Protein 5ZRU (pdb70)

Organism: Niallia circulans (NCBI:txid1397)

Nearest PDB structures (foldseek):
  5zru-assembly1_A  TM=1.002E+00  e=0.000E+00  Niallia circulans
  6k0v-assembly4_D  TM=8.307E-01  e=2.063E-27  Paenibacillus glycanilyticus
  6k0u-assembly1_A  TM=8.174E-01  e=1.428E-27  Paenibacillus glycanilyticus
  6k0s-assembly1_A  TM=8.166E-01  e=4.302E-27  Paenibacillus glycanilyticus
  6k0p-assembly1_A  TM=8.140E-01  e=1.182E-26  Paenibacillus glycanilyticus

Secondary structure (DSSP, 8-state):
--------SSS---S-EEE-GGGSEEETT-EEEE-TT--TTSGGGGSGGGEEEEE-STT-EEEEEPPTT--EEEEEEEEE-PPPTTSS--EEEEEEEETTEEEEEEEEESSS--EEESSSSEESSGGGSEEE--EEEEEEEEEEEE-TT-EEEEE--SS-S--EEEEEEEEEPPPPPPPPPTT-EEGGGGT--TTSS-B-HHHHHHHHHHHHHHT--EEE-SEEEEESS-EEES-SSS-BS-EEEEES-TTTEEEEE---STT-SSEEEEESSBEEEEEEEEE------GGGT----SEEEEEBBS-EEEEEEEESSS-SEEE---SSSSPP--BS-EEES-EEES-SS-SEEEETT-BS-EEES-EEES-SS-SEEEE---GGGPPPPB--EEES-EEE---SEEEEEE-S-B--EEES-EEE--SSEEEEEEE--SSS--STT---EEEEEEEEES--BS--TTS--B-SEEEE-SSSPEEEEEEEEEEEES-SS-SEEEESSS-EEEEEEEEEEEEEE-TT-----SSSS-----SEEES-SS-EEEEEEEEEEEESSTTSEE--TT-EEEE-/-EEE-PPPSSS---S-EEE-GGGSEEETT-EEEE-TT--TTSGGGGSGGGEEEEE-STT-EEEEEPPTT--EEEEEEEEE-PPPTTSS--EEEEEEEETTEEEEEEEEESSS--EEESSSSEESSGGGSEEE--EEEEEEEEEEEE-TT-EEEEE--SS-S--EEEEEEEEEPPPPPPPPPTT-EEGGGGT--TTS--B-HHHHHHHHHHHHHHTPPEEE-SEEEEESS-EEES-SSS-BS-EEEEES-TTTEEEEE---STT-SSEEEEESSBEEEEEEEEE------GGGT----SEEEEEBBS-EEEEEEEESSS-SEEE---SSSSPP--BS-EEES-EEES-SS-SEEEETT-BS-EEES-EEES-SS-SEEEE---GGGPPPPB--EEES-EEE---SEEEEEE-S-B--EEES-EEE--SSEEEEEEE--SSS--STT---EEEEEEEEES--BS--TTS--B-SEEEE-SSSPEEEEEEEEEEEES-SS-SEEEESSS-EEEEEEEEEEEEEE-TT-----SSSS-----SEEES-SS-EEEEEEEEEEEESSTTSEE--TT-EEEE-

Foldseek 3Di:
DDPDDDFDLFAFDAQWDKFFAVQWDKDDPKDKAADLLLPLLGPLNLFFVSIWIKAQDAFIKIKHFAAPPHKAFKKKWKKFWDADQALQWDKDWKWKDKQRHTFDTGIDICRLFWWAFPFQFTDRGPVHHRIDRRIDMDMDTTPDMRHGGMMMMIGHHNPDRIMMITGIMIGGHDDFFADDDPPAFELVVQPWDFPPPDASLVSVQVRLVVCQVVVHAYEYEFHEHEHAFERERADLVGAGEEYEYEYRAQNGAEYEYDHAQARGYAYEHRYAAEYEAEGYEYEYSYRDCVRVRRNWENYDAAHHELYEYERYEYESTQEPEEFFHDDDAQTDHYENYEYEHYEQEHHAEENYERELQHENYEYASYEQYSYAYAPYEYHHAQHNHRDGYEQYEYGNHEFYSHAAEEPYEYEAHANYEYESYEYGSYHQYAPYEYEPPDHHHHYPPYPAYEYESYEYYADWDQQHSVNATAANYHYEHAAAEDEHYEYYHYEHEAYSAAHYEYEDANEEYNAEYEQYEEEHHLSSVFQDHPQDHGFRGAPEEYSDLHYEYEYENYHYYHGRGPVNYHYDHNYHYHYD/DDPDDDFDLFAFDAQWDKFFAVQWDWDDPKDKAFDQLLPLLDPLNLFFVSIWIKAQDAWTKIKHFAAPPHKAFKKKWKKFWDQDQALQWDKDWWWKDKQRHTFDIGIDICRLFWWAFPFQFTDRGPVHHGIDRRIDMDMDTGPDMDHGGMMMMIGHHPPDRIMMITGIMIGGHDDFFADDDPPAFELVVQPWDFPPPDASLVSVQVRLVVCQVVVHAYEYEFHEHEHAFERERADLVGAGEEYHYEYRAQRGAEYEYDHAQARGYAYEHRYAHEYEAEGYEYEYSYRDCVRVRRNWENYEAAHHELYEYERYEYESTQEPYEFEHQDDAQTDEYENYEYEHYEQEHHAEEHYERELQHENYEYASYEQYSYAYAPYEYYHAQRNHRDGYEQYEYGNHEFESHAAEEPYEYEAYANYEYESYEYGSYHQYAPYEYEPPDHHHHYPPYPAYEYEHYEYYAGWDQQHSVNFTAANYHYEDAAAEDEHYEYYHYEHEAYSFAHYEYEDAREYYNAEYEQYEAEHHQSSVFQDHPQDHGFRGAPEEYSDLHYEYEYENYHYYHGRGPVRYHYPHNYHYHYD

Radius of gyration: 35.41 Å; Cα contacts (8 Å, |Δi|>4): 3927; chains: 2; bounding box: 75×70×110 Å

Sequence (1152 aa):
HMNLVVYAQRGASMPYTRYDTDDAARGGGATLQSAPNFDQALTASEASGQRYIALPSNGSYAQWTIRPGEGGDGVTMRFTMPDSANGMGLNGSLDVYVNGVKAKTVPLTSYYSWQYFSSDHPADTPAGGRPLFRFDEVHWKMDTPLQPGDTIRIQKSGADSLEYGVDFLEIEAVPAAIARPANSVSVTDFGAVANDGQDDLAAFEAAVNAAVTSGKILYIPAGTFHLGNMWKIGSVANKINNITIMGAGIWHTNIQFTNPNQASGGISFRVTGQLDFSHIYMNSNLRSRYGEQAVYKGFMDNFGTNSKVHNVWVEHFECGFWVGDYAHTPAIIANGLVIENSRIRNNLADGVNFAQGTSNSTVRNSSIRNNGDDGLAVWTSNVNGAPAGVNNTFSYNTIENNWRAAGIAFFGGSGHKATHNLIVDTVGGSAIRMNTVFPGYHFQNNTGIVFSDTTIINSGTSRDLYNGERGAIDLEASNDPIKNVTFTNIDIINTQRSAIQFGYGGGFENIVFNNININGAGKDGVLTSRFSSPHPGAAIYTYTGNGSATFNNLTTNDIAHPNLYFIQNGFNLTIQHMNLVVYAQRGASMPYTRYDTDDAARGGGATLQSAPNFDQALTASEASGQRYIALPSNGSYAQWTIRPGEGGDGVTMRFTMPDSANGMGLNGSLDVYVNGVKAKTVPLTSYYSWQYFSSDHPADTPAGGRPLFRFDEVHWKMDTPLQPGDTIRIQKSGADSLEYGVDFLEIEAVPAAIARPANSVSVTDFGAVANDGQDDLAAFEAAVNAAVTSGKILYIPAGTFHLGNMWKIGSVANKINNITIMGAGIWHTNIQFTNPNQASGGISFRVTGQLDFSHIYMNSNLRSRYGEQAVYKGFMDNFGTNSKVHNVWVEHFECGFWVGDYAHTPAIIANGLVIENSRIRNNLADGVNFAQGTSNSTVRNSSIRNNGDDGLAVWTSNVNGAPAGVNNTFSYNTIENNWRAAGIAFFGGSGHKATHNLIVDTVGGSAIRMNTVFPGYHFQNNTGIVFSDTTIINSGTSRDLYNGERGAIDLEASNDPIKNVTFTNIDIINTQRSAIQFGYGGGFENIVFNNININGAGKDGVLTSRFSSPHPGAAIYTYTGNGSATFNNLTTNDIAHPNLYFIQNGFNLTIQ

CATH classification: 2.60.120.260

InterPro domains:
  IPR000421 Coagulation factor 5/8, C-terminal domain [PF00754] (43-166)
  IPR000421 Coagulation factor 5/8, C-terminal domain [PF00754] (367-489)
  IPR000421 Coagulation factor 5/8, C-terminal domain [PS50022] (25-171)
  IPR000421 Coagulation factor 5/8, C-terminal domain [PS50022] (354-494)
  IPR000421 Coagulation factor 5/8, C-terminal domain [SM00231] (34-171)
  IPR000421 Coagulation factor 5/8, C-terminal domain [SM00231] (358-494)
  IPR005084 Carbohydrate binding module family 6 [PF16990] (188-311)
  IPR005084 Carbohydrate binding module family 6 [PS51175] (186-311)
  IPR006626 Parallel beta-helix repeat [SM00710] (952-988)
  IPR006626 Parallel beta-helix repeat [SM00710] (1021-1042)
  IPR006626 Parallel beta-helix repeat [SM00710] (1051-1073)
  IPR006626 Parallel beta-helix repeat [SM00710] (1075-1097)
  IPR006626 Parallel beta-helix repeat [SM00710] (1106-1129)
  IPR006626 Parallel beta-helix repeat [SM00710] (1130-1153)
  IPR006626 Parallel beta-helix repeat [SM00710] (1163-1194)
  IPR006626 Parallel beta-helix repeat [SM00710] (1199-1221)
  IPR006626 Parallel beta-helix repeat [SM00710] (1225-1247)
  IPR008979 Galactose-binding-like domain superfamily [SSF49785] (35-170)
  IPR008979 Galactose-binding-like domain superfamily [SSF49785] (181-311)
  IPR008979 Galactose-binding-like domain superfamily [SSF49785] (352-494)

Solvent-accessible surface area: 37689 Å² total; per-residue (Å²): 140,154,31,139,57,138,72,37,92,37,0,18,37,38,89,32,49,58,2,35,3,98,80,11,61,113,14,53,42,15,60,46,67,45,0,103,75,23,61,12,80,79,36,3,5,3,1,8,35,14,86,14,0,0,0,46,53,98,22,0,45,0,39,2,74,4,76,122,82,48,12,5,27,0,0,1,1,0,3,10,4,43,22,16,101,97,6,88,17,56,128,17,20,1,8,1,45,26,85,65,106,107,42,56,69,8,105,6,28,1,39,35,8,36,1,8,9,98,57,38,94,34,33,42,50,50,106,18,27,46,35,1,0,3,0,2,3,32,41,23,84,16,127,98,72,5,112,66,51,26,32,0,65,0,32,6,29,58,78,46,111,36,78,1,0,0,0,0,0,2,2,4,70,23,97,87,48,57,79,108,30,99,116,8,14,2,0,60,78,81,56,4,78,30,112,58,52,113,89,4,19,81,9,0,80,39,0,6,101,25,2,65,123,56,71,68,57,0,14,0,27,47,11,35,0,35,0,21,62,15,0,133,0,19,52,58,107,116,62,11,105,98,10,44,1,30,0,0,7,24,15,35,0,43,0,41,0,56,30,58,85,82,42,10,0,0,0,4,0,38,1,63,19,89,2,15,1,2,40,0,16,0,10,0,41,0,48,10,30,72,48,99,119,0,67,0,31,0,0,7,25,6,0,6,68,93,0,40,0,4,36,0,1,0,4,6,0,6,3,0,0,34,0,4,3,92,44,32,116,101,11,64,57,7,55,13,0,22,0,3,14,0,6,0,0,0,0,2,0,10,0,0,5,1,0,0,1,1,7,70,0,21,0,79,1,0,0,0,2,0,0,1,20,2,0,0,0,0,62,1,1,70,71,56,54,0,60,33,0,46,70,0,22,0,8,51,0,18,1,21,5,2,2,42,14,0,0,0,0,0,6,0,5,14,25,1,95,1,15,44,0,48,0,23,7,2,9,9,2,2,0,1,46,1,7,2,82,68,95,28,79,29,2,141,122,4,124,25,1,60,1,12,27,2,22,0,46,21,0,0,1,17,95,10,29,111,99,0,1,30,0,0,0,2,0,13,0,30,90,56,37,0,43,33,0,42,0,10,12,0,35,0,51,57,0,8,0,0,0,0,0,0,0,76,52,22,5,5,83,96,3,33,0,12,7,0,61,2,69,0,1,10,83,11,57,51,94,105,29,98,51,37,69,102,5,38,0,0,0,0,0,3,23,9,24,76,8,47,2,39,0,11,25,1,16,1,70,74,26,45,16,110,102,32,42,50,50,85,147,44,16,96,36,58,3,46,104,93,14,16,18,73,74,38,156,62,0,18,26,32,32,32,50,59,2,34,4,95,84,11,58,107,15,50,41,14,56,61,72,46,0,100,75,16,60,11,77,78,34,4,6,3,1,9,31,15,78,15,0,1,0,48,50,104,22,0,55,0,39,2,77,3,74,123,82,43,14,6,28,0,0,1,0,0,2,9,4,48,23,17,102,94,7,90,16,52,126,17,20,1,8,1,37,28,85,45,105,106,44,48,65,8,104,6,30,1,40,36,8,34,2,9,9,98,60,39,95,29,34,41,50,51,104,17,28,43,33,1,0,3,0,3,4,33,40,22,84,14,138,94,58,4,96,67,53,24,30,0,52,0,28,5,27,62,76,51,108,38,80,2,0,0,0,0,0,3,2,2,58,24,31,54,34,17,24,86,31,76,114,8,14,1,0,60,78,82,57,4,80,28,110,59,50,114,87,4,18,81,9,0,79,39,0,7,101,22,2,67,123,56,72,68,59,0,13,0,26,46,12,34,0,35,0,21,64,16,0,134,0,21,52,58,105,116,67,11,98,90,9,44,0,31,0,0,8,24,17,36,0,44,0,40,0,57,30,57,82,83,43,9,0,0,0,4,0,39,1,60,12,95,0,14,0,3,14,0,16,0,10,0,41,1,47,9,29,72,49,100,122,0,68,0,33,0,0,6,25,6,0,4,67,93,0,47,0,4,24,0,2,0,5,7,0,7,3,0,0,32,1,4,3,91,41,32,116,101,11,61,63,8,49,14,0,19,0,3,13,0,5,0,1,0,0,2,0,10,0,0,4,1,0,1,1,1,4,70,0,23,0,78,1,0,0,0,2,0,0,1,20,3,0,0,0,0,63,1,2,69,71,55,53,0,61,33,1,48,68,0,21,0,8,51,0,19,1,19,6,1,3,41,16,0,0,1,0,0,5,0,5,12,22,1,95,1,16,43,0,49,0,23,7,2,9,10,2,2,0,1,48,0,7,0,78,66,98,30,80,30,1,119,129,4,122,24,1,58,0,13,34,1,24,0,47,16,0,0,1,18,96,10,31,115,99,0,1,32,0,0,0,2,0,14,0,27,88,59,24,0,34,34,1,43,0,32,55,0,33,0,55,47,0,7,0,0,0,0,0,0,0,76,53,21,6,6,78,95,3,33,0,38,52,0,59,1,73,2,2,10,69,10,58,53,95,103,28,100,51,36,68,102,6,42,0,0,0,0,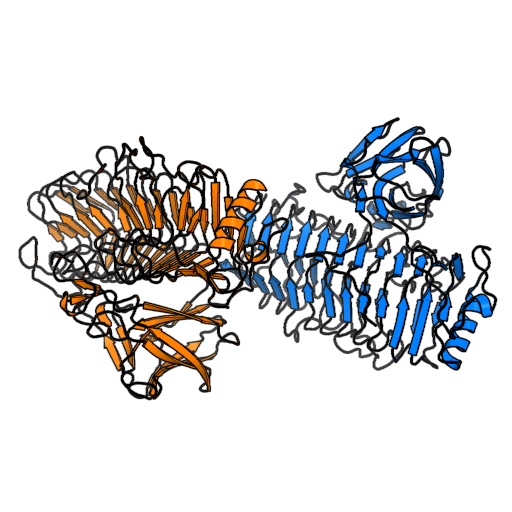0,3,23,10,23,75,11,48,2,38,0,47,87,31,65,48,99,89,25,42,15,114,104,68,76,53,48,85,147,47,15,97,43,59,65,141

Structure (mmCIF, N/CA/C/O backbone):
data_5ZRU
#
_entry.id   5ZRU
#
_cell.length_a   57.247
_cell.length_b   126.423
_cell.length_c   80.540
_cell.angle_alpha   90.00
_cell.angle_beta   97.83
_cell.angle_gamma   90.00
#
_symmetry.space_group_name_H-M   'P 1 21 1'
#
loop_
_entity.id
_entity.type
_entity.pdbx_description
1 polymer Alpha-1,3-glucanase
2 non-polymer 3,6,9,12,15,18,21,24-OCTAOXAHEXACOSAN-1-OL
3 non-polymer 'SULFATE ION'
4 non-polymer 'ZINC ION'
5 non-polymer 'CALCIUM ION'
6 water water
#
loop_
_atom_site.group_PDB
_atom_site.id
_atom_site.type_symbol
_atom_site.label_atom_id
_atom_site.label_alt_id
_atom_site.label_comp_id
_atom_site.label_asym_id
_atom_site.label_entity_id
_atom_site.label_seq_id
_atom_site.pdbx_PDB_ins_code
_atom_site.Cartn_x
_atom_site.Cartn_y
_atom_site.Cartn_z
_atom_site.occupancy
_atom_site.B_iso_or_equiv
_atom_site.auth_seq_id
_atom_site.auth_comp_id
_atom_site.auth_asym_id
_atom_site.auth_atom_id
_atom_site.pdbx_PDB_model_num
ATOM 1 N N . HIS A 1 3 ? 11.375 38.428 48.866 1.00 26.08 0 HIS A N 1
ATOM 2 C CA . HIS A 1 3 ? 12.214 39.622 48.974 1.00 22.40 0 HIS A CA 1
ATOM 3 C C . HIS A 1 3 ? 13.172 39.743 47.790 1.00 23.77 0 HIS A C 1
ATOM 4 O O . HIS A 1 3 ? 13.510 38.746 47.145 1.00 25.79 0 HIS A O 1
ATOM 11 N N . MET A 1 4 ? 13.591 40.970 47.494 1.00 15.77 1 MET A N 1
ATOM 12 C CA . MET A 1 4 ? 14.533 41.244 46.418 1.00 18.04 1 MET A CA 1
ATOM 13 C C . MET A 1 4 ? 15.905 41.496 47.023 1.00 20.63 1 MET A C 1
ATOM 14 O O . MET A 1 4 ? 16.035 42.276 47.970 1.00 18.76 1 MET A O 1
ATOM 19 N N . ASN A 1 5 ? 16.925 40.852 46.470 1.00 13.63 2 ASN A N 1
ATOM 20 C CA . ASN A 1 5 ? 18.296 41.010 46.953 1.00 15.09 2 ASN A CA 1
ATOM 21 C C . ASN A 1 5 ? 18.988 42.010 46.032 1.00 21.79 2 ASN A C 1
ATOM 22 O O . ASN A 1 5 ? 19.624 41.638 45.047 1.00 17.10 2 ASN A O 1
ATOM 27 N N . LEU A 1 6 ? 18.877 43.291 46.387 1.00 18.63 3 LEU A N 1
ATOM 28 C CA . LEU A 1 6 ? 19.120 44.383 45.446 1.00 19.91 3 LEU A CA 1
ATOM 29 C C . LEU A 1 6 ? 20.596 44.585 45.163 1.00 21.90 3 LEU A C 1
ATOM 30 O O . LEU A 1 6 ? 21.407 44.707 46.085 1.00 21.22 3 LEU A O 1
ATOM 35 N N . VAL A 1 7 ? 20.927 44.673 43.877 1.00 17.42 4 VAL A N 1
ATOM 36 C CA . VAL A 1 7 ? 22.240 45.095 43.402 1.00 14.58 4 VAL A CA 1
ATOM 37 C C . VAL A 1 7 ? 22.003 45.951 42.163 1.00 16.99 4 VAL A C 1
ATOM 38 O O . VAL A 1 7 ? 21.176 45.605 41.313 1.00 21.93 4 VAL A O 1
ATOM 42 N N . VAL A 1 8 ? 22.690 47.083 42.066 1.00 15.08 5 VAL A N 1
ATOM 43 C CA . VAL A 1 8 ? 22.663 47.851 40.822 1.00 16.51 5 VAL A CA 1
ATOM 44 C C . VAL A 1 8 ? 23.543 47.105 39.821 1.00 14.12 5 VAL A C 1
ATOM 45 O O . VAL A 1 8 ? 24.757 47.010 40.003 1.00 16.17 5 VAL A O 1
ATOM 49 N N . TYR A 1 9 ? 22.932 46.568 38.770 1.00 15.89 6 TYR A N 1
ATOM 50 C CA . TYR A 1 9 ? 23.670 45.706 37.855 1.00 13.27 6 TYR A CA 1
ATOM 51 C C . TYR A 1 9 ? 24.651 46.496 37.001 1.00 14.45 6 TYR A C 1
ATOM 52 O O . TYR A 1 9 ? 24.428 47.664 36.658 1.00 16.90 6 TYR A O 1
ATOM 61 N N . ALA A 1 10 ? 25.743 45.830 36.648 1.00 14.51 7 ALA A N 1
ATOM 62 C CA . ALA A 1 10 ? 26.656 46.360 35.654 1.00 13.89 7 ALA A CA 1
ATOM 63 C C . ALA A 1 10 ? 26.004 46.304 34.273 1.00 14.52 7 ALA A C 1
ATOM 64 O O . ALA A 1 10 ? 24.968 45.665 34.068 1.00 13.69 7 ALA A O 1
ATOM 66 N N . GLN A 1 11 ? 26.621 47.000 33.319 1.00 14.90 8 GLN A N 1
ATOM 67 C CA . GLN A 1 11 ? 26.148 46.926 31.942 1.00 18.68 8 GLN A CA 1
ATOM 68 C C . GLN A 1 11 ? 26.308 45.514 31.387 1.00 17.27 8 GLN A C 1
ATOM 69 O O . GLN A 1 11 ? 25.386 44.978 30.766 1.00 16.46 8 GLN A O 1
ATOM 75 N N . ARG A 1 12 ? 27.469 44.894 31.609 1.00 11.29 9 ARG A N 1
ATOM 76 C CA . ARG A 1 12 ? 27.692 43.483 31.305 1.00 11.60 9 ARG A CA 1
ATOM 77 C C . ARG A 1 12 ? 28.505 42.874 32.436 1.00 12.66 9 ARG A C 1
ATOM 78 O O . ARG A 1 12 ? 29.365 43.536 33.020 1.00 12.38 9 ARG A O 1
ATOM 86 N N . GLY A 1 13 ? 28.224 41.609 32.737 1.00 12.52 10 GLY A N 1
ATOM 87 C CA . GLY A 1 13 ? 28.881 40.937 33.839 1.00 9.40 10 GLY A CA 1
ATOM 88 C C . GLY A 1 13 ? 28.206 41.214 35.169 1.00 11.25 10 GLY A C 1
ATOM 89 O O . GLY A 1 13 ? 27.222 41.957 35.280 1.00 10.49 10 GLY A O 1
ATOM 90 N N . ALA A 1 14 ? 28.771 40.599 36.205 1.00 10.76 11 ALA A N 1
ATOM 91 C CA . ALA A 1 14 ? 28.261 40.703 37.564 1.00 10.70 11 ALA A CA 1
ATOM 92 C C . ALA A 1 14 ? 28.768 41.967 38.241 1.00 11.30 11 ALA A C 1
ATOM 93 O O . ALA A 1 14 ? 29.833 42.495 37.906 1.00 14.25 11 ALA A O 1
ATOM 95 N N . SER A 1 15 ? 27.993 42.450 39.206 1.00 11.77 12 SER A N 1
ATOM 96 C CA . SER A 1 15 ? 28.378 43.596 40.027 1.00 11.99 12 SER A CA 1
ATOM 97 C C . SER A 1 15 ? 28.700 43.072 41.419 1.00 14.90 12 SER A C 1
ATOM 98 O O . SER A 1 15 ? 27.803 42.621 42.141 1.00 12.36 12 SER A O 1
ATOM 101 N N . MET A 1 16 ? 29.976 43.107 41.777 1.00 11.61 13 MET A N 1
ATOM 102 C CA . MET A 1 16 ? 30.486 42.514 43.000 1.00 13.77 13 MET A CA 1
ATOM 103 C C . MET A 1 16 ? 31.189 43.574 43.833 1.00 14.61 13 MET A C 1
ATOM 104 O O . MET A 1 16 ? 31.640 44.594 43.299 1.00 15.14 13 MET A O 1
ATOM 109 N N . PRO A 1 17 ? 31.281 43.380 45.154 1.00 12.38 14 PRO A N 1
ATOM 110 C CA . PRO A 1 17 ? 31.884 44.415 46.002 1.00 10.86 14 PRO A CA 1
ATOM 111 C C . PRO A 1 17 ? 33.398 44.420 45.989 1.00 11.74 14 PRO A C 1
ATOM 112 O O . PRO A 1 17 ? 33.991 45.323 46.595 1.00 13.32 14 PRO A O 1
ATOM 116 N N . TYR A 1 18 ? 34.042 43.454 45.334 1.00 10.15 15 TYR A N 1
ATOM 117 C CA . TYR A 1 18 ? 35.496 43.431 45.293 1.00 10.39 15 TYR A CA 1
ATOM 118 C C . TYR A 1 18 ? 36.023 44.163 44.061 1.00 11.35 15 TYR A C 1
ATOM 119 O O . TYR A 1 18 ? 35.323 44.355 43.068 1.00 11.86 15 TYR A O 1
ATOM 128 N N . THR A 1 19 ? 37.275 44.595 44.150 1.00 9.65 16 THR A N 1
ATOM 129 C CA . THR A 1 19 ? 38.023 45.045 42.993 1.00 9.31 16 THR A CA 1
ATOM 130 C C . THR A 1 19 ? 39.227 44.139 42.843 1.00 10.58 16 THR A C 1
ATOM 131 O O . THR A 1 19 ? 39.674 43.505 43.808 1.00 12.79 16 THR A O 1
ATOM 135 N N . ARG A 1 20 ? 39.751 44.072 41.629 1.00 9.14 17 ARG A N 1
ATOM 136 C CA . ARG A 1 20 ? 40.827 43.138 41.348 1.00 12.17 17 ARG A CA 1
ATOM 137 C C . ARG A 1 20 ? 42.182 43.827 41.330 1.00 12.81 17 ARG A C 1
ATOM 138 O O . ARG A 1 20 ? 42.342 44.905 40.749 1.00 13.22 17 ARG A O 1
ATOM 146 N N . TYR A 1 21 ? 43.150 43.187 41.969 1.00 13.17 18 TYR A N 1
ATOM 147 C CA . TYR A 1 21 ? 44.562 43.545 41.904 1.00 12.94 18 TYR A CA 1
ATOM 148 C C . TYR A 1 21 ? 45.253 42.416 41.142 1.00 15.28 18 TYR A C 1
ATOM 149 O O . TYR A 1 21 ? 45.540 41.361 41.716 1.00 12.64 18 TYR A O 1
ATOM 158 N N . ASP A 1 22 ? 45.491 42.624 39.842 1.00 13.49 19 ASP A N 1
ATOM 159 C CA . ASP A 1 22 ? 45.901 41.531 38.968 1.00 17.52 19 ASP A CA 1
ATOM 160 C C . ASP A 1 22 ? 47.407 41.565 38.735 1.00 17.84 19 ASP A C 1
ATOM 161 O O . ASP A 1 22 ? 48.145 42.388 39.291 1.00 14.83 19 ASP A O 1
ATOM 166 N N . THR A 1 23 ? 47.852 40.659 37.862 1.00 13.91 20 THR A N 1
ATOM 167 C CA . THR A 1 23 ? 49.272 40.336 37.754 1.00 12.77 20 THR A CA 1
ATOM 168 C C . THR A 1 23 ? 50.110 41.564 37.429 1.00 16.27 20 THR A C 1
ATOM 169 O O . THR A 1 23 ? 51.143 41.810 38.064 1.00 18.64 20 THR A O 1
ATOM 173 N N . ASP A 1 24 ? 49.676 42.360 36.453 1.00 16.11 21 ASP A N 1
ATOM 174 C CA . ASP A 1 24 ? 50.494 43.479 36.006 1.00 22.01 21 ASP A CA 1
ATOM 175 C C . ASP A 1 24 ? 50.433 44.676 36.947 1.00 20.58 21 ASP A C 1
ATOM 176 O O . ASP A 1 24 ? 51.282 45.566 36.834 1.00 23.19 21 ASP A O 1
ATOM 181 N N . ASP A 1 25 ? 49.461 44.720 37.864 1.00 19.05 22 ASP A N 1
ATOM 182 C CA . ASP A 1 25 ? 49.421 45.753 38.898 1.00 16.96 22 ASP A CA 1
ATOM 183 C C . ASP A 1 25 ? 50.458 45.532 39.994 1.00 17.11 22 ASP A C 1
ATOM 184 O O . ASP A 1 25 ? 50.673 46.431 40.817 1.00 18.58 22 ASP A O 1
ATOM 189 N N . ALA A 1 26 ? 51.100 44.372 40.037 1.00 16.98 23 ALA A N 1
ATOM 190 C CA . ALA A 1 26 ? 51.960 44.023 41.156 1.00 16.40 23 ALA A CA 1
ATOM 191 C C . ALA A 1 26 ? 53.408 44.389 40.881 1.00 16.90 23 ALA A C 1
ATOM 192 O O . ALA A 1 26 ? 53.909 44.221 39.765 1.00 18.87 23 ALA A O 1
ATOM 194 N N . ALA A 1 27 ? 54.079 44.868 41.921 1.00 17.17 24 ALA A N 1
ATOM 195 C CA . ALA A 1 27 ? 55.531 44.863 41.950 1.00 19.41 24 ALA A CA 1
ATOM 196 C C . ALA A 1 27 ? 56.023 43.472 42.338 1.00 19.28 24 ALA A C 1
ATOM 197 O O . ALA A 1 27 ? 55.458 42.829 43.231 1.00 17.78 24 ALA A O 1
ATOM 199 N N . ARG A 1 28 ? 57.071 43.009 41.659 1.00 16.85 25 ARG A N 1
ATOM 200 C CA . ARG A 1 28 ? 57.668 41.698 41.888 1.00 16.07 25 ARG A CA 1
ATOM 201 C C . ARG A 1 28 ? 59.054 41.853 42.498 1.00 18.08 25 ARG A C 1
ATOM 202 O O . ARG A 1 28 ? 59.819 42.730 42.093 1.00 19.16 25 ARG A O 1
ATOM 210 N N . GLY A 1 29 ? 59.405 40.975 43.430 1.00 14.74 26 GLY A N 1
ATOM 211 C CA . GLY A 1 29 ? 60.756 41.072 43.944 1.00 18.58 26 GLY A CA 1
ATOM 212 C C . GLY A 1 29 ? 61.221 39.798 44.607 1.00 18.39 26 GLY A C 1
ATOM 213 O O . GLY A 1 29 ? 60.498 38.800 44.678 1.00 14.36 26 GLY A O 1
ATOM 214 N N . GLY A 1 30 ? 62.476 39.844 45.058 1.00 12.46 27 GLY A N 1
ATOM 215 C CA . GLY A 1 30 ? 63.043 38.779 45.857 1.00 13.16 27 GLY A CA 1
ATOM 216 C C . GLY A 1 30 ? 63.188 37.451 45.152 1.00 15.61 27 GLY A C 1
ATOM 217 O O . GLY A 1 30 ? 63.374 36.429 45.820 1.00 16.79 27 GLY A O 1
ATOM 218 N N . GLY A 1 31 ? 63.115 37.432 43.824 1.00 15.43 28 GLY A N 1
ATOM 219 C CA . GLY A 1 31 ? 63.146 36.196 43.067 1.00 18.90 28 GLY A CA 1
ATOM 220 C C . GLY A 1 31 ? 61.871 35.886 42.314 1.00 16.33 28 GLY A C 1
ATOM 221 O O . GLY A 1 31 ? 61.846 34.906 41.556 1.00 17.07 28 GLY A O 1
ATOM 222 N N . ALA A 1 32 ? 60.815 36.678 42.497 1.00 15.44 29 ALA A N 1
ATOM 223 C CA . ALA A 1 32 ? 59.569 36.456 41.772 1.00 16.54 29 ALA A CA 1
ATOM 224 C C . ALA A 1 32 ? 59.776 36.731 40.286 1.00 19.35 29 ALA A C 1
ATOM 225 O O . ALA A 1 32 ? 60.568 37.592 39.905 1.00 19.11 29 ALA A O 1
ATOM 227 N N . THR A 1 33 ? 59.076 35.974 39.441 1.00 18.05 30 THR A N 1
ATOM 228 C CA . THR A 1 33 ? 59.164 36.146 37.995 1.00 18.75 30 THR A CA 1
ATOM 229 C C . THR A 1 33 ? 57.770 36.195 37.385 1.00 20.10 30 THR A C 1
ATOM 230 O O . THR A 1 33 ? 56.799 35.696 37.957 1.00 16.87 30 THR A O 1
ATOM 234 N N . LEU A 1 34 ? 57.682 36.817 36.211 1.00 17.15 31 LEU A N 1
ATOM 235 C CA . LEU A 1 34 ? 56.449 36.844 35.431 1.00 17.61 31 LEU A CA 1
ATOM 236 C C . LEU A 1 34 ? 56.410 35.607 34.538 1.00 21.09 31 LEU A C 1
ATOM 237 O O . LEU A 1 34 ? 57.334 35.373 33.756 1.00 18.03 31 LEU A O 1
ATOM 242 N N . GLN A 1 35 ? 55.355 34.810 34.661 1.00 15.50 32 GLN A N 1
ATOM 243 C CA . GLN A 1 35 ? 55.169 33.622 33.834 1.00 14.82 32 GLN A CA 1
ATOM 244 C C . GLN A 1 35 ? 54.011 33.886 32.894 1.00 16.46 32 GLN A C 1
ATOM 245 O O . GLN A 1 35 ? 52.957 34.348 33.336 1.00 14.35 32 GLN A O 1
ATOM 251 N N . SER A 1 36 ? 54.196 33.599 31.607 1.00 13.56 33 SER A N 1
ATOM 252 C CA . SER A 1 36 ? 53.164 33.940 30.640 1.00 12.95 33 SER A CA 1
ATOM 253 C C . SER A 1 36 ? 53.034 32.847 29.590 1.00 13.29 33 SER A C 1
ATOM 254 O O . SER A 1 36 ? 53.981 32.102 29.317 1.00 15.25 33 SER A O 1
ATOM 257 N N . ALA A 1 37 ? 51.841 32.765 29.007 1.00 11.68 34 ALA A N 1
ATOM 258 C CA . ALA A 1 37 ? 51.530 31.800 27.952 1.00 13.63 34 ALA A CA 1
ATOM 259 C C . ALA A 1 37 ? 50.773 32.536 26.860 1.00 14.23 34 ALA A C 1
ATOM 260 O O . ALA A 1 37 ? 49.591 32.277 26.610 1.00 15.65 34 ALA A O 1
ATOM 262 N N . PRO A 1 38 ? 51.436 33.474 26.178 1.00 18.60 35 PRO A N 1
ATOM 263 C CA . PRO A 1 38 ? 50.717 34.313 25.208 1.00 19.10 35 PRO A CA 1
ATOM 264 C C . PRO A 1 38 ? 50.160 33.542 24.021 1.00 17.97 35 PRO A C 1
ATOM 265 O O . PRO A 1 38 ? 49.259 34.050 23.348 1.00 19.91 35 PRO A O 1
ATOM 269 N N . ASN A 1 39 ? 50.652 32.338 23.740 1.00 18.72 36 ASN A N 1
ATOM 270 C CA . ASN A 1 39 ? 50.094 31.525 22.667 1.00 17.71 36 ASN A CA 1
ATOM 271 C C . ASN A 1 39 ? 49.067 30.515 23.169 1.00 16.61 36 ASN A C 1
ATOM 272 O O . ASN A 1 39 ? 48.670 29.628 22.409 1.00 17.23 36 ASN A O 1
ATOM 277 N N . PHE A 1 40 ? 48.657 30.610 24.435 1.00 14.12 37 PHE A N 1
ATOM 278 C CA . PHE A 1 40 ? 47.612 29.767 25.023 1.00 10.36 37 PHE A CA 1
ATOM 279 C C . PHE A 1 40 ? 48.010 28.297 25.105 1.00 12.97 37 PHE A C 1
ATOM 280 O O . PHE A 1 40 ? 47.139 27.416 25.176 1.00 15.29 37 PHE A O 1
ATOM 288 N N . ASP A 1 41 ? 49.310 28.006 25.118 1.00 14.53 38 ASP A N 1
ATOM 289 C CA . ASP A 1 41 ? 49.791 26.628 25.131 1.00 16.05 38 ASP A CA 1
ATOM 290 C C . ASP A 1 41 ? 49.452 25.972 26.466 1.00 13.25 38 ASP A C 1
ATOM 291 O O . ASP A 1 41 ? 49.956 26.389 27.513 1.00 12.19 38 ASP A O 1
ATOM 296 N N . GLN A 1 42 ? 48.613 24.933 26.434 1.00 11.49 39 GLN A N 1
ATOM 297 C CA . GLN A 1 42 ? 48.099 24.365 27.677 1.00 11.30 39 GLN A CA 1
ATOM 298 C C . GLN A 1 42 ? 49.121 23.514 28.413 1.00 11.56 39 GLN A C 1
ATOM 299 O O . GLN A 1 42 ? 48.850 23.086 29.542 1.00 11.12 39 GLN A O 1
ATOM 305 N N . ALA A 1 43 ? 50.286 23.267 27.811 1.00 13.17 40 ALA A N 1
ATOM 306 C CA . ALA A 1 43 ? 51.367 22.661 28.572 1.00 13.86 40 ALA A CA 1
ATOM 307 C C . ALA A 1 43 ? 51.878 23.594 29.662 1.00 13.09 40 ALA A C 1
ATOM 308 O O . ALA A 1 43 ? 52.476 23.118 30.632 1.00 14.11 40 ALA A O 1
ATOM 310 N N . LEU A 1 44 ? 51.648 24.900 29.529 1.00 12.67 41 LEU A N 1
ATOM 311 C CA . LEU A 1 44 ? 52.169 25.891 30.469 1.00 12.74 41 LEU A CA 1
ATOM 312 C C . LEU A 1 44 ? 51.123 26.214 31.526 1.00 12.79 41 LEU A C 1
ATOM 313 O O . LEU A 1 44 ? 49.965 26.489 31.194 1.00 11.94 41 LEU A O 1
ATOM 318 N N . THR A 1 45 ? 51.541 26.196 32.796 1.00 11.71 42 THR A N 1
ATOM 319 C CA . THR A 1 45 ? 50.639 26.568 33.884 1.00 10.47 42 THR A CA 1
ATOM 320 C C . THR A 1 45 ? 49.998 27.928 33.628 1.00 12.78 42 THR A C 1
ATOM 321 O O . THR A 1 45 ? 48.814 28.144 33.937 1.00 10.93 42 THR A O 1
ATOM 325 N N . ALA A 1 46 ? 50.748 28.847 33.011 1.00 11.76 43 ALA A N 1
ATOM 326 C CA . ALA A 1 46 ? 50.230 30.189 32.790 1.00 10.31 43 ALA A CA 1
ATOM 327 C C . ALA A 1 46 ? 49.040 30.225 31.830 1.00 9.98 43 ALA A C 1
ATOM 328 O O . ALA A 1 46 ? 48.327 31.233 31.803 1.00 9.72 43 ALA A O 1
ATOM 330 N N . SER A 1 47 ? 48.795 29.159 31.052 1.00 9.10 44 SER A N 1
ATOM 331 C CA . SER A 1 47 ? 47.609 29.136 30.192 1.00 10.16 44 SER A CA 1
ATOM 332 C C . SER A 1 47 ? 46.316 29.231 30.991 1.00 10.25 44 SER A C 1
ATOM 333 O O . SER A 1 47 ? 45.280 29.636 30.438 1.00 8.56 44 SER A O 1
ATOM 336 N N . GLU A 1 48 ? 46.344 28.867 32.273 1.00 8.98 45 GLU A N 1
ATOM 337 C CA . GLU A 1 48 ? 45.163 28.956 33.119 1.00 8.34 45 GLU A CA 1
ATOM 338 C C . GLU A 1 48 ? 45.166 30.167 34.047 1.00 9.79 45 GLU A C 1
ATOM 339 O O . GLU A 1 48 ? 44.244 30.306 34.858 1.00 9.80 45 GLU A O 1
ATOM 345 N N . ALA A 1 49 ? 46.165 31.041 33.960 1.00 8.02 46 ALA A N 1
ATOM 346 C CA . ALA A 1 49 ? 46.126 32.291 34.710 1.00 8.48 46 ALA A CA 1
ATOM 347 C C . ALA A 1 49 ? 45.283 33.329 33.977 1.00 10.22 46 ALA A C 1
ATOM 348 O O . ALA A 1 49 ? 45.186 33.319 32.745 1.00 10.46 46 ALA A O 1
ATOM 350 N N . SER A 1 50 ? 44.666 34.242 34.738 1.00 10.62 47 SER A N 1
ATOM 351 C CA . SER A 1 50 ? 43.943 35.324 34.079 1.00 10.73 47 SER A CA 1
ATOM 352 C C . SER A 1 50 ? 44.910 36.102 33.192 1.00 15.30 47 SER A C 1
ATOM 353 O O . SER A 1 50 ? 46.058 36.369 33.572 1.00 12.00 47 SER A O 1
ATOM 356 N N . GLY A 1 51 ? 44.467 36.407 31.975 1.00 12.51 48 GLY A N 1
ATOM 357 C CA . GLY A 1 51 ? 45.326 37.082 31.023 1.00 13.04 48 GLY A CA 1
ATOM 358 C C . GLY A 1 51 ? 46.547 36.278 30.620 1.00 16.46 48 GLY A C 1
ATOM 359 O O . GLY A 1 51 ? 47.479 36.833 30.029 1.00 12.26 48 GLY A O 1
ATOM 360 N N . GLN A 1 52 ? 46.541 34.970 30.928 1.00 11.53 49 GLN A N 1
ATOM 361 C CA . GLN A 1 52 ? 47.646 34.057 30.623 1.00 12.80 49 GLN A CA 1
ATOM 362 C C . GLN A 1 52 ? 48.973 34.558 31.198 1.00 11.64 49 GLN A C 1
ATOM 363 O O . GLN A 1 52 ? 50.039 34.390 30.599 1.00 12.47 49 GLN A O 1
ATOM 369 N N . ARG A 1 53 ? 48.908 35.168 32.382 1.00 10.89 50 ARG A N 1
ATOM 370 C CA . ARG A 1 53 ? 50.077 35.726 33.050 1.00 11.70 50 ARG A CA 1
ATOM 371 C C . ARG A 1 53 ? 49.892 35.598 34.555 1.00 12.36 50 ARG A C 1
ATOM 372 O O . ARG A 1 53 ? 48.813 35.882 35.062 1.00 9.26 50 ARG A O 1
ATOM 380 N N . TYR A 1 54 ? 50.936 35.177 35.267 1.00 12.12 51 TYR A N 1
ATOM 381 C CA . TYR A 1 54 ? 50.890 35.193 36.724 1.00 11.64 51 TYR A CA 1
ATOM 382 C C . TYR A 1 54 ? 52.300 35.398 37.257 1.00 12.67 51 TYR A C 1
ATOM 383 O O . TYR A 1 54 ? 53.277 35.371 36.505 1.00 13.80 51 TYR A O 1
ATOM 392 N N . ILE A 1 55 ? 52.394 35.624 38.568 1.00 11.36 52 ILE A N 1
ATOM 393 C CA . ILE A 1 55 ? 53.677 35.842 39.234 1.00 11.04 52 ILE A CA 1
ATOM 394 C C . ILE A 1 55 ? 54.082 34.548 39.921 1.00 12.66 52 ILE A C 1
ATOM 395 O O . ILE A 1 55 ? 53.371 34.046 40.802 1.00 12.16 52 ILE A O 1
ATOM 400 N N . ALA A 1 56 ? 55.230 34.008 39.530 1.00 11.31 53 ALA A N 1
ATOM 401 C CA . ALA A 1 56 ? 55.786 32.843 40.196 1.00 11.01 53 ALA A CA 1
ATOM 402 C C . ALA A 1 56 ? 56.620 33.286 41.392 1.00 13.91 53 ALA A C 1
ATOM 403 O O . ALA A 1 56 ? 57.413 34.233 41.291 1.00 11.53 53 ALA A O 1
ATOM 405 N N . LEU A 1 57 ? 56.423 32.602 42.526 1.00 12.22 54 LEU A N 1
ATOM 406 C CA . LEU A 1 57 ? 57.203 32.767 43.748 1.00 12.16 54 LEU A CA 1
ATOM 407 C C . LEU A 1 57 ? 58.010 31.490 43.976 1.00 13.76 54 LEU A C 1
ATOM 408 O O . LEU A 1 57 ? 57.593 30.599 44.731 1.00 14.04 54 LEU A O 1
ATOM 413 N N . PRO A 1 58 ? 59.160 31.348 43.315 1.00 13.71 55 PRO A N 1
ATOM 414 C CA . PRO A 1 58 ? 59.853 30.055 43.337 1.00 17.56 55 PRO A CA 1
ATOM 415 C C . PRO A 1 58 ? 60.651 29.798 44.596 1.00 15.98 55 PRO A C 1
ATOM 416 O O . PRO A 1 58 ? 60.932 28.630 44.892 1.00 18.43 55 PRO A O 1
ATOM 420 N N . SER A 1 59 ? 61.014 30.832 45.349 1.00 12.00 56 SER A N 1
ATOM 421 C CA . SER A 1 59 ? 62.000 30.678 46.403 1.00 12.74 56 SER A CA 1
ATOM 422 C C . SER A 1 59 ? 61.672 31.614 47.551 1.00 13.20 56 SER A C 1
ATOM 423 O O . SER A 1 59 ? 60.991 32.624 47.380 1.00 14.00 56 SER A O 1
ATOM 426 N N . ASN A 1 60 ? 62.164 31.245 48.728 1.00 14.81 57 ASN A N 1
ATOM 427 C CA . ASN A 1 60 ? 62.118 32.058 49.935 1.00 17.04 57 ASN A CA 1
ATOM 428 C C . ASN A 1 60 ? 62.454 33.516 49.640 1.00 16.99 57 ASN A C 1
ATOM 429 O O . ASN A 1 60 ? 63.516 33.827 49.087 1.00 18.35 57 ASN A O 1
ATOM 434 N N . GLY A 1 61 ? 61.530 34.413 49.978 1.00 13.95 58 GLY A N 1
ATOM 435 C CA . GLY A 1 61 ? 61.704 35.838 49.764 1.00 15.19 58 GLY A CA 1
ATOM 436 C C . GLY A 1 61 ? 61.050 36.389 48.511 1.00 15.67 58 GLY A C 1
ATOM 437 O O . GLY A 1 61 ? 60.894 37.615 48.400 1.00 13.20 58 GLY A O 1
ATOM 438 N N . SER A 1 62 ? 60.671 35.527 47.565 1.00 13.61 59 SER A N 1
ATOM 439 C CA . SER A 1 62 ? 59.962 35.976 46.375 1.00 14.61 59 SER A CA 1
ATOM 440 C C . SER A 1 62 ? 58.600 36.533 46.764 1.00 13.61 59 SER A C 1
ATOM 441 O O . SER A 1 62 ? 57.894 35.951 47.591 1.00 13.95 59 SER A O 1
ATOM 444 N N . TYR A 1 63 ? 58.215 37.652 46.157 1.00 13.66 60 TYR A N 1
ATOM 445 C CA . TYR A 1 63 ? 56.950 38.254 46.545 1.00 12.21 60 TYR A CA 1
ATOM 446 C C . TYR A 1 63 ? 56.298 38.966 45.370 1.00 14.79 60 TYR A C 1
ATOM 447 O O . TYR A 1 63 ? 56.956 39.363 44.403 1.00 15.82 60 TYR A O 1
ATOM 456 N N . ALA A 1 64 ? 54.980 39.115 45.482 1.00 13.51 61 ALA A N 1
ATOM 457 C CA . ALA A 1 64 ? 54.179 40.037 44.688 1.00 14.44 61 ALA A CA 1
ATOM 458 C C . ALA A 1 64 ? 53.505 41.014 45.642 1.00 16.47 61 ALA A C 1
ATOM 459 O O . ALA A 1 64 ? 52.985 40.614 46.689 1.00 15.15 61 ALA A O 1
ATOM 461 N N . GLN A 1 65 ? 53.506 42.291 45.280 1.00 13.69 62 GLN A N 1
ATOM 462 C CA . GLN A 1 65 ? 53.034 43.330 46.180 1.00 16.72 62 GLN A CA 1
ATOM 463 C C . GLN A 1 65 ? 52.169 44.314 45.408 1.00 16.70 62 GLN A C 1
ATOM 464 O O . GLN A 1 65 ? 52.510 44.710 44.291 1.00 17.95 62 GLN A O 1
ATOM 470 N N . TRP A 1 66 ? 51.044 44.701 46.008 1.00 15.32 63 TRP A N 1
ATOM 471 C CA . TRP A 1 66 ? 50.123 45.657 45.420 1.00 12.41 63 TRP A CA 1
ATOM 472 C C . TRP A 1 66 ? 49.935 46.840 46.359 1.00 14.09 63 TRP A C 1
ATOM 473 O O . TRP A 1 66 ? 50.034 46.699 47.580 1.00 18.51 63 TRP A O 1
ATOM 484 N N . THR A 1 67 ? 49.641 48.001 45.784 1.00 14.60 64 THR A N 1
ATOM 485 C CA . THR A 1 67 ? 49.264 49.180 46.552 1.00 15.14 64 THR A CA 1
ATOM 486 C C . THR A 1 67 ? 47.783 49.462 46.345 1.00 15.22 64 THR A C 1
ATOM 487 O O . THR A 1 67 ? 47.326 49.586 45.205 1.00 13.00 64 THR A O 1
ATOM 491 N N . ILE A 1 68 ? 47.042 49.566 47.451 1.00 15.70 65 ILE A N 1
ATOM 492 C CA . ILE A 1 68 ? 45.601 49.785 47.369 1.00 13.76 65 ILE A CA 1
ATOM 493 C C . ILE A 1 68 ? 45.323 51.113 46.682 1.00 18.27 65 ILE A C 1
ATOM 494 O O . ILE A 1 68 ? 45.935 52.138 47.006 1.00 19.10 65 ILE A O 1
ATOM 499 N N . ARG A 1 69 ? 44.388 51.101 45.735 1.00 15.87 66 ARG A N 1
ATOM 500 C CA . ARG A 1 69 ? 44.055 52.274 44.938 1.00 17.48 66 ARG A CA 1
ATOM 501 C C . ARG A 1 69 ? 43.153 53.238 45.707 1.00 18.47 66 ARG A C 1
ATOM 502 O O . ARG A 1 69 ? 42.488 52.850 46.671 1.00 19.37 66 ARG A O 1
ATOM 510 N N . PRO A 1 70 ? 43.107 54.507 45.288 1.00 18.77 67 PRO A N 1
ATOM 511 C CA . PRO A 1 70 ? 42.130 55.445 45.861 1.00 18.24 67 PRO A CA 1
ATOM 512 C C . PRO A 1 70 ? 40.713 54.893 45.783 1.00 20.82 67 PRO A C 1
ATOM 513 O O . PRO A 1 70 ? 40.309 54.301 44.781 1.00 18.27 67 PRO A O 1
ATOM 517 N N . GLY A 1 71 ? 39.959 55.083 46.861 1.00 18.69 68 GLY A N 1
ATOM 518 C CA . GLY A 1 71 ? 38.587 54.632 46.909 1.00 20.21 68 GLY A CA 1
ATOM 519 C C . GLY A 1 71 ? 38.391 53.136 47.024 1.00 20.90 68 GLY A C 1
ATOM 520 O O . GLY A 1 71 ? 37.245 52.679 46.970 1.00 20.32 68 GLY A O 1
ATOM 521 N N . GLU A 1 72 ? 39.454 52.355 47.181 1.00 16.14 69 GLU A N 1
ATOM 522 C CA . GLU A 1 72 ? 39.350 50.903 47.264 1.00 17.61 69 GLU A CA 1
ATOM 523 C C . GLU A 1 72 ? 39.883 50.420 48.612 1.00 18.70 69 GLU A C 1
ATOM 524 O O . GLU A 1 72 ? 40.237 51.214 49.489 1.00 18.67 69 GLU A O 1
ATOM 530 N N . GLY A 1 73 ? 39.928 49.100 48.777 1.00 18.59 70 GLY A N 1
ATOM 531 C CA . GLY A 1 73 ? 40.422 48.511 50.010 1.00 13.75 70 GLY A CA 1
ATOM 532 C C . GLY A 1 73 ? 39.416 47.583 50.662 1.00 15.59 70 GLY A C 1
ATOM 533 O O . GLY A 1 73 ? 38.497 47.100 49.991 1.00 15.17 70 GLY A O 1
ATOM 534 N N . GLY A 1 74 ? 39.571 47.323 51.958 1.00 15.52 71 GLY A N 1
ATOM 535 C CA . GLY A 1 74 ? 38.682 46.439 52.687 1.00 12.45 71 GLY A CA 1
ATOM 536 C C . GLY A 1 74 ? 39.451 45.377 53.440 1.00 14.97 71 GLY A C 1
ATOM 537 O O . GLY A 1 74 ? 40.673 45.274 53.360 1.00 14.46 71 GLY A O 1
ATOM 538 N N . ASP A 1 75 ? 38.705 44.578 54.207 1.00 14.25 72 ASP A N 1
ATOM 539 C CA . ASP A 1 75 ? 39.315 43.535 55.018 1.00 15.39 72 ASP A CA 1
ATOM 540 C C . ASP A 1 75 ? 39.104 42.126 54.469 1.00 13.50 72 ASP A C 1
ATOM 541 O O . ASP A 1 75 ? 39.644 41.176 55.041 1.00 15.75 72 ASP A O 1
ATOM 546 N N . GLY A 1 76 ? 38.355 41.957 53.381 1.00 10.98 73 GLY A N 1
ATOM 547 C CA . GLY A 1 76 ? 38.170 40.654 52.767 1.00 9.84 73 GLY A CA 1
ATOM 548 C C . GLY A 1 76 ? 39.071 40.484 51.565 1.00 11.07 73 GLY A C 1
ATOM 549 O O . GLY A 1 76 ? 39.019 41.276 50.624 1.00 11.32 73 GLY A O 1
ATOM 550 N N . VAL A 1 77 ? 39.927 39.458 51.605 1.00 8.24 74 VAL A N 1
ATOM 551 C CA . VAL A 1 77 ? 40.878 39.207 50.528 1.00 8.98 74 VAL A CA 1
ATOM 552 C C . VAL A 1 77 ? 40.650 37.808 49.972 1.00 10.89 74 VAL A C 1
ATOM 553 O O . VAL A 1 77 ? 40.607 36.836 50.730 1.00 9.50 74 VAL A O 1
ATOM 557 N N . THR A 1 78 ? 40.552 37.709 48.651 1.00 9.21 75 THR A N 1
ATOM 558 C CA . THR A 1 78 ? 40.553 36.433 47.949 1.00 6.81 75 THR A CA 1
ATOM 559 C C . THR A 1 78 ? 41.799 36.387 47.079 1.00 8.31 75 THR A C 1
ATOM 560 O O . THR A 1 78 ? 42.190 37.400 46.495 1.00 9.47 75 THR A O 1
ATOM 564 N N . MET A 1 79 ? 42.453 35.230 47.033 1.00 10.08 76 MET A N 1
ATOM 565 C CA . MET A 1 79 ? 43.666 35.071 46.237 1.00 6.67 76 MET A CA 1
ATOM 566 C C . MET A 1 79 ? 43.495 33.883 45.305 1.00 10.65 76 MET A C 1
ATOM 567 O O . MET A 1 79 ? 43.128 32.793 45.754 1.00 10.03 76 MET A O 1
ATOM 572 N N . ARG A 1 80 ? 43.760 34.091 44.016 1.00 8.03 77 ARG A N 1
ATOM 573 C CA . ARG A 1 80 ? 43.845 32.993 43.060 1.00 7.34 77 ARG A CA 1
ATOM 574 C C . ARG A 1 80 ? 45.314 32.633 42.888 1.00 9.57 77 ARG A C 1
ATOM 575 O O . ARG A 1 80 ? 46.137 33.500 42.558 1.00 9.27 77 ARG A O 1
ATOM 583 N N . PHE A 1 81 ? 45.640 31.362 43.122 1.00 8.49 78 PHE A N 1
ATOM 584 C CA . PHE A 1 81 ? 47.024 30.922 43.258 1.00 8.24 78 PHE A CA 1
ATOM 585 C C . PHE A 1 81 ? 47.183 29.553 42.610 1.00 9.90 78 PHE A C 1
ATOM 586 O O . PHE A 1 81 ? 46.200 28.865 42.313 1.00 8.79 78 PHE A O 1
ATOM 594 N N . THR A 1 82 ? 48.443 29.133 42.440 1.00 8.99 79 THR A N 1
ATOM 595 C CA . THR A 1 82 ? 48.754 27.760 42.051 1.00 8.82 79 THR A CA 1
ATOM 596 C C . THR A 1 82 ? 49.908 27.251 42.908 1.00 8.89 79 THR A C 1
ATOM 597 O O . THR A 1 82 ? 50.756 28.027 43.359 1.00 10.02 79 THR A O 1
ATOM 601 N N . MET A 1 83 ? 49.921 25.943 43.145 1.00 11.63 80 MET A N 1
ATOM 602 C CA . MET A 1 83 ? 51.034 25.270 43.803 1.00 9.37 80 MET A CA 1
ATOM 603 C C . MET A 1 83 ? 51.070 23.833 43.292 1.00 12.52 80 MET A C 1
ATOM 604 O O . MET A 1 83 ? 50.085 23.348 42.736 1.00 10.19 80 MET A O 1
ATOM 609 N N . PRO A 1 84 ? 52.207 23.146 43.439 1.00 11.15 81 PRO A N 1
ATOM 610 C CA . PRO A 1 84 ? 52.335 21.824 42.808 1.00 11.38 81 PRO A CA 1
ATOM 611 C C . PRO A 1 84 ? 51.433 20.783 43.452 1.00 11.83 81 PRO A C 1
ATOM 612 O O . PRO A 1 84 ? 51.103 20.847 44.640 1.00 11.45 81 PRO A O 1
ATOM 616 N N . ASP A 1 85 ? 51.060 19.799 42.641 1.00 11.20 82 ASP A N 1
ATOM 617 C CA . ASP A 1 85 ? 50.449 18.562 43.101 1.00 14.12 82 ASP A CA 1
ATOM 618 C C . ASP A 1 85 ? 51.525 17.626 43.664 1.00 12.10 82 ASP A C 1
ATOM 619 O O . ASP A 1 85 ? 52.731 17.808 43.441 1.00 13.22 82 ASP A O 1
ATOM 624 N N . SER A 1 86 ? 51.080 16.625 44.413 1.00 10.27 83 SER A N 1
ATOM 625 C CA . SER A 1 86 ? 51.984 15.561 44.830 1.00 15.62 83 SER A CA 1
ATOM 626 C C . SER A 1 86 ? 52.078 14.505 43.739 1.00 15.86 83 SER A C 1
ATOM 627 O O . SER A 1 86 ? 51.269 14.463 42.809 1.00 15.76 83 SER A O 1
ATOM 630 N N . ALA A 1 87 ? 53.077 13.624 43.866 1.00 19.39 84 ALA A N 1
ATOM 631 C CA . ALA A 1 87 ? 53.240 12.568 42.874 1.00 23.12 84 ALA A CA 1
ATOM 632 C C . ALA A 1 87 ? 52.059 11.609 42.877 1.00 14.92 84 ALA A C 1
ATOM 633 O O . ALA A 1 87 ? 51.692 11.077 41.824 1.00 22.29 84 ALA A O 1
ATOM 635 N N . ASN A 1 88 ? 51.453 11.363 44.036 1.00 16.33 85 ASN A N 1
ATOM 636 C CA . ASN A 1 88 ? 50.308 10.464 44.094 1.00 16.72 85 ASN A CA 1
ATOM 637 C C . ASN A 1 88 ? 48.979 11.177 43.866 1.00 18.49 85 ASN A C 1
ATOM 638 O O . ASN A 1 88 ? 47.920 10.566 44.052 1.00 17.36 85 ASN A O 1
ATOM 643 N N . GLY A 1 89 ? 49.005 12.450 43.483 1.00 13.20 86 GLY A N 1
ATOM 644 C CA . GLY A 1 89 ? 47.762 13.135 43.185 1.00 15.21 86 GLY A CA 1
ATOM 645 C C . GLY A 1 89 ? 46.898 13.481 44.378 1.00 16.43 86 GLY A C 1
ATOM 646 O O . GLY A 1 89 ? 45.771 13.957 44.189 1.00 13.02 86 GLY A O 1
ATOM 647 N N . MET A 1 90 ? 47.382 13.272 45.605 1.00 13.61 87 MET A N 1
ATOM 648 C CA . MET A 1 90 ? 46.594 13.656 46.769 1.00 12.16 87 MET A CA 1
ATOM 649 C C . MET A 1 90 ? 46.744 15.131 47.113 1.00 15.34 87 MET A C 1
ATOM 650 O O . MET A 1 90 ? 45.984 15.640 47.945 1.00 19.59 87 MET A O 1
ATOM 655 N N . GLY A 1 91 ? 47.701 15.823 46.506 1.00 13.88 88 GLY A N 1
ATOM 656 C CA . GLY A 1 91 ? 47.943 17.218 46.800 1.00 10.26 88 GLY A CA 1
ATOM 657 C C . GLY A 1 91 ? 49.008 17.408 47.866 1.00 12.62 88 GLY A C 1
ATOM 658 O O . GLY A 1 91 ? 49.415 16.483 48.574 1.00 13.72 88 GLY A O 1
ATOM 659 N N . LEU A 1 92 ? 49.464 18.651 47.976 1.00 11.87 89 LEU A N 1
ATOM 660 C CA . LEU A 1 92 ? 50.448 19.055 48.966 1.00 12.82 89 LEU A CA 1
ATOM 661 C C . LEU A 1 92 ? 49.876 20.184 49.813 1.00 14.94 89 LEU A C 1
ATOM 662 O O . LEU A 1 92 ? 49.058 20.979 49.341 1.00 13.19 89 LEU A O 1
ATOM 667 N N . ASN A 1 93 ? 50.314 20.259 51.062 1.00 10.52 90 ASN A N 1
ATOM 668 C CA . ASN A 1 93 ? 49.938 21.358 51.940 1.00 13.69 90 ASN A CA 1
ATOM 669 C C . ASN A 1 93 ? 51.109 22.319 52.090 1.00 14.61 90 ASN A C 1
ATOM 670 O O . ASN A 1 93 ? 52.264 21.894 52.197 1.00 13.55 90 ASN A O 1
ATOM 675 N N . GLY A 1 94 ? 50.806 23.604 52.104 1.00 10.26 91 GLY A N 1
ATOM 676 C CA . GLY A 1 94 ? 51.825 24.635 52.150 1.00 12.42 91 GLY A CA 1
ATOM 677 C C . GLY A 1 94 ? 51.244 25.912 52.686 1.00 10.45 91 GLY A C 1
ATOM 678 O O . GLY A 1 94 ? 50.263 25.892 53.451 1.00 12.68 91 GLY A O 1
ATOM 679 N N . SER A 1 95 ? 51.810 27.040 52.277 1.00 10.38 92 SER A N 1
ATOM 680 C CA . SER A 1 95 ? 51.385 28.319 52.830 1.00 11.65 92 SER A CA 1
ATOM 681 C C . SER A 1 95 ? 52.062 29.445 52.068 1.00 11.91 92 SER A C 1
ATOM 682 O O . SER A 1 95 ? 53.075 29.241 51.393 1.00 12.19 92 SER A O 1
ATOM 685 N N . LEU A 1 96 ? 51.493 30.643 52.202 1.00 10.07 93 LEU A N 1
ATOM 686 C CA . LEU A 1 96 ? 52.151 31.882 51.810 1.00 12.96 93 LEU A CA 1
ATOM 687 C C . LEU A 1 96 ? 51.910 32.913 52.906 1.00 12.67 93 LEU A C 1
ATOM 688 O O . LEU A 1 96 ? 50.909 32.846 53.619 1.00 12.46 93 LEU A O 1
ATOM 693 N N . ASP A 1 97 ? 52.838 33.859 53.038 1.00 10.10 94 ASP A N 1
ATOM 694 C CA . ASP A 1 97 ? 52.782 34.891 54.063 1.00 12.57 94 ASP A CA 1
ATOM 695 C C . ASP A 1 97 ? 52.214 36.183 53.487 1.00 12.33 94 ASP A C 1
ATOM 696 O O . ASP A 1 97 ? 52.417 36.503 52.315 1.00 12.75 94 ASP A O 1
ATOM 701 N N . VAL A 1 98 ? 51.503 36.929 54.332 1.00 12.32 95 VAL A N 1
ATOM 702 C CA . VAL A 1 98 ? 50.886 38.199 53.962 1.00 13.57 95 VAL A CA 1
ATOM 703 C C . VAL A 1 98 ? 51.492 39.291 54.831 1.00 13.26 95 VAL A C 1
ATOM 704 O O . VAL A 1 98 ? 51.520 39.160 56.060 1.00 15.94 95 VAL A O 1
ATOM 708 N N . TYR A 1 99 ? 51.994 40.347 54.197 1.00 12.42 96 TYR A N 1
ATOM 709 C CA . TYR A 1 99 ? 52.499 41.526 54.890 1.00 16.62 96 TYR A CA 1
ATOM 710 C C . TYR A 1 99 ? 51.680 42.737 54.476 1.00 16.38 96 TYR A C 1
ATOM 711 O O . TYR A 1 99 ? 51.300 42.867 53.313 1.00 15.14 96 TYR A O 1
ATOM 720 N N . VAL A 1 100 ? 51.408 43.624 55.428 1.00 17.13 97 VAL A N 1
ATOM 721 C CA . VAL A 1 100 ? 50.769 44.902 55.138 1.00 13.92 97 VAL A CA 1
ATOM 722 C C . VAL A 1 100 ? 51.713 45.998 55.593 1.00 17.90 97 VAL A C 1
ATOM 723 O O . VAL A 1 100 ? 52.069 46.060 56.776 1.00 16.62 97 VAL A O 1
ATOM 727 N N . ASN A 1 101 ? 52.122 46.850 54.655 1.00 15.40 98 ASN A N 1
ATOM 728 C CA . ASN A 1 101 ? 53.061 47.932 54.951 1.00 22.66 98 ASN A CA 1
ATOM 729 C C . ASN A 1 101 ? 54.298 47.396 55.667 1.00 25.27 98 ASN A C 1
ATOM 730 O O . ASN A 1 101 ? 54.858 48.042 56.556 1.00 24.35 98 ASN A O 1
ATOM 735 N N . GLY A 1 102 ? 54.716 46.185 55.283 1.00 20.73 99 GLY A N 1
ATOM 736 C CA . GLY A 1 102 ? 55.909 45.566 55.824 1.00 23.64 99 GLY A CA 1
ATOM 737 C C . GLY A 1 102 ? 55.711 44.772 57.098 1.00 21.78 99 GLY A C 1
ATOM 738 O O . GLY A 1 102 ? 56.651 44.101 57.540 1.00 22.87 99 GLY A O 1
ATOM 739 N N . VAL A 1 103 ? 54.534 44.830 57.708 1.00 17.01 100 VAL A N 1
ATOM 740 C CA . VAL A 1 103 ? 54.258 44.103 58.941 1.00 18.43 100 VAL A CA 1
ATOM 741 C C . VAL A 1 103 ? 53.619 42.767 58.586 1.00 20.28 100 VAL A C 1
ATOM 742 O O . VAL A 1 103 ? 52.650 42.719 57.822 1.00 17.01 100 VAL A O 1
ATOM 746 N N . LYS A 1 104 ? 54.153 41.683 59.144 1.00 20.46 101 LYS A N 1
ATOM 747 C CA . LYS A 1 104 ? 53.593 40.358 58.891 1.00 21.48 101 LYS A CA 1
ATOM 748 C C . LYS A 1 104 ? 52.197 40.259 59.499 1.00 21.97 101 LYS A C 1
ATOM 749 O O . LYS A 1 104 ? 52.011 40.484 60.700 1.00 22.79 101 LYS A O 1
ATOM 755 N N . ALA A 1 105 ? 51.211 39.938 58.667 1.00 17.22 102 ALA A N 1
ATOM 756 C CA . ALA A 1 105 ? 49.819 39.922 59.090 1.00 17.04 102 ALA A CA 1
ATOM 757 C C . ALA A 1 105 ? 49.259 38.524 59.234 1.00 23.85 102 ALA A C 1
ATOM 758 O O . ALA A 1 105 ? 48.496 38.264 60.161 1.00 21.19 102 ALA A O 1
ATOM 760 N N . LYS A 1 106 ? 49.615 37.617 58.329 1.00 22.30 103 LYS A N 1
ATOM 761 C CA . LYS A 1 106 ? 49.034 36.285 58.309 1.00 20.24 103 LYS A CA 1
ATOM 762 C C . LYS A 1 106 ? 50.025 35.345 57.658 1.00 14.99 103 LYS A C 1
ATOM 763 O O . LYS A 1 106 ? 50.807 35.747 56.794 1.00 16.20 103 LYS A O 1
ATOM 769 N N . THR A 1 107 ? 49.975 34.092 58.075 1.00 12.90 104 THR A N 1
ATOM 770 C CA . THR A 1 107 ? 50.418 32.990 57.235 1.00 12.10 104 THR A CA 1
ATOM 771 C C . THR A 1 107 ? 49.157 32.266 56.783 1.00 15.54 104 THR A C 1
ATOM 772 O O . THR A 1 107 ? 48.382 31.786 57.616 1.00 16.25 104 THR A O 1
ATOM 776 N N . VAL A 1 108 ? 48.931 32.233 55.477 1.00 11.29 105 VAL A N 1
ATOM 777 C CA . VAL A 1 108 ? 47.710 31.680 54.899 1.00 11.87 105 VAL A CA 1
ATOM 778 C C . VAL A 1 108 ? 47.993 30.238 54.492 1.00 10.91 105 VAL A C 1
ATOM 779 O O . VAL A 1 108 ? 48.827 30.015 53.603 1.00 12.46 105 VAL A O 1
ATOM 783 N N . PRO A 1 109 ? 47.339 29.251 55.096 1.00 12.21 106 PRO A N 1
ATOM 784 C CA . PRO A 1 109 ? 47.528 27.869 54.646 1.00 13.28 106 PRO A CA 1
ATOM 785 C C . PRO A 1 109 ? 46.955 27.670 53.250 1.00 12.46 106 PRO A C 1
ATOM 786 O O . PRO A 1 109 ? 45.937 28.263 52.881 1.00 12.48 106 PRO A O 1
ATOM 790 N N . LEU A 1 110 ? 47.631 26.815 52.479 1.00 11.77 107 LEU A N 1
ATOM 791 C CA . LEU A 1 110 ? 47.306 26.537 51.087 1.00 12.61 107 LEU A CA 1
ATOM 792 C C . LEU A 1 110 ? 47.398 25.041 50.837 1.00 13.28 107 LEU A C 1
ATOM 793 O O . LEU A 1 110 ? 48.156 24.333 51.508 1.00 12.62 107 LEU A O 1
ATOM 798 N N . THR A 1 111 ? 46.647 24.561 49.846 1.00 11.28 108 THR A N 1
ATOM 799 C CA . THR A 1 111 ? 46.743 23.151 49.484 1.00 8.50 108 THR A CA 1
ATOM 800 C C . THR A 1 111 ? 46.446 22.998 47.999 1.00 10.44 108 THR A C 1
ATOM 801 O O . THR A 1 111 ? 45.709 23.804 47.414 1.00 9.87 108 THR A O 1
ATOM 805 N N . SER A 1 112 ? 47.038 21.967 47.386 1.00 7.88 109 SER A N 1
ATOM 806 C CA . SER A 1 112 ? 46.652 21.563 46.037 1.00 10.65 109 SER A CA 1
ATOM 807 C C . SER A 1 112 ? 45.710 20.368 46.054 1.00 10.31 109 SER A C 1
ATOM 808 O O . SER A 1 112 ? 45.434 19.798 44.995 1.00 9.92 109 SER A O 1
ATOM 811 N N . TYR A 1 113 ? 45.185 20.012 47.234 1.00 8.90 110 TYR A N 1
ATOM 812 C CA . TYR A 1 113 ? 44.257 18.886 47.379 1.00 10.97 110 TYR A CA 1
ATOM 813 C C . TYR A 1 113 ? 43.070 18.989 46.426 1.00 9.78 110 TYR A C 1
ATOM 814 O O . TYR A 1 113 ? 42.707 18.011 45.761 1.00 9.97 110 TYR A O 1
ATOM 823 N N . TYR A 1 114 ? 42.422 20.160 46.384 1.00 9.77 111 TYR A N 1
ATOM 824 C CA . TYR A 1 114 ? 41.190 20.295 45.613 1.00 8.53 111 TYR A CA 1
ATOM 825 C C . TYR A 1 114 ? 41.450 20.311 44.117 1.00 9.23 111 TYR A C 1
ATOM 826 O O . TYR A 1 114 ? 40.651 19.775 43.336 1.00 8.19 111 TYR A O 1
ATOM 835 N N . SER A 1 115 ? 42.527 20.971 43.702 1.00 8.21 112 SER A N 1
ATOM 836 C CA . SER A 1 115 ? 42.791 21.284 42.309 1.00 8.66 112 SER A CA 1
ATOM 837 C C . SER A 1 115 ? 43.572 20.138 41.666 1.00 10.10 112 SER A C 1
ATOM 838 O O . SER A 1 115 ? 43.788 19.088 42.281 1.00 10.31 112 SER A O 1
ATOM 841 N N . TRP A 1 116 ? 43.982 20.341 40.411 1.00 7.20 113 TRP A N 1
ATOM 842 C CA . TRP A 1 116 ? 44.754 19.419 39.572 1.00 7.67 113 TRP A CA 1
ATOM 843 C C . TRP A 1 116 ? 43.938 18.202 39.139 1.00 9.95 113 TRP A C 1
ATOM 844 O O . TRP A 1 116 ? 43.613 17.328 39.953 1.00 10.34 113 TRP A O 1
ATOM 855 N N . GLN A 1 117 ? 43.598 18.175 37.851 1.00 9.49 114 GLN A N 1
ATOM 856 C CA . GLN A 1 117 ? 42.916 17.080 37.168 1.00 9.38 114 GLN A CA 1
ATOM 857 C C . GLN A 1 117 ? 43.670 16.796 35.879 1.00 9.74 114 GLN A C 1
ATOM 858 O O . GLN A 1 117 ? 44.175 17.719 35.239 1.00 9.97 114 GLN A O 1
ATOM 864 N N . TYR A 1 118 ? 43.726 15.519 35.481 1.00 9.64 115 TYR A N 1
ATOM 865 C CA . TYR A 1 118 ? 44.665 15.095 34.448 1.00 9.65 115 TYR A CA 1
ATOM 866 C C . TYR A 1 118 ? 43.938 14.384 33.309 1.00 12.97 115 TYR A C 1
ATOM 867 O O . TYR A 1 118 ? 43.063 13.547 33.546 1.00 11.31 115 TYR A O 1
ATOM 876 N N . PHE A 1 119 ? 44.310 14.710 32.069 1.00 10.50 116 PHE A N 1
ATOM 877 C CA . PHE A 1 119 ? 43.532 14.290 30.906 1.00 11.02 116 PHE A CA 1
ATOM 878 C C . PHE A 1 119 ? 44.387 13.547 29.890 1.00 12.94 116 PHE A C 1
ATOM 879 O O . PHE A 1 119 ? 45.297 14.128 29.291 1.00 12.47 116 PHE A O 1
ATOM 887 N N . SER A 1 120 ? 44.072 12.269 29.683 1.00 10.96 117 SER A N 1
ATOM 888 C CA . SER A 1 120 ? 44.519 11.521 28.513 1.00 13.21 117 SER A CA 1
ATOM 889 C C . SER A 1 120 ? 43.351 11.133 27.617 1.00 16.18 117 SER A C 1
ATOM 890 O O . SER A 1 120 ? 43.547 10.465 26.594 1.00 18.71 117 SER A O 1
ATOM 893 N N . SER A 1 121 ? 42.146 11.541 27.989 1.00 14.50 118 SER A N 1
ATOM 894 C CA . SER A 1 121 ? 40.913 11.346 27.249 1.00 16.54 118 SER A CA 1
ATOM 895 C C . SER A 1 121 ? 39.975 12.469 27.664 1.00 16.88 118 SER A C 1
ATOM 896 O O . SER A 1 121 ? 40.388 13.427 28.330 1.00 14.84 118 SER A O 1
ATOM 899 N N . ASP A 1 122 ? 38.697 12.337 27.319 1.00 13.75 119 ASP A N 1
ATOM 900 C CA . ASP A 1 122 ? 37.715 13.311 27.776 1.00 11.97 119 ASP A CA 1
ATOM 901 C C . ASP A 1 122 ? 37.207 13.023 29.186 1.00 15.38 119 ASP A C 1
ATOM 902 O O . ASP A 1 122 ? 36.237 13.649 29.622 1.00 17.94 119 ASP A O 1
ATOM 907 N N . HIS A 1 123 ? 37.820 12.090 29.902 1.00 12.56 120 HIS A N 1
ATOM 908 C CA . HIS A 1 123 ? 37.479 11.867 31.293 1.00 11.50 120 HIS A CA 1
ATOM 909 C C . HIS A 1 123 ? 38.683 12.198 32.159 1.00 15.19 120 HIS A C 1
ATOM 910 O O . HIS A 1 123 ? 39.792 11.729 31.866 1.00 15.54 120 HIS A O 1
ATOM 917 N N . PRO A 1 124 ? 38.512 12.955 33.239 1.00 11.66 121 PRO A N 1
ATOM 918 C CA . PRO A 1 124 ? 39.662 13.302 34.079 1.00 12.65 121 PRO A CA 1
ATOM 919 C C . PRO A 1 124 ? 40.171 12.110 34.871 1.00 12.01 121 PRO A C 1
ATOM 920 O O . PRO A 1 124 ? 39.418 11.199 35.223 1.00 12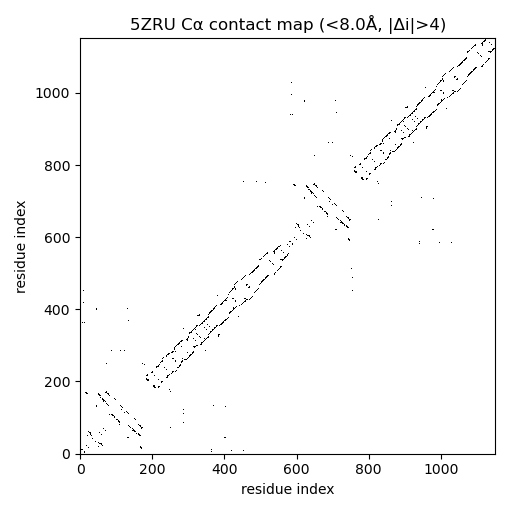.94 121 PRO A O 1
ATOM 924 N N . ALA A 1 125 ? 41.471 12.131 35.145 1.00 11.57 122 ALA A N 1
ATOM 925 C CA . ALA A 1 125 ? 42.116 11.226 36.082 1.00 12.10 122 ALA A CA 1
ATOM 926 C C . ALA A 1 125 ? 42.619 12.028 37.275 1.00 11.47 122 ALA A C 1
ATOM 927 O O . ALA A 1 125 ? 42.815 13.245 37.194 1.00 12.45 122 ALA A O 1
ATOM 929 N N . ASP A 1 126 ? 42.818 11.342 38.396 1.00 12.14 123 ASP A N 1
ATOM 930 C CA . ASP A 1 126 ? 43.038 12.019 39.667 1.00 13.64 123 ASP A CA 1
ATOM 931 C C . ASP A 1 126 ? 44.503 12.088 40.083 1.00 13.32 123 ASP A C 1
ATOM 932 O O . ASP A 1 126 ? 44.802 12.678 41.125 1.00 12.86 123 ASP A O 1
ATOM 937 N N . THR A 1 127 ? 45.416 11.509 39.312 1.00 13.88 124 THR A N 1
ATOM 938 C CA . THR A 1 127 ? 46.838 11.522 39.621 1.00 13.48 124 THR A CA 1
ATOM 939 C C . THR A 1 127 ? 47.632 11.914 38.384 1.00 12.53 124 THR A C 1
ATOM 940 O O . THR A 1 127 ? 47.166 11.730 37.254 1.00 12.56 124 THR A O 1
ATOM 944 N N . PRO A 1 128 ? 48.848 12.449 38.571 1.00 12.45 125 PRO A N 1
ATOM 945 C CA . PRO A 1 128 ? 49.633 12.921 37.416 1.00 14.78 125 PRO A CA 1
ATOM 946 C C . PRO A 1 128 ? 49.951 11.836 36.403 1.00 16.48 125 PRO A C 1
ATOM 947 O O . PRO A 1 128 ? 50.205 12.156 35.234 1.00 20.23 125 PRO A O 1
ATOM 951 N N . ALA A 1 129 ? 49.944 10.567 36.803 1.00 16.13 126 ALA A N 1
ATOM 952 C CA . ALA A 1 129 ? 50.156 9.500 35.834 1.00 20.58 126 ALA A CA 1
ATOM 953 C C . ALA A 1 129 ? 49.030 9.402 34.814 1.00 23.31 126 ALA A C 1
ATOM 954 O O . ALA A 1 129 ? 49.191 8.707 33.803 1.00 17.47 126 ALA A O 1
ATOM 956 N N . GLY A 1 130 ? 47.908 10.088 35.040 1.00 16.35 127 GLY A N 1
ATOM 957 C CA . GLY A 1 130 ? 46.740 9.955 34.199 1.00 14.60 127 GLY A CA 1
ATOM 958 C C . GLY A 1 130 ? 46.614 10.895 33.016 1.00 17.24 127 GLY A C 1
ATOM 959 O O . GLY A 1 130 ? 45.614 10.802 32.293 1.00 19.53 127 GLY A O 1
ATOM 960 N N . GLY A 1 131 ? 47.560 11.801 32.785 1.00 16.25 128 GLY A N 1
ATOM 961 C CA . GLY A 1 131 ? 47.487 12.652 31.611 1.00 12.71 128 GLY A CA 1
ATOM 962 C C . GLY A 1 131 ? 48.027 14.050 31.883 1.00 14.13 128 GLY A C 1
ATOM 963 O O . GLY A 1 131 ? 48.747 14.280 32.853 1.00 13.98 128 GLY A O 1
ATOM 964 N N . ARG A 1 132 ? 47.671 14.984 3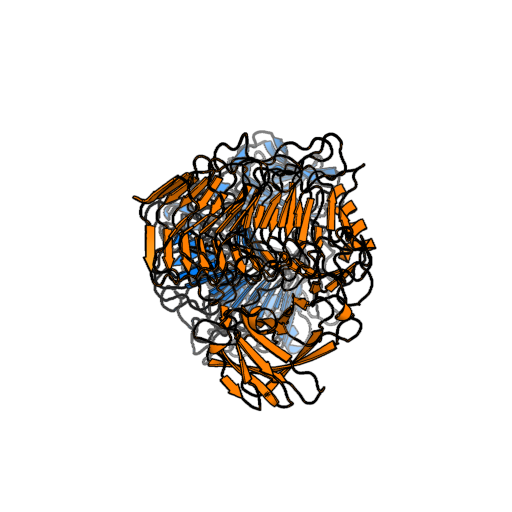0.977 1.00 9.10 129 ARG A N 1
ATOM 965 C CA . ARG A 1 132 ? 48.141 16.365 31.088 1.00 13.58 129 ARG A CA 1
ATOM 966 C C . ARG A 1 132 ? 47.273 17.162 32.067 1.00 9.49 129 ARG A C 1
ATOM 967 O O . ARG A 1 132 ? 46.073 16.909 32.196 1.00 11.40 129 ARG A O 1
ATOM 975 N N . PRO A 1 133 ? 47.860 18.132 32.768 1.00 10.36 130 PRO A N 1
ATOM 976 C CA . PRO A 1 133 ? 47.135 18.805 33.855 1.00 9.03 130 PRO A CA 1
ATOM 977 C C . PRO A 1 133 ? 46.267 19.965 33.388 1.00 10.92 130 PRO A C 1
ATOM 978 O O . PRO A 1 133 ? 46.639 20.734 32.495 1.00 9.53 130 PRO A O 1
ATOM 982 N N . LEU A 1 134 ? 45.092 20.071 34.016 1.00 9.58 131 LEU A N 1
ATOM 983 C CA . LEU A 1 134 ? 44.267 21.273 34.055 1.00 8.51 131 LEU A CA 1
ATOM 984 C C . LEU A 1 134 ? 43.823 21.471 35.502 1.00 9.48 131 LEU A C 1
ATOM 985 O O . LEU A 1 134 ? 44.213 20.705 36.392 1.00 9.92 131 LEU A O 1
ATOM 990 N N . PHE A 1 135 ? 43.011 22.508 35.752 1.00 9.89 132 PHE A N 1
ATOM 991 C CA . PHE A 1 135 ? 42.649 22.886 37.127 1.00 6.74 132 PHE A CA 1
ATOM 992 C C . PHE A 1 135 ? 43.914 23.178 37.942 1.00 8.30 132 PHE A C 1
ATOM 993 O O . PHE A 1 135 ? 44.046 22.760 39.091 1.00 9.27 132 PHE A O 1
ATOM 1001 N N . ARG A 1 136 ? 44.869 23.893 37.339 1.00 7.56 133 ARG A N 1
ATOM 1002 C CA . ARG A 1 136 ? 46.112 24.165 38.053 1.00 8.63 133 ARG A CA 1
ATOM 1003 C C . ARG A 1 136 ? 45.988 25.311 39.051 1.00 9.23 133 ARG A C 1
ATOM 1004 O O . ARG A 1 136 ? 46.848 25.438 39.932 1.00 8.50 133 ARG A O 1
ATOM 1012 N N . PHE A 1 137 ? 44.945 26.140 38.949 1.00 9.19 134 PHE A N 1
ATOM 1013 C CA . PHE A 1 137 ? 44.753 27.245 39.875 1.00 10.32 134 PHE A CA 1
ATOM 1014 C C . PHE A 1 137 ? 43.583 26.965 40.817 1.00 11.01 134 PHE A C 1
ATOM 1015 O O . PHE A 1 137 ? 42.690 26.163 40.527 1.00 7.49 134 PHE A O 1
ATOM 1023 N N . ASP A 1 138 ? 43.618 27.632 41.968 1.00 9.41 135 ASP A N 1
ATOM 1024 C CA . ASP A 1 138 ? 42.596 27.499 42.999 1.00 9.50 135 ASP A CA 1
ATOM 1025 C C . ASP A 1 138 ? 42.511 28.835 43.725 1.00 9.81 135 ASP A C 1
ATOM 1026 O O . ASP A 1 138 ? 43.270 29.761 43.434 1.00 8.53 135 ASP A O 1
ATOM 1031 N N . GLU A 1 139 ? 41.600 28.935 44.694 1.00 9.85 136 GLU A N 1
ATOM 1032 C CA . GLU A 1 139 ? 41.451 30.169 45.455 1.00 9.51 136 GLU A CA 1
ATOM 1033 C C . GLU A 1 139 ? 41.408 29.871 46.944 1.00 9.90 136 GLU A C 1
ATOM 1034 O O . GLU A 1 139 ? 41.063 28.760 47.364 1.00 7.67 136 GLU A O 1
ATOM 1040 N N . VAL A 1 140 ? 41.808 30.871 47.732 1.00 8.06 137 VAL A N 1
ATOM 1041 C CA . VAL A 1 140 ? 41.559 30.910 49.168 1.00 11.17 137 VAL A CA 1
ATOM 1042 C C . VAL A 1 140 ? 41.102 32.324 49.484 1.00 11.52 137 VAL A C 1
ATOM 1043 O O . VAL A 1 140 ? 41.303 33.249 48.695 1.00 10.70 137 VAL A O 1
ATOM 1047 N N . HIS A 1 141 ? 40.459 32.488 50.638 1.00 9.97 138 HIS A N 1
ATOM 1048 C CA . HIS A 1 141 ? 40.116 33.831 51.091 1.00 10.41 138 HIS A CA 1
ATOM 1049 C C . HIS A 1 141 ? 40.333 33.924 52.592 1.00 13.04 138 HIS A C 1
ATOM 1050 O O . HIS A 1 141 ? 40.342 32.918 53.303 1.00 11.77 138 HIS A O 1
ATOM 1057 N N . TRP A 1 142 ? 40.541 35.151 53.066 1.00 9.45 139 TRP A N 1
ATOM 1058 C CA . TRP A 1 142 ? 40.759 35.387 54.489 1.00 14.09 139 TRP A CA 1
ATOM 1059 C C . TRP A 1 142 ? 40.356 36.820 54.798 1.00 11.57 139 TRP A C 1
ATOM 1060 O O . TRP A 1 142 ? 40.182 37.640 53.897 1.00 10.54 139 TRP A O 1
ATOM 1071 N N . LYS A 1 143 ? 40.215 37.114 56.089 1.00 13.85 140 LYS A N 1
ATOM 1072 C CA . LYS A 1 143 ? 39.864 38.451 56.548 1.00 14.47 140 LYS A CA 1
ATOM 1073 C C . LYS A 1 143 ? 41.048 39.063 57.282 1.00 17.42 140 LYS A C 1
ATOM 1074 O O . LYS A 1 143 ? 41.720 38.384 58.065 1.00 14.91 140 LYS A O 1
ATOM 1080 N N . MET A 1 144 ? 41.303 40.336 57.010 1.00 14.84 141 MET A N 1
ATOM 1081 C CA . MET A 1 144 ? 42.344 41.088 57.694 1.00 17.84 141 MET A CA 1
ATOM 1082 C C . MET A 1 144 ? 41.818 41.611 59.027 1.00 20.27 141 MET A C 1
ATOM 1083 O O . MET A 1 144 ? 40.621 41.864 59.182 1.00 15.70 141 MET A O 1
ATOM 1088 N N . ASP A 1 145 ? 42.728 41.797 59.989 1.00 22.49 142 ASP A N 1
ATOM 1089 C CA . ASP A 1 145 ? 42.319 42.323 61.292 1.00 23.40 142 ASP A CA 1
ATOM 1090 C C . ASP A 1 145 ? 41.795 43.746 61.192 1.00 24.12 142 ASP A C 1
ATOM 1091 O O . ASP A 1 145 ? 40.930 44.141 61.981 1.00 28.31 142 ASP A O 1
ATOM 1096 N N . THR A 1 146 ? 42.326 44.541 60.269 1.00 20.13 143 THR A N 1
ATOM 1097 C CA . THR A 1 146 ? 41.803 45.870 59.999 1.00 23.28 143 THR A CA 1
ATOM 1098 C C . THR A 1 146 ? 41.724 46.056 58.492 1.00 19.52 143 THR A C 1
ATOM 1099 O O . THR A 1 146 ? 42.528 45.480 57.751 1.00 18.10 143 THR A O 1
ATOM 1103 N N . PRO A 1 147 ? 40.771 46.852 58.012 1.00 20.03 144 PRO A N 1
ATOM 1104 C CA . PRO A 1 147 ? 40.627 47.024 56.561 1.00 15.86 144 PRO A CA 1
ATOM 1105 C C . PRO A 1 147 ? 41.861 47.663 55.936 1.00 21.32 144 PRO A C 1
ATOM 1106 O O . PRO A 1 147 ? 42.461 48.587 56.491 1.00 17.21 144 PRO A O 1
ATOM 1110 N N . LEU A 1 148 ? 42.232 47.152 54.767 1.00 15.59 145 LEU A N 1
ATOM 1111 C CA . LEU A 1 148 ? 43.210 47.812 53.919 1.00 15.93 145 LEU A CA 1
ATOM 1112 C C . LEU A 1 148 ? 42.668 49.151 53.437 1.00 20.44 145 LEU A C 1
ATOM 1113 O O . LEU A 1 148 ? 41.494 49.270 53.068 1.00 14.74 145 LEU A O 1
ATOM 1118 N N . GLN A 1 149 ? 43.530 50.160 53.428 1.00 15.33 146 GLN A N 1
ATOM 1119 C CA . GLN A 1 149 ? 43.174 51.515 53.042 1.00 19.35 146 GLN A CA 1
ATOM 1120 C C . GLN A 1 149 ? 43.993 51.949 51.832 1.00 17.35 146 GLN A C 1
ATOM 1121 O O . GLN A 1 149 ? 45.092 51.433 51.604 1.00 17.89 146 GLN A O 1
ATOM 1127 N N . PRO A 1 150 ? 43.488 52.894 51.036 1.00 16.00 147 PRO A N 1
ATOM 1128 C CA . PRO A 1 150 ? 44.280 53.420 49.915 1.00 17.28 147 PRO A CA 1
ATOM 1129 C C . PRO A 1 150 ? 45.687 53.806 50.354 1.00 17.83 147 PRO A C 1
ATOM 1130 O O . PRO A 1 150 ? 45.885 54.427 51.400 1.00 17.73 147 PRO A O 1
ATOM 1134 N N . GLY A 1 151 ?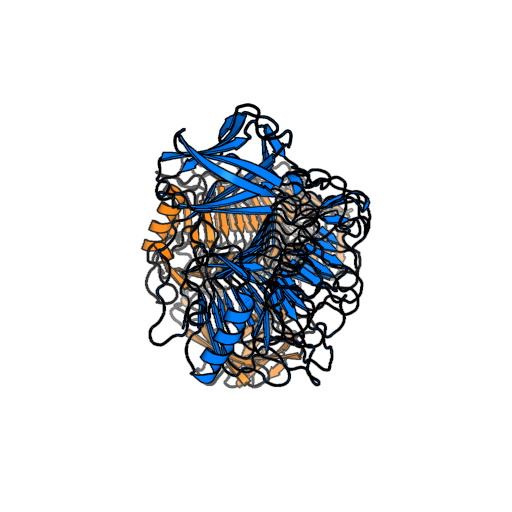 46.677 53.399 49.564 1.00 18.03 148 GLY A N 1
ATOM 1135 C CA . GLY A 1 151 ? 48.062 53.611 49.904 1.00 17.18 148 GLY A CA 1
ATOM 1136 C C . GLY A 1 151 ? 48.720 52.474 50.657 1.00 19.72 148 GLY A C 1
ATOM 1137 O O . GLY A 1 151 ? 49.955 52.390 50.665 1.00 17.25 148 GLY A O 1
ATOM 1138 N N . ASP A 1 152 ? 47.942 51.609 51.309 1.00 21.39 149 ASP A N 1
ATOM 1139 C CA . ASP A 1 152 ? 48.523 50.431 51.939 1.00 18.15 149 ASP A CA 1
ATOM 1140 C C . ASP A 1 152 ? 49.162 49.549 50.878 1.00 17.28 149 ASP A C 1
ATOM 1141 O O . ASP A 1 152 ? 48.710 49.494 49.735 1.00 17.58 149 ASP A O 1
ATOM 1146 N N . THR A 1 153 ? 50.222 48.850 51.258 1.00 18.83 150 THR A N 1
ATOM 1147 C CA . THR A 1 153 ? 50.796 47.826 50.401 1.00 17.46 150 THR A CA 1
ATOM 1148 C C . THR A 1 153 ? 50.498 46.470 51.016 1.00 21.72 150 THR A C 1
ATOM 1149 O O . THR A 1 153 ? 50.714 46.270 52.214 1.00 19.72 150 THR A O 1
ATOM 1153 N N . ILE A 1 154 ? 49.969 45.554 50.213 1.00 15.68 151 ILE A N 1
ATOM 1154 C CA . ILE A 1 154 ? 49.769 44.178 50.645 1.00 12.27 151 ILE A CA 1
ATOM 1155 C C . ILE A 1 154 ? 50.700 43.308 49.816 1.00 13.14 151 ILE A C 1
ATOM 1156 O O . ILE A 1 154 ? 50.733 43.408 48.579 1.00 11.62 151 ILE A O 1
ATOM 1161 N N . ARG A 1 155 ? 51.518 42.522 50.505 1.00 14.44 152 ARG A N 1
ATOM 1162 C CA . ARG A 1 155 ? 52.539 41.700 49.878 1.00 12.48 152 ARG A CA 1
ATOM 1163 C C . ARG A 1 155 ? 52.218 40.244 50.155 1.00 12.79 152 ARG A C 1
ATOM 1164 O O . ARG A 1 155 ? 51.907 39.885 51.297 1.00 13.88 152 ARG A O 1
ATOM 1172 N N . ILE A 1 156 ? 52.277 39.423 49.110 1.00 11.65 153 ILE A N 1
ATOM 1173 C CA . ILE A 1 156 ? 52.205 37.970 49.220 1.00 12.31 153 ILE A CA 1
ATOM 1174 C C . ILE A 1 156 ? 53.619 37.441 49.021 1.00 10.26 153 ILE A C 1
ATOM 1175 O O . ILE A 1 156 ? 54.224 37.669 47.971 1.00 11.86 153 ILE A O 1
ATOM 1180 N N . GLN A 1 157 ? 54.151 36.728 50.008 1.00 12.69 154 GLN A N 1
ATOM 1181 C CA . GLN A 1 157 ? 55.560 36.361 49.971 1.00 10.41 154 GLN A CA 1
ATOM 1182 C C . GLN A 1 157 ? 55.755 34.902 50.358 1.00 12.44 154 GLN A C 1
ATOM 1183 O O . GLN A 1 157 ? 55.140 34.408 51.308 1.00 13.11 154 GLN A O 1
ATOM 1189 N N . LYS A 1 158 ? 56.622 34.214 49.617 1.00 10.54 155 LYS A N 1
ATOM 1190 C CA . LYS A 1 158 ? 57.019 32.865 49.988 1.00 11.04 155 LYS A CA 1
ATOM 1191 C C . LYS A 1 158 ? 58.058 32.912 51.105 1.00 13.29 155 LYS A C 1
ATOM 1192 O O . LYS A 1 158 ? 59.014 33.695 51.048 1.00 14.27 155 LYS A O 1
ATOM 1198 N N . SER A 1 159 ? 57.879 32.069 52.113 1.00 12.26 156 SER A N 1
ATOM 1199 C CA . SER A 1 159 ? 58.754 32.045 53.273 1.00 14.86 156 SER A CA 1
ATOM 1200 C C . SER A 1 159 ? 59.788 30.934 53.124 1.00 14.58 156 SER A C 1
ATOM 1201 O O . SER A 1 159 ? 59.929 30.322 52.059 1.00 12.26 156 SER A O 1
ATOM 1204 N N . GLY A 1 160 ? 60.510 30.651 54.217 1.00 14.26 157 GLY A N 1
ATOM 1205 C CA . GLY A 1 160 ? 61.408 29.518 54.282 1.00 12.58 157 GLY A CA 1
ATOM 1206 C C . GLY A 1 160 ? 60.756 28.203 54.626 1.00 16.25 157 GLY A C 1
ATOM 1207 O O . GLY A 1 160 ? 61.457 27.204 54.817 1.00 14.70 157 GLY A O 1
ATOM 1208 N N . ALA A 1 161 ? 59.419 28.172 54.697 1.00 13.02 158 ALA A N 1
ATOM 1209 C CA . ALA A 1 161 ? 58.713 26.986 55.178 1.00 17.85 158 ALA A CA 1
ATOM 1210 C C . ALA A 1 161 ? 58.982 25.749 54.321 1.00 15.12 158 ALA A C 1
ATOM 1211 O O . ALA A 1 161 ? 59.128 24.643 54.854 1.00 17.49 158 ALA A O 1
ATOM 1213 N N . ASP A 1 162 ? 59.005 25.890 52.995 1.00 13.45 159 ASP A N 1
ATOM 1214 C CA . ASP A 1 162 ? 59.102 24.695 52.160 1.00 15.55 159 ASP A CA 1
ATOM 1215 C C . ASP A 1 162 ? 59.853 25.019 50.873 1.00 12.04 159 ASP A C 1
ATOM 1216 O O . ASP A 1 162 ? 60.274 26.153 50.649 1.00 13.22 159 ASP A O 1
ATOM 1221 N N . SER A 1 163 ? 60.009 23.996 50.026 1.00 13.71 160 SER A N 1
ATOM 1222 C CA . SER A 1 163 ? 60.684 24.072 48.736 1.00 14.01 160 SER A CA 1
ATOM 1223 C C . SER A 1 163 ? 59.740 24.322 47.570 1.00 12.23 160 SER A C 1
ATOM 1224 O O . SER A 1 163 ? 60.194 24.323 46.418 1.00 14.60 160 SER A O 1
ATOM 1227 N N . LEU A 1 164 ? 58.444 24.476 47.820 1.00 11.77 161 LEU A N 1
ATOM 1228 C CA . LEU A 1 164 ? 57.482 24.480 46.729 1.00 12.82 161 LEU A CA 1
ATOM 1229 C C . LEU A 1 164 ? 57.481 25.824 46.023 1.00 13.36 161 LEU A C 1
ATOM 1230 O O . LEU A 1 164 ? 57.613 26.876 46.656 1.00 10.61 161 LEU A O 1
ATOM 1235 N N . GLU A 1 165 ? 57.333 25.789 44.699 1.00 10.74 162 GLU A N 1
ATOM 1236 C CA . GLU A 1 165 ? 57.090 27.003 43.941 1.00 13.25 162 GLU A CA 1
ATOM 1237 C C . GLU A 1 165 ? 55.597 27.289 43.947 1.00 11.63 162 GLU A C 1
ATOM 1238 O O . GLU A 1 165 ? 54.791 26.425 43.594 1.00 11.60 162 GLU A O 1
ATOM 1244 N N . TYR A 1 166 ? 55.240 28.491 44.364 1.00 12.71 163 TYR A N 1
ATOM 1245 C CA . TYR A 1 166 ? 53.865 28.958 44.339 1.00 11.06 163 TYR A CA 1
ATOM 1246 C C . TYR A 1 166 ? 53.699 29.936 43.185 1.00 13.77 163 TYR A C 1
ATOM 1247 O O . TYR A 1 166 ? 54.668 30.504 42.678 1.00 13.93 163 TYR A O 1
ATOM 1256 N N . GLY A 1 167 ? 52.468 30.114 42.755 1.00 11.95 164 GLY A N 1
ATOM 1257 C CA . GLY A 1 167 ? 52.142 31.170 41.811 1.00 8.58 164 GLY A CA 1
ATOM 1258 C C . GLY A 1 167 ? 50.976 31.981 42.330 1.00 11.51 164 GLY A C 1
ATOM 1259 O O . GLY A 1 167 ? 50.049 31.434 42.921 1.00 11.59 164 GLY A O 1
ATOM 1260 N N . VAL A 1 168 ? 51.033 33.292 42.110 1.00 10.32 165 VAL A N 1
ATOM 1261 C CA . VAL A 1 168 ? 49.924 34.172 42.474 1.00 10.69 165 VAL A CA 1
ATOM 1262 C C . VAL A 1 168 ? 49.415 34.853 41.216 1.00 9.01 165 VAL A C 1
ATOM 1263 O O . VAL A 1 168 ? 50.168 35.560 40.535 1.00 10.93 165 VAL A O 1
ATOM 1267 N N . ASP A 1 169 ? 48.124 34.673 40.931 1.00 8.99 166 ASP A N 1
ATOM 1268 C CA . ASP A 1 169 ? 47.476 35.308 39.785 1.00 8.18 166 ASP A CA 1
ATOM 1269 C C . ASP A 1 169 ? 46.971 36.704 40.154 1.00 12.05 166 ASP A C 1
ATOM 1270 O O . ASP A 1 169 ? 47.413 37.711 39.585 1.00 10.64 166 ASP A O 1
ATOM 1275 N N . PHE A 1 170 ? 46.066 36.787 41.126 1.00 10.88 167 PHE A N 1
ATOM 1276 C CA . PHE A 1 170 ? 45.522 38.085 41.508 1.00 11.90 167 PHE A CA 1
ATOM 1277 C C . PHE A 1 170 ? 44.998 38.014 42.934 1.00 9.13 167 PHE A C 1
ATOM 1278 O O . PHE A 1 170 ? 44.842 36.937 43.509 1.00 10.84 167 PHE A O 1
ATOM 1286 N N . LEU A 1 171 ? 44.728 39.192 43.488 1.00 8.95 168 LEU A N 1
ATOM 1287 C CA . LEU A 1 171 ? 43.908 39.355 44.676 1.00 10.01 168 LEU A CA 1
ATOM 1288 C C . LEU A 1 171 ? 42.627 40.089 44.306 1.00 10.35 168 LEU A C 1
ATOM 1289 O O . LEU A 1 171 ? 42.613 40.938 43.409 1.00 11.15 168 LEU A O 1
ATOM 1294 N N . GLU A 1 172 ? 41.548 39.754 45.005 1.00 9.35 169 GLU A N 1
ATOM 1295 C CA . GLU A 1 172 ? 40.319 40.536 44.982 1.00 7.98 169 GLU A CA 1
ATOM 1296 C C . GLU A 1 172 ? 40.031 40.988 46.407 1.00 9.81 169 GLU A C 1
ATOM 1297 O O . GLU A 1 172 ? 40.115 40.189 47.343 1.00 11.53 169 GLU A O 1
ATOM 1303 N N . ILE A 1 173 ? 39.759 42.278 46.582 1.00 8.91 170 ILE A N 1
ATOM 1304 C CA . ILE A 1 173 ? 39.735 42.890 47.907 1.00 10.20 170 ILE A CA 1
ATOM 1305 C C . ILE A 1 173 ? 38.426 43.644 48.064 1.00 10.15 170 ILE A C 1
ATOM 1306 O O . ILE A 1 173 ? 38.024 44.387 47.163 1.00 10.23 170 ILE A O 1
ATOM 1311 N N . GLU A 1 174 ? 37.759 43.447 49.199 1.00 11.81 171 GLU A N 1
ATOM 1312 C CA . GLU A 1 174 ? 36.443 44.030 49.411 1.00 9.87 171 GLU A CA 1
ATOM 1313 C C . GLU A 1 174 ? 36.257 44.348 50.886 1.00 10.00 171 GLU A C 1
ATOM 1314 O O . GLU A 1 174 ? 36.873 43.725 51.755 1.00 10.22 171 GLU A O 1
ATOM 1320 N N . ALA A 1 175 ? 35.392 45.322 51.161 1.00 11.34 172 ALA A N 1
ATOM 1321 C CA . ALA A 1 175 ? 34.996 45.593 52.536 1.00 11.50 172 ALA A CA 1
ATOM 1322 C C . ALA A 1 175 ? 33.995 44.535 52.979 1.00 11.81 172 ALA A C 1
ATOM 1323 O O . ALA A 1 175 ? 33.082 44.174 52.234 1.00 13.49 172 ALA A O 1
ATOM 1325 N N . VAL A 1 176 ? 34.178 44.020 54.186 1.00 10.76 173 VAL A N 1
ATOM 1326 C CA . VAL A 1 176 ? 33.345 42.939 54.705 1.00 11.64 173 VAL A CA 1
ATOM 1327 C C . VAL A 1 176 ? 32.301 43.546 55.636 1.00 13.13 173 VAL A C 1
ATOM 1328 O O . VAL A 1 176 ? 32.677 44.172 56.638 1.00 11.97 173 VAL A O 1
ATOM 1332 N N . PRO A 1 177 ? 31.012 43.382 55.361 1.00 11.67 174 PRO A N 1
ATOM 1333 C CA . PRO A 1 177 ? 30.003 43.844 56.317 1.00 12.06 174 PRO A CA 1
ATOM 1334 C C . PRO A 1 177 ? 30.008 42.967 57.558 1.00 14.56 174 PRO A C 1
ATOM 1335 O O . PRO A 1 177 ? 30.433 41.807 57.537 1.00 12.62 174 PRO A O 1
ATOM 1339 N N . ALA A 1 178 ? 29.548 43.548 58.664 1.00 12.82 175 ALA A N 1
ATOM 1340 C CA . ALA A 1 178 ? 29.423 42.768 59.889 1.00 12.21 175 ALA A CA 1
ATOM 1341 C C . ALA A 1 178 ? 28.489 41.577 59.674 1.00 13.01 175 ALA A C 1
ATOM 1342 O O . ALA A 1 178 ? 27.716 41.517 58.711 1.00 12.20 175 ALA A O 1
ATOM 1344 N N . ALA A 1 179 ? 28.596 40.600 60.577 1.00 12.21 176 ALA A N 1
ATOM 1345 C CA . ALA A 1 179 ? 27.720 39.435 60.544 1.00 11.28 176 ALA A CA 1
ATOM 1346 C C . ALA A 1 179 ? 26.253 39.848 60.521 1.00 11.92 176 ALA A C 1
ATOM 1347 O O . ALA A 1 179 ? 25.836 40.788 61.207 1.00 11.52 176 ALA A O 1
ATOM 1349 N N . ILE A 1 180 ? 25.471 39.131 59.723 1.00 10.49 177 ILE A N 1
ATOM 1350 C CA . ILE A 1 180 ? 24.030 39.343 59.686 1.00 9.73 177 ILE A CA 1
ATOM 1351 C C . ILE A 1 180 ? 23.413 38.831 60.978 1.00 11.99 177 ILE A C 1
ATOM 1352 O O . ILE A 1 180 ? 23.712 37.713 61.428 1.00 10.71 177 ILE A O 1
ATOM 1357 N N . ALA A 1 181 ? 22.521 39.638 61.552 1.00 9.69 178 ALA A N 1
ATOM 1358 C CA . ALA A 1 181 ? 21.885 39.335 62.822 1.00 11.31 178 ALA A CA 1
ATOM 1359 C C . ALA A 1 181 ? 20.965 38.122 62.726 1.00 11.40 178 ALA A C 1
ATOM 1360 O O . ALA A 1 181 ? 20.350 37.851 61.693 1.00 11.16 178 ALA A O 1
ATOM 1362 N N . ARG A 1 182 ? 20.866 37.401 63.830 1.00 11.19 179 ARG A N 1
ATOM 1363 C CA . ARG A 1 182 ? 19.871 36.343 63.951 1.00 11.17 179 ARG A CA 1
ATOM 1364 C C . ARG A 1 182 ? 18.467 36.919 63.813 1.00 11.52 179 ARG A C 1
ATOM 1365 O O . ARG A 1 182 ? 18.115 37.850 64.556 1.00 11.83 179 ARG A O 1
ATOM 1373 N N . PRO A 1 183 ? 17.646 36.426 62.890 1.00 10.86 180 PRO A N 1
ATOM 1374 C CA . PRO A 1 183 ? 16.298 36.985 62.739 1.00 13.69 180 PRO A CA 1
ATOM 1375 C C . PRO A 1 183 ? 15.434 36.720 63.961 1.00 16.67 180 PRO A C 1
ATOM 1376 O O . PRO A 1 183 ? 15.628 35.743 64.688 1.00 13.13 180 PRO A O 1
ATOM 1380 N N . ALA A 1 184 ? 14.460 37.609 64.174 1.00 18.58 181 ALA A N 1
ATOM 1381 C CA . ALA A 1 184 ? 13.483 37.407 65.236 1.00 18.94 181 ALA A CA 1
ATOM 1382 C C . ALA A 1 184 ? 12.764 36.078 65.061 1.00 17.85 181 ALA A C 1
ATOM 1383 O O . ALA A 1 184 ? 12.443 35.670 63.943 1.00 18.26 181 ALA A O 1
ATOM 1385 N N . ASN A 1 185 ? 12.503 35.410 66.184 1.00 21.57 182 ASN A N 1
ATOM 1386 C CA . ASN A 1 185 ? 11.700 34.186 66.220 1.00 29.37 182 ASN A CA 1
ATOM 1387 C C . ASN A 1 185 ? 12.190 33.163 65.193 1.00 25.71 182 ASN A C 1
ATOM 1388 O O . ASN A 1 185 ? 11.414 32.563 64.448 1.00 27.80 182 ASN A O 1
ATOM 1393 N N . SER A 1 186 ? 13.505 32.990 65.140 1.00 21.14 183 SER A N 1
ATOM 1394 C CA . SER A 1 186 ? 14.132 31.954 64.337 1.00 15.82 183 SER A CA 1
ATOM 1395 C C . SER A 1 186 ? 14.630 30.849 65.257 1.00 15.89 183 SER A C 1
ATOM 1396 O O . SER A 1 186 ? 14.604 30.970 66.482 1.00 17.06 183 SER A O 1
ATOM 1399 N N . VAL A 1 187 ? 15.088 29.763 64.655 1.00 13.34 184 VAL A N 1
ATOM 1400 C CA . VAL A 1 187 ? 15.825 28.735 65.374 1.00 15.23 184 VAL A CA 1
ATOM 1401 C C . VAL A 1 187 ? 17.236 28.762 64.822 1.00 16.71 184 VAL A C 1
ATOM 1402 O O . VAL A 1 187 ? 17.446 29.053 63.643 1.00 15.21 184 VAL A O 1
ATOM 1406 N N . SER A 1 188 ? 18.206 28.492 65.683 1.00 13.35 185 SER A N 1
ATOM 1407 C CA . SER A 1 188 ? 19.608 28.468 65.287 1.00 11.04 185 SER A CA 1
ATOM 1408 C C . SER A 1 188 ? 20.151 27.056 65.436 1.00 13.99 185 SER A C 1
ATOM 1409 O O . SER A 1 188 ? 19.710 26.298 66.303 1.00 13.83 185 SER A O 1
ATOM 1412 N N . VAL A 1 189 ? 21.111 26.700 64.580 1.00 10.71 186 VAL A N 1
ATOM 1413 C CA . VAL A 1 189 ? 21.736 25.387 64.720 1.00 11.64 186 VAL A CA 1
ATOM 1414 C C . VAL A 1 189 ? 22.409 25.248 66.079 1.00 13.43 186 VAL A C 1
ATOM 1415 O O . VAL A 1 189 ? 22.525 24.136 66.609 1.00 15.37 186 VAL A O 1
ATOM 1419 N N . THR A 1 190 ? 22.857 26.355 66.672 1.00 13.73 187 THR A N 1
ATOM 1420 C CA . THR A 1 190 ? 23.485 26.253 67.985 1.00 15.83 187 THR A CA 1
ATOM 1421 C C . THR A 1 190 ? 22.465 26.000 69.092 1.00 17.99 187 THR A C 1
ATOM 1422 O O . THR A 1 190 ? 22.854 25.556 70.180 1.00 17.32 187 THR A O 1
ATOM 1426 N N . ASP A 1 191 ? 21.177 26.262 68.843 1.00 16.36 188 ASP A N 1
ATOM 1427 C CA . ASP A 1 191 ? 20.145 25.863 69.795 1.00 17.85 188 ASP A CA 1
ATOM 1428 C C . ASP A 1 191 ? 20.106 24.357 69.986 1.00 19.25 188 ASP A C 1
ATOM 1429 O O . ASP A 1 191 ? 19.622 23.882 71.020 1.00 20.99 188 ASP A O 1
ATOM 1434 N N . PHE A 1 192 ? 20.582 23.598 69.001 1.00 16.73 189 PHE A N 1
ATOM 1435 C CA . PHE A 1 192 ? 20.470 22.147 68.995 1.00 18.15 189 PHE A CA 1
ATOM 1436 C C . PHE A 1 192 ? 21.823 21.462 69.122 1.00 18.49 189 PHE A C 1
ATOM 1437 O O . PHE A 1 192 ? 21.950 20.269 68.829 1.00 19.65 189 PHE A O 1
ATOM 1445 N N . GLY A 1 193 ? 22.838 22.192 69.568 1.00 17.87 190 GLY A N 1
ATOM 1446 C CA . GLY A 1 193 ? 24.105 21.589 69.926 1.00 16.69 190 GLY A CA 1
ATOM 1447 C C . GLY A 1 193 ? 25.249 21.886 68.989 1.00 17.15 190 GLY A C 1
ATOM 1448 O O . GLY A 1 193 ? 26.385 21.503 69.299 1.00 19.14 190 GLY A O 1
ATOM 1449 N N . ALA A 1 194 ? 25.005 22.543 67.855 1.00 14.67 191 ALA A N 1
ATOM 1450 C CA . ALA A 1 194 ? 26.114 22.897 66.978 1.00 13.02 191 ALA A CA 1
ATOM 1451 C C . ALA A 1 194 ? 27.026 23.890 67.678 1.00 12.85 191 ALA A C 1
ATOM 1452 O O . ALA A 1 194 ? 26.563 24.778 68.398 1.00 14.94 191 ALA A O 1
ATOM 1454 N N . VAL A 1 195 ? 28.332 23.735 67.470 1.00 13.96 192 VAL A N 1
ATOM 1455 C CA . VAL A 1 195 ? 29.331 24.634 68.034 1.00 18.31 192 VAL A CA 1
ATOM 1456 C C . VAL A 1 195 ? 30.266 25.061 66.911 1.00 12.64 192 VAL A C 1
ATOM 1457 O O . VAL A 1 195 ? 30.819 24.212 66.205 1.00 14.97 192 VAL A O 1
ATOM 1461 N N . ALA A 1 196 ? 30.441 26.370 66.747 1.00 12.98 193 ALA A N 1
ATOM 1462 C CA . ALA A 1 196 ? 31.362 26.873 65.736 1.00 13.61 193 ALA A CA 1
ATOM 1463 C C . ALA A 1 196 ? 32.815 26.677 66.164 1.00 16.04 193 ALA A C 1
ATOM 1464 O O . ALA A 1 196 ? 33.150 26.748 67.347 1.00 16.66 193 ALA A O 1
ATOM 1466 N N . ASN A 1 197 ? 33.679 26.412 65.182 1.00 14.92 194 ASN A N 1
ATOM 1467 C CA . ASN A 1 197 ? 35.129 26.573 65.299 1.00 18.19 194 ASN A CA 1
ATOM 1468 C C . ASN A 1 197 ? 35.793 25.569 66.240 1.00 19.38 194 ASN A C 1
ATOM 1469 O O . ASN A 1 197 ? 36.920 25.804 66.693 1.00 22.22 194 ASN A O 1
ATOM 1474 N N . ASP A 1 198 ? 35.150 24.448 66.549 1.00 17.66 195 ASP A N 1
ATOM 1475 C CA . ASP A 1 198 ? 35.748 23.463 67.438 1.00 19.97 195 ASP A CA 1
ATOM 1476 C C . ASP A 1 198 ? 36.210 22.206 66.713 1.00 22.04 195 ASP A C 1
ATOM 1477 O O . ASP A 1 198 ? 36.703 21.275 67.358 1.00 22.36 195 ASP A O 1
ATOM 1482 N N . GLY A 1 199 ? 36.075 22.156 65.392 1.00 20.16 196 GLY A N 1
ATOM 1483 C CA . GLY A 1 199 ? 36.454 20.980 64.646 1.00 20.31 196 GLY A CA 1
ATOM 1484 C C . GLY A 1 199 ? 35.566 19.776 64.854 1.00 19.93 196 GLY A C 1
ATOM 1485 O O . GLY A 1 199 ? 35.832 18.726 64.258 1.00 24.94 196 GLY A O 1
ATOM 1486 N N . GLN A 1 200 ? 34.520 19.888 65.668 1.00 17.17 197 GLN A N 1
ATOM 1487 C CA . GLN A 1 200 ? 33.630 18.769 65.944 1.00 19.87 197 GLN A CA 1
ATOM 1488 C C . GLN A 1 200 ? 32.427 18.804 65.010 1.00 18.89 197 GLN A C 1
ATOM 1489 O O . GLN A 1 200 ? 31.981 19.869 64.573 1.00 15.12 197 GLN A O 1
ATOM 1495 N N . ASP A 1 201 ? 31.891 17.621 64.734 1.00 12.49 198 ASP A N 1
ATOM 1496 C CA . ASP A 1 201 ? 30.830 17.484 63.746 1.00 14.96 198 ASP A CA 1
ATOM 1497 C C . ASP A 1 201 ? 29.520 18.098 64.235 1.00 14.30 198 ASP A C 1
ATOM 1498 O O . ASP A 1 201 ? 29.087 17.859 65.368 1.00 15.51 198 ASP A O 1
ATOM 1503 N N . ASP A 1 202 ? 28.864 18.861 63.354 1.00 11.36 199 ASP A N 1
ATOM 1504 C CA . ASP A 1 202 ? 27.635 19.573 63.678 1.00 9.51 199 ASP A CA 1
ATOM 1505 C C . ASP A 1 202 ? 26.407 19.033 62.958 1.00 11.60 199 ASP A C 1
ATOM 1506 O O . ASP A 1 202 ? 25.314 19.577 63.144 1.00 12.75 199 ASP A O 1
ATOM 1511 N N . LEU A 1 203 ? 26.548 17.976 62.150 1.00 11.92 200 LEU A N 1
ATOM 1512 C CA . LEU A 1 203 ? 25.453 17.589 61.265 1.00 10.12 200 LEU A CA 1
ATOM 1513 C C . LEU A 1 203 ? 24.236 17.081 62.034 1.00 14.61 200 LEU A C 1
ATOM 1514 O O . LEU A 1 203 ? 23.099 17.291 61.592 1.00 12.16 200 LEU A O 1
ATOM 1519 N N . ALA A 1 204 ? 24.434 16.432 63.188 1.00 12.61 201 ALA A N 1
ATOM 1520 C CA . ALA A 1 204 ? 23.270 16.022 63.974 1.00 16.11 201 ALA A CA 1
ATOM 1521 C C . ALA A 1 204 ? 22.470 17.237 64.424 1.00 13.72 201 ALA A C 1
ATOM 1522 O O . ALA A 1 204 ? 21.230 17.238 64.364 1.00 12.86 201 ALA A O 1
ATOM 1524 N N . ALA A 1 205 ? 23.165 18.293 64.856 1.00 12.35 202 ALA A N 1
ATOM 1525 C CA . ALA A 1 205 ? 22.476 19.514 65.264 1.00 12.74 202 ALA A CA 1
ATOM 1526 C C . ALA A 1 205 ? 21.795 20.195 64.080 1.00 12.17 202 ALA A C 1
ATOM 1527 O O . ALA A 1 205 ? 20.685 20.726 64.217 1.00 10.99 202 ALA A O 1
ATOM 1529 N N . PHE A 1 206 ? 22.447 20.204 62.912 1.00 11.01 203 PHE A N 1
ATOM 1530 C CA . PHE A 1 206 ? 21.820 20.777 61.719 1.00 9.41 203 PHE A CA 1
ATOM 1531 C C . PHE A 1 206 ? 20.536 20.041 61.362 1.00 10.76 203 PHE A C 1
ATOM 1532 O O . PHE A 1 206 ? 19.521 20.669 61.035 1.00 12.19 203 PHE A O 1
ATOM 1540 N N . GLU A 1 207 ? 20.566 18.701 61.405 1.00 10.30 204 GLU A N 1
ATOM 1541 C CA . GLU A 1 207 ? 19.372 17.918 61.096 1.00 11.54 204 GLU A CA 1
ATOM 1542 C C . GLU A 1 207 ? 18.251 18.205 62.085 1.00 13.53 204 GLU A C 1
ATOM 1543 O O . GLU A 1 207 ? 17.091 18.376 61.689 1.00 12.77 204 GLU A O 1
ATOM 1549 N N . ALA A 1 208 ? 18.579 18.248 63.381 1.00 15.05 205 ALA A N 1
ATOM 1550 C CA . ALA A 1 208 ? 17.573 18.562 64.387 1.00 12.88 205 ALA A CA 1
ATOM 1551 C C . ALA A 1 208 ? 17.019 19.964 64.182 1.00 15.56 205 ALA A C 1
ATOM 1552 O O . ALA A 1 208 ? 15.817 20.196 64.347 1.00 14.11 205 ALA A O 1
ATOM 1554 N N . ALA A 1 209 ? 17.888 20.914 63.823 1.00 13.23 206 ALA A N 1
ATOM 1555 C CA . ALA A 1 209 ? 17.454 22.291 63.617 1.00 13.12 206 ALA A CA 1
ATOM 1556 C C . ALA A 1 209 ? 16.512 22.402 62.424 1.00 14.55 206 ALA A C 1
ATOM 1557 O O . ALA A 1 209 ? 15.548 23.177 62.458 1.00 13.02 206 ALA A O 1
ATOM 1559 N N . VAL A 1 210 ? 16.775 21.636 61.359 1.00 11.36 207 VAL A N 1
ATOM 1560 C CA . VAL A 1 210 ? 15.861 21.608 60.220 1.00 14.73 207 VAL A CA 1
ATOM 1561 C C . VAL A 1 210 ? 14.476 21.144 60.661 1.00 12.60 207 VAL A C 1
ATOM 1562 O O . VAL A 1 210 ? 13.462 21.773 60.337 1.00 14.37 207 VAL A O 1
ATOM 1566 N N . ASN A 1 211 ? 14.411 20.027 61.397 1.00 15.09 208 ASN A N 1
ATOM 1567 C CA . ASN A 1 211 ? 13.116 19.524 61.854 1.00 15.86 208 ASN A CA 1
ATOM 1568 C C . ASN A 1 211 ? 12.389 20.560 62.702 1.00 15.75 208 ASN A C 1
ATOM 1569 O O . ASN A 1 211 ? 11.175 20.741 62.566 1.00 14.66 208 ASN A O 1
ATOM 1574 N N . ALA A 1 212 ? 13.112 21.249 63.586 1.00 14.61 209 ALA A N 1
ATOM 1575 C CA . ALA A 1 212 ? 12.453 22.231 64.442 1.00 17.08 209 ALA A CA 1
ATOM 1576 C C . ALA A 1 212 ? 11.982 23.436 63.641 1.00 17.29 209 ALA A C 1
ATOM 1577 O O . ALA A 1 212 ? 10.907 23.987 63.915 1.00 14.21 209 ALA A O 1
ATOM 1579 N N . ALA A 1 213 ? 12.781 23.866 62.658 1.00 11.74 210 ALA A N 1
ATOM 1580 C CA . ALA A 1 213 ? 12.382 24.975 61.802 1.00 13.17 210 ALA A CA 1
ATOM 1581 C C . ALA A 1 213 ? 11.123 24.626 61.025 1.00 15.55 210 ALA A C 1
ATOM 1582 O O . ALA A 1 213 ? 10.190 25.429 60.942 1.00 16.58 210 ALA A O 1
ATOM 1584 N N . VAL A 1 214 ? 11.080 23.422 60.453 1.00 13.76 211 VAL A N 1
ATOM 1585 C CA . VAL A 1 214 ? 9.918 23.016 59.672 1.00 18.96 211 VAL A CA 1
ATOM 1586 C C . VAL A 1 214 ? 8.697 22.877 60.570 1.00 19.77 211 VAL A C 1
ATOM 1587 O O . VAL A 1 214 ? 7.599 23.315 60.213 1.00 18.68 211 VAL A O 1
ATOM 1591 N N . THR A 1 215 ? 8.870 22.283 61.752 1.00 17.01 212 THR A N 1
ATOM 1592 C CA . THR A 1 215 ? 7.746 22.123 62.670 1.00 22.57 212 THR A CA 1
ATOM 1593 C C . THR A 1 215 ? 7.208 23.473 63.136 1.00 20.62 212 THR A C 1
ATOM 1594 O O . THR A 1 215 ? 5.990 23.657 63.247 1.00 20.91 212 THR A O 1
ATOM 1598 N N . SER A 1 216 ? 8.092 24.439 63.394 1.00 16.71 213 SER A N 1
ATOM 1599 C CA . SER A 1 216 ? 7.669 25.707 63.974 1.00 18.92 213 SER A CA 1
ATOM 1600 C C . SER A 1 216 ? 7.377 26.780 62.938 1.00 17.54 213 SER A C 1
ATOM 1601 O O . SER A 1 216 ? 6.851 27.839 63.299 1.00 19.28 213 SER A O 1
ATOM 1604 N N . GLY A 1 217 ? 7.680 26.528 61.669 1.00 15.44 214 GLY A N 1
ATOM 1605 C CA . GLY A 1 217 ? 7.587 27.565 60.664 1.00 17.02 214 GLY A CA 1
ATOM 1606 C C . GLY A 1 217 ? 8.569 28.699 60.846 1.00 17.45 214 GLY A C 1
ATOM 1607 O O . GLY A 1 217 ? 8.308 29.810 60.377 1.00 20.57 214 GLY A O 1
ATOM 1608 N N . LYS A 1 218 ? 9.692 28.459 61.518 1.00 14.54 215 LYS A N 1
ATOM 1609 C CA . LYS A 1 218 ? 10.668 29.505 61.788 1.00 13.69 215 LYS A CA 1
ATOM 1610 C C . LYS A 1 218 ? 11.835 29.437 60.806 1.00 15.13 215 LYS A C 1
ATOM 1611 O O . LYS A 1 218 ? 12.142 28.384 60.241 1.00 13.36 215 LYS A O 1
ATOM 1617 N N . ILE A 1 219 ? 12.484 30.591 60.612 1.00 13.65 216 ILE A N 1
ATOM 1618 C CA . ILE A 1 219 ? 13.742 30.636 59.869 1.00 12.98 216 ILE A CA 1
ATOM 1619 C C . ILE A 1 219 ? 14.790 29.793 60.582 1.00 13.41 216 ILE A C 1
ATOM 1620 O O . ILE A 1 219 ? 14.877 29.794 61.816 1.00 15.01 216 ILE A O 1
ATOM 1625 N N . LEU A 1 220 ? 15.616 29.084 59.805 1.00 9.97 217 LEU A N 1
ATOM 1626 C CA . LEU A 1 220 ? 16.791 28.397 60.339 1.00 9.47 217 LEU A CA 1
ATOM 1627 C C . LEU A 1 220 ? 18.005 29.297 60.137 1.00 9.85 217 LEU A C 1
ATOM 1628 O O . LEU A 1 220 ? 18.415 29.551 59.003 1.00 8.83 217 LEU A O 1
ATOM 1633 N N . TYR A 1 221 ? 18.587 29.762 61.237 1.00 11.15 218 TYR A N 1
ATOM 1634 C CA . TYR A 1 221 ? 19.756 30.630 61.220 1.00 10.91 218 TYR A CA 1
ATOM 1635 C C . TYR A 1 221 ? 21.013 29.824 61.523 1.00 11.91 218 TYR A C 1
ATOM 1636 O O . TYR A 1 221 ? 21.016 28.964 62.409 1.00 10.37 218 TYR A O 1
ATOM 1645 N N . ILE A 1 222 ? 22.078 30.097 60.777 1.00 10.06 219 ILE A N 1
ATOM 1646 C CA . ILE A 1 222 ? 23.395 29.541 61.055 1.00 12.05 219 ILE A CA 1
ATOM 1647 C C . ILE A 1 222 ? 24.302 30.710 61.431 1.00 12.21 219 ILE A C 1
ATOM 1648 O O . ILE A 1 222 ? 24.599 31.555 60.575 1.00 9.39 219 ILE A O 1
ATOM 1653 N N . PRO A 1 223 ? 24.744 30.819 62.692 1.00 10.12 220 PRO A N 1
ATOM 1654 C CA . PRO A 1 223 ? 25.510 32.007 63.101 1.00 11.68 220 PRO A CA 1
ATOM 1655 C C . PRO A 1 223 ? 26.908 32.019 62.515 1.00 10.30 220 PRO A C 1
ATOM 1656 O O . PRO A 1 223 ? 27.299 31.086 61.805 1.00 10.02 220 PRO A O 1
ATOM 1660 N N . ALA A 1 224 ? 27.662 33.075 62.811 1.00 11.17 221 ALA A N 1
ATOM 1661 C CA . ALA A 1 224 ? 29.040 33.164 62.342 1.00 10.32 221 ALA A CA 1
ATOM 1662 C C . ALA A 1 224 ? 29.874 32.016 62.895 1.00 10.72 221 ALA A C 1
ATOM 1663 O O . ALA A 1 224 ? 29.688 31.578 64.034 1.00 11.18 221 ALA A O 1
ATOM 1665 N N . GLY A 1 225 ? 30.813 31.545 62.086 1.00 11.09 222 GLY A N 1
ATOM 1666 C CA . GLY A 1 225 ? 31.732 30.501 62.487 1.00 13.26 222 GLY A CA 1
ATOM 1667 C C . GLY A 1 225 ? 31.788 29.387 61.463 1.00 12.77 222 GLY A C 1
ATOM 1668 O O . GLY A 1 225 ? 31.045 29.355 60.484 1.00 10.35 222 GLY A O 1
ATOM 1669 N N . THR A 1 226 ? 32.706 28.461 61.715 1.00 13.27 223 THR A N 1
ATOM 1670 C CA . THR A 1 226 ? 32.873 27.288 60.869 1.00 12.08 223 THR A CA 1
ATOM 1671 C C . THR A 1 226 ? 32.181 26.094 61.511 1.00 13.03 223 THR A C 1
ATOM 1672 O O . THR A 1 226 ? 32.456 25.754 62.668 1.00 11.20 223 THR A O 1
ATOM 1676 N N . PHE A 1 227 ? 31.289 25.461 60.751 1.00 9.22 224 PHE A N 1
ATOM 1677 C CA . PHE A 1 227 ? 30.586 24.262 61.171 1.00 9.99 224 PHE A CA 1
ATOM 1678 C C . PHE A 1 227 ? 31.003 23.108 60.273 1.00 13.72 224 PHE A C 1
ATOM 1679 O O . PHE A 1 227 ? 31.197 23.293 59.067 1.00 12.24 224 PHE A O 1
ATOM 1687 N N . HIS A 1 228 ? 31.150 21.925 60.866 1.00 9.51 225 HIS A N 1
ATOM 1688 C CA . HIS A 1 228 ? 31.708 20.769 60.178 1.00 14.41 225 HIS A CA 1
ATOM 1689 C C . HIS A 1 228 ? 30.631 19.713 60.003 1.00 13.87 225 HIS A C 1
ATOM 1690 O O . HIS A 1 228 ? 29.995 19.292 60.980 1.00 13.91 225 HIS A O 1
ATOM 1697 N N . LEU A 1 229 ? 30.429 19.284 58.763 1.00 12.31 226 LEU A N 1
ATOM 1698 C CA . LEU A 1 229 ? 29.386 18.320 58.432 1.00 12.06 226 LEU A CA 1
ATOM 1699 C C . LEU A 1 229 ? 30.038 17.094 57.805 1.00 10.92 226 LEU A C 1
ATOM 1700 O O . LEU A 1 229 ? 30.564 17.169 56.689 1.00 11.86 226 LEU A O 1
ATOM 1705 N N . GLY A 1 230 ? 30.007 15.968 58.521 1.00 11.46 227 GLY A N 1
ATOM 1706 C CA . GLY A 1 230 ? 30.689 14.753 58.124 1.00 12.27 227 GLY A CA 1
ATOM 1707 C C . GLY A 1 230 ? 29.953 13.870 57.144 1.00 12.94 227 GLY A C 1
ATOM 1708 O O . GLY A 1 230 ? 30.359 12.725 56.922 1.00 10.21 227 GLY A O 1
ATOM 1709 N N . ASN A 1 231 ? 28.865 14.352 56.560 1.00 12.63 228 ASN A N 1
ATOM 1710 C CA . ASN A 1 231 ? 28.231 13.656 55.451 1.00 12.08 228 ASN A CA 1
ATOM 1711 C C . ASN A 1 231 ? 27.352 14.644 54.703 1.00 10.48 228 ASN A C 1
ATOM 1712 O O . ASN A 1 231 ? 27.344 15.844 55.004 1.00 11.52 228 ASN A O 1
ATOM 1717 N N . MET A 1 232 ? 26.601 14.130 53.730 1.00 10.21 229 MET A N 1
ATOM 1718 C CA . MET A 1 232 ? 25.684 14.971 52.971 1.00 9.88 229 MET A CA 1
ATOM 1719 C C . MET A 1 232 ? 24.605 15.519 53.899 1.00 12.27 229 MET A C 1
ATOM 1720 O O . MET A 1 232 ? 24.087 14.805 54.764 1.00 10.42 229 MET A O 1
ATOM 1725 N N . TRP A 1 233 ? 24.293 16.804 53.750 1.00 9.72 230 TRP A N 1
ATOM 1726 C CA . TRP A 1 233 ? 23.206 17.418 54.507 1.00 9.85 230 TRP A CA 1
ATOM 1727 C C . TRP A 1 233 ? 21.922 17.245 53.700 1.00 11.62 230 TRP A C 1
ATOM 1728 O O . TRP A 1 233 ? 21.746 17.892 52.665 1.00 10.81 230 TRP A O 1
ATOM 1739 N N . LYS A 1 234 ? 21.030 16.370 54.168 1.00 10.75 231 LYS A N 1
ATOM 1740 C CA . LYS A 1 234 ? 19.780 16.079 53.474 1.00 10.18 231 LYS A CA 1
ATOM 1741 C C . LYS A 1 234 ? 18.662 16.868 54.136 1.00 12.61 231 LYS A C 1
ATOM 1742 O O . LYS A 1 234 ? 18.339 16.638 55.307 1.00 11.42 231 LYS A O 1
ATOM 1748 N N . ILE A 1 235 ? 18.084 17.794 53.391 1.00 10.95 232 ILE A N 1
ATOM 1749 C CA . ILE A 1 235 ? 17.105 18.732 53.916 1.00 10.74 232 ILE A CA 1
ATOM 1750 C C . ILE A 1 235 ? 15.750 18.275 53.394 1.00 12.79 232 ILE A C 1
ATOM 1751 O O . ILE A 1 235 ? 15.377 18.575 52.252 1.00 13.84 232 ILE A O 1
ATOM 1756 N N . GLY A 1 236 ? 15.022 17.535 54.232 1.00 13.07 233 GLY A N 1
ATOM 1757 C CA .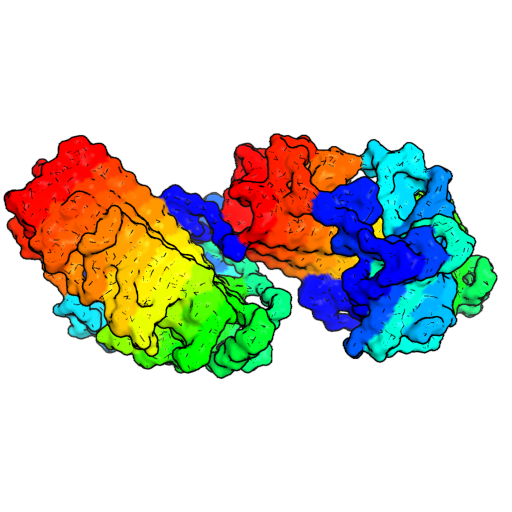 GLY A 1 236 ? 13.851 16.798 53.803 1.00 12.87 233 GLY A CA 1
ATOM 1758 C C . GLY A 1 236 ? 14.231 15.434 53.245 1.00 16.08 233 GLY A C 1
ATOM 1759 O O . GLY A 1 236 ? 15.403 15.104 53.058 1.00 15.40 233 GLY A O 1
ATOM 1760 N N . SER A 1 237 ? 13.208 14.628 52.962 1.00 15.73 234 SER A N 1
ATOM 1761 C CA . SER A 1 237 ? 13.408 13.307 52.378 1.00 18.94 234 SER A CA 1
ATOM 1762 C C . SER A 1 237 ? 12.413 13.119 51.245 1.00 18.63 234 SER A C 1
ATOM 1763 O O . SER A 1 237 ? 11.428 13.851 51.138 1.00 18.65 234 SER A O 1
ATOM 1766 N N . VAL A 1 238 ? 12.683 12.131 50.388 1.00 19.61 235 VAL A N 1
ATOM 1767 C CA . VAL A 1 238 ? 11.753 11.854 49.296 1.00 21.86 235 VAL A CA 1
ATOM 1768 C C . VAL A 1 238 ? 10.383 11.490 49.851 1.00 18.78 235 VAL A C 1
ATOM 1769 O O . VAL A 1 238 ? 9.350 11.959 49.353 1.00 21.32 235 VAL A O 1
ATOM 1773 N N . ALA A 1 239 ? 10.351 10.679 50.912 1.00 19.62 236 ALA A N 1
ATOM 1774 C CA . ALA A 1 239 ? 9.069 10.269 51.475 1.00 25.70 236 ALA A CA 1
ATOM 1775 C C . ALA A 1 239 ? 8.389 11.402 52.226 1.00 25.56 236 ALA A C 1
ATOM 1776 O O . ALA A 1 239 ? 7.157 11.456 52.273 1.00 27.29 236 ALA A O 1
ATOM 1778 N N . ASN A 1 240 ? 9.160 12.305 52.835 1.00 21.85 237 ASN A N 1
ATOM 1779 C CA . ASN A 1 240 ? 8.599 13.389 53.647 1.00 24.37 237 ASN A CA 1
ATOM 1780 C C . ASN A 1 240 ? 9.244 14.691 53.179 1.00 22.53 237 ASN A C 1
ATOM 1781 O O . ASN A 1 240 ? 10.189 15.189 53.797 1.00 17.75 237 ASN A O 1
ATOM 1786 N N . LYS A 1 241 ? 8.738 15.228 52.075 1.00 17.12 238 LYS A N 1
ATOM 1787 C CA . LYS A 1 241 ? 9.326 16.426 51.498 1.00 18.34 238 LYS A CA 1
ATOM 1788 C C . LYS A 1 241 ? 8.914 17.650 52.309 1.00 21.99 238 LYS A C 1
ATOM 1789 O O . LYS A 1 241 ? 7.868 17.662 52.965 1.00 20.73 238 LYS A O 1
ATOM 1795 N N . ILE A 1 242 ? 9.776 18.680 52.284 1.00 15.60 239 ILE A N 1
ATOM 1796 C CA . ILE A 1 242 ? 9.549 19.935 52.995 1.00 12.74 239 ILE A CA 1
ATOM 1797 C C . ILE A 1 242 ? 8.756 20.878 52.102 1.00 14.26 239 ILE A C 1
ATOM 1798 O O . ILE A 1 242 ? 9.023 20.984 50.900 1.00 12.79 239 ILE A O 1
ATOM 1803 N N . ASN A 1 243 ? 7.772 21.565 52.687 1.00 12.94 240 ASN A N 1
ATOM 1804 C CA . ASN A 1 243 ? 6.996 22.555 51.950 1.00 14.27 240 ASN A CA 1
ATOM 1805 C C . ASN A 1 243 ? 7.817 23.821 51.742 1.00 13.79 240 ASN A C 1
ATOM 1806 O O . ASN A 1 243 ? 8.285 24.078 50.633 1.00 14.26 240 ASN A O 1
ATOM 1811 N N . ASN A 1 244 ? 8.010 24.616 52.793 1.00 13.38 241 ASN A N 1
ATOM 1812 C CA . ASN A 1 244 ? 8.773 25.852 52.688 1.00 13.77 241 ASN A CA 1
ATOM 1813 C C . ASN A 1 244 ? 9.843 25.901 53.767 1.00 12.78 241 ASN A C 1
ATOM 1814 O O . ASN A 1 244 ? 9.612 25.473 54.901 1.00 13.84 241 ASN A O 1
ATOM 1819 N N . ILE A 1 245 ? 11.011 26.435 53.430 1.00 11.60 242 ILE A N 1
ATOM 1820 C CA . ILE A 1 245 ? 12.054 26.575 54.442 1.00 11.33 242 ILE A CA 1
ATOM 1821 C C . ILE A 1 245 ? 12.974 27.724 54.057 1.00 12.20 242 ILE A C 1
ATOM 1822 O O . ILE A 1 245 ? 13.288 27.927 52.880 1.00 12.72 242 ILE A O 1
ATOM 1827 N N . THR A 1 246 ? 13.372 28.500 55.062 1.00 10.11 243 THR A N 1
ATOM 1828 C CA . THR A 1 246 ? 14.356 29.559 54.909 1.00 10.40 243 THR A CA 1
ATOM 1829 C C . THR A 1 246 ? 15.563 29.234 55.773 1.00 9.32 243 THR A C 1
ATOM 1830 O O . THR A 1 246 ? 15.418 28.973 56.972 1.00 11.60 243 THR A O 1
ATOM 1834 N N . ILE A 1 247 ? 16.745 29.227 55.160 1.00 8.25 244 ILE A N 1
ATOM 1835 C CA . ILE A 1 247 ? 17.999 28.942 55.852 1.00 10.04 244 ILE A CA 1
ATOM 1836 C C . ILE A 1 247 ? 18.956 30.083 55.549 1.00 8.75 244 ILE A C 1
ATOM 1837 O O . ILE A 1 247 ? 19.248 30.354 54.379 1.00 9.78 244 ILE A O 1
ATOM 1842 N N . MET A 1 248 ? 19.435 30.760 56.588 1.00 7.22 245 MET A N 1
ATOM 1843 C CA . MET A 1 248 ? 20.247 31.950 56.383 1.00 8.51 245 MET A CA 1
ATOM 1844 C C . MET A 1 248 ? 21.445 31.926 57.316 1.00 9.38 245 MET A C 1
ATOM 1845 O O . MET A 1 248 ? 21.286 31.705 58.520 1.00 9.88 245 MET A O 1
ATOM 1850 N N . GLY A 1 249 ? 22.632 32.178 56.764 1.00 7.45 246 GLY A N 1
ATOM 1851 C CA . GLY A 1 249 ? 23.832 32.310 57.559 1.00 8.72 246 GLY A CA 1
ATOM 1852 C C . GLY A 1 249 ? 24.092 33.761 57.919 1.00 10.09 246 GLY A C 1
ATOM 1853 O O . GLY A 1 249 ? 23.288 34.657 57.652 1.00 9.87 246 GLY A O 1
ATOM 1854 N N . ALA A 1 250 ? 25.260 33.997 58.515 1.00 8.90 247 ALA A N 1
ATOM 1855 C CA . ALA A 1 250 ? 25.639 35.349 58.915 1.00 10.02 247 ALA A CA 1
ATOM 1856 C C . ALA A 1 250 ? 26.406 36.106 57.831 1.00 10.05 247 ALA A C 1
ATOM 1857 O O . ALA A 1 250 ? 26.817 37.250 58.064 1.00 9.07 247 ALA A O 1
ATOM 1859 N N . GLY A 1 251 ? 26.592 35.513 56.657 1.00 9.81 248 GLY A N 1
ATOM 1860 C CA . GLY A 1 251 ? 27.324 36.159 55.578 1.00 9.33 248 GLY A CA 1
ATOM 1861 C C . GLY A 1 251 ? 28.381 35.242 54.987 1.00 9.53 248 GLY A C 1
ATOM 1862 O O . GLY A 1 251 ? 28.953 34.389 55.670 1.00 7.81 248 GLY A O 1
ATOM 1863 N N . ILE A 1 252 ? 28.652 35.422 53.690 1.00 7.99 249 ILE A N 1
ATOM 1864 C CA . ILE A 1 252 ? 29.667 34.578 53.057 1.00 8.43 249 ILE A CA 1
ATOM 1865 C C . ILE A 1 252 ? 31.042 34.770 53.684 1.00 10.52 249 ILE A C 1
ATOM 1866 O O . ILE A 1 252 ? 31.917 33.912 53.522 1.00 9.46 249 ILE A O 1
ATOM 1871 N N . TRP A 1 253 ? 31.263 35.875 54.396 1.00 10.23 250 TRP A N 1
ATOM 1872 C CA . TRP A 1 253 ? 32.529 36.111 55.078 1.00 12.02 250 TRP A CA 1
ATOM 1873 C C . TRP A 1 253 ? 32.509 35.672 56.539 1.00 11.58 250 TRP A C 1
ATOM 1874 O O . TRP A 1 253 ? 33.513 35.852 57.234 1.00 13.57 250 TRP A O 1
ATOM 1885 N N . HIS A 1 254 ? 31.391 35.135 57.027 1.00 10.68 251 HIS A N 1
ATOM 1886 C CA . HIS A 1 254 ? 31.252 34.843 58.451 1.00 11.87 251 HIS A CA 1
ATOM 1887 C C . HIS A 1 254 ? 30.858 33.407 58.745 1.00 10.99 251 HIS A C 1
ATOM 1888 O O . HIS A 1 254 ? 31.346 32.837 59.725 1.00 13.20 251 HIS A O 1
ATOM 1895 N N . THR A 1 255 ? 29.994 32.805 57.927 1.00 9.30 252 THR A N 1
ATOM 1896 C CA . THR A 1 255 ? 29.470 31.468 58.178 1.00 9.01 252 THR A CA 1
ATOM 1897 C C . THR A 1 255 ? 30.045 30.506 57.145 1.00 9.91 252 THR A C 1
ATOM 1898 O O . THR A 1 255 ? 29.766 30.651 55.949 1.00 9.90 252 THR A O 1
ATOM 1902 N N . ASN A 1 256 ? 30.833 29.523 57.610 1.00 9.07 253 ASN A N 1
ATOM 1903 C CA . ASN A 1 256 ? 31.467 28.513 56.760 1.00 10.04 253 ASN A CA 1
ATOM 1904 C C . ASN A 1 256 ? 30.878 27.145 57.076 1.00 9.09 253 ASN A C 1
ATOM 1905 O O . ASN A 1 256 ? 30.925 26.695 58.228 1.00 11.04 253 ASN A O 1
ATOM 1910 N N . ILE A 1 257 ? 30.354 26.473 56.058 1.00 9.79 254 ILE A N 1
ATOM 1911 C CA . ILE A 1 257 ? 29.980 25.070 56.171 1.00 8.37 254 ILE A CA 1
ATOM 1912 C C . ILE A 1 257 ? 31.088 24.255 55.518 1.00 12.04 254 ILE A C 1
ATOM 1913 O O . ILE A 1 257 ? 31.332 24.372 54.308 1.00 11.09 254 ILE A O 1
ATOM 1918 N N . GLN A 1 258 ? 31.762 23.434 56.312 1.00 9.57 255 GLN A N 1
ATOM 1919 C CA . GLN A 1 258 ? 32.889 22.639 55.838 1.00 10.10 255 GLN A CA 1
ATOM 1920 C C . GLN A 1 258 ? 32.480 21.174 55.836 1.00 9.50 255 GLN A C 1
ATOM 1921 O O . GLN A 1 258 ? 32.324 20.571 56.903 1.00 10.46 255 GLN A O 1
ATOM 1927 N N . PHE A 1 259 ? 32.283 20.601 54.651 1.00 9.85 256 PHE A N 1
ATOM 1928 C CA . PHE A 1 259 ? 32.070 19.165 54.567 1.00 9.48 256 PHE A CA 1
ATOM 1929 C C . PHE A 1 259 ? 33.409 18.460 54.723 1.00 12.47 256 PHE A C 1
ATOM 1930 O O . PHE A 1 259 ? 34.391 18.834 54.083 1.00 10.74 256 PHE A O 1
ATOM 1938 N N . THR A 1 260 ? 33.453 17.451 55.599 1.00 11.47 257 THR A N 1
ATOM 1939 C CA . THR A 1 260 ? 34.710 16.819 55.969 1.00 13.47 257 THR A CA 1
ATOM 1940 C C . THR A 1 260 ? 34.911 15.440 55.363 1.00 10.99 257 THR A C 1
ATOM 1941 O O . THR A 1 260 ? 36.009 14.882 55.497 1.00 12.44 257 THR A O 1
ATOM 1945 N N . ASN A 1 261 ? 33.900 14.875 54.712 1.00 9.89 258 ASN A N 1
ATOM 1946 C CA . ASN A 1 261 ? 33.963 13.495 54.246 1.00 10.71 258 ASN A CA 1
ATOM 1947 C C . ASN A 1 261 ? 34.392 13.467 52.786 1.00 11.96 258 ASN A C 1
ATOM 1948 O O . ASN A 1 261 ? 33.715 14.074 51.943 1.00 13.35 258 ASN A O 1
ATOM 1953 N N . PRO A 1 262 ? 35.489 12.787 52.437 1.00 10.44 259 PRO A N 1
ATOM 1954 C CA . PRO A 1 262 ? 35.947 12.757 51.041 1.00 11.61 259 PRO A CA 1
ATOM 1955 C C . PRO A 1 262 ? 35.266 11.716 50.171 1.00 12.67 259 PRO A C 1
ATOM 1956 O O . PRO A 1 262 ? 35.549 11.664 48.971 1.00 15.10 259 PRO A O 1
ATOM 1960 N N . ASN A 1 263 ? 34.375 10.899 50.720 1.00 15.26 260 ASN A N 1
ATOM 1961 C CA . ASN A 1 263 ? 33.851 9.765 49.973 1.00 16.14 260 ASN A CA 1
ATOM 1962 C C . ASN A 1 263 ? 32.716 10.168 49.037 1.00 14.63 260 ASN A C 1
ATOM 1963 O O . ASN A 1 263 ? 32.129 11.248 49.148 1.00 10.97 260 ASN A O 1
ATOM 1968 N N . GLN A 1 264 ? 32.422 9.270 48.089 1.00 14.61 261 GLN A N 1
ATOM 1969 C CA . GLN A 1 264 ? 31.273 9.429 47.205 1.00 15.44 261 GLN A CA 1
ATOM 1970 C C . GLN A 1 264 ? 30.009 9.707 47.998 1.00 14.15 261 GLN A C 1
ATOM 1971 O O . GLN A 1 264 ? 29.783 9.112 49.056 1.00 14.80 261 GLN A O 1
ATOM 1977 N N . ALA A 1 265 ? 29.183 10.612 47.469 1.00 13.53 262 ALA A N 1
ATOM 1978 C CA . ALA A 1 265 ? 27.843 10.890 47.995 1.00 15.15 262 ALA A CA 1
ATOM 1979 C C . ALA A 1 265 ? 27.869 11.279 49.470 1.00 14.18 262 ALA A C 1
ATOM 1980 O O . ALA A 1 265 ? 26.909 11.022 50.207 1.00 13.59 262 ALA A O 1
ATOM 1982 N N . SER A 1 266 ? 28.952 11.925 49.921 1.00 11.88 263 SER A N 1
ATOM 1983 C CA . SER A 1 266 ? 29.147 12.159 51.348 1.00 10.37 263 SER A CA 1
ATOM 1984 C C . SER A 1 266 ? 29.318 13.630 51.703 1.00 10.02 263 SER A C 1
ATOM 1985 O O . SER A 1 266 ? 29.875 13.942 52.759 1.00 11.98 263 SER A O 1
ATOM 1988 N N . GLY A 1 267 ? 28.843 14.535 50.858 1.00 9.91 264 GLY A N 1
ATOM 1989 C CA . GLY A 1 267 ? 28.878 15.950 51.180 1.00 8.11 264 GLY A CA 1
ATOM 1990 C C . GLY A 1 267 ? 27.972 16.711 50.238 1.00 9.25 264 GLY A C 1
ATOM 1991 O O . GLY A 1 267 ? 27.357 16.140 49.334 1.00 11.42 264 GLY A O 1
ATOM 1992 N N . GLY A 1 268 ? 27.906 18.024 50.450 1.00 9.42 265 GLY A N 1
ATOM 1993 C CA . GLY A 1 268 ? 26.957 18.845 49.725 1.00 9.01 265 GLY A CA 1
ATOM 1994 C C . GLY A 1 268 ? 25.571 18.766 50.343 1.00 8.44 265 GLY A C 1
ATOM 1995 O O . GLY A 1 268 ? 25.322 18.046 51.315 1.00 10.67 265 GLY A O 1
ATOM 1996 N N . ILE A 1 269 ? 24.654 19.541 49.769 1.00 8.13 266 ILE A N 1
ATOM 1997 C CA . ILE A 1 269 ? 23.291 19.675 50.282 1.00 10.69 266 ILE A CA 1
ATOM 1998 C C . ILE A 1 269 ? 22.309 19.081 49.283 1.00 10.49 266 ILE A C 1
ATOM 1999 O O . ILE A 1 269 ? 22.326 19.440 48.098 1.00 11.00 266 ILE A O 1
ATOM 2004 N N . SER A 1 270 ? 21.438 18.190 49.760 1.00 10.06 267 SER A N 1
ATOM 2005 C CA . SER A 1 270 ? 20.369 17.638 48.939 1.00 11.14 267 SER A CA 1
ATOM 2006 C C . SER A 1 270 ? 19.052 18.210 49.437 1.00 13.15 267 SER A C 1
ATOM 2007 O O . SER A 1 270 ? 18.655 17.947 50.577 1.00 12.70 267 SER A O 1
ATOM 2010 N N . PHE A 1 271 ? 18.383 18.996 48.591 1.00 11.90 268 PHE A N 1
ATOM 2011 C CA . PHE A 1 271 ? 17.071 19.551 48.918 1.00 12.51 268 PHE A CA 1
ATOM 2012 C C . PHE A 1 271 ? 15.968 18.590 48.494 1.00 12.41 268 PHE A C 1
ATOM 2013 O O . PHE A 1 271 ? 15.977 18.086 47.365 1.00 10.12 268 PHE A O 1
ATOM 2021 N N . ARG A 1 272 ? 15.003 18.368 49.383 1.00 11.23 269 ARG A N 1
ATOM 2022 C CA . ARG A 1 272 ? 13.763 17.655 49.060 1.00 12.94 269 ARG A CA 1
ATOM 2023 C C . ARG A 1 272 ? 12.603 18.588 49.400 1.00 12.38 269 ARG A C 1
ATOM 2024 O O . ARG A 1 272 ? 11.903 18.405 50.402 1.00 13.82 269 ARG A O 1
ATOM 2032 N N . VAL A 1 273 ? 12.437 19.615 48.572 1.00 12.21 270 VAL A N 1
ATOM 2033 C CA . VAL A 1 273 ? 11.536 20.734 48.826 1.00 12.45 270 VAL A CA 1
ATOM 2034 C C . VAL A 1 273 ? 10.526 20.804 47.683 1.00 13.55 270 VAL A C 1
ATOM 2035 O O . VAL A 1 273 ? 10.909 20.738 46.509 1.00 14.34 270 VAL A O 1
ATOM 2039 N N . THR A 1 274 ? 9.241 20.951 48.025 1.00 11.78 271 THR A N 1
ATOM 2040 C CA . THR A 1 274 ? 8.197 21.085 47.017 1.00 11.72 271 THR A CA 1
ATOM 2041 C C . THR A 1 274 ? 7.648 22.493 46.900 1.00 14.34 271 THR A C 1
ATOM 2042 O O . THR A 1 274 ? 7.040 22.815 45.875 1.00 15.47 271 THR A O 1
ATOM 2046 N N . GLY A 1 275 ? 7.815 23.323 47.924 1.00 12.56 272 GLY A N 1
ATOM 2047 C CA . GLY A 1 275 ? 7.392 24.701 47.837 1.00 11.85 272 GLY A CA 1
ATOM 2048 C C . GLY A 1 275 ? 8.577 25.618 47.625 1.00 12.57 272 GLY A C 1
ATOM 2049 O O . GLY A 1 275 ? 9.342 25.438 46.678 1.00 16.59 272 GLY A O 1
ATOM 2050 N N . GLN A 1 276 ? 8.757 26.593 48.504 1.00 11.16 273 GLN A N 1
ATOM 2051 C CA . GLN A 1 276 ? 9.751 27.636 48.303 1.00 10.18 273 GLN A CA 1
ATOM 2052 C C . GLN A 1 276 ? 10.859 27.498 49.334 1.00 14.46 273 GLN A C 1
ATOM 2053 O O . GLN A 1 276 ? 10.605 27.566 50.543 1.00 13.06 273 GLN A O 1
ATOM 2059 N N . LEU A 1 277 ? 12.083 27.318 48.861 1.00 10.70 274 LEU A N 1
ATOM 2060 C CA . LEU A 1 277 ? 13.230 27.416 49.746 1.00 10.73 274 LEU A CA 1
ATOM 2061 C C . LEU A 1 277 ? 13.941 28.737 49.487 1.00 12.39 274 LEU A C 1
ATOM 2062 O O . LEU A 1 277 ? 13.923 29.264 48.370 1.00 9.98 274 LEU A O 1
ATOM 2067 N N . ASP A 1 278 ? 14.536 29.287 50.544 1.00 8.52 275 ASP A N 1
ATOM 2068 C CA . ASP A 1 278 ? 15.360 30.489 50.454 1.00 9.90 275 ASP A CA 1
ATOM 2069 C C . ASP A 1 278 ? 16.609 30.206 51.270 1.00 9.79 275 ASP A C 1
ATOM 2070 O O . ASP A 1 278 ? 16.531 30.037 52.492 1.00 11.98 275 ASP A O 1
ATOM 2075 N N . PHE A 1 279 ? 17.749 30.111 50.591 1.00 9.52 276 PHE A N 1
ATOM 2076 C CA . PHE A 1 279 ? 19.002 29.695 51.209 1.00 8.65 276 PHE A CA 1
ATOM 2077 C C . PHE A 1 279 ? 20.020 30.773 50.890 1.00 8.63 276 PHE A C 1
ATOM 2078 O O . PHE A 1 279 ? 20.218 31.096 49.715 1.00 9.17 276 PHE A O 1
ATOM 2086 N N . SER A 1 280 ? 20.664 31.335 51.917 1.00 7.39 277 SER A N 1
ATOM 2087 C CA . SER A 1 280 ? 21.491 32.499 51.627 1.00 7.85 277 SER A CA 1
ATOM 2088 C C . SER A 1 280 ? 22.581 32.689 52.666 1.00 10.60 277 SER A C 1
ATOM 2089 O O . SER A 1 280 ? 22.494 32.194 53.794 1.00 8.59 277 SER A O 1
ATOM 2092 N N . HIS A 1 281 ? 23.613 33.435 52.243 1.00 7.89 278 HIS A N 1
ATOM 2093 C CA . HIS A 1 281 ? 24.570 34.103 53.132 1.00 9.29 278 HIS A CA 1
ATOM 2094 C C . HIS A 1 281 ? 25.467 33.104 53.856 1.00 10.67 278 HIS A C 1
ATOM 2095 O O . HIS A 1 281 ? 25.717 33.211 55.060 1.00 7.32 278 HIS A O 1
ATOM 2102 N N . ILE A 1 282 ? 25.984 32.148 53.085 1.00 7.05 279 ILE A N 1
ATOM 2103 C CA . ILE A 1 282 ? 26.793 31.053 53.602 1.00 8.04 279 ILE A CA 1
ATOM 2104 C C . ILE A 1 282 ? 27.911 30.788 52.612 1.00 10.31 279 ILE A C 1
ATOM 2105 O O . ILE A 1 282 ? 27.697 30.855 51.395 1.00 9.12 279 ILE A O 1
ATOM 2110 N N . TYR A 1 283 ? 29.108 30.520 53.131 1.00 8.51 280 TYR A N 1
ATOM 2111 C CA . TYR A 1 283 ? 30.192 29.923 52.359 1.00 9.02 280 TYR A CA 1
ATOM 2112 C C . TYR A 1 283 ? 30.206 28.415 52.599 1.00 9.22 280 TYR A C 1
ATOM 2113 O O . TYR A 1 283 ? 30.046 27.964 53.736 1.00 10.02 280 TYR A O 1
ATOM 2122 N N . MET A 1 284 ? 30.405 27.626 51.532 1.00 8.54 281 MET A N 1
ATOM 2123 C CA . MET A 1 284 ? 30.479 26.172 51.667 1.00 8.00 281 MET A CA 1
ATOM 2124 C C . MET A 1 284 ? 31.709 25.639 50.948 1.00 10.20 281 MET A C 1
ATOM 2125 O O . MET A 1 284 ? 32.050 26.101 49.857 1.00 8.82 281 MET A O 1
ATOM 2130 N N . ASN A 1 285 ? 32.337 24.633 51.549 1.00 8.05 282 ASN A N 1
ATOM 2131 C CA . ASN A 1 285 ? 33.511 23.981 51.002 1.00 10.98 282 ASN A CA 1
ATOM 2132 C C . ASN A 1 285 ? 33.355 22.477 51.176 1.00 11.08 282 ASN A C 1
ATOM 2133 O O . ASN A 1 285 ? 32.676 22.015 52.097 1.00 8.93 282 ASN A O 1
ATOM 2138 N N . SER A 1 286 ? 33.995 21.717 50.293 1.00 10.52 283 SER A N 1
ATOM 2139 C CA . SER A 1 286 ? 33.943 20.264 50.312 1.00 10.19 283 SER A CA 1
ATOM 2140 C C . SER A 1 286 ? 35.193 19.667 50.954 1.00 7.22 283 SER A C 1
ATOM 2141 O O . SER A 1 286 ? 36.116 20.368 51.363 1.00 9.78 283 SER A O 1
ATOM 2144 N N . ASN A 1 287 ? 35.231 18.334 51.013 1.00 9.69 284 ASN A N 1
ATOM 2145 C CA . ASN A 1 287 ? 36.485 17.596 51.130 1.00 9.40 284 ASN A CA 1
ATOM 2146 C C . ASN A 1 287 ? 36.680 16.703 49.907 1.00 11.86 284 ASN A C 1
ATOM 2147 O O . ASN A 1 287 ? 37.125 15.552 50.008 1.00 10.96 284 ASN A O 1
ATOM 2152 N N . LEU A 1 288 ? 36.371 17.237 48.727 1.00 9.97 285 LEU A N 1
ATOM 2153 C CA . LEU A 1 288 ? 36.257 16.445 47.509 1.00 9.81 285 LEU A CA 1
ATOM 2154 C C . LEU A 1 288 ? 37.410 16.737 46.557 1.00 11.78 285 LEU A C 1
ATOM 2155 O O . LEU A 1 288 ? 37.674 17.903 46.240 1.00 10.07 285 LEU A O 1
ATOM 2160 N N . ARG A 1 289 ? 38.091 15.677 46.087 1.00 9.88 286 ARG A N 1
ATOM 2161 C CA . ARG A 1 289 ? 39.163 15.849 45.110 1.00 13.01 286 ARG A CA 1
ATOM 2162 C C . ARG A 1 289 ? 38.958 15.053 43.832 1.00 11.45 286 ARG A C 1
ATOM 2163 O O . ARG A 1 289 ? 39.843 15.076 42.966 1.00 11.05 286 ARG A O 1
ATOM 2171 N N . SER A 1 290 ? 37.829 14.361 43.678 1.00 9.85 287 SER A N 1
ATOM 2172 C CA . SER A 1 290 ? 37.582 13.533 42.505 1.00 10.65 287 SER A CA 1
ATOM 2173 C C . SER A 1 290 ? 36.135 13.665 42.046 1.00 12.06 287 SER A C 1
ATOM 2174 O O . SER A 1 290 ? 35.217 13.805 42.859 1.00 12.86 287 SER A O 1
ATOM 2177 N N . ARG A 1 291 ? 35.939 13.594 40.728 1.00 11.37 288 ARG A N 1
ATOM 2178 C CA . ARG A 1 291 ? 34.606 13.479 40.145 1.00 15.89 288 ARG A CA 1
ATOM 2179 C C . ARG A 1 291 ? 34.016 12.082 40.265 1.00 15.12 288 ARG A C 1
ATOM 2180 O O . ARG A 1 291 ? 32.823 11.911 39.977 1.00 14.97 288 ARG A O 1
ATOM 2188 N N . TYR A 1 292 ? 34.817 11.089 40.653 1.00 14.37 289 TYR A N 1
ATOM 2189 C CA . TYR A 1 292 ? 34.363 9.699 40.744 1.00 17.24 289 TYR A CA 1
ATOM 2190 C C . TYR A 1 292 ? 33.635 9.255 39.472 1.00 18.74 289 TYR A C 1
ATOM 2191 O O . TYR A 1 292 ? 32.588 8.605 39.528 1.00 17.78 289 TYR A O 1
ATOM 2200 N N . GLY A 1 293 ? 34.174 9.637 38.313 1.00 17.52 290 GLY A N 1
ATOM 2201 C CA . GLY A 1 293 ? 33.577 9.286 37.034 1.00 20.36 290 GLY A CA 1
ATOM 2202 C C . GLY A 1 293 ? 32.089 9.566 36.889 1.00 24.23 290 GLY A C 1
ATOM 2203 O O . GLY A 1 293 ? 31.329 8.684 36.479 1.00 30.18 290 GLY A O 1
ATOM 2204 N N . GLU A 1 294 ? 31.666 10.790 37.211 1.00 25.70 291 GLU A N 1
ATOM 2205 C CA . GLU A 1 294 ? 30.271 11.241 37.190 1.00 23.96 291 GLU A CA 1
ATOM 2206 C C . GLU A 1 294 ? 29.393 10.570 38.244 1.00 20.78 291 GLU A C 1
ATOM 2207 O O . GLU A 1 294 ? 28.165 10.750 38.225 1.00 26.99 291 GLU A O 1
ATOM 2213 N N . GLN A 1 295 ? 29.974 9.809 39.169 1.00 21.21 292 GLN A N 1
ATOM 2214 C CA . GLN A 1 295 ? 29.225 9.183 40.251 1.00 24.23 292 GLN A CA 1
ATOM 2215 C C . GLN A 1 295 ? 29.533 9.807 41.606 1.00 19.78 292 GLN A C 1
ATOM 2216 O O . GLN A 1 295 ? 29.307 9.164 42.634 1.00 19.59 292 GLN A O 1
ATOM 2222 N N . ALA A 1 296 ? 30.054 11.042 41.631 1.00 16.67 293 ALA A N 1
ATOM 2223 C CA . ALA A 1 296 ? 30.452 11.632 42.908 1.00 15.31 293 ALA A CA 1
ATOM 2224 C C . ALA A 1 296 ? 29.244 11.904 43.798 1.00 12.26 293 ALA A C 1
ATOM 2225 O O . ALA A 1 296 ? 29.335 11.759 45.021 1.00 13.62 293 ALA A O 1
ATOM 2227 N N . VAL A 1 297 ? 28.110 12.293 43.200 1.00 11.60 294 VAL A N 1
ATOM 2228 C CA . VAL A 1 297 ? 26.908 12.713 43.925 1.00 11.80 294 VAL A CA 1
ATOM 2229 C C . VAL A 1 297 ? 27.291 13.656 45.062 1.00 11.77 294 VAL A C 1
ATOM 2230 O O . VAL A 1 297 ? 26.967 13.421 46.234 1.00 10.57 294 VAL A O 1
ATOM 2234 N N . TYR A 1 298 ? 27.990 14.730 44.723 1.00 10.64 295 TYR A N 1
ATOM 2235 C CA . TYR A 1 298 ? 28.645 15.567 45.726 1.00 8.83 295 TYR A CA 1
ATOM 2236 C C . TYR A 1 298 ? 28.677 16.994 45.179 1.00 9.86 295 TYR A C 1
ATOM 2237 O O . TYR A 1 298 ? 29.713 17.663 45.151 1.00 9.77 295 TYR A O 1
ATOM 2246 N N . LYS A 1 299 ? 27.533 17.447 44.675 1.00 10.36 296 LYS A N 1
ATOM 2247 C CA . LYS A 1 299 ? 27.401 18.834 44.260 1.00 10.98 296 LYS A CA 1
ATOM 2248 C C . LYS A 1 299 ? 27.074 19.698 45.475 1.00 11.92 296 LYS A C 1
ATOM 2249 O O . LYS A 1 299 ? 26.569 19.210 46.491 1.00 9.85 296 LYS A O 1
ATOM 2255 N N . GLY A 1 300 ? 27.378 20.995 45.371 1.00 10.26 297 GLY A N 1
ATOM 2256 C CA . GLY A 1 300 ? 27.080 21.891 46.482 1.00 9.02 297 GLY A CA 1
ATOM 2257 C C . GLY A 1 300 ? 25.609 21.884 46.855 1.00 11.70 297 GLY A C 1
ATOM 2258 O O . GLY A 1 300 ? 25.248 21.769 48.033 1.00 11.00 297 GLY A O 1
ATOM 2259 N N . PHE A 1 301 ? 24.740 21.987 45.852 1.00 8.36 298 PHE A N 1
ATOM 2260 C CA . PHE A 1 301 ? 23.292 21.967 46.036 1.00 9.54 298 PHE A CA 1
ATOM 2261 C C . PHE A 1 301 ? 22.687 21.017 45.012 1.00 11.17 298 PHE A C 1
ATOM 2262 O O . PHE A 1 301 ? 23.015 21.109 43.826 1.00 10.10 298 PHE A O 1
ATOM 2270 N N . MET A 1 302 ? 21.778 20.142 45.457 1.00 8.10 299 MET A N 1
ATOM 2271 C CA . MET A 1 302 ? 21.291 19.036 44.638 1.00 11.81 299 MET A CA 1
ATOM 2272 C C . MET A 1 302 ? 19.796 18.812 44.824 1.00 9.29 299 MET A C 1
ATOM 2273 O O . MET A 1 302 ? 19.219 19.168 45.853 1.00 11.27 299 MET A O 1
ATOM 2278 N N . ASP A 1 303 ? 19.191 18.207 43.792 1.00 10.51 300 ASP A N 1
ATOM 2279 C CA . ASP A 1 303 ? 17.882 17.537 43.798 1.00 11.02 300 ASP A CA 1
ATOM 2280 C C . ASP A 1 303 ? 16.697 18.497 43.649 1.00 9.46 300 ASP A C 1
ATOM 2281 O O . ASP A 1 303 ? 16.601 19.163 42.613 1.00 10.61 300 ASP A O 1
ATOM 2286 N N . ASN A 1 304 ? 15.777 18.575 44.627 1.00 9.32 301 ASN A N 1
ATOM 2287 C CA . ASN A 1 304 ? 14.447 19.173 44.409 1.00 10.11 301 ASN A CA 1
ATOM 2288 C C . ASN A 1 304 ? 14.369 20.595 44.971 1.00 10.91 301 ASN A C 1
ATOM 2289 O O . ASN A 1 304 ? 14.253 20.785 46.183 1.00 11.49 301 ASN A O 1
ATOM 2294 N N . PHE A 1 305 ? 14.354 21.591 44.088 1.00 11.09 302 PHE A N 1
ATOM 2295 C CA . PHE A 1 305 ? 14.451 22.984 44.508 1.00 12.38 302 PHE A CA 1
ATOM 2296 C C . PHE A 1 305 ? 13.097 23.700 44.565 1.00 11.48 302 PHE A C 1
ATOM 2297 O O . PHE A 1 305 ? 13.052 24.876 44.930 1.00 16.23 302 PHE A O 1
ATOM 2305 N N . GLY A 1 306 ? 11.998 23.038 44.215 1.00 11.32 303 GLY A N 1
ATOM 2306 C CA . GLY A 1 306 ? 10.687 23.645 44.426 1.00 12.01 303 GLY A CA 1
ATOM 2307 C C . GLY A 1 306 ? 10.332 24.742 43.430 1.00 15.23 303 GLY A C 1
ATOM 2308 O O . GLY A 1 306 ? 10.823 24.778 42.299 1.00 14.94 303 GLY A O 1
ATOM 2309 N N . THR A 1 307 ? 9.469 25.660 43.875 1.00 11.25 304 THR A N 1
ATOM 2310 C CA . THR A 1 307 ? 8.862 26.676 43.019 1.00 11.79 304 THR A CA 1
ATOM 2311 C C . THR A 1 307 ? 9.128 28.073 43.573 1.00 10.76 304 THR A C 1
ATOM 2312 O O . THR A 1 307 ? 8.849 28.345 44.747 1.00 12.50 304 THR A O 1
ATOM 2316 N N . ASN A 1 308 ? 9.646 28.956 42.712 1.00 11.21 305 ASN A N 1
ATOM 2317 C CA . ASN A 1 308 ? 10.054 30.319 43.076 1.00 11.90 305 ASN A CA 1
ATOM 2318 C C . ASN A 1 308 ? 11.032 30.340 44.244 1.00 10.70 305 ASN A C 1
ATOM 2319 O O . ASN A 1 308 ? 10.999 31.238 45.087 1.00 12.12 305 ASN A O 1
ATOM 2324 N N . SER A 1 309 ? 11.929 29.358 44.284 1.00 11.82 306 SER A N 1
ATOM 2325 C CA . SER A 1 309 ? 12.950 29.341 45.323 1.00 9.64 306 SER A CA 1
ATOM 2326 C C . SER A 1 309 ? 14.105 30.274 44.965 1.00 8.35 306 SER A C 1
ATOM 2327 O O . SER A 1 309 ? 14.258 30.709 43.825 1.00 10.48 306 SER A O 1
ATOM 2330 N N . LYS A 1 310 ? 14.907 30.609 45.975 1.00 10.40 307 LYS A N 1
ATOM 2331 C CA . LYS A 1 310 ? 16.117 31.387 45.757 1.00 11.57 307 LYS A CA 1
ATOM 2332 C C . LYS A 1 310 ? 17.261 30.772 46.540 1.00 11.62 307 LYS A C 1
ATOM 2333 O O . LYS A 1 310 ? 17.101 30.446 47.720 1.00 11.29 307 LYS A O 1
ATOM 2339 N N . VAL A 1 311 ? 18.409 30.622 45.890 1.00 11.59 308 VAL A N 1
ATOM 2340 C CA . VAL A 1 311 ? 19.680 30.422 46.577 1.00 10.17 308 VAL A CA 1
ATOM 2341 C C . VAL A 1 311 ? 20.522 31.628 46.199 1.00 11.81 308 VAL A C 1
ATOM 2342 O O . VAL A 1 311 ? 20.844 31.816 45.018 1.00 9.93 308 VAL A O 1
ATOM 2346 N N . HIS A 1 312 ? 20.841 32.479 47.172 1.00 7.25 309 HIS A N 1
ATOM 2347 C CA . HIS A 1 312 ? 21.436 33.756 46.824 1.00 8.50 309 HIS A CA 1
ATOM 2348 C C . HIS A 1 312 ? 22.483 34.157 47.851 1.00 10.13 309 HIS A C 1
ATOM 2349 O O . HIS A 1 312 ? 22.432 33.745 49.010 1.00 6.42 309 HIS A O 1
ATOM 2356 N N . ASN A 1 313 ? 23.455 34.947 47.400 1.00 8.66 310 ASN A N 1
ATOM 2357 C CA . ASN A 1 313 ? 24.534 35.403 48.275 1.00 8.22 310 ASN A CA 1
ATOM 2358 C C . ASN A 1 313 ? 25.216 34.214 48.955 1.00 10.13 310 ASN A C 1
ATOM 2359 O O . ASN A 1 313 ? 25.403 34.180 50.171 1.00 8.28 310 ASN A O 1
ATOM 2364 N N . VAL A 1 314 ? 25.556 33.205 48.159 1.00 9.20 311 VAL A N 1
ATOM 2365 C CA . VAL A 1 314 ? 26.331 32.082 48.667 1.00 9.54 311 VAL A CA 1
ATOM 2366 C C . VAL A 1 314 ? 27.672 32.054 47.943 1.00 8.45 311 VAL A C 1
ATOM 2367 O O . VAL A 1 314 ? 27.854 32.644 46.873 1.00 9.09 311 VAL A O 1
ATOM 2371 N N . TRP A 1 315 ? 28.616 31.345 48.552 1.00 8.18 312 TRP A N 1
ATOM 2372 C CA . TRP A 1 315 ? 29.979 31.206 48.051 1.00 7.08 312 TRP A CA 1
ATOM 2373 C C . TRP A 1 315 ? 30.306 29.724 48.183 1.00 8.82 312 TRP A C 1
ATOM 2374 O O . TRP A 1 315 ? 30.393 29.212 49.303 1.00 8.98 312 TRP A O 1
ATOM 2385 N N . VAL A 1 316 ? 30.419 29.011 47.059 1.00 7.92 313 VAL A N 1
ATOM 2386 C CA . VAL A 1 316 ? 30.604 27.560 47.096 1.00 6.46 313 VAL A CA 1
ATOM 2387 C C . VAL A 1 316 ? 31.739 27.168 46.162 1.00 9.28 313 VAL A C 1
ATOM 2388 O O . VAL A 1 316 ? 31.860 27.697 45.050 1.00 7.52 313 VAL A O 1
ATOM 2392 N N . GLU A 1 317 ? 32.590 26.254 46.628 1.00 9.05 314 GLU A N 1
ATOM 2393 C CA . GLU A 1 317 ? 33.719 25.833 45.816 1.00 8.74 314 GLU A CA 1
ATOM 2394 C C . GLU A 1 317 ? 34.123 24.406 46.157 1.00 9.79 314 GLU A C 1
ATOM 2395 O O . GLU A 1 317 ? 33.826 23.891 47.237 1.00 9.31 314 GLU A O 1
ATOM 2401 N N . HIS A 1 318 ? 34.823 23.784 45.204 1.00 7.54 315 HIS A N 1
ATOM 2402 C CA . HIS A 1 318 ? 35.440 22.468 45.348 1.00 7.99 315 HIS A CA 1
ATOM 2403 C C . HIS A 1 318 ? 34.428 21.332 45.384 1.00 8.64 315 HIS A C 1
ATOM 2404 O O . HIS A 1 318 ? 34.752 20.220 45.823 1.00 7.68 315 HIS A O 1
ATOM 2411 N N . PHE A 1 319 ? 33.212 21.563 44.907 1.00 8.98 316 PHE A N 1
ATOM 2412 C CA . PHE A 1 319 ? 32.246 20.476 44.809 1.00 8.65 316 PHE A CA 1
ATOM 2413 C C . PHE A 1 319 ? 32.320 19.838 43.429 1.00 7.77 316 PHE A C 1
ATOM 2414 O O . PHE A 1 319 ? 33.033 20.304 42.542 1.00 8.41 316 PHE A O 1
ATOM 2422 N N . GLU A 1 320 ? 31.580 18.742 43.256 1.00 8.62 317 GLU A N 1
ATOM 2423 C CA . GLU A 1 320 ? 31.492 18.112 41.944 1.00 8.98 317 GLU A CA 1
ATOM 2424 C C . GLU A 1 320 ? 30.949 19.096 40.922 1.00 8.86 317 GLU A C 1
ATOM 2425 O O . GLU A 1 320 ? 31.520 19.276 39.843 1.00 10.06 317 GLU A O 1
ATOM 2431 N N . CYS A 1 321 ? 29.827 19.727 41.255 1.00 9.66 318 CYS A N 1
ATOM 2432 C CA . CYS A 1 321 ? 29.297 20.897 40.579 1.00 10.42 318 CYS A CA 1
ATOM 2433 C C . CYS A 1 321 ? 28.876 21.873 41.665 1.00 8.73 318 CYS A C 1
ATOM 2434 O O . CYS A 1 321 ? 28.624 21.471 42.805 1.00 9.00 318 CYS A O 1
ATOM 2437 N N . GLY A 1 322 ? 28.765 23.147 41.306 1.00 7.63 319 GLY A N 1
ATOM 2438 C CA . GLY A 1 322 ? 28.224 24.112 42.254 1.00 8.80 319 GLY A CA 1
ATOM 2439 C C . GLY A 1 322 ? 26.775 23.797 42.586 1.00 9.37 319 GLY A C 1
ATOM 2440 O O . GLY A 1 322 ? 26.408 23.621 43.756 1.00 8.40 319 GLY A O 1
ATOM 2441 N N . PHE A 1 323 ? 25.949 23.734 41.542 1.00 8.72 320 PHE A N 1
ATOM 2442 C CA . PHE A 1 323 ? 24.529 23.409 41.613 1.00 7.42 320 PHE A CA 1
ATOM 2443 C C . PHE A 1 323 ? 24.206 22.346 40.575 1.00 7.94 320 PHE A C 1
ATOM 2444 O O . PHE A 1 323 ? 24.594 22.484 39.413 1.00 10.20 320 PHE A O 1
ATOM 2452 N N . TRP A 1 324 ? 23.440 21.327 40.960 1.00 8.74 321 TRP A N 1
ATOM 2453 C CA . TRP A 1 324 ? 22.814 20.434 39.979 1.00 8.97 321 TRP A CA 1
ATOM 2454 C C . TRP A 1 324 ? 21.316 20.385 40.264 1.00 8.19 321 TRP A C 1
ATOM 2455 O O . TRP A 1 324 ? 20.874 19.703 41.194 1.00 9.77 321 TRP A O 1
ATOM 2466 N N . VAL A 1 325 ? 20.534 21.123 39.480 1.00 7.86 322 VAL A N 1
ATOM 2467 C CA . VAL A 1 325 ? 19.101 21.261 39.725 1.00 8.12 322 VAL A CA 1
ATOM 2468 C C . VAL A 1 325 ? 18.392 20.196 38.900 1.00 10.93 322 VAL A C 1
ATOM 2469 O O . VAL A 1 325 ? 18.403 20.246 37.669 1.00 9.29 322 VAL A O 1
ATOM 2473 N N . GLY A 1 326 ? 17.785 19.224 39.575 1.00 9.90 323 GLY A N 1
ATOM 2474 C CA . GLY A 1 326 ? 17.109 18.171 38.844 1.00 10.86 323 GLY A CA 1
ATOM 2475 C C . GLY A 1 326 ? 16.641 17.019 39.702 1.00 11.01 323 GLY A C 1
ATOM 2476 O O . GLY A 1 326 ? 17.354 16.561 40.601 1.00 13.10 323 GLY A O 1
ATOM 2477 N N . ASP A 1 327 ? 15.433 16.544 39.417 1.00 12.67 324 ASP A N 1
ATOM 2478 C CA . ASP A 1 327 ? 14.830 15.446 40.157 1.00 12.53 324 ASP A CA 1
ATOM 2479 C C . ASP A 1 327 ? 15.149 14.115 39.498 1.00 12.68 324 ASP A C 1
ATOM 2480 O O . ASP A 1 327 ? 14.905 13.940 38.299 1.00 11.46 324 ASP A O 1
ATOM 2485 N N . TYR A 1 328 ? 15.653 13.169 40.296 1.00 10.21 325 TYR A N 1
ATOM 2486 C CA . TYR A 1 328 ? 15.847 11.794 39.853 1.00 15.31 325 TYR A CA 1
ATOM 2487 C C . TYR A 1 328 ? 15.089 10.803 40.723 1.00 18.66 325 TYR A C 1
ATOM 2488 O O . TYR A 1 328 ? 15.266 9.590 40.564 1.00 15.14 325 TYR A O 1
ATOM 2497 N N . ALA A 1 329 ? 14.226 11.282 41.617 1.00 14.89 326 ALA A N 1
ATOM 2498 C CA . ALA A 1 329 ? 13.610 10.418 42.612 1.00 17.20 326 ALA A CA 1
ATOM 2499 C C . ALA A 1 329 ? 12.128 10.158 42.377 1.00 18.96 326 ALA A C 1
ATOM 2500 O O . ALA A 1 329 ? 11.548 9.334 43.091 1.00 20.42 326 ALA A O 1
ATOM 2502 N N . HIS A 1 330 ? 11.506 10.813 41.402 1.00 15.77 327 HIS A N 1
ATOM 2503 C CA . HIS A 1 330 ? 10.075 10.694 41.172 1.00 19.28 327 HIS A CA 1
ATOM 2504 C C . HIS A 1 330 ? 9.793 10.261 39.739 1.00 21.93 327 HIS A C 1
ATOM 2505 O O . HIS A 1 330 ? 10.529 10.608 38.807 1.00 18.27 327 HIS A O 1
ATOM 2512 N N . THR A 1 331 ? 8.715 9.495 39.571 1.00 17.80 328 THR A N 1
ATOM 2513 C CA . THR A 1 331 ? 8.238 9.096 38.251 1.00 20.42 328 THR A CA 1
ATOM 2514 C C . THR A 1 331 ? 6.748 9.398 38.186 1.00 20.93 328 THR A C 1
ATOM 2515 O O . THR A 1 331 ? 5.966 8.806 38.958 1.00 23.88 328 THR A O 1
ATOM 2519 N N . PRO A 1 332 ? 6.304 10.320 37.319 1.00 20.63 329 PRO A N 1
ATOM 2520 C CA . PRO A 1 332 ? 7.171 11.127 36.448 1.00 21.66 329 PRO A CA 1
ATOM 2521 C C . PRO A 1 332 ? 7.946 12.176 37.244 1.00 19.58 329 PRO A C 1
ATOM 2522 O O . PRO A 1 332 ? 7.549 12.493 38.365 1.00 18.34 329 PRO A O 1
ATOM 2526 N N . ALA A 1 333 ? 9.043 12.677 36.680 1.00 20.60 330 ALA A N 1
ATOM 2527 C CA . ALA A 1 333 ? 9.922 13.574 37.417 1.00 17.65 330 ALA A CA 1
ATOM 2528 C C . ALA A 1 333 ? 9.215 14.880 37.751 1.00 18.45 330 ALA A C 1
ATOM 2529 O O . ALA A 1 333 ? 8.409 15.390 36.968 1.00 20.56 330 ALA A O 1
ATOM 2531 N N . ILE A 1 334 ? 9.504 15.415 38.937 1.00 16.97 331 ILE A N 1
ATOM 2532 C CA . ILE A 1 334 ? 9.036 16.755 39.277 1.00 15.24 331 ILE A CA 1
ATOM 2533 C C . ILE A 1 334 ? 10.129 17.728 38.866 1.00 14.58 331 ILE A C 1
ATOM 2534 O O . ILE A 1 334 ? 11.249 17.306 38.552 1.00 14.27 331 ILE A O 1
ATOM 2539 N N . ILE A 1 335 ? 9.818 19.024 38.824 1.00 13.34 332 ILE A N 1
ATOM 2540 C CA . ILE A 1 335 ? 10.782 20.011 38.350 1.00 11.66 332 ILE A CA 1
ATOM 2541 C C . ILE A 1 335 ? 10.833 21.193 39.299 1.00 13.39 332 ILE A C 1
ATOM 2542 O O . ILE A 1 335 ? 9.857 21.516 39.989 1.00 14.01 332 ILE A O 1
ATOM 2547 N N . ALA A 1 336 ? 11.988 21.849 39.307 1.00 12.30 333 ALA A N 1
ATOM 2548 C CA . ALA A 1 336 ? 12.093 23.202 39.819 1.00 11.99 333 ALA A CA 1
ATOM 2549 C C . ALA A 1 336 ? 11.575 24.177 38.771 1.00 13.98 333 ALA A C 1
ATOM 2550 O O . ALA A 1 336 ? 11.878 24.053 37.579 1.00 10.77 333 ALA A O 1
ATOM 2552 N N . ASN A 1 337 ? 10.792 25.149 39.226 1.00 11.57 334 ASN A N 1
ATOM 2553 C CA . ASN A 1 337 ? 10.182 26.162 38.373 1.00 10.88 334 ASN A CA 1
ATOM 2554 C C . ASN A 1 337 ? 10.406 27.506 39.046 1.00 13.63 334 ASN A C 1
ATOM 2555 O O . ASN A 1 337 ? 10.027 27.686 40.208 1.00 12.07 334 ASN A O 1
ATOM 2560 N N . GLY A 1 338 ? 11.034 28.439 38.335 1.00 11.83 335 GLY A N 1
ATOM 2561 C CA . GLY A 1 338 ? 11.236 29.773 38.883 1.00 11.83 335 GLY A CA 1
ATOM 2562 C C . GLY A 1 338 ? 12.356 29.911 39.893 1.00 12.10 335 GLY A C 1
ATOM 2563 O O . GLY A 1 338 ? 12.357 30.868 40.672 1.00 11.48 335 GLY A O 1
ATOM 2564 N N . LEU A 1 339 ? 13.303 28.986 39.920 1.00 10.11 336 LEU A N 1
ATOM 2565 C CA . LEU A 1 339 ? 14.446 29.125 40.814 1.00 10.23 336 LEU A CA 1
ATOM 2566 C C . LEU A 1 339 ? 15.304 30.309 40.392 1.00 10.14 336 LEU A C 1
ATOM 2567 O O . LEU A 1 339 ? 15.547 30.526 39.206 1.00 11.52 336 LEU A O 1
ATOM 2572 N N . VAL A 1 340 ? 15.765 31.084 41.367 1.00 9.81 337 VAL A N 1
ATOM 2573 C CA . VAL A 1 340 ? 16.714 32.163 41.116 1.00 9.96 337 VAL A CA 1
ATOM 2574 C C . VAL A 1 340 ? 17.966 31.907 41.939 1.00 9.42 337 VAL A C 1
ATOM 2575 O O . VAL A 1 340 ? 17.901 31.784 43.170 1.00 9.49 337 VAL A O 1
ATOM 2579 N N . ILE A 1 341 ? 19.103 31.833 41.258 1.00 10.44 338 ILE A N 1
ATOM 2580 C CA . ILE A 1 341 ? 20.417 31.813 41.881 1.00 8.52 338 ILE A CA 1
ATOM 2581 C C . ILE A 1 341 ? 21.038 33.175 41.595 1.00 8.90 338 ILE A C 1
ATOM 2582 O O . ILE A 1 341 ? 21.164 33.563 40.430 1.00 8.52 338 ILE A O 1
ATOM 2587 N N . GLU A 1 342 ? 21.389 33.929 42.634 1.00 7.77 339 GLU A N 1
ATOM 2588 C CA . GLU A 1 342 ? 21.894 35.264 42.351 1.00 8.85 339 GLU A CA 1
ATOM 2589 C C . GLU A 1 342 ? 22.919 35.695 43.384 1.00 7.26 339 GLU A C 1
ATOM 2590 O O . GLU A 1 342 ? 22.990 35.155 44.492 1.00 8.96 339 GLU A O 1
ATOM 2596 N N . ASN A 1 343 ? 23.718 36.688 42.990 1.00 7.84 340 ASN A N 1
ATOM 2597 C CA . ASN A 1 343 ? 24.651 37.365 43.894 1.00 8.30 340 ASN A CA 1
ATOM 2598 C C . ASN A 1 343 ? 25.623 36.380 44.538 1.00 11.16 340 ASN A C 1
ATOM 2599 O O . ASN A 1 343 ? 26.004 36.540 45.701 1.00 9.72 340 ASN A O 1
ATOM 2604 N N . SER A 1 344 ? 26.028 35.356 43.789 1.00 8.71 341 SER A N 1
ATOM 2605 C CA . SER A 1 344 ? 26.773 34.246 44.363 1.00 6.63 341 SER A CA 1
ATOM 2606 C C . SER A 1 344 ? 28.114 34.055 43.666 1.00 9.52 341 SER A C 1
ATOM 2607 O O . SER A 1 344 ? 28.383 34.599 42.593 1.00 9.83 341 SER A O 1
ATOM 2610 N N . ARG A 1 345 ? 28.966 33.269 44.315 1.00 8.24 342 ARG A N 1
ATOM 2611 C CA . ARG A 1 345 ? 30.322 32.987 43.856 1.00 7.90 342 ARG A CA 1
ATOM 2612 C C . ARG A 1 345 ? 30.443 31.475 43.769 1.00 8.26 342 ARG A C 1
ATOM 2613 O O . ARG A 1 345 ? 30.402 30.781 44.789 1.00 9.89 342 ARG A O 1
ATOM 2621 N N . ILE A 1 346 ? 30.539 30.962 42.554 1.00 7.40 343 ILE A N 1
ATOM 2622 C CA . ILE A 1 346 ? 30.462 29.530 42.308 1.00 6.23 343 ILE A CA 1
ATOM 2623 C C . ILE A 1 346 ? 31.740 29.195 41.559 1.00 8.86 343 ILE A C 1
ATOM 2624 O O . ILE A 1 346 ? 31.865 29.499 40.367 1.00 8.63 343 ILE A O 1
ATOM 2629 N N . ARG A 1 347 ? 32.722 28.635 42.265 1.00 7.58 344 ARG A N 1
ATOM 2630 C CA . ARG A 1 347 ? 34.091 28.651 41.760 1.00 6.14 344 ARG A CA 1
ATOM 2631 C C . ARG A 1 347 ? 34.810 27.354 42.080 1.00 7.75 344 ARG A C 1
ATOM 2632 O O . ARG A 1 347 ? 34.489 26.672 43.054 1.00 7.19 344 ARG A O 1
ATOM 2640 N N . ASN A 1 348 ? 35.791 27.015 41.242 1.00 7.52 345 ASN A N 1
ATOM 2641 C CA . ASN A 1 348 ? 36.732 25.935 41.557 1.00 7.62 345 ASN A CA 1
ATOM 2642 C C . ASN A 1 348 ? 36.021 24.610 41.813 1.00 7.41 345 ASN A C 1
ATOM 2643 O O . ASN A 1 348 ? 36.414 23.838 42.688 1.00 7.69 345 ASN A O 1
ATOM 2648 N N . ASN A 1 349 ? 34.972 24.331 41.049 1.00 7.40 346 ASN A N 1
ATOM 2649 C CA . ASN A 1 349 ? 34.332 23.029 41.111 1.00 7.74 346 ASN A CA 1
ATOM 2650 C C . ASN A 1 349 ? 34.889 22.128 40.010 1.00 10.26 346 ASN A C 1
ATOM 2651 O O . ASN A 1 349 ? 35.417 22.600 38.991 1.00 8.75 346 ASN A O 1
ATOM 2656 N N . LEU A 1 350 ? 34.794 20.814 40.252 1.00 6.50 347 LEU A N 1
ATOM 2657 C CA . LEU A 1 350 ? 35.405 19.819 39.370 1.00 9.01 347 LEU A CA 1
ATOM 2658 C C . LEU A 1 350 ? 34.649 19.651 38.057 1.00 8.75 347 LEU A C 1
ATOM 2659 O O . LEU A 1 350 ? 35.205 19.095 37.103 1.00 9.37 347 LEU A O 1
ATOM 2664 N N . ALA A 1 351 ? 33.406 20.125 37.986 1.00 9.21 348 ALA A N 1
ATOM 2665 C CA . ALA A 1 351 ? 32.604 20.068 36.765 1.00 9.36 348 ALA A CA 1
ATOM 2666 C C . ALA A 1 351 ? 31.746 21.331 36.666 1.00 9.32 348 ALA A C 1
ATOM 2667 O O . ALA A 1 351 ? 32.249 22.418 36.947 1.00 9.73 348 ALA A O 1
ATOM 2669 N N . ASP A 1 352 ? 30.464 21.209 36.290 1.00 8.70 349 ASP A N 1
ATOM 2670 C CA . ASP A 1 352 ? 29.644 22.387 35.991 1.00 7.50 349 ASP A CA 1
ATOM 2671 C C . ASP A 1 352 ? 29.569 23.348 37.171 1.00 9.29 349 ASP A C 1
ATOM 2672 O O . ASP A 1 352 ? 29.485 22.929 38.327 1.00 9.37 349 ASP A O 1
ATOM 2677 N N . GLY A 1 353 ? 29.529 24.647 36.873 1.00 9.70 350 GLY A N 1
ATOM 2678 C CA . GLY A 1 353 ? 29.134 25.602 37.893 1.00 9.24 350 GLY A CA 1
ATOM 2679 C C . GLY A 1 353 ? 27.675 25.430 38.293 1.00 7.52 350 GLY A C 1
ATOM 2680 O O . GLY A 1 353 ? 27.365 25.189 39.463 1.00 8.78 350 GLY A O 1
ATOM 2681 N N . VAL A 1 354 ? 26.768 25.538 37.324 1.00 7.52 351 VAL A N 1
ATOM 2682 C CA . VAL A 1 354 ? 25.335 25.336 37.537 1.00 5.77 351 VAL A CA 1
ATOM 2683 C C . VAL A 1 354 ? 24.797 24.573 36.339 1.00 8.18 351 VAL A C 1
ATOM 2684 O O . VAL A 1 354 ? 25.046 24.962 35.192 1.00 8.89 351 VAL A O 1
ATOM 2688 N N . ASN A 1 355 ? 24.045 23.506 36.592 1.00 5.68 352 ASN A N 1
ATOM 2689 C CA . ASN A 1 355 ? 23.307 22.844 35.526 1.00 8.12 352 ASN A CA 1
ATOM 2690 C C . ASN A 1 355 ? 21.828 22.803 35.886 1.00 8.96 352 ASN A C 1
ATOM 2691 O O . ASN A 1 355 ? 21.452 22.260 36.931 1.00 9.57 352 ASN A O 1
ATOM 2696 N N . PHE A 1 356 ? 21.002 23.397 35.026 1.00 8.38 353 PHE A N 1
ATOM 2697 C CA . PHE A 1 356 ? 19.540 23.297 35.087 1.00 8.21 353 PHE A CA 1
ATOM 2698 C C . PHE A 1 356 ? 19.121 22.085 34.258 1.00 10.23 353 PHE A C 1
ATOM 2699 O O . PHE A 1 356 ? 19.028 22.171 33.033 1.00 10.58 353 PHE A O 1
ATOM 2707 N N . ALA A 1 357 ? 18.851 20.956 34.911 1.00 10.30 354 ALA A N 1
ATOM 2708 C CA . ALA A 1 357 ? 18.606 19.701 34.202 1.00 9.75 354 ALA A CA 1
ATOM 2709 C C . ALA A 1 357 ? 17.198 19.187 34.497 1.00 9.91 354 ALA A C 1
ATOM 2710 O O . ALA A 1 357 ? 16.449 19.771 35.283 1.00 10.05 354 ALA A O 1
ATOM 2712 N N . GLN A 1 358 ? 16.833 18.083 33.840 1.00 10.54 355 GLN A N 1
ATOM 2713 C CA . GLN A 1 358 ? 15.611 17.345 34.197 1.00 9.54 355 GLN A CA 1
ATOM 2714 C C . GLN A 1 358 ? 14.368 18.232 34.173 1.00 11.60 355 GLN A C 1
ATOM 2715 O O . GLN A 1 358 ? 13.507 18.147 35.057 1.00 12.39 355 GLN A O 1
ATOM 2721 N N . GLY A 1 359 ? 14.276 19.099 33.169 1.00 9.71 356 GLY A N 1
ATOM 2722 C CA . GLY A 1 359 ? 13.100 19.917 32.990 1.00 12.89 356 GLY A CA 1
ATOM 2723 C C . GLY A 1 359 ? 13.023 21.161 33.844 1.00 10.95 356 GLY A C 1
ATOM 2724 O O . GLY A 1 359 ? 11.978 21.820 33.848 1.00 11.19 356 GLY A O 1
ATOM 2725 N N . THR A 1 360 ? 14.074 21.481 34.593 1.00 11.26 357 THR A N 1
ATOM 2726 C CA . THR A 1 360 ? 14.160 22.773 35.263 1.00 10.63 357 THR A CA 1
ATOM 2727 C C . THR A 1 360 ? 13.786 23.876 34.284 1.00 8.76 357 THR A C 1
ATOM 2728 O O . THR A 1 360 ? 14.322 23.937 33.172 1.00 10.36 357 THR A O 1
ATOM 2732 N N . SER A 1 361 ? 12.864 24.747 34.698 1.00 10.57 358 SER A N 1
ATOM 2733 C CA . SER A 1 361 ? 12.260 25.726 33.801 1.00 10.66 358 SER A CA 1
ATOM 2734 C C . SER A 1 361 ? 12.115 27.075 34.492 1.00 11.42 358 SER A C 1
ATOM 2735 O O . SER A 1 361 ? 12.096 27.175 35.724 1.00 12.16 358 SER A O 1
ATOM 2738 N N . ASN A 1 362 ? 12.026 28.121 33.662 1.00 8.61 359 ASN A N 1
ATOM 2739 C CA . ASN A 1 362 ? 11.747 29.477 34.124 1.00 10.39 359 ASN A CA 1
ATOM 2740 C C . ASN A 1 362 ? 12.692 29.901 35.236 1.00 11.97 359 ASN A C 1
ATOM 2741 O O . ASN A 1 362 ? 12.320 30.677 36.116 1.00 11.35 359 ASN A O 1
ATOM 2746 N N . SER A 1 363 ? 13.924 29.404 35.192 1.00 9.63 360 SER A N 1
ATOM 2747 C CA . SER A 1 363 ? 14.880 29.582 36.270 1.00 10.00 360 SER A CA 1
ATOM 2748 C C . SER A 1 363 ? 16.064 30.404 35.776 1.00 10.75 360 SER A C 1
ATOM 2749 O O . SER A 1 363 ? 16.286 30.547 34.570 1.00 10.20 360 SER A O 1
ATOM 2752 N N . THR A 1 364 ? 16.822 30.950 36.727 1.00 7.99 361 THR A N 1
ATOM 2753 C CA . THR A 1 364 ? 17.762 32.019 36.417 1.00 9.18 361 THR A CA 1
ATOM 2754 C C . THR A 1 364 ? 19.036 31.883 37.245 1.00 10.27 361 THR A C 1
ATOM 2755 O O . THR A 1 364 ? 18.978 31.553 38.434 1.00 9.45 361 THR A O 1
ATOM 2759 N N . VAL A 1 365 ? 20.183 32.148 36.620 1.00 8.65 362 VAL A N 1
ATOM 2760 C CA . VAL A 1 365 ? 21.411 32.487 37.341 1.00 9.23 362 VAL A CA 1
ATOM 2761 C C . VAL A 1 365 ? 21.766 33.916 36.957 1.00 9.48 362 VAL A C 1
ATOM 2762 O O . VAL A 1 365 ? 21.877 34.229 35.763 1.00 11.18 362 VAL A O 1
ATOM 2766 N N . ARG A 1 366 ? 21.921 34.791 37.952 1.00 8.51 363 ARG A N 1
ATOM 2767 C CA . ARG A 1 366 ? 22.204 36.180 37.623 1.00 7.61 363 ARG A CA 1
ATOM 2768 C C . ARG A 1 366 ? 23.123 36.824 38.652 1.00 7.87 363 ARG A C 1
ATOM 2769 O O . ARG A 1 366 ? 23.205 36.404 39.809 1.00 9.91 363 ARG A O 1
ATOM 2777 N N . ASN A 1 367 ? 23.812 37.863 38.191 1.00 7.52 364 ASN A N 1
ATOM 2778 C CA . ASN A 1 367 ? 24.749 38.653 38.987 1.00 9.66 364 ASN A CA 1
ATOM 2779 C C . ASN A 1 367 ? 25.659 37.780 39.841 1.00 7.61 364 ASN A C 1
ATOM 2780 O O . ASN A 1 367 ? 25.810 37.986 41.046 1.00 7.75 364 ASN A O 1
ATOM 2785 N N . SER A 1 368 ? 26.309 36.818 39.197 1.00 6.59 365 SER A N 1
ATOM 2786 C CA . SER A 1 368 ? 27.131 35.858 39.915 1.00 7.51 365 SER A CA 1
ATOM 2787 C C . SER A 1 368 ? 28.502 35.728 39.264 1.00 8.89 365 SER A C 1
ATOM 2788 O O . SER A 1 368 ? 28.690 36.008 38.078 1.00 8.96 365 SER A O 1
ATOM 2791 N N . SER A 1 369 ? 29.462 35.310 40.082 1.00 8.15 366 SER A N 1
ATOM 2792 C CA . SER A 1 369 ? 30.831 35.061 39.657 1.00 7.98 366 SER A CA 1
ATOM 2793 C C . SER A 1 369 ? 30.975 33.559 39.470 1.00 8.06 366 SER A C 1
ATOM 2794 O O . SER A 1 369 ? 30.827 32.803 40.434 1.00 9.74 366 SER A O 1
ATOM 2797 N N . ILE A 1 370 ? 31.215 33.130 38.227 1.00 8.42 367 ILE A N 1
ATOM 2798 C CA . ILE A 1 370 ? 31.289 31.715 37.859 1.00 7.47 367 ILE A CA 1
ATOM 2799 C C . ILE A 1 370 ? 32.718 31.488 37.382 1.00 8.14 367 ILE A C 1
ATOM 2800 O O . ILE A 1 370 ? 33.053 31.879 36.264 1.00 9.22 367 ILE A O 1
ATOM 2805 N N . ARG A 1 371 ? 33.576 30.879 38.207 1.00 6.81 368 ARG A N 1
ATOM 2806 C CA . ARG A 1 371 ? 35.007 30.950 37.920 1.00 8.13 368 ARG A CA 1
ATOM 2807 C C . ARG A 1 371 ? 35.702 29.608 38.100 1.00 7.67 368 ARG A C 1
ATOM 2808 O O . ARG A 1 371 ? 35.500 28.934 39.111 1.00 8.38 368 ARG A O 1
ATOM 2816 N N . ASN A 1 372 ? 36.524 29.227 37.116 1.00 6.70 369 ASN A N 1
ATOM 2817 C CA . ASN A 1 372 ? 37.507 28.147 37.279 1.00 7.30 369 ASN A CA 1
ATOM 2818 C C . ASN A 1 372 ? 36.837 26.790 37.493 1.00 8.75 369 ASN A C 1
ATOM 2819 O O . ASN A 1 372 ? 37.300 25.977 38.294 1.00 7.07 369 ASN A O 1
ATOM 2824 N N . ASN A 1 373 ? 35.763 26.530 36.756 1.00 9.06 370 ASN A N 1
ATOM 2825 C CA . ASN A 1 373 ? 35.039 25.269 36.865 1.00 7.46 370 ASN A CA 1
ATOM 2826 C C . ASN A 1 373 ? 35.447 24.296 35.759 1.00 7.46 370 ASN A C 1
ATOM 2827 O O . ASN A 1 373 ? 35.933 24.690 34.694 1.00 8.91 370 ASN A O 1
ATOM 2832 N N . GLY A 1 374 ? 35.228 23.006 36.023 1.00 8.72 371 GLY A N 1
ATOM 2833 C CA . GLY A 1 374 ? 35.753 21.944 35.180 1.00 8.26 371 GLY A CA 1
ATOM 2834 C C . GLY A 1 374 ? 34.792 21.323 34.192 1.00 10.01 371 GLY A C 1
ATOM 2835 O O . GLY A 1 374 ? 34.994 20.186 33.744 1.00 9.20 371 GLY A O 1
ATOM 2836 N N . ASP A 1 375 ? 33.750 22.070 33.845 1.00 8.30 372 ASP A N 1
ATOM 2837 C CA . ASP A 1 375 ? 32.799 21.721 32.798 1.00 9.72 372 ASP A CA 1
ATOM 2838 C C . ASP A 1 375 ? 32.045 23.016 32.502 1.00 10.78 372 ASP A C 1
ATOM 2839 O O . ASP A 1 375 ? 32.496 24.096 32.904 1.00 10.50 372 ASP A O 1
ATOM 2844 N N . ASP A 1 376 ? 30.909 22.934 31.814 1.00 10.48 373 ASP A N 1
ATOM 2845 C CA . ASP A 1 376 ? 30.203 24.168 31.465 1.00 9.07 373 ASP A CA 1
ATOM 2846 C C . ASP A 1 376 ? 29.948 25.013 32.707 1.00 10.43 373 ASP A C 1
ATOM 2847 O O . ASP A 1 376 ? 29.502 24.499 33.736 1.00 9.40 373 ASP A O 1
ATOM 2852 N N . GLY A 1 377 ? 30.227 26.310 32.604 1.00 9.62 374 GLY A N 1
ATOM 2853 C CA . GLY A 1 377 ? 30.029 27.204 33.734 1.00 9.52 374 GLY A CA 1
ATOM 2854 C C . GLY A 1 377 ? 28.567 27.250 34.130 1.00 9.26 374 GLY A C 1
ATOM 2855 O O . GLY A 1 377 ? 28.203 26.968 35.274 1.00 10.12 374 GLY A O 1
ATOM 2856 N N . LEU A 1 378 ? 27.721 27.584 33.162 1.00 7.54 375 LEU A N 1
ATOM 2857 C CA . LEU A 1 378 ? 26.273 27.605 33.328 1.00 8.35 375 LEU A CA 1
ATOM 2858 C C . LEU A 1 378 ? 25.670 26.815 32.178 1.00 9.15 375 LEU A C 1
ATOM 2859 O O . LEU A 1 378 ? 25.920 27.133 31.011 1.00 10.49 375 LEU A O 1
ATOM 2864 N N . ALA A 1 379 ? 24.878 25.799 32.495 1.00 9.08 376 ALA A N 1
ATOM 2865 C CA . ALA A 1 379 ? 24.367 24.923 31.450 1.00 9.62 376 ALA A CA 1
ATOM 2866 C C . ALA A 1 379 ? 22.898 24.604 31.673 1.00 9.89 376 ALA A C 1
ATOM 2867 O O . ALA A 1 379 ? 22.442 24.485 32.813 1.00 7.96 376 ALA A O 1
ATOM 2869 N N . VAL A 1 380 ? 22.173 24.420 30.564 1.00 9.11 377 VAL A N 1
ATOM 2870 C CA . VAL A 1 380 ? 20.837 23.826 30.570 1.00 7.86 377 VAL A CA 1
ATOM 2871 C C . VAL A 1 380 ? 20.919 22.500 29.819 1.00 9.40 377 VAL A C 1
ATOM 2872 O O . VAL A 1 380 ? 21.006 22.477 28.586 1.00 8.81 377 VAL A O 1
ATOM 2876 N N . TRP A 1 381 ? 20.881 21.395 30.545 1.00 9.21 378 TRP A N 1
ATOM 2877 C CA . TRP A 1 381 ? 20.812 20.069 29.926 1.00 9.03 378 TRP A CA 1
ATOM 2878 C C . TRP A 1 381 ? 19.374 19.577 30.072 1.00 9.73 378 TRP A C 1
ATOM 2879 O O . TRP A 1 381 ? 18.957 19.150 31.152 1.00 10.74 378 TRP A O 1
ATOM 2890 N N . THR A 1 382 ? 18.614 19.620 28.977 1.00 10.29 379 THR A N 1
ATOM 2891 C CA . THR A 1 382 ? 17.209 19.208 29.006 1.00 9.10 379 THR A CA 1
ATOM 2892 C C . THR A 1 382 ? 17.112 17.684 28.874 1.00 12.66 379 THR A C 1
ATOM 2893 O O . THR A 1 382 ? 16.649 17.130 27.873 1.00 12.69 379 THR A O 1
ATOM 2897 N N . SER A 1 383 ? 17.563 17.007 29.932 1.00 12.52 380 SER A N 1
ATOM 2898 C CA . SER A 1 383 ? 17.439 15.562 30.051 1.00 11.40 380 SER A CA 1
ATOM 2899 C C . SER A 1 383 ? 15.988 15.169 30.328 1.00 15.70 380 SER A C 1
ATOM 2900 O O . SER A 1 383 ? 15.156 15.993 30.716 1.00 12.10 380 SER A O 1
ATOM 2903 N N . ASN A 1 384 ? 15.688 13.879 30.124 1.00 14.59 381 ASN A N 1
ATOM 2904 C CA . ASN A 1 384 ? 14.311 13.400 30.245 1.00 14.20 381 ASN A CA 1
ATOM 2905 C C . ASN A 1 384 ? 14.229 12.087 31.023 1.00 18.94 381 ASN A C 1
ATOM 2906 O O . ASN A 1 384 ? 13.360 11.249 30.747 1.00 17.08 381 ASN A O 1
ATOM 2911 N N . VAL A 1 385 ? 15.110 11.904 32.009 1.00 17.84 382 VAL A N 1
ATOM 2912 C CA . VAL A 1 385 ? 15.070 10.701 32.829 1.00 19.19 382 VAL A CA 1
ATOM 2913 C C . VAL A 1 385 ? 13.768 10.673 33.613 1.00 16.92 382 VAL A C 1
ATOM 2914 O O . VAL A 1 385 ? 13.309 11.696 34.138 1.00 15.77 382 VAL A O 1
ATOM 2918 N N . ASN A 1 386 ? 13.145 9.496 33.669 1.00 19.19 383 ASN A N 1
ATOM 2919 C CA . ASN A 1 386 ? 11.904 9.304 34.419 1.00 18.74 383 ASN A CA 1
ATOM 2920 C C . ASN A 1 386 ? 10.778 10.196 33.909 1.00 16.68 383 ASN A C 1
ATOM 2921 O O . ASN A 1 386 ? 9.873 10.553 34.661 1.00 17.28 383 ASN A O 1
ATOM 2926 N N . GLY A 1 387 ? 10.808 10.563 32.630 1.00 15.19 384 GLY A N 1
ATOM 2927 C CA . GLY A 1 387 ? 9.712 11.333 32.080 1.00 15.24 384 GLY A CA 1
ATOM 2928 C C . GLY A 1 387 ? 9.724 12.807 32.416 1.00 16.57 384 GLY A C 1
ATOM 2929 O O . GLY A 1 387 ? 8.664 13.442 32.413 1.00 18.99 384 GLY A O 1
ATOM 2930 N N . ALA A 1 388 ? 10.883 13.373 32.718 1.00 16.18 385 ALA A N 1
ATOM 2931 C CA . ALA A 1 388 ? 10.960 14.807 32.944 1.00 15.49 385 ALA A CA 1
ATOM 2932 C C . ALA A 1 388 ? 10.530 15.550 31.681 1.00 13.91 385 ALA A C 1
ATOM 2933 O O . ALA A 1 388 ? 10.840 15.107 30.568 1.00 15.83 385 ALA A O 1
ATOM 2935 N N . PRO A 1 389 ? 9.829 16.674 31.811 1.00 13.66 386 PRO A N 1
ATOM 2936 C CA . PRO A 1 389 ? 9.487 17.476 30.634 1.00 14.16 386 PRO A CA 1
ATOM 2937 C C . PRO A 1 389 ? 10.704 18.230 30.131 1.00 12.52 386 PRO A C 1
ATOM 2938 O O . PRO A 1 389 ? 11.729 18.333 30.806 1.00 13.50 386 PRO A O 1
ATOM 2942 N N . ALA A 1 390 ? 10.573 18.791 28.936 1.00 13.49 387 ALA A N 1
ATOM 2943 C CA . ALA A 1 390 ? 11.644 19.621 28.396 1.00 13.99 387 ALA A CA 1
ATOM 2944 C C . ALA A 1 390 ? 11.795 20.905 29.205 1.00 13.04 387 ALA A C 1
ATOM 2945 O O . ALA A 1 390 ? 10.814 21.614 29.454 1.00 12.70 387 ALA A O 1
ATOM 2947 N N . GLY A 1 391 ? 13.030 21.211 29.605 1.00 9.97 388 GLY A N 1
ATOM 2948 C CA . GLY A 1 391 ? 13.284 22.474 30.280 1.00 11.67 388 GLY A CA 1
ATOM 2949 C C . GLY A 1 391 ? 13.117 23.643 29.322 1.00 11.44 388 GLY A C 1
ATOM 2950 O O . GLY A 1 391 ? 13.576 23.605 28.177 1.00 10.42 388 GLY A O 1
ATOM 2951 N N . VAL A 1 392 ? 12.439 24.696 29.799 1.00 9.60 389 VAL A N 1
ATOM 2952 C CA . VAL A 1 392 ? 12.148 25.872 28.982 1.00 9.35 389 VAL A CA 1
ATOM 2953 C C . VAL A 1 392 ? 12.403 27.163 29.757 1.00 10.20 389 VAL A C 1
ATOM 2954 O O . VAL A 1 392 ? 12.348 27.197 30.988 1.00 9.05 389 VAL A O 1
ATOM 2958 N N . ASN A 1 393 ? 12.695 28.230 29.003 1.00 8.98 390 ASN A N 1
ATOM 2959 C CA . ASN A 1 393 ? 12.704 29.610 29.502 1.00 9.46 390 ASN A CA 1
ATOM 2960 C C . ASN A 1 393 ? 13.677 29.823 30.663 1.00 11.44 390 ASN A C 1
ATOM 2961 O O . ASN A 1 393 ? 13.363 30.517 31.629 1.00 9.92 390 ASN A O 1
ATOM 2966 N N . ASN A 1 394 ? 14.876 29.255 30.574 1.00 11.38 391 ASN A N 1
ATOM 2967 C CA . ASN A 1 394 ? 15.887 29.530 31.587 1.00 11.61 391 ASN A CA 1
ATOM 2968 C C . ASN A 1 394 ? 16.763 30.706 31.156 1.00 10.99 391 ASN A C 1
ATOM 2969 O O . ASN A 1 394 ? 16.917 30.986 29.966 1.00 9.69 391 ASN A O 1
ATOM 2974 N N . THR A 1 395 ? 17.321 31.410 32.140 1.00 9.36 392 THR A N 1
ATOM 2975 C CA . THR A 1 395 ? 18.032 32.663 31.904 1.00 9.99 392 THR A CA 1
ATOM 2976 C C . THR A 1 395 ? 19.356 32.684 32.657 1.00 11.28 392 THR A C 1
ATOM 2977 O O . THR A 1 395 ? 19.378 32.455 33.869 1.00 9.58 392 THR A O 1
ATOM 2981 N N . PHE A 1 396 ? 20.438 33.012 31.950 1.00 10.01 393 PHE A N 1
ATOM 2982 C CA . PHE A 1 396 ? 21.772 33.207 32.524 1.00 10.03 393 PHE A CA 1
ATOM 2983 C C . PHE A 1 396 ? 22.189 34.636 32.189 1.00 10.37 393 PHE A C 1
ATOM 2984 O O . PHE A 1 396 ? 22.677 34.887 31.082 1.00 9.79 393 PHE A O 1
ATOM 2992 N N . SER A 1 397 ? 22.021 35.579 33.119 1.00 8.31 394 SER A N 1
ATOM 2993 C CA . SER A 1 397 ? 22.251 36.973 32.761 1.00 10.31 394 SER A CA 1
ATOM 2994 C C . SER A 1 397 ? 23.044 37.708 33.830 1.00 8.97 394 SER A C 1
ATOM 2995 O O . SER A 1 397 ? 22.955 37.398 35.016 1.00 8.34 394 SER A O 1
ATOM 2998 N N . TYR A 1 398 ? 23.819 38.699 33.380 1.00 8.14 395 TYR A N 1
ATOM 2999 C CA . TYR A 1 398 ? 24.587 39.580 34.269 1.00 9.60 395 TYR A CA 1
ATOM 3000 C C . TYR A 1 398 ? 25.590 38.799 35.111 1.00 9.88 395 TYR A C 1
ATOM 3001 O O . TYR A 1 398 ? 25.779 39.079 36.294 1.00 8.82 395 TYR A O 1
ATOM 3010 N N . ASN A 1 399 ? 26.267 37.838 34.494 1.00 8.05 396 ASN A N 1
ATOM 3011 C CA . ASN A 1 399 ? 27.271 37.038 35.180 1.00 8.95 396 ASN A CA 1
ATOM 3012 C C . ASN A 1 399 ? 28.650 37.317 34.605 1.00 10.56 396 ASN A C 1
ATOM 3013 O O . ASN A 1 399 ? 28.788 37.697 33.440 1.00 9.22 396 ASN A O 1
ATOM 3018 N N . THR A 1 400 ? 29.667 37.140 35.443 1.00 8.18 397 THR A N 1
ATOM 3019 C CA . THR A 1 400 ? 31.060 37.178 35.020 1.00 7.99 397 THR A CA 1
ATOM 3020 C C . THR A 1 400 ? 31.614 35.766 35.132 1.00 9.77 397 THR A C 1
ATOM 3021 O O . THR A 1 400 ? 31.693 35.210 36.233 1.00 9.46 397 THR A O 1
ATOM 3025 N N . ILE A 1 401 ? 31.986 35.197 33.993 1.00 9.72 398 ILE A N 1
ATOM 3026 C CA . ILE A 1 401 ? 32.304 33.781 33.868 1.00 7.63 398 ILE A CA 1
ATOM 3027 C C . ILE A 1 401 ? 33.745 33.700 33.388 1.00 10.16 398 ILE A C 1
ATOM 3028 O O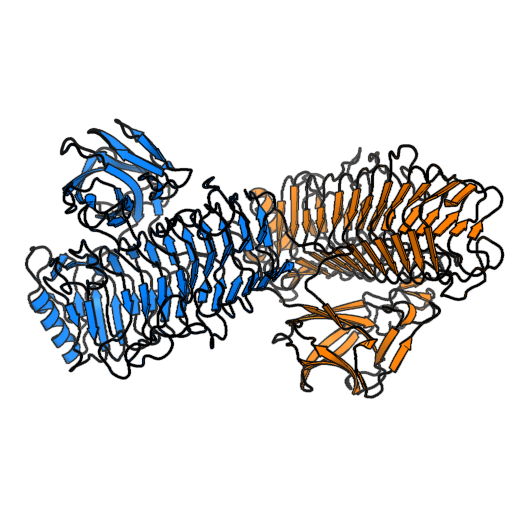 . ILE A 1 401 ? 34.035 33.995 32.222 1.00 11.35 398 ILE A O 1
ATOM 3033 N N . GLU A 1 402 ? 34.645 33.295 34.281 1.00 9.95 399 GLU A N 1
ATOM 3034 C CA . GLU A 1 402 ? 36.082 33.403 34.065 1.00 10.00 399 GLU A CA 1
ATOM 3035 C C . GLU A 1 402 ? 36.772 32.063 34.283 1.00 8.37 399 GLU A C 1
ATOM 3036 O O . GLU A 1 402 ? 36.367 31.274 35.136 1.00 9.68 399 GLU A O 1
ATOM 3042 N N . ASN A 1 403 ? 37.832 31.827 33.504 1.00 7.11 400 ASN A N 1
ATOM 3043 C CA . ASN A 1 403 ? 38.813 30.763 33.751 1.00 7.21 400 ASN A CA 1
ATOM 3044 C C . ASN A 1 403 ? 38.217 29.360 33.676 1.00 8.42 400 ASN A C 1
ATOM 3045 O O . ASN A 1 403 ? 38.741 28.432 34.293 1.00 8.21 400 ASN A O 1
ATOM 3050 N N . ASN A 1 404 ? 37.126 29.189 32.923 1.00 9.77 401 ASN A N 1
ATOM 3051 C CA . ASN A 1 404 ? 36.618 27.847 32.641 1.00 9.97 401 ASN A CA 1
ATOM 3052 C C . ASN A 1 404 ? 37.750 27.010 32.049 1.00 9.87 401 ASN A C 1
ATOM 3053 O O . ASN A 1 404 ? 38.491 27.488 31.190 1.00 10.92 401 ASN A O 1
ATOM 3058 N N . TRP A 1 405 ? 37.935 25.775 32.534 1.00 8.43 402 TRP A N 1
ATOM 3059 C CA . TRP A 1 405 ? 39.002 24.929 31.994 1.00 10.74 402 TRP A CA 1
ATOM 3060 C C . TRP A 1 405 ? 38.479 23.683 31.289 1.00 9.58 402 TRP A C 1
ATOM 3061 O O . TRP A 1 405 ? 39.265 22.790 30.957 1.00 10.33 402 TRP A O 1
ATOM 3072 N N . ARG A 1 406 ? 37.179 23.602 31.050 1.00 10.44 403 ARG A N 1
ATOM 3073 C CA . ARG A 1 406 ? 36.631 22.559 30.197 1.00 7.69 403 ARG A CA 1
ATOM 3074 C C . ARG A 1 406 ? 35.304 23.046 29.642 1.00 9.83 403 ARG A C 1
ATOM 3075 O O . ARG A 1 406 ? 34.547 23.722 30.344 1.00 12.05 403 ARG A O 1
ATOM 3083 N N . ALA A 1 407 ? 35.033 22.704 28.387 1.00 8.63 404 ALA A N 1
ATOM 3084 C CA . ALA A 1 407 ? 33.729 22.982 27.751 1.00 10.75 404 ALA A CA 1
ATOM 3085 C C . ALA A 1 407 ? 33.547 24.503 27.670 1.00 10.67 404 ALA A C 1
ATOM 3086 O O . ALA A 1 407 ? 34.484 25.214 27.279 1.00 9.39 404 ALA A O 1
ATOM 3088 N N . ALA A 1 408 ? 32.370 25.042 28.003 1.00 8.90 405 ALA A N 1
ATOM 3089 C CA . ALA A 1 408 ? 32.069 26.434 27.691 1.00 10.31 405 ALA A CA 1
ATOM 3090 C C . ALA A 1 408 ? 31.620 27.205 28.926 1.00 9.43 405 ALA A C 1
ATOM 3091 O O . ALA A 1 408 ? 31.139 26.636 29.904 1.00 9.71 405 ALA A O 1
ATOM 3093 N N . GLY A 1 409 ? 31.749 28.533 28.856 1.00 9.40 406 GLY A N 1
ATOM 3094 C CA . GLY A 1 409 ? 31.212 29.365 29.922 1.00 9.37 406 GLY A CA 1
ATOM 3095 C C . GLY A 1 409 ? 29.705 29.234 30.073 1.00 8.91 406 GLY A C 1
ATOM 3096 O O . GLY A 1 409 ? 29.187 29.141 31.191 1.00 8.20 406 GLY A O 1
ATOM 3097 N N . ILE A 1 410 ? 28.980 29.230 28.952 1.00 6.31 407 ILE A N 1
ATOM 3098 C CA . ILE A 1 410 ? 27.527 29.091 28.937 1.00 7.76 407 ILE A CA 1
ATOM 3099 C C . ILE A 1 410 ? 27.163 28.077 27.868 1.00 8.21 407 ILE A C 1
ATOM 3100 O O . ILE A 1 410 ? 27.711 28.123 26.762 1.00 8.59 407 ILE A O 1
ATOM 3105 N N . ALA A 1 411 ? 26.234 27.170 28.184 1.00 6.75 408 ALA A N 1
ATOM 3106 C CA . ALA A 1 411 ? 25.835 26.147 27.221 1.00 8.12 408 ALA A CA 1
ATOM 3107 C C . ALA A 1 411 ? 24.339 25.864 27.295 1.00 11.27 408 ALA A C 1
ATOM 3108 O O . ALA A 1 411 ? 23.770 25.774 28.388 1.00 9.67 408 ALA A O 1
ATOM 3110 N N . PHE A 1 412 ? 23.712 25.685 26.125 1.00 8.77 409 PHE A N 1
ATOM 3111 C CA . PHE A 1 412 ? 22.343 25.193 26.039 1.00 9.04 409 PHE A CA 1
ATOM 3112 C C . PHE A 1 412 ? 22.357 23.928 25.190 1.00 8.58 409 PHE A C 1
ATOM 3113 O O . PHE A 1 412 ? 22.963 23.907 24.113 1.00 8.50 409 PHE A O 1
ATOM 3121 N N . PHE A 1 413 ? 21.686 22.883 25.670 1.00 9.18 410 PHE A N 1
ATOM 3122 C CA . PHE A 1 413 ? 21.682 21.598 24.981 1.00 10.43 410 PHE A CA 1
ATOM 3123 C C . PHE A 1 413 ? 20.312 21.161 24.477 1.00 9.09 410 PHE A C 1
ATOM 3124 O O . PHE A 1 413 ? 20.217 20.119 23.815 1.00 8.31 410 PHE A O 1
ATOM 3132 N N . GLY A 1 414 ? 19.259 21.922 24.746 1.00 8.78 411 GLY A N 1
ATOM 3133 C CA . GLY A 1 414 ? 17.949 21.560 24.246 1.00 9.48 411 GLY A CA 1
ATOM 3134 C C . GLY A 1 414 ? 16.880 22.422 24.886 1.00 9.39 411 GLY A C 1
ATOM 3135 O O . GLY A 1 414 ? 17.178 23.359 25.631 1.00 10.95 411 GLY A O 1
ATOM 3136 N N . GLY A 1 415 ? 15.629 22.076 24.583 1.00 12.00 412 GLY A N 1
ATOM 3137 C CA . GLY A 1 415 ? 14.493 22.817 25.096 1.00 12.57 412 GLY A CA 1
ATOM 3138 C C . GLY A 1 415 ? 14.137 24.058 24.296 1.00 13.07 412 GLY A C 1
ATOM 3139 O O . GLY A 1 415 ? 14.396 24.128 23.088 1.00 13.06 412 GLY A O 1
ATOM 3140 N N . SER A 1 416 ? 13.535 25.047 24.957 1.00 10.85 413 SER A N 1
ATOM 3141 C CA . SER A 1 416 ? 13.007 26.205 24.253 1.00 8.62 413 SER A CA 1
ATOM 3142 C C . SER A 1 416 ? 13.116 27.450 25.124 1.00 9.49 413 SER A C 1
ATOM 3143 O O . SER A 1 416 ? 13.004 27.379 26.352 1.00 10.62 413 SER A O 1
ATOM 3146 N N . GLY A 1 417 ? 13.327 28.591 24.474 1.00 9.54 414 GLY A N 1
ATOM 3147 C CA . GLY A 1 417 ? 13.111 29.894 25.096 1.00 11.42 414 GLY A CA 1
ATOM 3148 C C . GLY A 1 417 ? 14.182 30.383 26.051 1.00 11.30 414 GLY A C 1
ATOM 3149 O O . GLY A 1 417 ? 13.949 31.372 26.756 1.00 11.00 414 GLY A O 1
ATOM 3150 N N . HIS A 1 418 ? 15.338 29.727 26.105 1.00 10.21 415 HIS A N 1
ATOM 3151 C CA . HIS A 1 418 ? 16.401 30.139 27.013 1.00 9.87 415 HIS A CA 1
ATOM 3152 C C . HIS A 1 418 ? 17.048 31.423 26.521 1.00 12.84 415 HIS A C 1
ATOM 3153 O O . HIS A 1 418 ? 17.062 31.713 25.325 1.00 9.66 415 HIS A O 1
ATOM 3160 N N . LYS A 1 419 ? 17.605 32.197 27.449 1.00 9.49 416 LYS A N 1
ATOM 3161 C CA . LYS A 1 419 ? 18.381 33.352 27.032 1.00 9.34 416 LYS A CA 1
ATOM 3162 C C . LYS A 1 419 ? 19.579 33.535 27.945 1.00 10.00 416 LYS A C 1
ATOM 3163 O O . LYS A 1 419 ? 19.567 33.131 29.106 1.00 9.32 416 LYS A O 1
ATOM 3169 N N . ALA A 1 420 ? 20.614 34.156 27.397 1.00 8.87 417 ALA A N 1
ATOM 3170 C CA . ALA A 1 420 ? 21.820 34.479 28.150 1.00 10.94 417 ALA A CA 1
ATOM 3171 C C . ALA A 1 420 ? 22.221 35.876 27.713 1.00 9.97 417 ALA A C 1
ATOM 3172 O O . ALA A 1 420 ? 22.614 36.071 26.558 1.00 9.48 417 ALA A O 1
ATOM 3174 N N . THR A 1 421 ? 22.106 36.852 28.613 1.00 9.59 418 THR A N 1
ATOM 3175 C CA . THR A 1 421 ? 22.331 38.242 28.228 1.00 8.07 418 THR A CA 1
ATOM 3176 C C . THR A 1 421 ? 23.188 38.957 29.265 1.00 9.42 418 THR A C 1
ATOM 3177 O O . THR A 1 421 ? 23.195 38.602 30.442 1.00 9.04 418 THR A O 1
ATOM 3181 N N . HIS A 1 422 ? 23.899 39.986 28.813 1.00 7.93 419 HIS A N 1
ATOM 3182 C CA . HIS A 1 422 ? 24.637 40.887 29.702 1.00 8.78 419 HIS A CA 1
ATOM 3183 C C . HIS A 1 422 ? 25.726 40.155 30.485 1.00 9.82 419 HIS A C 1
ATOM 3184 O O . HIS A 1 422 ? 26.000 40.465 31.644 1.00 9.84 419 HIS A O 1
ATOM 3191 N N . ASN A 1 423 ? 26.386 39.207 29.835 1.00 9.05 420 ASN A N 1
ATOM 3192 C CA . ASN A 1 423 ? 27.430 38.435 30.486 1.00 8.94 420 ASN A CA 1
ATOM 3193 C C . ASN A 1 423 ? 28.806 38.906 30.041 1.00 8.44 420 ASN A C 1
ATOM 3194 O O . ASN A 1 423 ? 28.973 39.542 28.995 1.00 9.18 420 ASN A O 1
ATOM 3199 N N . LEU A 1 424 ? 29.795 38.589 30.868 1.00 9.37 421 LEU A N 1
ATOM 3200 C CA . LEU A 1 424 ? 31.204 38.820 30.571 1.00 8.63 421 LEU A CA 1
ATOM 3201 C C . LEU A 1 424 ? 31.903 37.481 30.731 1.00 9.50 421 LEU A C 1
ATOM 3202 O O . LEU A 1 424 ? 31.845 36.875 31.807 1.00 10.97 421 LEU A O 1
ATOM 3207 N N . ILE A 1 425 ? 32.518 36.992 29.657 1.00 8.54 422 ILE A N 1
ATOM 3208 C CA . ILE A 1 425 ? 33.070 35.645 29.631 1.00 8.22 422 ILE A CA 1
ATOM 3209 C C . ILE A 1 425 ? 34.517 35.760 29.185 1.00 9.72 422 ILE A C 1
ATOM 3210 O O . ILE A 1 425 ? 34.781 36.185 28.054 1.00 9.82 422 ILE A O 1
ATOM 3215 N N . VAL A 1 426 ? 35.453 35.378 30.063 1.00 10.16 423 VAL A N 1
ATOM 3216 C CA . VAL A 1 426 ? 36.868 35.708 29.891 1.00 10.11 423 VAL A CA 1
ATOM 3217 C C . VAL A 1 426 ? 37.742 34.487 30.164 1.00 10.05 423 VAL A C 1
ATOM 3218 O O . VAL A 1 426 ? 37.532 33.769 31.146 1.00 12.81 423 VAL A O 1
ATOM 3222 N N . ASP A 1 427 ? 38.735 34.262 29.293 1.00 10.94 424 ASP A N 1
ATOM 3223 C CA . ASP A 1 427 ? 39.857 33.353 29.571 1.00 11.98 424 ASP A CA 1
ATOM 3224 C C . ASP A 1 427 ? 39.439 31.881 29.690 1.00 12.93 424 ASP A C 1
ATOM 3225 O O . ASP A 1 427 ? 39.859 31.178 30.608 1.00 14.01 424 ASP A O 1
ATOM 3230 N N . THR A 1 428 ? 38.637 31.396 28.744 1.00 13.21 425 THR A N 1
ATOM 3231 C CA . THR A 1 428 ? 38.340 29.966 28.759 1.00 11.08 425 THR A CA 1
ATOM 3232 C C . THR A 1 428 ? 39.561 29.174 28.302 1.00 10.41 425 THR A C 1
ATOM 3233 O O . THR A 1 428 ? 40.411 29.671 27.559 1.00 12.29 425 THR A O 1
ATOM 3237 N N . VAL A 1 429 ? 39.645 27.926 28.761 1.00 8.40 426 VAL A N 1
ATOM 3238 C CA . VAL A 1 429 ? 40.733 27.020 28.404 1.00 10.08 426 VAL A CA 1
ATOM 3239 C C . VAL A 1 429 ? 40.123 25.740 27.858 1.00 9.15 426 VAL A C 1
ATOM 3240 O O . VAL A 1 429 ? 39.272 25.129 28.511 1.00 10.49 426 VAL A O 1
ATOM 3244 N N . GLY A 1 430 ? 40.559 25.335 26.666 1.00 10.31 427 GLY A N 1
ATOM 3245 C CA . GLY A 1 430 ? 40.066 24.103 26.087 1.00 10.42 427 GLY A CA 1
ATOM 3246 C C . GLY A 1 430 ? 38.642 24.165 25.595 1.00 9.15 427 GLY A C 1
ATOM 3247 O O . GLY A 1 430 ? 38.038 23.120 25.338 1.00 8.17 427 GLY A O 1
ATOM 3248 N N . GLY A 1 431 ? 38.081 25.359 25.440 1.00 9.41 428 GLY A N 1
ATOM 3249 C CA . GLY A 1 431 ? 36.692 25.435 25.033 1.00 9.83 428 GLY A CA 1
ATOM 3250 C C . GLY A 1 431 ? 36.234 26.790 24.538 1.00 9.91 428 GLY A C 1
ATOM 3251 O O . GLY A 1 431 ? 36.967 27.475 23.824 1.00 9.74 428 GLY A O 1
ATOM 3252 N N . SER A 1 432 ? 35.030 27.191 24.935 1.00 8.03 429 SER A N 1
ATOM 3253 C CA . SER A 1 432 ? 34.297 28.267 24.281 1.00 9.17 429 SER A CA 1
ATOM 3254 C C . SER A 1 432 ? 33.693 29.173 25.339 1.00 9.27 429 SER A C 1
ATOM 3255 O O . SER A 1 432 ? 33.469 28.754 26.473 1.00 7.55 429 SER A O 1
ATOM 3258 N N . ALA A 1 433 ? 33.417 30.424 24.962 1.00 9.47 430 ALA A N 1
ATOM 3259 C CA . ALA A 1 433 ? 32.592 31.247 25.838 1.00 9.11 430 ALA A CA 1
ATOM 3260 C C . ALA A 1 433 ? 31.159 30.743 25.850 1.00 8.28 430 ALA A C 1
ATOM 3261 O O . ALA A 1 433 ? 30.522 30.681 26.907 1.00 6.82 430 ALA A O 1
ATOM 3263 N N . ILE A 1 434 ? 30.649 30.360 24.680 1.00 8.39 431 ILE A N 1
ATOM 3264 C CA . ILE A 1 434 ? 29.276 29.913 24.491 1.00 8.59 431 ILE A CA 1
ATOM 3265 C C . ILE A 1 434 ? 29.303 28.680 23.600 1.00 9.20 431 ILE A C 1
ATOM 3266 O O . ILE A 1 434 ? 29.970 28.685 22.560 1.00 9.14 431 ILE A O 1
ATOM 3271 N N . ARG A 1 435 ? 28.563 27.635 23.985 1.00 8.48 432 ARG A N 1
ATOM 3272 C CA . ARG A 1 435 ? 28.413 26.495 23.096 1.00 9.11 432 ARG A CA 1
ATOM 3273 C C . ARG A 1 435 ? 26.976 25.994 23.123 1.00 11.17 432 ARG A C 1
ATOM 3274 O O . ARG A 1 435 ? 26.247 26.155 24.109 1.00 8.09 432 ARG A O 1
ATOM 3282 N N . MET A 1 436 ? 26.564 25.415 22.002 1.00 8.43 433 MET A N 1
ATOM 3283 C CA . MET A 1 436 ? 25.338 24.634 21.934 1.00 8.42 433 MET A CA 1
ATOM 3284 C C . MET A 1 436 ? 25.676 23.352 21.195 1.00 12.04 433 MET A C 1
ATOM 3285 O O . MET A 1 436 ? 26.444 23.386 20.232 1.00 11.09 433 MET A O 1
ATOM 3290 N N . ASN A 1 437 ? 25.135 22.226 21.649 1.00 9.76 434 ASN A N 1
ATOM 3291 C CA . ASN A 1 437 ? 25.231 21.016 20.840 1.00 12.99 434 ASN A CA 1
ATOM 3292 C C . ASN A 1 437 ? 23.997 20.163 21.088 1.00 10.59 434 ASN A C 1
ATOM 3293 O O . ASN A 1 437 ? 23.185 20.451 21.970 1.00 10.53 434 ASN A O 1
ATOM 3298 N N . THR A 1 438 ? 23.857 19.109 20.279 1.00 10.13 435 THR A N 1
ATOM 3299 C CA . THR A 1 438 ? 22.798 18.125 20.461 1.00 12.53 435 THR A CA 1
ATOM 3300 C C . THR A 1 438 ? 23.385 16.751 20.783 1.00 17.25 435 THR A C 1
ATOM 3301 O O . THR A 1 438 ? 22.798 15.720 20.445 1.00 15.91 435 THR A O 1
ATOM 3305 N N . VAL A 1 439 ? 24.534 16.723 21.472 1.00 12.27 436 VAL A N 1
ATOM 3306 C CA . VAL A 1 439 ? 25.219 15.453 21.724 1.00 13.86 436 VAL A CA 1
ATOM 3307 C C . VAL A 1 439 ? 24.658 14.669 22.906 1.00 17.07 436 VAL A C 1
ATOM 3308 O O . VAL A 1 439 ? 24.958 13.478 23.039 1.00 20.86 436 VAL A O 1
ATOM 3312 N N . PHE A 1 440 ? 23.830 15.271 23.750 1.00 16.70 437 PHE A N 1
ATOM 3313 C CA . PHE A 1 440 ? 23.448 14.614 24.993 1.00 17.35 437 PHE A CA 1
ATOM 3314 C C . PHE A 1 440 ? 22.059 13.999 24.903 1.00 16.31 437 PHE A C 1
ATOM 3315 O O . PHE A 1 440 ? 21.249 14.388 24.056 1.00 15.96 437 PHE A O 1
ATOM 3323 N N . PRO A 1 441 ? 21.764 13.017 25.764 1.00 16.66 438 PRO A N 1
ATOM 3324 C CA . PRO A 1 441 ? 20.411 12.452 25.825 1.00 15.76 438 PRO A CA 1
ATOM 3325 C C . PRO A 1 441 ? 19.374 13.505 26.173 1.00 16.66 438 PRO A C 1
ATOM 3326 O O . PRO A 1 441 ? 19.677 14.552 26.752 1.00 16.76 438 PRO A O 1
ATOM 3330 N N . GLY A 1 442 ? 18.135 13.215 25.812 1.00 13.22 439 GLY A N 1
ATOM 3331 C CA . GLY A 1 442 ? 17.020 14.071 26.176 1.00 15.18 439 GLY A CA 1
ATOM 3332 C C . GLY A 1 442 ? 16.497 14.898 25.017 1.00 17.41 439 GLY A C 1
ATOM 3333 O O . GLY A 1 442 ? 16.678 14.575 23.843 1.00 20.89 439 GLY A O 1
ATOM 3334 N N . TYR A 1 443 ? 15.829 15.998 25.369 1.00 12.91 440 TYR A N 1
ATOM 3335 C CA . TYR A 1 443 ? 15.242 16.881 24.369 1.00 13.94 440 TYR A CA 1
ATOM 3336 C C . TYR A 1 443 ? 16.307 17.738 23.711 1.00 13.72 440 TYR A C 1
ATOM 3337 O O . TYR A 1 443 ? 17.243 18.199 24.373 1.00 11.69 440 TYR A O 1
ATOM 3346 N N . HIS A 1 444 ? 16.147 17.968 22.406 1.00 12.67 441 HIS A N 1
ATOM 3347 C CA . HIS A 1 444 ? 16.982 18.933 21.696 1.00 10.19 441 HIS A CA 1
ATOM 3348 C C . HIS A 1 444 ? 16.135 20.141 21.301 1.00 13.75 441 HIS A C 1
ATOM 3349 O O . HIS A 1 444 ? 15.375 20.639 22.142 1.00 12.83 441 HIS A O 1
ATOM 3356 N N . PHE A 1 445 ? 16.249 20.641 20.064 1.00 11.11 442 PHE A N 1
ATOM 3357 C CA . PHE A 1 445 ? 15.745 21.978 19.746 1.00 11.36 442 PHE A CA 1
ATOM 3358 C C . PHE A 1 445 ? 14.558 21.974 18.792 1.00 10.64 442 PHE A C 1
ATOM 3359 O O . PHE A 1 445 ? 14.213 23.032 18.256 1.00 11.15 442 PHE A O 1
ATOM 3367 N N . GLN A 1 446 ? 13.926 20.821 18.569 1.00 13.19 443 GLN A N 1
ATOM 3368 C CA . GLN A 1 446 ? 12.886 20.743 17.545 1.00 16.19 443 GLN A CA 1
ATOM 3369 C C . GLN A 1 446 ? 11.715 21.664 17.868 1.00 18.24 443 GLN A C 1
ATOM 3370 O O . GLN A 1 446 ? 11.118 22.259 16.962 1.00 16.50 443 GLN A O 1
ATOM 3376 N N . ASN A 1 447 ? 11.369 21.795 19.149 1.00 14.33 444 ASN A N 1
ATOM 3377 C CA . ASN A 1 447 ? 10.280 22.667 19.572 1.00 12.98 444 ASN A CA 1
ATOM 3378 C C . ASN A 1 447 ? 10.782 23.962 20.201 1.00 14.87 444 ASN A C 1
ATOM 3379 O O . ASN A 1 447 ? 10.084 24.573 21.015 1.00 17.59 444 ASN A O 1
ATOM 3384 N N . ASN A 1 448 ? 11.980 24.400 19.826 1.00 12.48 445 ASN A N 1
ATOM 3385 C CA . ASN A 1 448 ? 12.527 25.654 20.331 1.00 12.73 445 ASN A CA 1
ATOM 3386 C C . ASN A 1 448 ? 11.885 26.818 19.584 1.00 12.03 445 ASN A C 1
ATOM 3387 O O . ASN A 1 448 ? 12.081 26.973 18.374 1.00 12.77 445 ASN A O 1
ATOM 3392 N N . THR A 1 449 ? 11.123 27.639 20.304 1.00 11.85 446 THR A N 1
ATOM 3393 C CA . THR A 1 449 ? 10.531 28.841 19.726 1.00 14.71 446 THR A CA 1
ATOM 3394 C C . THR A 1 449 ? 11.543 29.962 19.560 1.00 16.86 446 THR A C 1
ATOM 3395 O O . THR A 1 449 ? 11.271 30.930 18.838 1.00 13.78 446 THR A O 1
ATOM 3399 N N . GLY A 1 450 ? 12.689 29.864 20.226 1.00 11.25 447 GLY A N 1
ATOM 3400 C CA . GLY A 1 450 ? 13.750 30.825 20.038 1.00 10.67 447 GLY A CA 1
ATOM 3401 C C . GLY A 1 450 ? 14.623 30.944 21.270 1.00 13.96 447 GLY A C 1
ATOM 3402 O O . GLY A 1 450 ? 14.114 31.046 22.389 1.00 11.74 447 GLY A O 1
ATOM 3403 N N . ILE A 1 451 ? 15.935 30.935 21.064 1.00 10.43 448 ILE A N 1
ATOM 3404 C CA . ILE A 1 451 ? 16.932 31.129 22.107 1.00 8.74 448 ILE A CA 1
ATOM 3405 C C . ILE A 1 451 ? 17.728 32.379 21.760 1.00 11.60 448 ILE A C 1
ATOM 3406 O O . ILE A 1 451 ? 17.999 32.637 20.582 1.00 13.81 448 ILE A O 1
ATOM 3411 N N . VAL A 1 452 ? 18.077 33.175 22.773 1.00 10.61 449 VAL A N 1
ATOM 3412 C CA . VAL A 1 452 ? 18.711 34.471 22.556 1.00 10.03 449 VAL A CA 1
ATOM 3413 C C . VAL A 1 452 ? 19.990 34.563 23.378 1.00 13.10 449 VAL A C 1
ATOM 3414 O O . VAL A 1 452 ? 19.983 34.263 24.577 1.00 11.20 449 VAL A O 1
ATOM 3418 N N . PHE A 1 453 ? 21.074 35.007 22.737 1.00 9.14 450 PHE A N 1
ATOM 3419 C CA . PHE A 1 453 ? 22.279 35.483 23.410 1.00 10.14 450 PHE A CA 1
ATOM 3420 C C . PHE A 1 453 ? 22.440 36.956 23.072 1.00 11.32 450 PHE A C 1
ATOM 3421 O O . PHE A 1 453 ? 22.356 37.331 21.898 1.00 13.37 450 PHE A O 1
ATOM 3429 N N . SER A 1 454 ? 22.673 37.798 24.076 1.00 9.87 451 SER A N 1
ATOM 3430 C CA . SER A 1 454 ? 22.808 39.207 23.739 1.00 9.95 451 SER A CA 1
ATOM 3431 C C . SER A 1 454 ? 23.693 39.925 24.738 1.00 11.57 451 SER A C 1
ATOM 3432 O O . SER A 1 454 ? 23.920 39.456 25.859 1.00 9.02 451 SER A O 1
ATOM 3435 N N . ASP A 1 455 ? 24.185 41.080 24.295 1.00 7.54 452 ASP A N 1
ATOM 3436 C CA . ASP A 1 455 ? 24.802 42.079 25.155 1.00 9.98 452 ASP A CA 1
ATOM 3437 C C . ASP A 1 455 ? 25.941 41.475 25.962 1.00 9.91 452 ASP A C 1
ATOM 3438 O O . ASP A 1 455 ? 25.980 41.560 27.186 1.00 10.35 452 ASP A O 1
ATOM 3443 N N . THR A 1 456 ? 26.874 40.839 25.266 1.00 9.05 453 THR A N 1
ATOM 3444 C CA . THR A 1 456 ? 27.843 40.001 25.959 1.00 10.11 453 THR A CA 1
ATOM 3445 C C . THR A 1 456 ? 29.230 40.249 25.393 1.00 11.10 453 THR A C 1
ATOM 3446 O O . THR A 1 456 ? 29.395 40.391 24.180 1.00 9.77 453 THR A O 1
ATOM 3450 N N . THR A 1 457 ? 30.215 40.329 26.283 1.00 8.38 454 THR A N 1
ATOM 3451 C CA . THR A 1 457 ? 31.614 40.514 25.922 1.00 8.53 454 THR A CA 1
ATOM 3452 C C . THR A 1 457 ? 32.375 39.229 26.204 1.00 10.17 454 THR A C 1
ATOM 3453 O O . THR A 1 457 ? 32.250 38.654 27.291 1.00 9.87 454 THR A O 1
ATOM 3457 N N . ILE A 1 458 ? 33.145 38.783 25.214 1.00 10.61 455 ILE A N 1
ATOM 3458 C CA . ILE A 1 458 ? 33.893 37.534 25.255 1.00 7.53 455 ILE A CA 1
ATOM 3459 C C . ILE A 1 458 ? 35.348 37.880 25.010 1.00 9.45 455 ILE A C 1
ATOM 3460 O O . ILE A 1 458 ? 35.654 38.612 24.061 1.00 11.25 455 ILE A O 1
ATOM 3465 N N . ILE A 1 459 ? 36.246 37.366 25.854 1.00 10.14 456 ILE A N 1
ATOM 3466 C CA . ILE A 1 459 ? 37.652 37.764 25.812 1.00 9.65 456 ILE A CA 1
ATOM 3467 C C . ILE A 1 459 ? 38.539 36.530 25.947 1.00 9.54 456 ILE A C 1
ATOM 3468 O O . ILE A 1 459 ? 38.348 35.720 26.861 1.00 9.01 456 ILE A O 1
ATOM 3473 N N . ASN A 1 460 ? 39.510 36.392 25.038 1.00 9.61 457 ASN A N 1
ATOM 3474 C CA . ASN A 1 460 ? 40.556 35.369 25.143 1.00 8.46 457 ASN A CA 1
ATOM 3475 C C . ASN A 1 460 ? 39.982 33.954 25.163 1.00 12.54 457 ASN A C 1
ATOM 3476 O O . ASN A 1 460 ? 40.521 33.067 25.830 1.00 11.16 457 ASN A O 1
ATOM 3481 N N . SER A 1 461 ? 38.897 33.723 24.430 1.00 10.38 458 SER A N 1
ATOM 3482 C CA . SER A 1 461 ? 38.208 32.439 24.489 1.00 8.15 458 SER A CA 1
ATOM 3483 C C . SER A 1 461 ? 38.285 31.722 23.140 1.00 9.69 458 SER A C 1
ATOM 3484 O O . SER A 1 461 ? 38.933 32.179 22.196 1.00 9.64 458 SER A O 1
ATOM 3487 N N . GLY A 1 462 ? 37.610 30.579 23.047 1.00 9.65 459 GLY A N 1
ATOM 3488 C CA . GLY A 1 462 ? 37.858 29.652 21.964 1.00 9.65 459 GLY A CA 1
ATOM 3489 C C . GLY A 1 462 ? 39.122 28.856 22.241 1.00 8.07 459 GLY A C 1
ATOM 3490 O O . GLY A 1 462 ? 39.853 29.108 23.198 1.00 8.83 459 GLY A O 1
ATOM 3491 N N . THR A 1 463 ? 39.387 27.862 21.392 1.00 9.85 460 THR A N 1
ATOM 3492 C CA . THR A 1 463 ? 40.587 27.055 21.598 1.00 8.88 460 THR A CA 1
ATOM 3493 C C . THR A 1 463 ? 40.957 26.338 20.309 1.00 9.57 460 THR A C 1
ATOM 3494 O O . THR A 1 463 ? 40.130 26.154 19.414 1.00 10.17 460 THR A O 1
ATOM 3498 N N . SER A 1 464 ? 42.221 25.926 20.236 1.00 9.16 461 SER A N 1
ATOM 3499 C CA . SER A 1 464 ? 42.657 24.958 19.240 1.00 11.02 461 SER A CA 1
ATOM 3500 C C . SER A 1 464 ? 42.774 23.548 19.807 1.00 11.75 461 SER A C 1
ATOM 3501 O O . SER A 1 464 ? 43.044 22.609 19.047 1.00 11.85 461 SER A O 1
ATOM 3504 N N . ARG A 1 465 ? 42.590 23.365 21.114 1.00 9.42 462 ARG A N 1
ATOM 3505 C CA . ARG A 1 465 ? 42.791 22.039 21.718 1.00 9.07 462 ARG A CA 1
ATOM 3506 C C . ARG A 1 465 ? 41.786 21.793 22.845 1.00 9.28 462 ARG A C 1
ATOM 3507 O O . ARG A 1 465 ? 42.083 22.028 24.021 1.00 10.30 462 ARG A O 1
ATOM 3515 N N . ASP A 1 466 ? 40.612 21.283 22.487 1.00 9.60 463 ASP A N 1
ATOM 3516 C CA . ASP A 1 466 ? 39.700 20.762 23.493 1.00 9.44 463 ASP A CA 1
ATOM 3517 C C . ASP A 1 466 ? 40.186 19.369 23.892 1.00 9.26 463 ASP A C 1
ATOM 3518 O O . ASP A 1 466 ? 41.307 18.966 23.568 1.00 8.66 463 ASP A O 1
ATOM 3523 N N . LEU A 1 467 ? 39.351 18.608 24.594 1.00 9.08 464 LEU A N 1
ATOM 3524 C CA . LEU A 1 467 ? 39.788 17.295 25.058 1.00 11.75 464 LEU A CA 1
ATOM 3525 C C . LEU A 1 467 ? 39.792 16.246 23.953 1.00 13.68 464 LEU A C 1
ATOM 3526 O O . LEU A 1 467 ? 40.207 15.107 24.208 1.00 12.04 464 LEU A O 1
ATOM 3531 N N . TYR A 1 468 ? 39.325 16.602 22.753 1.00 11.00 465 TYR A N 1
ATOM 3532 C CA . TYR A 1 468 ? 39.433 15.783 21.551 1.00 11.07 465 TYR A CA 1
ATOM 3533 C C . TYR A 1 468 ? 40.532 16.298 20.626 1.00 12.19 465 TYR A C 1
ATOM 3534 O O . TYR A 1 468 ? 40.578 15.927 19.445 1.00 11.31 465 TYR A O 1
ATOM 3543 N N . ASN A 1 469 ? 41.422 17.138 21.156 1.00 12.34 466 ASN A N 1
ATOM 3544 C CA . ASN A 1 469 ? 42.550 17.684 20.401 1.00 11.12 466 ASN A CA 1
ATOM 3545 C C . ASN A 1 469 ? 42.076 18.477 19.185 1.00 12.94 466 ASN A C 1
ATOM 3546 O O . ASN A 1 469 ? 42.721 18.479 18.135 1.00 13.47 466 ASN A O 1
ATOM 3551 N N . GLY A 1 470 ? 40.937 19.170 19.322 1.00 10.13 467 GLY A N 1
ATOM 3552 C CA . GLY A 1 470 ? 40.372 19.918 18.221 1.00 8.86 467 GLY A CA 1
ATOM 3553 C C . GLY A 1 470 ? 40.006 21.339 18.609 1.00 9.90 467 GLY A C 1
ATOM 3554 O O . GLY A 1 470 ? 39.905 21.689 19.792 1.00 8.99 467 GLY A O 1
ATOM 3555 N N . GLU A 1 471 ? 39.780 22.152 17.573 1.00 8.36 468 GLU A N 1
ATOM 3556 C CA . GLU A 1 471 ? 39.431 23.553 17.734 1.00 9.36 468 GLU A CA 1
ATOM 3557 C C . GLU A 1 471 ? 37.966 23.726 18.128 1.00 9.55 468 GLU A C 1
ATOM 3558 O O . GLU A 1 471 ? 37.109 22.891 17.819 1.00 11.40 468 GLU A O 1
ATOM 3564 N N . ARG A 1 472 ? 37.693 24.825 18.840 1.00 8.58 469 ARG A N 1
ATOM 3565 C CA . ARG A 1 472 ? 36.344 25.254 19.185 1.00 9.14 469 ARG A CA 1
ATOM 3566 C C . ARG A 1 472 ? 36.271 26.769 19.045 1.00 8.51 469 ARG A C 1
ATOM 3567 O O . ARG A 1 472 ? 37.241 27.471 19.348 1.00 9.12 469 ARG A O 1
ATOM 3575 N N . GLY A 1 473 ? 35.126 27.261 18.580 1.00 9.61 470 GLY A N 1
ATOM 3576 C CA . GLY A 1 473 ? 34.949 28.689 18.449 1.00 12.48 470 GLY A CA 1
ATOM 3577 C C . GLY A 1 473 ? 34.802 29.361 19.800 1.00 8.73 470 GLY A C 1
ATOM 3578 O O . GLY A 1 473 ? 34.487 28.729 20.807 1.00 10.51 470 GLY A O 1
ATOM 3579 N N . ALA A 1 474 ? 35.083 30.663 19.837 1.00 12.25 471 ALA A N 1
ATOM 3580 C CA . ALA A 1 474 ? 34.659 31.442 20.998 1.00 11.60 471 ALA A CA 1
ATOM 3581 C C . ALA A 1 474 ? 33.159 31.277 21.209 1.00 9.46 471 ALA A C 1
ATOM 3582 O O . ALA A 1 474 ? 32.683 31.160 22.346 1.00 9.06 471 ALA A O 1
ATOM 3584 N N . ILE A 1 475 ? 32.404 31.264 20.116 1.00 8.94 472 ILE A N 1
ATOM 3585 C CA . ILE A 1 475 ? 31.033 30.760 20.077 1.00 7.48 472 ILE A CA 1
ATOM 3586 C C . ILE A 1 475 ? 31.067 29.503 19.226 1.00 9.51 472 ILE A C 1
ATOM 3587 O O . ILE A 1 475 ? 31.500 29.552 18.069 1.00 8.90 472 ILE A O 1
ATOM 3592 N N . ASP A 1 476 ? 30.611 28.378 19.782 1.00 9.91 473 ASP A N 1
ATOM 3593 C CA . ASP A 1 476 ? 30.742 27.089 19.107 1.00 10.89 473 ASP A CA 1
ATOM 3594 C C . ASP A 1 476 ? 29.386 26.411 19.018 1.00 9.98 473 ASP A C 1
ATOM 3595 O O . ASP A 1 476 ? 28.753 26.131 20.042 1.00 10.90 473 ASP A O 1
ATOM 3600 N N . LEU A 1 477 ? 28.954 26.123 17.797 1.00 7.54 474 LEU A N 1
ATOM 3601 C CA . LEU A 1 477 ? 27.670 25.493 17.554 1.00 9.81 474 LEU A CA 1
ATOM 3602 C C . LEU A 1 477 ? 27.901 24.173 16.833 1.00 8.11 474 LEU A C 1
ATOM 3603 O O . LEU A 1 477 ? 28.533 24.137 15.772 1.00 10.21 474 LEU A O 1
ATOM 3608 N N . GLU A 1 478 ? 27.367 23.099 17.399 1.00 9.73 475 GLU A N 1
ATOM 3609 C CA . GLU A 1 478 ? 27.643 21.748 16.923 1.00 10.74 475 GLU A CA 1
ATOM 3610 C C . GLU A 1 478 ? 26.317 21.021 16.752 1.00 10.98 475 GLU A C 1
ATOM 3611 O O . GLU A 1 478 ? 25.618 20.766 17.735 1.00 11.42 475 GLU A O 1
ATOM 3617 N N . ALA A 1 479 ? 25.964 20.703 15.510 1.00 11.32 476 ALA A N 1
ATOM 3618 C CA . ALA A 1 479 ? 24.739 19.951 15.235 1.00 13.31 476 ALA A CA 1
ATOM 3619 C C . ALA A 1 479 ? 25.112 18.473 15.209 1.00 12.88 476 ALA A C 1
ATOM 3620 O O . ALA A 1 479 ? 25.144 17.812 14.171 1.00 13.20 476 ALA A O 1
ATOM 3622 N N . SER A 1 480 ? 25.435 17.986 16.413 1.00 14.53 477 SER A N 1
ATOM 3623 C CA . SER A 1 480 ? 25.997 16.653 16.591 1.00 14.43 477 SER A CA 1
ATOM 3624 C C . SER A 1 480 ? 25.067 15.589 16.019 1.00 15.38 477 SER A C 1
ATOM 3625 O O . SER A 1 480 ? 25.497 14.702 15.273 1.00 14.19 477 SER A O 1
ATOM 3628 N N . ASN A 1 481 ? 23.786 15.638 16.386 1.00 14.28 478 ASN A N 1
ATOM 3629 C CA . ASN A 1 481 ? 22.855 14.634 15.902 1.00 13.47 478 ASN A CA 1
ATOM 3630 C C . ASN A 1 481 ? 21.638 15.371 15.352 1.00 17.49 478 ASN A C 1
ATOM 3631 O O . ASN A 1 481 ? 21.376 15.325 14.148 1.00 24.42 478 ASN A O 1
ATOM 3636 N N . ASP A 1 482 ? 20.951 16.113 16.185 1.00 15.31 479 ASP A N 1
ATOM 3637 C CA . ASP A 1 482 ? 19.822 16.915 15.743 1.00 12.10 479 ASP A CA 1
ATOM 3638 C C . ASP A 1 482 ? 20.283 18.321 15.360 1.00 17.64 479 ASP A C 1
ATOM 3639 O O . ASP A 1 482 ? 21.413 18.720 15.661 1.00 14.37 479 ASP A O 1
ATOM 3644 N N . PRO A 1 483 ? 19.447 19.095 14.669 1.00 11.97 480 PRO A N 1
ATOM 3645 C CA . PRO A 1 483 ? 19.860 20.441 14.255 1.00 13.69 480 PRO A CA 1
ATOM 3646 C C . PRO A 1 483 ? 19.877 21.437 15.409 1.00 12.87 480 PRO A C 1
ATOM 3647 O O . PRO A 1 483 ? 19.221 21.271 16.438 1.00 13.32 480 PRO A O 1
ATOM 3651 N N . ILE A 1 484 ? 20.676 22.479 15.225 1.00 12.45 481 ILE A N 1
ATOM 3652 C CA . ILE A 1 484 ? 20.572 23.697 16.021 1.00 14.33 481 ILE A CA 1
ATOM 3653 C C . ILE A 1 484 ? 19.638 24.634 15.274 1.00 13.09 481 ILE A C 1
ATOM 3654 O O . ILE A 1 484 ? 19.861 24.926 14.094 1.00 11.57 481 ILE A O 1
ATOM 3659 N N . LYS A 1 485 ? 18.589 25.100 15.952 1.00 11.90 482 LYS A N 1
ATOM 3660 C CA . LYS A 1 485 ? 17.489 25.798 15.297 1.00 13.99 482 LYS A CA 1
ATOM 3661 C C . LYS A 1 485 ? 16.970 26.941 16.163 1.00 9.88 482 LYS A C 1
ATOM 3662 O O . LYS A 1 485 ? 16.798 26.776 17.372 1.00 12.64 482 LYS A O 1
ATOM 3668 N N . ASN A 1 486 ? 16.726 28.097 15.531 1.00 12.54 483 ASN A N 1
ATOM 3669 C CA . ASN A 1 486 ? 16.077 29.270 16.133 1.00 10.62 483 ASN A CA 1
ATOM 3670 C C . ASN A 1 486 ? 16.921 29.872 17.266 1.00 11.27 483 ASN A C 1
ATOM 3671 O O . ASN A 1 486 ? 16.567 29.849 18.451 1.00 9.33 483 ASN A O 1
ATOM 3676 N N . VAL A 1 487 ? 18.053 30.443 16.864 1.00 10.12 484 VAL A N 1
ATOM 3677 C CA . VAL A 1 487 ? 18.991 31.060 17.795 1.00 12.59 484 VAL A CA 1
ATOM 3678 C C . VAL A 1 487 ? 19.375 32.426 17.248 1.00 12.00 484 VAL A C 1
ATOM 3679 O O . VAL A 1 487 ? 19.668 32.563 16.055 1.00 11.93 484 VAL A O 1
ATOM 3683 N N . THR A 1 488 ? 19.363 33.434 18.115 1.00 11.81 485 THR A N 1
ATOM 3684 C CA . THR A 1 488 ? 19.758 34.786 17.747 1.00 11.97 485 THR A CA 1
ATOM 3685 C C . THR A 1 488 ? 20.840 35.252 18.704 1.00 11.44 485 THR A C 1
ATOM 3686 O O . THR A 1 488 ? 20.706 35.076 19.922 1.00 13.13 485 THR A O 1
ATOM 3690 N N . PHE A 1 489 ? 21.904 35.835 18.148 1.00 9.67 486 PHE A N 1
ATOM 3691 C CA . PHE A 1 489 ? 22.987 36.472 18.889 1.00 9.95 486 PHE A CA 1
ATOM 3692 C C . PHE A 1 489 ? 22.962 37.951 18.542 1.00 11.04 486 PHE A C 1
ATOM 3693 O O . PHE A 1 489 ? 23.019 38.306 17.360 1.00 13.13 486 PHE A O 1
ATOM 3701 N N . THR A 1 490 ? 22.874 38.815 19.553 1.00 10.29 487 THR A N 1
ATOM 3702 C CA . THR A 1 490 ? 22.779 40.246 19.281 1.00 9.20 487 THR A CA 1
ATOM 3703 C C . THR A 1 490 ? 23.681 41.028 20.228 1.00 10.84 487 THR A C 1
ATOM 3704 O O . THR A 1 490 ? 23.659 40.795 21.438 1.00 10.09 487 THR A O 1
ATOM 3708 N N . ASN A 1 491 ? 24.460 41.965 19.685 1.00 11.34 488 ASN A N 1
ATOM 3709 C CA . ASN A 1 491 ? 25.330 42.819 20.496 1.00 9.52 488 ASN A CA 1
ATOM 3710 C C . ASN A 1 491 ? 26.356 41.976 21.258 1.00 10.69 488 ASN A C 1
ATOM 3711 O O . ASN A 1 491 ? 26.377 41.930 22.488 1.00 11.69 488 ASN A O 1
ATOM 3716 N N . ILE A 1 492 ? 27.200 41.281 20.505 1.00 9.37 489 ILE A N 1
ATOM 3717 C CA . ILE A 1 492 ? 28.244 40.440 21.089 1.00 11.23 489 ILE A CA 1
ATOM 3718 C C . ILE A 1 492 ? 29.587 41.005 20.668 1.00 12.62 489 ILE A C 1
ATOM 3719 O O . ILE A 1 492 ? 29.826 41.208 19.472 1.00 11.40 489 ILE A O 1
ATOM 3724 N N . ASP A 1 493 ? 30.473 41.221 21.639 1.00 9.49 490 ASP A N 1
ATOM 3725 C CA . ASP A 1 493 ? 31.847 41.623 21.364 1.00 8.81 490 ASP A CA 1
ATOM 3726 C C . ASP A 1 493 ? 32.747 40.432 21.648 1.00 12.23 490 ASP A C 1
ATOM 3727 O O . ASP A 1 493 ? 32.722 39.889 22.758 1.00 10.45 490 ASP A O 1
ATOM 3732 N N . ILE A 1 494 ? 33.520 40.020 20.644 1.00 9.45 491 ILE A N 1
ATOM 3733 C CA . ILE A 1 494 ? 34.371 38.838 20.732 1.00 9.40 491 ILE A CA 1
ATOM 3734 C C . ILE A 1 494 ? 35.804 39.295 20.500 1.00 11.60 491 ILE A C 1
ATOM 3735 O O . ILE A 1 494 ? 36.179 39.627 19.367 1.00 9.71 491 ILE A O 1
ATOM 3740 N N . ILE A 1 495 ? 36.615 39.273 21.558 1.00 8.79 492 ILE A N 1
ATOM 3741 C CA . ILE A 1 495 ? 37.914 39.938 21.577 1.00 10.83 492 ILE A CA 1
ATOM 3742 C C . ILE A 1 495 ? 39.032 38.919 21.763 1.00 11.22 492 ILE A C 1
ATOM 3743 O O . ILE A 1 495 ? 38.993 38.106 22.695 1.00 10.38 492 ILE A O 1
ATOM 3748 N N . ASN A 1 496 ? 40.046 38.997 20.892 1.00 10.03 493 ASN A N 1
ATOM 3749 C CA . ASN A 1 496 ? 41.285 38.221 21.018 1.00 12.24 493 ASN A CA 1
ATOM 3750 C C . ASN A 1 496 ? 41.018 36.723 21.146 1.00 9.56 493 ASN A C 1
ATOM 3751 O O . ASN A 1 496 ? 41.518 36.051 22.052 1.00 12.15 493 ASN A O 1
ATOM 3756 N N . THR A 1 497 ? 40.261 36.194 20.191 1.00 10.94 494 THR A N 1
ATOM 3757 C CA . THR A 1 497 ? 39.919 34.779 20.181 1.00 8.78 494 THR A CA 1
ATOM 3758 C C . THR A 1 497 ? 41.139 33.926 19.829 1.00 10.18 494 THR A C 1
ATOM 3759 O O . THR A 1 497 ? 41.968 34.305 18.995 1.00 7.85 494 THR A O 1
ATOM 3763 N N . GLN A 1 498 ? 41.241 32.768 20.487 1.00 8.16 495 GLN A N 1
ATOM 3764 C CA . GLN A 1 498 ? 42.395 31.887 20.309 1.00 10.18 495 GLN A CA 1
ATOM 3765 C C . GLN A 1 498 ? 42.451 31.325 18.894 1.00 10.11 495 GLN A C 1
ATOM 3766 O O . GLN A 1 498 ? 43.476 31.441 18.212 1.00 10.80 495 GLN A O 1
ATOM 3772 N N . ARG A 1 499 ? 41.370 30.689 18.440 1.00 8.91 496 ARG A N 1
ATOM 3773 C CA . ARG A 1 499 ? 41.314 30.209 17.061 1.00 10.87 496 ARG A CA 1
ATOM 3774 C C . ARG A 1 499 ? 40.224 30.984 16.315 1.00 8.43 496 ARG A C 1
ATOM 3775 O O . ARG A 1 499 ? 40.378 32.187 16.108 1.00 10.61 496 ARG A O 1
ATOM 3783 N N . SER A 1 500 ? 39.125 30.350 15.906 1.00 11.05 497 SER A N 1
ATOM 3784 C CA . SER A 1 500 ? 38.083 31.076 15.184 1.00 10.08 497 SER A CA 1
ATOM 3785 C C . SER A 1 500 ? 37.020 31.620 16.137 1.00 9.48 497 SER A C 1
ATOM 3786 O O . SER A 1 500 ? 36.674 30.982 17.134 1.00 10.09 497 SER A O 1
ATOM 3789 N N . ALA A 1 501 ? 36.502 32.812 15.824 1.00 10.91 498 ALA A N 1
ATOM 3790 C CA . ALA A 1 501 ? 35.540 33.451 16.724 1.00 10.10 498 ALA A CA 1
ATOM 3791 C C . ALA A 1 501 ? 34.208 32.704 16.757 1.00 10.02 498 ALA A C 1
ATOM 3792 O O . ALA A 1 501 ? 33.647 32.462 17.831 1.00 11.76 498 ALA A O 1
ATOM 3794 N N . ILE A 1 502 ? 33.666 32.355 15.597 1.00 10.41 499 ILE A N 1
ATOM 3795 C CA . ILE A 1 502 ? 32.373 31.681 15.512 1.00 8.95 499 ILE A CA 1
ATOM 3796 C C . ILE A 1 502 ? 32.547 30.431 14.661 1.00 11.66 499 ILE A C 1
ATOM 3797 O O . ILE A 1 502 ? 33.047 30.519 13.534 1.00 11.92 499 ILE A O 1
ATOM 3802 N N . GLN A 1 503 ? 32.133 29.276 15.198 1.00 9.27 500 GLN A N 1
ATOM 3803 C CA . GLN A 1 503 ? 32.395 27.966 14.590 1.00 11.03 500 GLN A CA 1
ATOM 3804 C C . GLN A 1 503 ? 31.111 27.148 14.513 1.00 10.33 500 GLN A C 1
ATOM 3805 O O . GLN A 1 503 ? 30.385 27.033 15.510 1.00 8.28 500 GLN A O 1
ATOM 3811 N N . PHE A 1 504 ? 30.836 26.581 13.328 1.00 9.64 501 PHE A N 1
ATOM 3812 C CA . PHE A 1 504 ? 29.692 25.711 13.070 1.00 9.41 501 PHE A CA 1
ATOM 3813 C C . PHE A 1 504 ? 30.189 24.378 12.536 1.00 10.22 501 PHE A C 1
ATOM 3814 O O . PHE A 1 504 ? 31.011 24.353 11.620 1.00 13.47 501 PHE A O 1
ATOM 3822 N N . GLY A 1 505 ? 29.639 23.276 13.033 1.00 10.59 502 GLY A N 1
ATOM 3823 C CA . GLY A 1 505 ? 30.000 22.004 12.437 1.00 11.02 502 GLY A CA 1
ATOM 3824 C C . GLY A 1 505 ? 29.111 20.857 12.868 1.00 12.30 502 GLY A C 1
ATOM 3825 O O . GLY A 1 505 ? 28.144 21.033 13.613 1.00 12.87 502 GLY A O 1
ATOM 3826 N N . TYR A 1 506 ? 29.497 19.663 12.391 1.00 11.58 503 TYR A N 1
ATOM 3827 C CA . TYR A 1 506 ? 28.705 18.431 12.377 1.00 14.25 503 TYR A CA 1
ATOM 3828 C C . TYR A 1 506 ? 27.490 18.612 11.472 1.00 12.72 503 TYR A C 1
ATOM 3829 O O . TYR A 1 506 ? 27.215 19.727 11.014 1.00 15.66 503 TYR A O 1
ATOM 3838 N N . GLY A 1 507 ? 26.795 17.520 11.162 1.00 13.36 504 GLY A N 1
ATOM 3839 C CA . GLY A 1 507 ? 25.889 17.462 10.035 1.00 12.58 504 GLY A CA 1
ATOM 3840 C C . GLY A 1 507 ? 24.409 17.528 10.338 1.00 14.87 504 GLY A C 1
ATOM 3841 O O . GLY A 1 507 ? 23.602 17.374 9.412 1.00 14.23 504 GLY A O 1
ATOM 3842 N N . GLY A 1 508 ? 24.016 17.789 11.587 1.00 12.47 505 GLY A N 1
ATOM 3843 C CA . GLY A 1 508 ? 22.608 17.740 11.940 1.00 12.73 505 GLY A CA 1
ATOM 3844 C C . GLY A 1 508 ? 21.777 18.895 11.409 1.00 15.17 505 GLY A C 1
ATOM 3845 O O . GLY A 1 508 ? 20.545 18.801 11.409 1.00 14.09 505 GLY A O 1
ATOM 3846 N N . GLY A 1 509 ? 22.411 19.979 10.995 1.00 13.79 506 GLY A N 1
ATOM 3847 C CA . GLY A 1 509 ? 21.705 21.083 10.374 1.00 12.63 506 GLY A CA 1
ATOM 3848 C C . GLY A 1 509 ? 21.732 22.347 11.224 1.00 13.68 506 GLY A C 1
ATOM 3849 O O . GLY A 1 509 ? 21.789 22.302 12.460 1.00 11.92 506 GLY A O 1
ATOM 3850 N N . PHE A 1 510 ? 21.679 23.496 10.546 1.00 12.50 507 PHE A N 1
ATOM 3851 C CA . PHE A 1 510 ? 21.600 24.804 11.192 1.00 14.81 507 PHE A CA 1
ATOM 3852 C C . PHE A 1 510 ? 20.489 25.607 10.532 1.00 15.49 507 PHE A C 1
ATOM 3853 O O . PHE A 1 510 ? 20.554 25.893 9.333 1.00 15.08 507 PHE A O 1
ATOM 3861 N N . GLU A 1 511 ? 19.473 25.970 11.314 1.00 13.75 508 GLU A N 1
ATOM 3862 C CA . GLU A 1 511 ? 18.247 26.565 10.790 1.00 14.92 508 GLU A CA 1
ATOM 3863 C C . GLU A 1 511 ? 17.893 27.821 11.576 1.00 14.42 508 GLU A C 1
ATOM 3864 O O . GLU A 1 511 ? 17.783 27.767 12.803 1.00 12.77 508 GLU A O 1
ATOM 3870 N N . ASN A 1 512 ? 17.678 28.932 10.867 1.00 12.50 509 ASN A N 1
ATOM 3871 C CA . ASN A 1 512 ? 17.293 30.214 11.470 1.00 14.10 509 ASN A CA 1
ATOM 3872 C C . ASN A 1 512 ? 18.262 30.622 12.585 1.00 11.53 509 ASN A C 1
ATOM 3873 O O . ASN A 1 512 ? 17.875 30.857 13.727 1.00 11.74 509 ASN A O 1
ATOM 3878 N N . ILE A 1 513 ? 19.539 30.713 12.231 1.00 11.39 510 ILE A N 1
ATOM 3879 C CA . ILE A 1 513 ? 20.575 31.203 13.137 1.00 12.62 510 ILE A CA 1
ATOM 3880 C C . ILE A 1 513 ? 20.956 32.605 12.682 1.00 12.38 510 ILE A C 1
ATOM 3881 O O . ILE A 1 513 ? 21.451 32.781 11.563 1.00 12.07 510 ILE A O 1
ATOM 3886 N N . VAL A 1 514 ? 20.752 33.600 13.552 1.00 11.14 511 VAL A N 1
ATOM 3887 C CA . VAL A 1 514 ? 20.926 35.005 13.190 1.00 12.17 511 VAL A CA 1
ATOM 3888 C C . VAL A 1 514 ? 21.899 35.665 14.157 1.00 10.70 511 VAL A C 1
ATOM 3889 O O . VAL A 1 514 ? 21.787 35.489 15.376 1.00 10.81 511 VAL A O 1
ATOM 3893 N N . PHE A 1 515 ? 22.838 36.439 13.610 1.00 11.11 512 PHE A N 1
ATOM 3894 C CA . PHE A 1 515 ? 23.863 37.147 14.371 1.00 11.80 512 PHE A CA 1
ATOM 3895 C C . PHE A 1 515 ? 23.766 38.629 14.033 1.00 17.16 512 PHE A C 1
ATOM 3896 O O . PHE A 1 515 ? 24.129 39.033 12.922 1.00 15.36 512 PHE A O 1
ATOM 3904 N N . ASN A 1 516 ? 23.319 39.449 14.982 1.00 11.84 513 ASN A N 1
ATOM 3905 C CA . ASN A 1 516 ? 23.166 40.878 14.733 1.00 11.26 513 ASN A CA 1
ATOM 3906 C C . ASN A 1 516 ? 24.134 41.677 15.598 1.00 12.63 513 ASN A C 1
ATOM 3907 O O . ASN A 1 516 ? 24.321 41.367 16.777 1.00 11.06 513 ASN A O 1
ATOM 3912 N N . ASN A 1 517 ? 24.759 42.700 15.008 1.00 9.93 514 ASN A N 1
ATOM 3913 C CA . ASN A 1 517 ? 25.619 43.633 15.749 1.00 8.58 514 ASN A CA 1
ATOM 3914 C C . ASN A 1 517 ? 26.745 42.890 16.471 1.00 10.75 514 ASN A C 1
ATOM 3915 O O . ASN A 1 517 ? 26.925 43.021 17.681 1.00 11.50 514 ASN A O 1
ATOM 3920 N N . ILE A 1 518 ? 27.503 42.099 15.715 1.00 8.92 515 ILE A N 1
ATOM 3921 C CA . ILE A 1 518 ? 28.642 41.348 16.237 1.00 11.30 515 ILE A CA 1
ATOM 3922 C C . ILE A 1 518 ? 29.918 42.120 15.927 1.00 12.18 515 ILE A C 1
ATOM 3923 O O . ILE A 1 518 ? 30.119 42.562 14.787 1.00 12.31 515 ILE A O 1
ATOM 3928 N N . ASN A 1 519 ? 30.789 42.274 16.926 1.00 9.90 516 ASN A N 1
ATOM 3929 C CA . ASN A 1 519 ? 32.111 42.866 16.730 1.00 11.19 516 ASN A CA 1
ATOM 3930 C C . ASN A 1 519 ? 33.172 41.825 17.048 1.00 13.24 516 ASN A C 1
ATOM 3931 O O . ASN A 1 519 ? 33.263 41.356 18.188 1.00 12.42 516 ASN A O 1
ATOM 3936 N N . ILE A 1 520 ? 33.989 41.489 16.051 1.00 11.76 517 ILE A N 1
ATOM 3937 C CA . ILE A 1 520 ? 35.039 40.489 16.195 1.00 9.19 517 ILE A CA 1
ATOM 3938 C C . ILE A 1 520 ? 36.371 41.203 16.057 1.00 18.45 517 ILE A C 1
ATOM 3939 O O . ILE A 1 520 ? 36.736 41.667 14.966 1.00 14.09 517 ILE A O 1
ATOM 3944 N N . ASN A 1 521 ? 37.107 41.281 17.153 1.00 11.56 518 ASN A N 1
ATOM 3945 C CA . ASN A 1 521 ? 38.353 42.035 17.191 1.00 14.56 518 ASN A CA 1
ATOM 3946 C C . ASN A 1 521 ? 39.456 41.081 17.626 1.00 13.56 518 ASN A C 1
ATOM 3947 O O . ASN A 1 521 ? 39.649 40.853 18.823 1.00 14.23 518 ASN A O 1
ATOM 3952 N N . GLY A 1 522 ? 40.170 40.520 16.654 1.00 12.90 519 GLY A N 1
ATOM 3953 C CA . GLY A 1 522 ? 41.256 39.609 16.952 1.00 14.28 519 GLY A CA 1
ATOM 3954 C C . GLY A 1 522 ? 40.836 38.154 16.897 1.00 13.69 519 GLY A C 1
ATOM 3955 O O . GLY A 1 522 ? 39.987 37.714 17.677 1.00 15.27 519 GLY A O 1
ATOM 3956 N N . ALA A 1 523 ? 41.426 37.388 15.987 1.00 12.27 520 ALA A N 1
ATOM 3957 C CA . ALA A 1 523 ? 41.161 35.957 15.934 1.00 10.33 520 ALA A CA 1
ATOM 3958 C C . ALA A 1 523 ? 42.426 35.251 15.481 1.00 15.34 520 ALA A C 1
ATOM 3959 O O . ALA A 1 523 ? 43.315 35.859 14.881 1.00 15.66 520 ALA A O 1
ATOM 3961 N N . GLY A 1 524 ? 42.506 33.955 15.786 1.00 12.08 521 GLY A N 1
ATOM 3962 C CA . GLY A 1 524 ? 43.721 33.215 15.507 1.00 10.42 521 GLY A CA 1
ATOM 3963 C C . GLY A 1 524 ? 44.887 33.620 16.379 1.00 14.53 521 GLY A C 1
ATOM 3964 O O . GLY A 1 524 ? 46.042 33.506 15.952 1.00 12.41 521 GLY A O 1
ATOM 3965 N N . LYS A 1 525 ? 44.619 34.102 17.595 1.00 12.67 522 LYS A N 1
ATOM 3966 C CA . LYS A 1 525 ? 45.701 34.620 18.423 1.00 11.93 522 LYS A CA 1
ATOM 3967 C C . LYS A 1 525 ? 46.589 33.519 18.995 1.00 13.23 522 LYS A C 1
ATOM 3968 O O . LYS A 1 525 ? 47.693 33.827 19.456 1.00 13.73 522 LYS A O 1
ATOM 3974 N N . ASP A 1 526 ? 46.172 32.244 18.952 1.00 11.96 523 ASP A N 1
ATOM 3975 C CA . ASP A 1 526 ? 47.083 31.198 19.415 1.00 12.06 523 ASP A CA 1
ATOM 3976 C C . ASP A 1 526 ? 48.108 30.786 18.364 1.00 15.17 523 ASP A C 1
ATOM 3977 O O . ASP A 1 526 ? 49.031 30.037 18.700 1.00 13.56 523 ASP A O 1
ATOM 3982 N N . GLY A 1 527 ? 47.976 31.252 17.121 1.00 13.01 524 GLY A N 1
ATOM 3983 C CA . GLY A 1 527 ? 48.927 30.922 16.075 1.00 16.60 524 GLY A CA 1
ATOM 3984 C C . GLY A 1 527 ? 48.887 29.490 15.589 1.00 18.06 524 GLY A C 1
ATOM 3985 O O . GLY A 1 527 ? 49.719 29.109 14.764 1.00 16.33 524 GLY A O 1
ATOM 3986 N N . VAL A 1 528 ? 47.951 28.685 16.074 1.00 14.41 525 VAL A N 1
ATOM 3987 C CA . VAL A 1 528 ? 47.881 27.275 15.703 1.00 15.69 525 VAL A CA 1
ATOM 3988 C C . VAL A 1 528 ? 47.275 27.154 14.312 1.00 15.70 525 VAL A C 1
ATOM 3989 O O . VAL A 1 528 ? 46.272 27.802 13.999 1.00 13.48 525 VAL A O 1
ATOM 3993 N N . LEU A 1 529 ? 47.888 26.322 13.467 1.00 14.70 526 LEU A N 1
ATOM 3994 C CA . LEU A 1 529 ? 47.387 26.106 12.121 1.00 13.45 526 LEU A CA 1
ATOM 3995 C C . LEU A 1 529 ? 46.827 24.709 11.898 1.00 12.25 526 LEU A C 1
ATOM 3996 O O . LEU A 1 529 ? 45.975 24.538 11.023 1.00 14.40 526 LEU A O 1
ATOM 4001 N N . THR A 1 530 ? 47.270 23.716 12.664 1.00 15.65 527 THR A N 1
ATOM 4002 C CA . THR A 1 530 ? 46.723 22.374 12.521 1.00 15.04 527 THR A CA 1
ATOM 4003 C C . THR A 1 530 ? 45.243 22.373 12.884 1.00 17.89 527 THR A C 1
ATOM 4004 O O . THR A 1 530 ? 44.771 23.211 13.660 1.00 13.94 527 THR A O 1
ATOM 4008 N N . SER A 1 531 ? 44.505 21.423 12.311 1.00 11.76 528 SER A N 1
ATOM 4009 C CA . SER A 1 531 ? 43.057 21.396 12.462 1.00 12.71 528 SER A CA 1
ATOM 4010 C C . SER A 1 531 ? 42.570 19.967 12.633 1.00 15.17 528 SER A C 1
ATOM 4011 O O . SER A 1 531 ? 42.996 19.059 11.909 1.00 14.41 528 SER A O 1
ATOM 4014 N N . ARG A 1 532 ? 41.673 19.773 13.599 1.00 12.22 529 ARG A N 1
ATOM 4015 C CA . ARG A 1 532 ? 40.987 18.492 13.714 1.00 12.23 529 ARG A CA 1
ATOM 4016 C C . ARG A 1 532 ? 40.055 18.268 12.533 1.00 15.17 529 ARG A C 1
ATOM 4017 O O . ARG A 1 532 ? 40.067 17.199 11.913 1.00 13.66 529 ARG A O 1
ATOM 4025 N N . PHE A 1 533 ? 39.253 19.278 12.190 1.00 12.36 530 PHE A N 1
ATOM 4026 C CA . PHE A 1 533 ? 38.127 19.071 11.291 1.00 13.32 530 PHE A CA 1
ATOM 4027 C C . PHE A 1 533 ? 38.436 19.353 9.831 1.00 16.84 530 PHE A C 1
ATOM 4028 O O . PHE A 1 533 ? 37.753 18.804 8.959 1.00 16.53 530 PHE A O 1
ATOM 4036 N N . SER A 1 534 ? 39.429 20.186 9.537 1.00 14.31 531 SER A N 1
ATOM 4037 C CA . SER A 1 534 ? 39.579 20.718 8.193 1.00 15.03 531 SER A CA 1
ATOM 4038 C C . SER A 1 534 ? 41.050 20.723 7.819 1.00 14.03 531 SER A C 1
ATOM 4039 O O . SER A 1 534 ? 41.907 20.178 8.525 1.00 16.05 531 SER A O 1
ATOM 4042 N N . SER A 1 535 ? 41.333 21.342 6.682 1.00 15.61 532 SER A N 1
ATOM 4043 C CA . SER A 1 535 ? 42.701 21.577 6.286 1.00 15.36 532 SER A CA 1
ATOM 4044 C C . SER A 1 535 ? 43.303 22.665 7.172 1.00 17.38 532 SER A C 1
ATOM 4045 O O . SER A 1 535 ? 42.569 23.437 7.800 1.00 16.47 532 SER A O 1
ATOM 4048 N N . PRO A 1 536 ? 44.636 22.743 7.247 1.00 18.48 533 PRO A N 1
ATOM 4049 C CA . PRO A 1 536 ? 45.263 23.744 8.121 1.00 15.58 533 PRO A CA 1
ATOM 4050 C C . PRO A 1 536 ? 44.811 25.154 7.778 1.00 15.33 533 PRO A C 1
ATOM 4051 O O . PRO A 1 536 ? 44.557 25.486 6.619 1.00 17.02 533 PRO A O 1
ATOM 4055 N N . HIS A 1 537 ? 44.717 25.992 8.807 1.00 15.43 534 HIS A N 1
ATOM 4056 C CA . HIS A 1 537 ? 44.226 27.349 8.595 1.00 17.16 534 HIS A CA 1
ATOM 4057 C C . HIS A 1 537 ? 44.472 28.211 9.821 1.00 15.74 534 HIS A C 1
ATOM 4058 O O . HIS A 1 537 ? 44.416 27.706 10.949 1.00 13.60 534 HIS A O 1
ATOM 4065 N N . PRO A 1 538 ? 44.745 29.504 9.645 1.00 15.52 535 PRO A N 1
ATOM 4066 C CA . PRO A 1 538 ? 44.738 30.421 10.788 1.00 16.40 535 PRO A CA 1
ATOM 4067 C C . PRO A 1 538 ? 43.312 30.633 11.264 1.00 14.00 535 PRO A C 1
ATOM 4068 O O . PRO A 1 538 ? 42.356 30.440 10.518 1.00 11.11 535 PRO A O 1
ATOM 4072 N N . GLY A 1 539 ? 43.175 31.042 12.524 1.00 12.73 536 GLY A N 1
ATOM 4073 C CA . GLY A 1 539 ? 41.844 31.291 13.056 1.00 12.54 536 GLY A CA 1
ATOM 4074 C C . GLY A 1 539 ? 41.130 32.374 12.263 1.00 13.64 536 GLY A C 1
ATOM 4075 O O . GLY A 1 539 ? 41.727 33.378 11.864 1.00 14.64 536 GLY A O 1
ATOM 4076 N N . ALA A 1 540 ? 39.839 32.164 12.036 1.00 9.40 537 ALA A N 1
ATOM 4077 C CA . ALA A 1 540 ? 39.012 33.057 11.239 1.00 11.02 537 ALA A CA 1
ATOM 4078 C C . ALA A 1 540 ? 37.949 33.752 12.088 1.00 11.39 537 ALA A C 1
ATOM 4079 O O . ALA A 1 540 ? 37.693 33.395 13.241 1.00 9.79 537 ALA A O 1
ATOM 4081 N N . ALA A 1 541 ? 37.298 34.745 11.475 1.00 10.95 538 ALA A N 1
ATOM 4082 C CA . ALA A 1 541 ? 36.111 35.338 12.089 1.00 11.56 538 ALA A CA 1
ATOM 4083 C C . ALA A 1 541 ? 34.956 34.344 12.130 1.00 12.84 538 ALA A C 1
ATOM 4084 O O . ALA A 1 541 ? 34.280 34.202 13.155 1.00 10.75 538 ALA A O 1
ATOM 4086 N N . ILE A 1 542 ? 34.690 33.670 11.011 1.00 10.06 539 ILE A N 1
ATOM 4087 C CA . ILE A 1 542 ? 33.613 32.693 10.915 1.00 11.05 539 ILE A CA 1
ATOM 4088 C C . ILE A 1 542 ? 34.160 31.443 10.247 1.00 10.37 539 ILE A C 1
ATOM 4089 O O . ILE A 1 542 ? 34.817 31.531 9.204 1.00 12.31 539 ILE A O 1
ATOM 4094 N N . TYR A 1 543 ? 33.831 30.287 10.814 1.00 11.92 540 TYR A N 1
ATOM 4095 C CA . TYR A 1 543 ? 34.383 28.995 10.424 1.00 9.06 540 TYR A CA 1
ATOM 4096 C C . TYR A 1 543 ? 33.263 27.973 10.388 1.00 10.13 540 TYR A C 1
ATOM 4097 O O . TYR A 1 543 ? 32.497 27.870 11.345 1.00 12.45 540 TYR A O 1
ATOM 4106 N N . THR A 1 544 ? 33.153 27.215 9.296 1.00 11.90 541 THR A N 1
ATOM 4107 C CA . THR A 1 544 ? 32.315 26.027 9.317 1.00 10.99 541 THR A CA 1
ATOM 4108 C C . THR A 1 544 ? 33.116 24.838 8.808 1.00 11.73 541 THR A C 1
ATOM 4109 O O . THR A 1 544 ? 34.003 24.973 7.957 1.00 11.64 541 THR A O 1
ATOM 4113 N N . TYR A 1 545 ? 32.828 23.677 9.382 1.00 12.36 542 TYR A N 1
ATOM 4114 C CA . TYR A 1 545 ? 33.342 22.402 8.897 1.00 13.59 542 TYR A CA 1
ATOM 4115 C C . TYR A 1 545 ? 32.180 21.468 8.573 1.00 14.78 542 TYR A C 1
ATOM 4116 O O . TYR A 1 545 ? 32.299 20.245 8.664 1.00 13.12 542 TYR A O 1
ATOM 4125 N N . THR A 1 546 ? 31.037 22.058 8.227 1.00 12.62 543 THR A N 1
ATOM 4126 C CA . THR A 1 546 ? 29.925 21.356 7.606 1.00 13.88 543 THR A CA 1
ATOM 4127 C C . THR A 1 546 ? 29.434 22.179 6.428 1.00 14.69 543 THR A C 1
ATOM 4128 O O . THR A 1 546 ? 29.522 23.411 6.432 1.00 13.55 543 THR A O 1
ATOM 4132 N N . GLY A 1 547 ? 28.940 21.486 5.407 1.00 16.33 544 GLY A N 1
ATOM 4133 C CA . GLY A 1 547 ? 28.259 22.130 4.305 1.00 17.57 544 GLY A CA 1
ATOM 4134 C C . GLY A 1 547 ? 26.760 22.173 4.463 1.00 19.33 544 GLY A C 1
ATOM 4135 O O . GLY A 1 547 ? 26.063 22.670 3.574 1.00 18.21 544 GLY A O 1
ATOM 4136 N N . ASN A 1 548 ? 26.239 21.659 5.575 1.00 15.62 545 ASN A N 1
ATOM 4137 C CA . ASN A 1 548 ? 24.806 21.616 5.838 1.00 13.00 545 ASN A CA 1
ATOM 4138 C C . ASN A 1 548 ? 24.468 22.689 6.864 1.00 15.86 545 ASN A C 1
ATOM 4139 O O . ASN A 1 548 ? 24.639 22.479 8.069 1.00 14.15 545 ASN A O 1
ATOM 4144 N N . GLY A 1 549 ? 23.968 23.826 6.401 1.00 14.87 546 GLY A N 1
ATOM 4145 C CA . GLY A 1 549 ? 23.540 24.843 7.341 1.00 12.30 546 GLY A CA 1
ATOM 4146 C C . GLY A 1 549 ? 23.482 26.212 6.710 1.00 14.91 546 GLY A C 1
ATOM 4147 O O . GLY A 1 549 ? 23.962 26.444 5.604 1.00 14.55 546 GLY A O 1
ATOM 4148 N N . SER A 1 550 ? 22.873 27.128 7.458 1.00 15.41 547 SER A N 1
ATOM 4149 C CA . SER A 1 550 ? 22.764 28.527 7.074 1.00 14.99 547 SER A CA 1
ATOM 4150 C C . SER A 1 550 ? 22.980 29.385 8.309 1.00 15.34 547 SER A C 1
ATOM 4151 O O . SER A 1 550 ? 22.722 28.948 9.436 1.00 15.96 547 SER A O 1
ATOM 4154 N N . ALA A 1 551 ? 23.445 30.609 8.085 1.00 16.54 548 ALA A N 1
ATOM 4155 C CA . ALA A 1 551 ? 23.543 31.610 9.143 1.00 16.23 548 ALA A CA 1
ATOM 4156 C C . ALA A 1 551 ? 23.524 32.989 8.500 1.00 16.33 548 ALA A C 1
ATOM 4157 O O . ALA A 1 551 ? 24.104 33.185 7.430 1.00 15.70 548 ALA A O 1
ATOM 4159 N N . THR A 1 552 ? 22.867 33.940 9.161 1.00 12.76 549 THR A N 1
ATOM 4160 C CA . THR A 1 552 ? 22.732 35.300 8.655 1.00 14.10 549 THR A CA 1
ATOM 4161 C C . THR A 1 552 ? 23.359 36.269 9.644 1.00 13.98 549 THR A C 1
ATOM 4162 O O . THR A 1 552 ? 23.045 36.231 10.840 1.00 13.99 549 THR A O 1
ATOM 4166 N N . PHE A 1 553 ? 24.254 37.115 9.146 1.00 11.21 550 PHE A N 1
ATOM 4167 C CA . PHE A 1 553 ? 24.881 38.171 9.925 1.00 12.32 550 PHE A CA 1
ATOM 4168 C C . PHE A 1 553 ? 24.376 39.516 9.421 1.00 15.58 550 PHE A C 1
ATOM 4169 O O . PHE A 1 553 ? 24.380 39.767 8.210 1.00 14.87 550 PHE A O 1
ATOM 4177 N N . ASN A 1 554 ? 23.927 40.363 10.345 1.00 13.43 551 ASN A N 1
ATOM 4178 C CA . ASN A 1 554 ? 23.598 41.754 10.065 1.00 14.47 551 ASN A CA 1
ATOM 4179 C C . ASN A 1 554 ? 24.511 42.632 10.905 1.00 16.11 551 ASN A C 1
ATOM 4180 O O . ASN A 1 554 ? 24.627 42.420 12.114 1.00 11.97 551 ASN A O 1
ATOM 4185 N N . ASN A 1 555 ? 25.158 43.609 10.271 1.00 11.51 552 ASN A N 1
ATOM 4186 C CA . ASN A 1 555 ? 26.037 44.550 10.971 1.00 11.38 552 ASN A CA 1
ATOM 4187 C C . ASN A 1 555 ? 27.150 43.811 11.719 1.00 14.82 552 ASN A C 1
ATOM 4188 O O . ASN A 1 555 ? 27.260 43.854 12.947 1.00 12.93 552 ASN A O 1
ATOM 4193 N N . LEU A 1 556 ? 27.981 43.124 10.949 1.00 12.84 553 LEU A N 1
ATOM 4194 C CA . LEU A 1 556 ? 29.174 42.472 11.464 1.00 12.83 553 LEU A CA 1
ATOM 4195 C C . LEU A 1 556 ? 30.367 43.395 11.257 1.00 15.04 553 LEU A C 1
ATOM 4196 O O . LEU A 1 556 ? 30.533 43.959 10.168 1.00 14.39 553 LEU A O 1
ATOM 4201 N N . THR A 1 557 ? 31.190 43.571 12.292 1.00 10.71 554 THR A N 1
ATOM 4202 C CA . THR A 1 557 ? 32.470 44.243 12.116 1.00 13.38 554 THR A CA 1
ATOM 4203 C C . THR A 1 557 ? 33.604 43.295 12.478 1.00 16.90 554 THR A C 1
ATOM 4204 O O . THR A 1 557 ? 33.473 42.486 13.401 1.00 14.57 554 THR A O 1
ATOM 4208 N N . THR A 1 558 ? 34.720 43.398 11.751 1.00 16.62 555 THR A N 1
ATOM 4209 C CA . THR A 1 558 ? 35.895 42.588 12.040 1.00 15.60 555 THR A CA 1
ATOM 4210 C C . THR A 1 558 ? 37.136 43.462 12.107 1.00 23.75 555 THR A C 1
ATOM 4211 O O . THR A 1 558 ? 37.169 44.586 11.591 1.00 20.29 555 THR A O 1
ATOM 4215 N N . ASN A 1 559 ? 38.163 42.911 12.753 1.00 20.86 556 ASN A N 1
ATOM 4216 C CA . ASN A 1 559 ? 39.468 43.543 12.875 1.00 22.89 556 ASN A CA 1
ATOM 4217 C C . ASN A 1 559 ? 40.461 42.498 13.359 1.00 21.57 556 ASN A C 1
ATOM 4218 O O . ASN A 1 559 ? 40.109 41.656 14.189 1.00 17.44 556 ASN A O 1
ATOM 4223 N N . ASP A 1 560 ? 41.682 42.535 12.810 1.00 19.29 557 ASP A N 1
ATOM 4224 C CA . ASP A 1 560 ? 42.803 41.724 13.306 1.00 19.78 557 ASP A CA 1
ATOM 4225 C C . ASP A 1 560 ? 42.508 40.225 13.184 1.00 22.00 557 ASP A C 1
ATOM 4226 O O . ASP A 1 560 ? 42.741 39.441 14.108 1.00 20.48 557 ASP A O 1
ATOM 4231 N N . ILE A 1 561 ? 42.000 39.823 12.020 1.00 19.46 558 ILE A N 1
ATOM 4232 C CA . ILE A 1 561 ? 41.652 38.429 11.761 1.00 20.03 558 ILE A CA 1
ATOM 4233 C C . ILE A 1 561 ? 42.869 37.722 11.162 1.00 22.96 558 ILE A C 1
ATOM 4234 O O . ILE A 1 561 ? 43.386 38.134 10.117 1.00 21.54 558 ILE A O 1
ATOM 4239 N N . ALA A 1 562 ? 43.334 36.654 11.820 1.00 16.59 559 ALA A N 1
ATOM 4240 C CA . ALA A 1 562 ? 44.490 35.923 11.296 1.00 22.26 559 ALA A CA 1
ATOM 4241 C C . ALA A 1 562 ? 44.224 35.366 9.897 1.00 24.32 559 ALA A C 1
ATOM 4242 O O . ALA A 1 562 ? 45.090 35.448 9.016 1.00 22.59 559 ALA A O 1
ATOM 4244 N N . HIS A 1 563 ? 43.042 34.805 9.667 1.00 20.33 560 HIS A N 1
ATOM 4245 C CA . HIS A 1 563 ? 42.755 34.181 8.373 1.00 23.91 560 HIS A CA 1
ATOM 4246 C C . HIS A 1 563 ? 42.607 35.252 7.298 1.00 27.48 560 HIS A C 1
ATOM 4247 O O . HIS A 1 563 ? 41.724 36.110 7.413 1.00 21.20 560 HIS A O 1
ATOM 4254 N N . PRO A 1 564 ? 43.431 35.239 6.245 1.00 27.64 561 PRO A N 1
ATOM 4255 C CA . PRO A 1 564 ? 43.368 36.319 5.241 1.00 24.85 561 PRO A CA 1
ATOM 4256 C C . PRO A 1 564 ? 42.025 36.445 4.540 1.00 30.06 561 PRO A C 1
ATOM 4257 O O . PRO A 1 564 ? 41.712 37.532 4.031 1.00 27.50 561 PRO A O 1
ATOM 4261 N N . ASN A 1 565 ? 41.224 35.382 4.496 1.00 24.28 562 ASN A N 1
ATOM 4262 C CA . ASN A 1 565 ? 39.913 35.427 3.858 1.00 25.72 562 ASN A CA 1
ATOM 4263 C C . ASN A 1 565 ? 38.793 35.867 4.794 1.00 22.45 562 ASN A C 1
ATOM 4264 O O . ASN A 1 565 ? 37.649 35.976 4.335 1.00 24.98 562 ASN A O 1
ATOM 4269 N N . LEU A 1 566 ? 39.089 36.099 6.085 1.00 20.35 563 LEU A N 1
ATOM 4270 C CA . LEU A 1 566 ? 38.107 36.471 7.107 1.00 20.32 563 LEU A CA 1
ATOM 4271 C C . LEU A 1 566 ? 37.178 35.311 7.447 1.00 19.37 563 LEU A C 1
ATOM 4272 O O . LEU A 1 566 ? 36.886 35.069 8.621 1.00 14.82 563 LEU A O 1
ATOM 4277 N N . TYR A 1 567 ? 36.680 34.612 6.435 1.00 15.21 564 TYR A N 1
ATOM 4278 C CA . TYR A 1 567 ? 35.809 33.466 6.638 1.00 15.80 564 TYR A CA 1
ATOM 4279 C C . TYR A 1 567 ? 36.466 32.223 6.075 1.00 21.02 564 TYR A C 1
ATOM 4280 O O . TYR A 1 567 ? 37.251 32.289 5.127 1.00 22.05 564 TYR A O 1
ATOM 4289 N N . PHE A 1 568 ? 36.117 31.085 6.661 1.00 11.40 565 PHE A N 1
ATOM 4290 C CA . PHE A 1 568 ? 36.601 29.784 6.203 1.00 14.71 565 PHE A CA 1
ATOM 4291 C C . PHE A 1 568 ? 35.386 28.864 6.265 1.00 17.22 565 PHE A C 1
ATOM 4292 O O . PHE A 1 568 ? 35.110 28.252 7.302 1.00 16.40 565 PHE A O 1
ATOM 4300 N N . ILE A 1 569 ? 34.660 28.788 5.154 1.00 15.26 566 ILE A N 1
ATOM 4301 C CA . ILE A 1 569 ? 33.338 28.171 5.095 1.00 15.11 566 ILE A CA 1
ATOM 4302 C C . ILE A 1 569 ? 33.415 26.940 4.206 1.00 18.55 566 ILE A C 1
ATOM 4303 O O . ILE A 1 569 ? 33.897 27.015 3.072 1.00 17.47 566 ILE A O 1
ATOM 4308 N N . GLN A 1 570 ? 32.923 25.816 4.707 1.00 14.67 567 GLN A N 1
ATOM 4309 C CA . GLN A 1 570 ? 32.890 24.611 3.894 1.00 17.07 567 GLN A CA 1
ATOM 4310 C C . GLN A 1 570 ? 31.832 24.745 2.807 1.00 19.36 567 GLN A C 1
ATOM 4311 O O . GLN A 1 570 ? 30.747 25.288 3.036 1.00 15.04 567 GLN A O 1
ATOM 4317 N N . ASN A 1 571 ? 32.159 24.261 1.609 1.00 17.96 568 ASN A N 1
ATOM 4318 C CA . ASN A 1 571 ? 31.251 24.414 0.481 1.00 17.66 568 ASN A CA 1
ATOM 4319 C C . ASN A 1 571 ? 29.889 23.808 0.800 1.00 18.34 568 ASN A C 1
ATOM 4320 O O . ASN A 1 571 ? 29.793 22.684 1.304 1.00 20.23 568 ASN A O 1
ATOM 4325 N N . GLY A 1 572 ? 28.830 24.556 0.490 1.00 17.65 569 GLY A N 1
ATOM 4326 C CA . GLY A 1 572 ? 27.466 24.151 0.755 1.00 18.05 569 GLY A CA 1
ATOM 4327 C C . GLY A 1 572 ? 26.798 24.950 1.860 1.00 16.35 569 GLY A C 1
ATOM 4328 O O . GLY A 1 572 ? 25.570 25.109 1.842 1.00 15.63 569 GLY A O 1
ATOM 4329 N N . PHE A 1 573 ? 27.579 25.449 2.818 1.00 16.42 570 PHE A N 1
ATOM 4330 C CA . PHE A 1 573 ? 27.022 26.244 3.907 1.00 15.33 570 PHE A CA 1
ATOM 4331 C C . PHE A 1 573 ? 26.618 27.620 3.388 1.00 18.44 570 PHE A C 1
ATOM 4332 O O . PHE A 1 573 ? 27.411 28.297 2.725 1.00 17.88 570 PHE A O 1
ATOM 4340 N N . ASN A 1 574 ? 25.386 28.034 3.703 1.00 18.04 571 ASN A N 1
ATOM 4341 C CA . ASN A 1 574 ? 24.802 29.280 3.203 1.00 18.04 571 ASN A CA 1
ATOM 4342 C C . ASN A 1 574 ? 25.022 30.388 4.229 1.00 16.36 571 ASN A C 1
ATOM 4343 O O . ASN A 1 574 ? 24.247 30.534 5.176 1.00 17.05 571 ASN A O 1
ATOM 4348 N N . LEU A 1 575 ? 26.062 31.189 4.029 1.00 16.21 572 LEU A N 1
ATOM 4349 C CA . LEU A 1 575 ? 26.403 32.286 4.930 1.00 18.57 572 LEU A CA 1
ATOM 4350 C C . LEU A 1 575 ? 26.018 33.602 4.270 1.00 17.89 572 LEU A C 1
ATOM 4351 O O . LEU A 1 575 ? 26.485 33.904 3.169 1.00 16.08 572 LEU A O 1
ATOM 4356 N N . THR A 1 576 ? 25.165 34.373 4.937 1.00 13.87 573 THR A N 1
ATOM 4357 C CA . THR A 1 576 ? 24.770 35.704 4.489 1.00 12.93 573 THR A CA 1
ATOM 4358 C C . THR A 1 576 ? 25.390 36.729 5.427 1.00 15.67 573 THR A C 1
ATOM 4359 O O . THR A 1 576 ? 25.276 36.594 6.648 1.00 15.37 573 THR A O 1
ATOM 4363 N N . ILE A 1 577 ? 26.059 37.736 4.870 1.00 13.68 574 ILE A N 1
ATOM 4364 C CA . ILE A 1 577 ? 26.639 38.820 5.658 1.00 13.40 574 ILE A CA 1
ATOM 4365 C C . ILE A 1 577 ? 26.197 40.130 5.032 1.00 18.42 574 ILE A C 1
ATOM 4366 O O . ILE A 1 577 ? 26.642 40.475 3.930 1.00 13.42 574 ILE A O 1
ATOM 4371 N N . GLN A 1 578 ? 25.338 40.863 5.733 1.00 16.88 575 GLN A N 1
ATOM 4372 C CA . GLN A 1 578 ? 24.690 42.050 5.181 1.00 21.63 575 GLN A CA 1
ATOM 4373 C C . GLN A 1 578 ? 24.592 43.159 6.235 1.00 25.90 575 GLN A C 1
ATOM 4374 O O . GLN A 1 578 ? 25.071 43.014 7.369 1.00 18.46 575 GLN A O 1
ATOM 4381 N N . HIS B 1 3 ? 38.135 49.253 12.045 1.00 29.44 0 HIS C N 1
ATOM 4382 C CA . HIS B 1 3 ? 37.205 48.135 11.913 1.00 25.06 0 HIS C CA 1
ATOM 4383 C C . HIS B 1 3 ? 36.627 48.038 10.503 1.00 26.78 0 HIS C C 1
ATOM 4384 O O . HIS B 1 3 ? 36.400 49.051 9.841 1.00 25.12 0 HIS C O 1
ATOM 4391 N N . MET B 1 4 ? 36.396 46.808 10.042 1.00 23.80 1 MET C N 1
ATOM 4392 C CA . MET B 1 4 ? 35.772 46.560 8.751 1.00 19.06 1 MET C CA 1
ATOM 4393 C C . MET B 1 4 ? 34.283 46.318 8.945 1.00 20.54 1 MET C C 1
ATOM 4394 O O . MET B 1 4 ? 33.892 45.430 9.707 1.00 19.40 1 MET C O 1
ATOM 4399 N N . ASN B 1 5 ? 33.456 47.076 8.232 1.00 18.18 2 ASN C N 1
ATOM 4400 C CA . ASN B 1 5 ? 32.006 46.885 8.300 1.00 18.98 2 ASN C CA 1
ATOM 4401 C C . ASN B 1 5 ? 31.618 45.890 7.217 1.00 21.58 2 ASN C C 1
ATOM 4402 O O . ASN B 1 5 ? 31.238 46.259 6.107 1.00 18.84 2 ASN C O 1
ATOM 4407 N N . LEU B 1 6 ? 31.701 44.606 7.563 1.00 19.70 3 LEU C N 1
ATOM 4408 C CA . LEU B 1 6 ? 31.763 43.536 6.575 1.00 21.41 3 LEU C CA 1
ATOM 4409 C C . LEU B 1 6 ? 30.420 43.272 5.921 1.00 21.21 3 LEU C C 1
ATOM 4410 O O . LEU B 1 6 ? 29.402 43.108 6.602 1.00 21.47 3 LEU C O 1
ATOM 4415 N N . VAL B 1 7 ? 30.431 43.210 4.593 1.00 17.84 4 VAL C N 1
ATOM 4416 C CA . VAL B 1 7 ? 29.293 42.767 3.799 1.00 18.51 4 VAL C CA 1
ATOM 4417 C C . VAL B 1 7 ? 29.843 41.933 2.652 1.00 20.04 4 VAL C C 1
ATOM 4418 O O . VAL B 1 7 ? 30.865 42.285 2.054 1.00 22.08 4 VAL C O 1
ATOM 4422 N N . VAL B 1 8 ? 29.186 40.821 2.350 1.00 16.37 5 VAL C N 1
ATOM 4423 C CA . VAL B 1 8 ? 29.551 40.055 1.164 1.00 19.35 5 VAL C CA 1
ATOM 4424 C C . VAL B 1 8 ? 28.919 40.748 -0.035 1.00 17.75 5 VAL C C 1
ATOM 4425 O O . VAL B 1 8 ? 27.693 40.839 -0.135 1.00 17.44 5 VAL C O 1
ATOM 4429 N N . TYR B 1 9 ? 29.754 41.250 -0.935 1.00 16.31 6 TYR C N 1
ATOM 4430 C CA . TYR B 1 9 ? 29.271 42.113 -2.005 1.00 16.39 6 TYR C CA 1
ATOM 4431 C C . TYR B 1 9 ? 28.553 41.319 -3.091 1.00 18.00 6 TYR C C 1
ATOM 4432 O O . TYR B 1 9 ? 28.848 40.144 -3.336 1.00 17.63 6 TYR C O 1
ATOM 4441 N N . ALA B 1 10 ? 27.600 41.981 -3.746 1.00 15.70 7 ALA C N 1
ATOM 4442 C CA . ALA B 1 10 ? 26.998 41.430 -4.949 1.00 15.87 7 ALA C CA 1
ATOM 4443 C C . ALA B 1 10 ? 28.005 41.471 -6.095 1.00 18.71 7 ALA C C 1
ATOM 4444 O O . ALA B 1 10 ? 29.079 42.074 -5.993 1.00 15.74 7 ALA C O 1
ATOM 4446 N N . GLN B 1 11 ? 27.660 40.813 -7.206 1.00 15.47 8 GLN C N 1
ATOM 4447 C CA . GLN B 1 11 ? 28.537 40.888 -8.372 1.00 17.22 8 GLN C CA 1
ATOM 4448 C C . GLN B 1 11 ? 28.535 42.298 -8.949 1.00 16.36 8 GLN C C 1
ATOM 4449 O O . GLN B 1 11 ? 29.591 42.839 -9.304 1.00 15.95 8 GLN C O 1
ATOM 4455 N N . ARG B 1 12 ? 27.355 42.915 -9.022 1.00 12.10 9 ARG C N 1
ATOM 4456 C CA . ARG B 1 12 ? 27.211 44.318 -9.376 1.00 9.92 9 ARG C CA 1
ATOM 4457 C C . ARG B 1 12 ? 26.104 44.921 -8.524 1.00 12.02 9 ARG C C 1
ATOM 4458 O O . ARG B 1 12 ? 25.123 44.248 -8.188 1.00 13.34 9 ARG C O 1
ATOM 4466 N N . GLY B 1 13 ? 26.263 46.201 -8.189 1.00 11.65 10 GLY C N 1
ATOM 4467 C CA . GLY B 1 13 ? 25.308 46.874 -7.328 1.00 9.38 10 GLY C CA 1
ATOM 4468 C C . GLY B 1 13 ? 25.613 46.642 -5.863 1.00 9.27 10 GLY C C 1
ATOM 4469 O O . GLY B 1 13 ? 26.566 45.944 -5.485 1.00 10.14 10 GLY C O 1
ATOM 4470 N N . ALA B 1 14 ? 24.777 47.251 -5.019 1.00 9.50 11 ALA C N 1
ATOM 4471 C CA . ALA B 1 14 ? 24.902 47.128 -3.573 1.00 11.16 11 ALA C CA 1
ATOM 4472 C C . ALA B 1 14 ? 24.262 45.835 -3.072 1.00 14.36 11 ALA C C 1
ATOM 4473 O O . ALA B 1 14 ? 23.368 45.265 -3.708 1.00 10.68 11 ALA C O 1
ATOM 4475 N N . SER B 1 15 ? 24.742 45.368 -1.916 1.00 10.14 12 SER C N 1
ATOM 4476 C CA . SER B 1 15 ? 24.173 44.213 -1.227 1.00 13.63 12 SER C CA 1
ATOM 4477 C C . SER B 1 15 ? 23.473 44.722 0.027 1.00 14.99 12 SER C C 1
ATOM 4478 O O . SER B 1 15 ? 24.129 45.163 0.976 1.00 12.37 12 SER C O 1
ATOM 4481 N N . MET B 1 16 ? 22.151 44.662 0.032 1.00 12.96 13 MET C N 1
ATOM 4482 C CA . MET B 1 16 ? 21.331 45.235 1.084 1.00 11.84 13 MET C CA 1
ATOM 4483 C C . MET B 1 16 ? 20.451 44.154 1.699 1.00 14.41 13 MET C C 1
ATOM 4484 O O . MET B 1 16 ? 20.179 43.132 1.063 1.00 13.01 13 MET C O 1
ATOM 4489 N N . PRO B 1 17 ? 19.981 44.345 2.937 1.00 9.92 14 PRO C N 1
ATOM 4490 C CA . PRO B 1 17 ? 19.159 43.304 3.580 1.00 10.35 14 PRO C CA 1
ATOM 4491 C C . PRO B 1 17 ? 17.718 43.244 3.098 1.00 12.00 14 PRO C C 1
ATOM 4492 O O . PRO B 1 17 ? 17.010 42.293 3.462 1.00 12.98 14 PRO C O 1
ATOM 4496 N N . TYR B 1 18 ? 17.249 44.212 2.314 1.00 11.02 15 TYR C N 1
ATOM 4497 C CA . TYR B 1 18 ? 15.869 44.183 1.848 1.00 11.76 15 TYR C CA 1
ATOM 4498 C C . TYR B 1 18 ? 15.750 43.464 0.503 1.00 12.21 15 TYR C C 1
ATOM 4499 O O . TYR B 1 18 ? 16.718 43.337 -0.252 1.00 12.62 15 TYR C O 1
ATOM 4508 N N . THR B 1 19 ? 14.547 42.966 0.225 1.00 11.45 16 THR C N 1
ATOM 4509 C CA . THR B 1 19 ? 14.173 42.492 -1.099 1.00 12.17 16 THR C CA 1
ATOM 4510 C C . THR B 1 19 ? 13.027 43.359 -1.594 1.00 10.78 16 THR C C 1
ATOM 4511 O O . THR B 1 19 ? 12.298 43.957 -0.797 1.00 12.01 16 THR C O 1
ATOM 4515 N N . ARG B 1 20 ? 12.867 43.435 -2.911 1.00 10.00 17 ARG C N 1
ATOM 4516 C CA . ARG B 1 20 ? 11.859 44.322 -3.472 1.00 10.43 17 ARG C CA 1
ATOM 4517 C C . ARG B 1 20 ? 10.587 43.595 -3.887 1.00 13.13 17 ARG C C 1
ATOM 4518 O O . ARG B 1 20 ? 10.626 42.529 -4.510 1.00 13.89 17 ARG C O 1
ATOM 4526 N N . TYR B 1 21 ? 9.465 44.229 -3.584 1.00 11.56 18 TYR C N 1
ATOM 4527 C CA . TYR B 1 21 ? 8.131 43.836 -4.012 1.00 12.79 18 TYR C CA 1
ATOM 4528 C C . TYR B 1 21 ? 7.651 44.952 -4.935 1.00 15.78 18 TYR C C 1
ATOM 4529 O O . TYR B 1 21 ? 7.148 45.977 -4.476 1.00 11.02 18 TYR C O 1
ATOM 4538 N N . ASP B 1 22 ? 7.842 44.766 -6.245 1.00 12.42 19 ASP C N 1
ATOM 4539 C CA . ASP B 1 22 ? 7.648 45.875 -7.161 1.00 16.76 19 ASP C CA 1
ATOM 4540 C C . ASP B 1 22 ? 6.283 45.769 -7.830 1.00 17.26 19 ASP C C 1
ATOM 4541 O O . ASP B 1 22 ? 5.458 44.906 -7.506 1.00 15.42 19 ASP C O 1
ATOM 4546 N N . THR B 1 23 ? 6.066 46.655 -8.800 1.00 13.14 20 THR C N 1
ATOM 4547 C CA . THR B 1 23 ? 4.730 46.927 -9.316 1.00 15.22 20 THR C CA 1
ATOM 4548 C C . THR B 1 23 ? 4.051 45.676 -9.852 1.00 19.68 20 THR C C 1
ATOM 4549 O O . THR B 1 23 ? 2.893 45.396 -9.524 1.00 19.30 20 THR C O 1
ATOM 4553 N N . ASP B 1 24 ? 4.741 44.933 -10.706 1.00 16.67 21 ASP C N 1
ATOM 4554 C CA . ASP B 1 24 ? 4.109 43.817 -11.391 1.00 21.42 21 ASP C CA 1
ATOM 4555 C C . ASP B 1 24 ? 3.963 42.584 -10.511 1.00 24.01 21 ASP C C 1
ATOM 4556 O O . ASP B 1 24 ? 3.298 41.629 -10.925 1.00 24.48 21 ASP C O 1
ATOM 4561 N N . ASP B 1 25 ? 4.549 42.588 -9.313 1.00 19.21 22 ASP C N 1
ATOM 4562 C CA . ASP B 1 25 ? 4.367 41.498 -8.357 1.00 21.65 22 ASP C CA 1
ATOM 4563 C C . ASP B 1 25 ? 3.096 41.639 -7.529 1.00 20.57 22 ASP C C 1
ATOM 4564 O O . ASP B 1 25 ? 2.745 40.703 -6.795 1.00 16.75 22 ASP C O 1
ATOM 4569 N N . ALA B 1 26 ? 2.396 42.766 -7.631 1.00 15.34 23 ALA C N 1
ATOM 4570 C CA . ALA B 1 26 ? 1.252 43.057 -6.782 1.00 16.83 23 ALA C CA 1
ATOM 4571 C C . ALA B 1 26 ? -0.060 42.661 -7.447 1.00 14.09 23 ALA C C 1
ATOM 4572 O O . ALA B 1 26 ? -0.238 42.843 -8.653 1.00 18.14 23 ALA C O 1
ATOM 4574 N N . ALA B 1 27 ? -0.987 42.143 -6.647 1.00 15.43 24 ALA C N 1
ATOM 4575 C CA . ALA B 1 27 ? -2.377 42.081 -7.073 1.00 16.65 24 ALA C CA 1
ATOM 4576 C C . ALA B 1 27 ? -2.995 43.460 -6.893 1.00 19.22 24 ALA C C 1
ATOM 4577 O O . ALA B 1 27 ? -2.724 44.147 -5.903 1.00 18.06 24 ALA C O 1
ATOM 4579 N N . ARG B 1 28 ? -3.794 43.885 -7.865 1.00 15.58 25 ARG C N 1
ATOM 4580 C CA . ARG B 1 28 ? -4.479 45.168 -7.790 1.00 17.08 25 ARG C CA 1
ATOM 4581 C C . ARG B 1 28 ? -5.969 44.944 -7.598 1.00 19.18 25 ARG C C 1
ATOM 4582 O O . ARG B 1 28 ? -6.538 43.993 -8.138 1.00 18.46 25 ARG C O 1
ATOM 4590 N N . GLY B 1 29 ? -6.609 45.846 -6.862 1.00 21.22 26 GLY C N 1
ATOM 4591 C CA . GLY B 1 29 ? -8.044 45.712 -6.701 1.00 19.82 26 GLY C CA 1
ATOM 4592 C C . GLY B 1 29 ? -8.699 46.987 -6.223 1.00 18.44 26 GLY C C 1
ATOM 4593 O O . GLY B 1 29 ? -8.041 47.996 -5.951 1.00 14.86 26 GLY C O 1
ATOM 4594 N N . GLY B 1 30 ? -10.030 46.929 -6.147 1.00 18.38 27 GLY C N 1
ATOM 4595 C CA . GLY B 1 30 ? -10.803 48.004 -5.554 1.00 15.49 27 GLY C CA 1
ATOM 4596 C C . GLY B 1 30 ? -10.720 49.336 -6.264 1.00 21.30 27 GLY C C 1
ATOM 4597 O O . GLY B 1 30 ? -11.011 50.370 -5.654 1.00 24.44 27 GLY C O 1
ATOM 4598 N N . GLY B 1 31 ? -10.352 49.350 -7.539 1.00 20.53 28 GLY C N 1
ATOM 4599 C CA . GLY B 1 31 ? -10.176 50.587 -8.278 1.00 14.63 28 GLY C CA 1
ATOM 4600 C C . GLY B 1 31 ? -8.734 50.938 -8.567 1.00 15.61 28 GLY C C 1
ATOM 4601 O O . GLY B 1 31 ? -8.485 51.899 -9.307 1.00 15.92 28 GLY C O 1
ATOM 4602 N N . ALA B 1 32 ? -7.778 50.199 -8.008 1.00 15.29 29 ALA C N 1
ATOM 4603 C CA . ALA B 1 32 ? -6.372 50.441 -8.319 1.00 12.80 29 ALA C CA 1
ATOM 4604 C C . ALA B 1 32 ? -6.112 50.191 -9.797 1.00 17.55 29 ALA C C 1
ATOM 4605 O O . ALA B 1 32 ? -6.660 49.256 -10.388 1.00 15.30 29 ALA C O 1
ATOM 4607 N N . THR B 1 33 ? -5.279 51.040 -10.403 1.00 15.05 30 THR C N 1
ATOM 4608 C CA . THR B 1 33 ? -4.973 50.940 -11.825 1.00 15.38 30 THR C CA 1
ATOM 4609 C C . THR B 1 33 ? -3.462 50.939 -12.033 1.00 19.31 30 THR C C 1
ATOM 4610 O O . THR B 1 33 ? -2.706 51.504 -11.240 1.00 16.21 30 THR C O 1
ATOM 4614 N N . LEU B 1 34 ? -3.029 50.292 -13.109 1.00 13.95 31 LEU C N 1
ATOM 4615 C CA . LEU B 1 34 ? -1.628 50.312 -13.513 1.00 14.55 31 LEU C CA 1
ATOM 4616 C C . LEU B 1 34 ? -1.386 51.549 -14.373 1.00 19.22 31 LEU C C 1
ATOM 4617 O O . LEU B 1 34 ? -2.059 51.738 -15.389 1.00 18.16 31 LEU C O 1
ATOM 4622 N N . GLN B 1 35 ? -0.463 52.409 -13.947 1.00 12.69 32 GLN C N 1
ATOM 4623 C CA . GLN B 1 35 ? -0.063 53.589 -14.704 1.00 11.96 32 GLN C CA 1
ATOM 4624 C C . GLN B 1 35 ? 1.344 53.371 -15.242 1.00 14.48 32 GLN C C 1
ATOM 4625 O O . GLN B 1 35 ? 2.245 53.009 -14.481 1.00 15.66 32 GLN C O 1
ATOM 4631 N N . SER B 1 36 ? 1.539 53.594 -16.540 1.00 15.43 33 SER C N 1
ATOM 4632 C CA . SER B 1 36 ? 2.856 53.386 -17.128 1.00 13.23 33 SER C CA 1
ATOM 4633 C C . SER B 1 36 ? 3.213 54.539 -18.054 1.00 13.68 33 SER C C 1
ATOM 4634 O O . SER B 1 36 ? 2.347 55.264 -18.550 1.00 12.45 33 SER C O 1
ATOM 4637 N N . ALA B 1 37 ? 4.517 54.706 -18.273 1.00 13.00 34 ALA C N 1
ATOM 4638 C CA . ALA B 1 37 ? 5.053 55.732 -19.168 1.00 11.48 34 ALA C CA 1
ATOM 4639 C C . ALA B 1 37 ? 6.092 55.076 -20.067 1.00 14.39 34 ALA C C 1
ATOM 4640 O O . ALA B 1 37 ? 7.289 55.372 -19.979 1.00 12.67 34 ALA C O 1
ATOM 4642 N N . PRO B 1 38 ? 5.663 54.163 -20.944 1.00 15.17 35 PRO C N 1
ATOM 4643 C CA . PRO B 1 38 ? 6.638 53.336 -21.672 1.00 14.31 35 PRO C CA 1
ATOM 4644 C C . PRO B 1 38 ? 7.489 54.113 -22.658 1.00 18.62 35 PRO C C 1
ATOM 4645 O O . PRO B 1 38 ? 8.562 53.624 -23.029 1.00 17.05 35 PRO C O 1
ATOM 4649 N N . ASN B 1 39 ? 7.055 55.291 -23.101 1.00 15.01 36 ASN C N 1
ATOM 4650 C CA . ASN B 1 39 ? 7.880 56.130 -23.959 1.00 15.74 36 ASN C CA 1
ATOM 4651 C C . ASN B 1 39 ? 8.687 57.159 -23.169 1.00 15.31 36 ASN C C 1
ATOM 4652 O O . ASN B 1 39 ? 9.235 58.090 -23.770 1.00 13.57 36 ASN C O 1
ATOM 4657 N N . PHE B 1 40 ? 8.741 57.027 -21.840 1.00 11.80 37 PHE C N 1
ATOM 4658 C CA . PHE B 1 40 ? 9.557 57.869 -20.965 1.00 12.76 37 PHE C CA 1
ATOM 4659 C C . PHE B 1 40 ? 9.105 59.329 -20.952 1.00 13.88 37 PHE C C 1
ATOM 4660 O O . PHE B 1 40 ? 9.896 60.228 -20.621 1.00 11.20 37 PHE C O 1
ATOM 4668 N N . ASP B 1 41 ? 7.838 59.584 -21.284 1.00 12.58 38 ASP C N 1
ATOM 4669 C CA . ASP B 1 41 ? 7.308 60.947 -21.363 1.00 15.05 38 ASP C CA 1
ATOM 4670 C C . ASP B 1 41 ? 7.262 61.579 -19.975 1.00 12.19 38 ASP C C 1
ATOM 4671 O O . ASP B 1 41 ? 6.514 61.124 -19.107 1.00 10.48 38 ASP C O 1
ATOM 4676 N N . GLN B 1 42 ? 8.028 62.657 -19.777 1.00 11.45 39 GLN C N 1
ATOM 4677 C CA . GLN B 1 42 ? 8.176 63.218 -18.438 1.00 11.12 39 GLN C CA 1
ATOM 4678 C C . GLN B 1 42 ? 6.954 64.008 -17.981 1.00 11.47 39 GLN C C 1
ATOM 4679 O O . GLN B 1 42 ? 6.874 64.375 -16.803 1.00 10.25 39 GLN C O 1
ATOM 4685 N N . ALA B 1 43 ? 5.983 64.255 -18.864 1.00 12.85 40 ALA C N 1
ATOM 4686 C CA . ALA B 1 43 ? 4.724 64.828 -18.405 1.00 11.73 40 ALA C CA 1
ATOM 4687 C C . ALA B 1 43 ? 3.943 63.848 -17.533 1.00 12.91 40 ALA C C 1
ATOM 4688 O O . ALA B 1 43 ? 3.103 64.280 -16.731 1.00 12.73 40 ALA C O 1
ATOM 4690 N N . LEU B 1 44 ? 4.224 62.550 -17.646 1.00 11.68 41 LEU C N 1
ATOM 4691 C CA . LEU B 1 44 ? 3.521 61.517 -16.892 1.00 11.43 41 LEU C CA 1
ATOM 4692 C C . LEU B 1 44 ? 4.245 61.233 -15.584 1.00 10.05 41 LEU C C 1
ATOM 4693 O O . LEU B 1 44 ? 5.464 61.062 -15.572 1.00 10.00 41 LEU C O 1
ATOM 4698 N N . THR B 1 45 ? 3.486 61.151 -14.492 1.00 10.52 42 THR C N 1
ATOM 4699 C CA . THR B 1 45 ? 4.087 60.779 -13.214 1.00 11.26 42 THR C CA 1
ATOM 4700 C C . THR B 1 45 ? 4.809 59.439 -13.308 1.00 10.13 42 THR C C 1
ATOM 4701 O O . THR B 1 45 ? 5.864 59.250 -12.691 1.00 10.37 42 THR C O 1
ATOM 4705 N N . ALA B 1 46 ? 4.268 58.499 -14.088 1.00 10.59 43 ALA C N 1
ATOM 4706 C CA . ALA B 1 46 ? 4.903 57.185 -14.184 1.00 10.77 43 ALA C CA 1
ATOM 4707 C C . ALA B 1 46 ? 6.301 57.228 -14.789 1.00 9.42 43 ALA C C 1
ATOM 4708 O O . ALA B 1 46 ? 7.030 56.234 -14.674 1.00 8.54 43 ALA C O 1
ATOM 4710 N N . SER B 1 47 ? 6.704 58.332 -15.434 1.00 8.32 44 SER C N 1
ATOM 4711 C CA . SER B 1 47 ? 8.076 58.395 -15.946 1.00 7.38 44 SER C CA 1
ATOM 4712 C C . SER B 1 47 ? 9.118 58.298 -14.831 1.00 8.07 44 SER C C 1
ATOM 4713 O O . SER B 1 47 ? 10.275 57.960 -15.101 1.00 10.01 44 SER C O 1
ATOM 4716 N N . GLU B 1 48 ? 8.742 58.602 -13.594 1.00 7.84 45 GLU C N 1
ATOM 4717 C CA . GLU B 1 48 ? 9.647 58.506 -12.461 1.00 6.82 45 GLU C CA 1
ATOM 4718 C C . GLU B 1 48 ? 9.407 57.271 -11.607 1.00 10.02 45 GLU C C 1
ATOM 4719 O O . GLU B 1 48 ? 10.046 57.127 -10.560 1.00 10.73 45 GLU C O 1
ATOM 4725 N N . ALA B 1 49 ? 8.492 56.390 -12.002 1.00 8.05 46 ALA C N 1
ATOM 4726 C CA . ALA B 1 49 ? 8.335 55.124 -11.294 1.00 9.76 46 ALA C CA 1
ATOM 4727 C C . ALA B 1 49 ? 9.391 54.129 -11.764 1.00 8.94 46 ALA C C 1
ATOM 4728 O O . ALA B 1 49 ? 9.883 54.206 -12.897 1.00 10.60 46 ALA C O 1
ATOM 4730 N N . SER B 1 50 ? 9.759 53.200 -10.882 1.00 8.70 47 SER C N 1
ATOM 4731 C CA . SER B 1 50 ? 10.675 52.144 -11.298 1.00 8.82 47 SER C CA 1
ATOM 4732 C C . SER B 1 50 ? 10.027 51.376 -12.435 1.00 11.97 47 SER C C 1
ATOM 4733 O O . SER B 1 50 ? 8.825 51.093 -12.390 1.00 9.39 47 SER C O 1
ATOM 4736 N N . GLY B 1 51 ? 10.803 51.104 -13.484 1.00 11.31 48 GLY C N 1
ATOM 4737 C CA . GLY B 1 51 ? 10.275 50.432 -14.662 1.00 12.62 48 GLY C CA 1
ATOM 4738 C C . GLY B 1 51 ? 9.210 51.229 -15.396 1.00 14.37 48 GLY C C 1
ATOM 4739 O O . GLY B 1 51 ? 8.488 50.683 -16.237 1.00 12.21 48 GLY C O 1
ATOM 4740 N N . GLN B 1 52 ? 9.114 52.528 -15.087 1.00 10.48 49 GLN C N 1
ATOM 4741 C CA . GLN B 1 52 ? 8.116 53.426 -15.673 1.00 11.83 49 GLN C CA 1
ATOM 4742 C C . GLN B 1 52 ? 6.686 52.935 -15.441 1.00 12.78 49 GLN C C 1
ATOM 4743 O O . GLN B 1 52 ? 5.805 53.147 -16.279 1.00 11.14 49 GLN C O 1
ATOM 4749 N N . ARG B 1 53 ? 6.440 52.289 -14.299 1.00 10.96 50 ARG C N 1
ATOM 4750 C CA . ARG B 1 53 ? 5.138 51.710 -13.978 1.00 12.02 50 ARG C CA 1
ATOM 4751 C C . ARG B 1 53 ? 4.908 51.797 -12.481 1.00 12.07 50 ARG C C 1
ATOM 4752 O O . ARG B 1 53 ? 5.822 51.530 -11.700 1.00 11.11 50 ARG C O 1
ATOM 4760 N N . TYR B 1 54 ? 3.680 52.120 -12.085 1.00 8.39 51 TYR C N 1
ATOM 4761 C CA . TYR B 1 54 ? 3.311 52.072 -10.680 1.00 10.76 51 TYR C CA 1
ATOM 4762 C C . TYR B 1 54 ? 1.824 51.776 -10.579 1.00 11.96 51 TYR C C 1
ATOM 4763 O O . TYR B 1 54 ? 1.109 51.718 -11.583 1.00 11.78 51 TYR C O 1
ATOM 4772 N N . ILE B 1 55 ? 1.365 51.566 -9.353 1.00 13.42 52 ILE C N 1
ATOM 4773 C CA . ILE B 1 55 ? -0.047 51.308 -9.089 1.00 12.55 52 ILE C CA 1
ATOM 4774 C C . ILE B 1 55 ? -0.675 52.586 -8.550 1.00 12.51 52 ILE C C 1
ATOM 4775 O O . ILE B 1 55 ? -0.290 53.075 -7.478 1.00 10.57 52 ILE C O 1
ATOM 4780 N N . ALA B 1 56 ? -1.646 53.128 -9.290 1.00 10.74 53 ALA C N 1
ATOM 4781 C CA . ALA B 1 56 ? -2.417 54.264 -8.805 1.00 11.48 53 ALA C CA 1
ATOM 4782 C C . ALA B 1 56 ? -3.543 53.770 -7.908 1.00 12.36 53 ALA C C 1
ATOM 4783 O O . ALA B 1 56 ? -4.197 52.768 -8.211 1.00 11.72 53 ALA C O 1
ATOM 4785 N N . LEU B 1 57 ? -3.762 54.474 -6.796 1.00 11.37 54 LEU C N 1
ATOM 4786 C CA . LEU B 1 57 ? -4.824 54.160 -5.842 1.00 10.78 54 LEU C CA 1
ATOM 4787 C C . LEU B 1 57 ? -5.772 55.351 -5.831 1.00 11.52 54 LEU C C 1
ATOM 4788 O O . LEU B 1 57 ? -5.616 56.280 -5.019 1.00 10.31 54 LEU C O 1
ATOM 4793 N N . PRO B 1 58 ? -6.752 55.385 -6.738 1.00 11.98 55 PRO C N 1
ATOM 4794 C CA . PRO B 1 58 ? -7.519 56.622 -6.936 1.00 14.96 55 PRO C CA 1
ATOM 4795 C C . PRO B 1 58 ? -8.634 56.837 -5.925 1.00 13.33 55 PRO C C 1
ATOM 4796 O O . PRO B 1 58 ? -8.992 57.988 -5.652 1.00 15.44 55 PRO C O 1
ATOM 4800 N N . SER B 1 59 ? -9.181 55.764 -5.354 1.00 12.28 56 SER C N 1
ATOM 4801 C CA . SER B 1 59 ? -10.452 55.849 -4.642 1.00 13.48 56 SER C CA 1
ATOM 4802 C C . SER B 1 59 ? -10.418 55.016 -3.364 1.00 14.17 56 SER C C 1
ATOM 4803 O O . SER B 1 59 ? -9.572 54.137 -3.190 1.00 11.50 56 SER C O 1
ATOM 4806 N N . ASN B 1 60 ? -11.366 55.301 -2.470 1.00 13.17 57 ASN C N 1
ATOM 4807 C CA . ASN B 1 60 ? -11.549 54.489 -1.268 1.00 14.96 57 ASN C CA 1
ATOM 4808 C C . ASN B 1 60 ? -11.619 53.010 -1.624 1.00 17.29 57 ASN C C 1
ATOM 4809 O O . ASN B 1 60 ? -12.426 52.601 -2.459 1.00 15.77 57 ASN C O 1
ATOM 4814 N N . GLY B 1 61 ? -10.755 52.210 -1.005 1.00 11.32 58 GLY C N 1
ATOM 4815 C CA . GLY B 1 61 ? -10.741 50.777 -1.225 1.00 14.25 58 GLY C CA 1
ATOM 4816 C C . GLY B 1 61 ? -9.743 50.294 -2.260 1.00 15.21 58 GLY C C 1
ATOM 4817 O O . GLY B 1 61 ? -9.506 49.080 -2.339 1.00 13.96 58 GLY C O 1
ATOM 4818 N N . SER B 1 62 ? -9.157 51.198 -3.049 1.00 12.43 59 SER C N 1
ATOM 4819 C CA . SER B 1 62 ? -8.140 50.808 -4.022 1.00 10.13 59 SER C CA 1
ATOM 4820 C C . SER B 1 62 ? -6.932 50.252 -3.288 1.00 12.86 59 SER C C 1
ATOM 4821 O O . SER B 1 62 ? -6.491 50.825 -2.289 1.00 13.66 59 SER C O 1
ATOM 4824 N N . TYR B 1 63 ? -6.379 49.146 -3.788 1.00 13.90 60 TYR C N 1
ATOM 4825 C CA . TYR B 1 63 ? -5.260 48.550 -3.073 1.00 12.94 60 TYR C CA 1
ATOM 4826 C C . TYR B 1 63 ? -4.276 47.867 -4.013 1.00 12.20 60 TYR C C 1
ATOM 4827 O O . TYR B 1 63 ? -4.583 47.530 -5.163 1.00 12.35 60 TYR C O 1
ATOM 4836 N N . ALA B 1 64 ? -3.079 47.653 -3.476 1.00 13.09 61 ALA C N 1
ATOM 4837 C CA . ALA B 1 64 ? -2.054 46.811 -4.073 1.00 14.34 61 ALA C CA 1
ATOM 4838 C C . ALA B 1 64 ? -1.650 45.812 -3.008 1.00 12.50 61 ALA C C 1
ATOM 4839 O O . ALA B 1 64 ? -1.452 46.192 -1.852 1.00 12.07 61 ALA C O 1
ATOM 4841 N N . GLN B 1 65 ? -1.544 44.542 -3.375 1.00 13.27 62 GLN C N 1
ATOM 4842 C CA . GLN B 1 65 ? -1.270 43.511 -2.381 1.00 15.81 62 GLN C CA 1
ATOM 4843 C C . GLN B 1 65 ? -0.190 42.569 -2.887 1.00 15.86 62 GLN C C 1
ATOM 4844 O O . GLN B 1 65 ? -0.244 42.112 -4.036 1.00 16.48 62 GLN C O 1
ATOM 4850 N N . TRP B 1 66 ? 0.775 42.263 -2.022 1.00 14.43 63 TRP C N 1
ATOM 4851 C CA . TRP B 1 66 ? 1.855 41.344 -2.345 1.00 15.98 63 TRP C CA 1
ATOM 4852 C C . TRP B 1 66 ? 1.796 40.126 -1.434 1.00 18.38 63 TRP C C 1
ATOM 4853 O O . TRP B 1 66 ? 1.237 40.180 -0.340 1.00 18.75 63 TRP C O 1
ATOM 4864 N N . THR B 1 67 ? 2.409 39.032 -1.883 1.00 14.31 64 THR C N 1
ATOM 4865 C CA . THR B 1 67 ? 2.618 37.846 -1.059 1.00 13.67 64 THR C CA 1
ATOM 4866 C C . THR B 1 67 ? 4.107 37.674 -0.776 1.00 12.65 64 THR C C 1
ATOM 4867 O O . THR B 1 67 ? 4.912 37.652 -1.711 1.00 15.26 64 THR C O 1
ATOM 4871 N N . ILE B 1 68 ? 4.473 37.556 0.508 1.00 14.78 65 ILE C N 1
ATOM 4872 C CA . ILE B 1 68 ? 5.886 37.424 0.865 1.00 13.61 65 ILE C CA 1
ATOM 4873 C C . ILE B 1 68 ? 6.434 36.118 0.307 1.00 18.42 65 ILE C C 1
ATOM 4874 O O . ILE B 1 68 ? 5.822 35.053 0.459 1.00 19.40 65 ILE C O 1
ATOM 4879 N N . ARG B 1 69 ? 7.590 36.197 -0.345 1.00 16.80 66 ARG C N 1
ATOM 4880 C CA . ARG B 1 69 ? 8.202 35.062 -1.024 1.00 18.87 66 ARG C CA 1
ATOM 4881 C C . ARG B 1 69 ? 8.877 34.116 -0.032 1.00 17.35 66 ARG C C 1
ATOM 4882 O O . ARG B 1 69 ? 9.213 34.508 1.090 1.00 14.47 66 ARG C O 1
ATOM 4890 N N . PRO B 1 70 ? 9.102 32.862 -0.432 1.00 18.53 67 PRO C N 1
ATOM 4891 C CA . PRO B 1 70 ? 9.899 31.952 0.399 1.00 19.43 67 PRO C CA 1
ATOM 4892 C C . PRO B 1 70 ? 11.256 32.555 0.739 1.00 20.01 67 PRO C C 1
ATOM 4893 O O . PRO B 1 70 ? 11.938 33.126 -0.116 1.00 20.35 67 PRO C O 1
ATOM 4897 N N . GLY B 1 71 ? 11.645 32.425 2.010 1.00 19.20 68 GLY C N 1
ATOM 4898 C CA . GLY B 1 71 ? 12.905 32.942 2.491 1.00 23.04 68 GLY C CA 1
ATOM 4899 C C . GLY B 1 71 ? 12.960 34.440 2.699 1.00 24.78 68 GLY C C 1
ATOM 4900 O O . GLY B 1 71 ? 14.030 34.961 3.035 1.00 23.92 68 GLY C O 1
ATOM 4901 N N . GLU B 1 72 ? 11.857 35.151 2.514 1.00 15.78 69 GLU C N 1
ATOM 4902 C CA . GLU B 1 72 ? 11.851 36.605 2.602 1.00 15.72 69 GLU C CA 1
ATOM 4903 C C . GLU B 1 72 ? 10.938 37.038 3.739 1.00 17.43 69 GLU C C 1
ATOM 4904 O O . GLU B 1 72 ? 10.339 36.211 4.429 1.00 17.83 69 GLU C O 1
ATOM 4910 N N . GLY B 1 73 ? 10.856 38.354 3.951 1.00 16.11 70 GLY C N 1
ATOM 4911 C CA . GLY B 1 73 ? 10.016 38.910 4.987 1.00 13.55 70 GLY C CA 1
ATOM 4912 C C . GLY B 1 73 ? 10.802 39.838 5.881 1.00 14.69 70 GLY C C 1
ATOM 4913 O O . GLY B 1 73 ? 11.878 40.322 5.515 1.00 14.33 70 GLY C O 1
ATOM 4914 N N . GLY B 1 74 ? 10.257 40.080 7.069 1.00 15.71 71 GLY C N 1
ATOM 4915 C CA . GLY B 1 74 ? 10.856 40.944 8.061 1.00 14.27 71 GLY C CA 1
ATOM 4916 C C . GLY B 1 74 ? 9.879 41.997 8.526 1.00 14.68 71 GLY C C 1
ATOM 4917 O O . GLY B 1 74 ? 8.744 42.088 8.057 1.00 15.57 71 GLY C O 1
ATOM 4918 N N . ASP B 1 75 ? 10.333 42.801 9.483 1.00 12.06 72 ASP C N 1
ATOM 4919 C CA . ASP B 1 75 ? 9.467 43.810 10.079 1.00 14.83 72 ASP C CA 1
ATOM 4920 C C . ASP B 1 75 ? 9.790 45.231 9.634 1.00 14.74 72 ASP C C 1
ATOM 4921 O O . ASP B 1 75 ? 9.089 46.164 10.042 1.00 16.78 72 ASP C O 1
ATOM 4926 N N . GLY B 1 76 ? 10.799 45.430 8.794 1.00 10.53 73 GLY C N 1
ATOM 4927 C CA . GLY B 1 76 ? 11.116 46.748 8.282 1.00 11.24 73 GLY C CA 1
ATOM 4928 C C . GLY B 1 76 ? 10.618 46.912 6.863 1.00 10.18 73 GLY C C 1
ATOM 4929 O O . GLY B 1 76 ? 10.990 46.142 5.975 1.00 12.66 73 GLY C O 1
ATOM 4930 N N . VAL B 1 77 ? 9.777 47.923 6.646 1.00 8.23 74 VAL C N 1
ATOM 4931 C CA . VAL B 1 77 ? 9.159 48.149 5.343 1.00 9.44 74 VAL C CA 1
ATOM 4932 C C . VAL B 1 77 ? 9.478 49.563 4.881 1.00 12.57 74 VAL C C 1
ATOM 4933 O O . VAL B 1 77 ? 9.262 50.525 5.622 1.00 10.22 74 VAL C O 1
ATOM 4937 N N . THR B 1 78 ? 9.983 49.686 3.661 1.00 8.96 75 THR C N 1
ATOM 4938 C CA . THR B 1 78 ? 10.110 50.974 2.990 1.00 10.58 75 THR C CA 1
ATOM 4939 C C . THR B 1 78 ? 9.149 50.986 1.811 1.00 9.00 75 THR C C 1
ATOM 4940 O O . THR B 1 78 ? 9.016 49.985 1.105 1.00 9.59 75 THR C O 1
ATOM 4944 N N . MET B 1 79 ? 8.448 52.102 1.618 1.00 8.35 76 MET C N 1
ATOM 4945 C CA . MET B 1 79 ? 7.526 52.258 0.499 1.00 8.88 76 MET C CA 1
ATOM 4946 C C . MET B 1 79 ? 7.926 53.468 -0.339 1.00 9.74 76 MET C C 1
ATOM 4947 O O . MET B 1 79 ? 8.144 54.555 0.205 1.00 9.23 76 MET C O 1
ATOM 4952 N N . ARG B 1 80 ? 8.046 53.277 -1.651 1.00 6.17 77 ARG C N 1
ATOM 4953 C CA . ARG B 1 80 ? 8.195 54.393 -2.580 1.00 7.72 77 ARG C CA 1
ATOM 4954 C C . ARG B 1 80 ? 6.827 54.708 -3.170 1.00 8.36 77 ARG C C 1
ATOM 4955 O O . ARG B 1 80 ? 6.148 53.817 -3.700 1.00 10.76 77 ARG C O 1
ATOM 4963 N N . PHE B 1 81 ? 6.415 55.969 -3.047 1.00 9.47 78 PHE C N 1
ATOM 4964 C CA . PHE B 1 81 ? 5.038 56.367 -3.293 1.00 7.63 78 PHE C CA 1
ATOM 4965 C C . PHE B 1 81 ? 5.020 57.739 -3.946 1.00 9.19 78 PHE C C 1
ATOM 4966 O O . PHE B 1 81 ? 6.035 58.442 -4.013 1.00 8.60 78 PHE C O 1
ATOM 4974 N N . THR B 1 82 ? 3.838 58.136 -4.406 1.00 8.92 79 THR C N 1
ATOM 4975 C CA . THR B 1 82 ? 3.617 59.491 -4.880 1.00 6.84 79 THR C CA 1
ATOM 4976 C C . THR B 1 82 ? 2.253 59.953 -4.392 1.00 9.98 79 THR C C 1
ATOM 4977 O O . THR B 1 82 ? 1.345 59.147 -4.175 1.00 10.42 79 THR C O 1
ATOM 4981 N N . MET B 1 83 ? 2.128 61.256 -4.186 1.00 10.10 80 MET C N 1
ATOM 4982 C CA . MET B 1 83 ? 0.846 61.870 -3.867 1.00 8.50 80 MET C CA 1
ATOM 4983 C C . MET B 1 83 ? 0.913 63.313 -4.346 1.00 11.37 80 MET C C 1
ATOM 4984 O O . MET B 1 83 ? 2.005 63.840 -4.569 1.00 9.82 80 MET C O 1
ATOM 4989 N N . PRO B 1 84 ? -0.233 63.957 -4.547 1.00 10.82 81 PRO C N 1
ATOM 4990 C CA . PRO B 1 84 ? -0.208 65.289 -5.166 1.00 12.24 81 PRO C CA 1
ATOM 4991 C C . PRO B 1 84 ? 0.419 66.340 -4.271 1.00 9.25 81 PRO C C 1
ATOM 4992 O O . PRO B 1 84 ? 0.379 66.261 -3.037 1.00 10.14 81 PRO C O 1
ATOM 4996 N N . ASP B 1 85 ? 0.994 67.346 -4.928 1.00 8.59 82 ASP C N 1
ATOM 4997 C CA . ASP B 1 85 ? 1.420 68.585 -4.307 1.00 9.35 82 ASP C CA 1
ATOM 4998 C C . ASP B 1 85 ? 0.207 69.475 -4.041 1.00 14.21 82 ASP C C 1
ATOM 4999 O O . ASP B 1 85 ? -0.883 69.262 -4.576 1.00 13.12 82 ASP C O 1
ATOM 5004 N N . SER B 1 86 ? 0.402 70.472 -3.192 1.00 13.37 83 SER C N 1
ATOM 5005 C CA . SER B 1 86 ? -0.606 71.508 -3.026 1.00 14.50 83 SER C CA 1
ATOM 5006 C C . SER B 1 86 ? -0.415 72.603 -4.070 1.00 15.86 83 SER C C 1
ATOM 5007 O O . SER B 1 86 ? 0.637 72.714 -4.707 1.00 13.96 83 SER C O 1
ATOM 5010 N N . ALA B 1 87 ? -1.451 73.437 -4.221 1.00 16.99 84 ALA C N 1
ATOM 5011 C CA . ALA B 1 87 ? -1.377 74.541 -5.175 1.00 18.33 84 ALA C CA 1
ATOM 5012 C C . ALA B 1 87 ? -0.251 75.510 -4.839 1.00 14.79 84 ALA C C 1
ATOM 5013 O O . ALA B 1 87 ? 0.381 76.058 -5.747 1.00 18.75 84 ALA C O 1
ATOM 5015 N N . ASN B 1 88 ? 0.031 75.726 -3.556 1.00 16.36 85 ASN C N 1
ATOM 5016 C CA . ASN B 1 88 ? 1.073 76.671 -3.176 1.00 18.11 85 ASN C CA 1
ATOM 5017 C C . ASN B 1 88 ? 2.447 76.027 -3.033 1.00 17.08 85 ASN C C 1
ATOM 5018 O O . ASN B 1 88 ? 3.383 76.702 -2.597 1.00 17.83 85 ASN C O 1
ATOM 5023 N N . GLY B 1 89 ? 2.588 74.743 -3.372 1.00 14.79 86 GLY C N 1
ATOM 5024 C CA . GLY B 1 89 ? 3.892 74.099 -3.336 1.00 14.22 86 GLY C CA 1
ATOM 5025 C C . GLY B 1 89 ? 4.398 73.720 -1.960 1.00 13.75 86 GLY C C 1
ATOM 5026 O O . GLY B 1 89 ? 5.558 73.298 -1.835 1.00 11.02 86 GLY C O 1
ATOM 5027 N N . MET B 1 90 ? 3.573 73.851 -0.920 1.00 13.22 87 MET C N 1
ATOM 5028 C CA . MET B 1 90 ? 3.971 73.440 0.421 1.00 13.18 87 MET C CA 1
ATOM 5029 C C . MET B 1 90 ? 3.733 71.956 0.680 1.00 14.79 87 MET C C 1
ATOM 5030 O O . MET B 1 90 ? 4.223 71.432 1.688 1.00 17.54 87 MET C O 1
ATOM 5035 N N . GLY B 1 91 ? 3.025 71.267 -0.207 1.00 11.12 88 GLY C N 1
ATOM 5036 C CA . GLY B 1 91 ? 2.738 69.860 -0.032 1.00 11.46 88 GLY C CA 1
ATOM 5037 C C . GLY B 1 91 ? 1.399 69.618 0.647 1.00 11.76 88 GLY C C 1
ATOM 5038 O O . GLY B 1 91 ? 0.795 70.505 1.248 1.00 15.16 88 GLY C O 1
ATOM 5039 N N . LEU B 1 92 ? 0.938 68.376 0.544 1.00 10.93 89 LEU C N 1
ATOM 5040 C CA . LEU B 1 92 ? -0.267 67.915 1.213 1.00 13.62 89 LEU C CA 1
ATOM 5041 C C . LEU B 1 92 ? 0.108 66.822 2.202 1.00 14.38 89 LEU C C 1
ATOM 5042 O O . LEU B 1 92 ? 1.108 66.120 2.014 1.00 12.68 89 LEU C O 1
ATOM 5047 N N . ASN B 1 93 ? -0.701 66.675 3.248 1.00 10.98 90 ASN C N 1
ATOM 5048 C CA . ASN B 1 93 ? -0.559 65.569 4.188 1.00 8.85 90 ASN C CA 1
ATOM 5049 C C . ASN B 1 93 ? -1.684 64.567 3.971 1.00 13.38 90 ASN C C 1
ATOM 5050 O O . ASN B 1 93 ? -2.818 64.948 3.664 1.00 15.06 90 ASN C O 1
ATOM 5055 N N . GLY B 1 94 ? -1.359 63.298 4.102 1.00 13.85 91 GLY C N 1
ATOM 5056 C CA . GLY B 1 94 ? -2.335 62.238 3.952 1.00 12.28 91 GLY C CA 1
ATOM 5057 C C . GLY B 1 94 ? -1.849 60.964 4.599 1.00 10.71 91 GLY C C 1
ATOM 5058 O O . GLY B 1 94 ? -1.056 60.996 5.558 1.00 12.64 91 GLY C O 1
ATOM 5059 N N . SER B 1 95 ? -2.301 59.834 4.073 1.00 9.43 92 SER C N 1
ATOM 5060 C CA . SER B 1 95 ? -1.983 58.537 4.659 1.00 12.07 92 SER C CA 1
ATOM 5061 C C . SER B 1 95 ? -2.418 57.426 3.714 1.00 11.05 92 SER C C 1
ATOM 5062 O O . SER B 1 95 ? -3.241 57.631 2.815 1.00 12.10 92 SER C O 1
ATOM 5065 N N . LEU B 1 96 ? -1.846 56.240 3.941 1.00 10.74 93 LEU C N 1
ATOM 5066 C CA . LEU B 1 96 ? -2.322 54.986 3.375 1.00 10.90 93 LEU C CA 1
ATOM 5067 C C . LEU B 1 96 ? -2.349 53.938 4.482 1.00 14.48 93 LEU C C 1
ATOM 5068 O O . LEU B 1 96 ? -1.626 54.045 5.474 1.00 12.25 93 LEU C O 1
ATOM 5073 N N . ASP B 1 97 ? -3.208 52.939 4.320 1.00 13.80 94 ASP C N 1
ATOM 5074 C CA . ASP B 1 97 ? -3.366 51.890 5.317 1.00 11.67 94 ASP C CA 1
ATOM 5075 C C . ASP B 1 97 ? -2.585 50.645 4.918 1.00 12.60 94 ASP C C 1
ATOM 5076 O O . ASP B 1 97 ? -2.424 50.340 3.736 1.00 13.74 94 ASP C O 1
ATOM 5081 N N . VAL B 1 98 ? -2.122 49.908 5.922 1.00 11.79 95 VAL C N 1
ATOM 5082 C CA . VAL B 1 98 ? -1.405 48.656 5.710 1.00 13.68 95 VAL C CA 1
ATOM 5083 C C . VAL B 1 98 ? -2.236 47.525 6.295 1.00 12.57 95 VAL C C 1
ATOM 5084 O O . VAL B 1 98 ? -2.627 47.585 7.466 1.00 15.63 95 VAL C O 1
ATOM 5088 N N . TYR B 1 99 ? -2.470 46.489 5.495 1.00 14.34 96 TYR C N 1
ATOM 5089 C CA . TYR B 1 99 ? -3.162 45.283 5.927 1.00 15.25 96 TYR C CA 1
ATOM 5090 C C . TYR B 1 99 ? -2.204 44.112 5.836 1.00 13.46 96 TYR C C 1
ATOM 5091 O O . TYR B 1 99 ? -1.395 44.038 4.908 1.00 15.25 96 TYR C O 1
ATOM 5100 N N . VAL B 1 100 ? -2.285 43.210 6.808 1.00 15.30 97 VAL C N 1
ATOM 5101 C CA . VAL B 1 100 ? -1.517 41.969 6.795 1.00 14.61 97 VAL C CA 1
ATOM 5102 C C . VAL B 1 100 ? -2.515 40.830 6.885 1.00 18.14 97 VAL C C 1
ATOM 5103 O O . VAL B 1 100 ? -3.306 40.772 7.834 1.00 18.53 97 VAL C O 1
ATOM 5107 N N . ASN B 1 101 ? -2.481 39.940 5.895 1.00 16.56 98 ASN C N 1
ATOM 5108 C CA . ASN B 1 101 ? -3.424 38.823 5.812 1.00 19.38 98 ASN C CA 1
ATOM 5109 C C . ASN B 1 101 ? -4.868 39.302 5.956 1.00 25.74 98 ASN C C 1
ATOM 5110 O O . ASN B 1 101 ? -5.702 38.657 6.596 1.00 20.38 98 ASN C O 1
ATOM 5115 N N . GLY B 1 102 ? -5.163 40.461 5.364 1.00 19.65 99 GLY C N 1
ATOM 5116 C CA . GLY B 1 102 ? -6.516 40.979 5.323 1.00 23.00 99 GLY C CA 1
ATOM 5117 C C . GLY B 1 102 ? -6.967 41.731 6.555 1.00 22.30 99 GLY C C 1
ATOM 5118 O O . GLY B 1 102 ? -8.132 42.144 6.611 1.00 23.53 99 GLY C O 1
ATOM 5119 N N . VAL B 1 103 ? -6.091 41.928 7.538 1.00 21.59 100 VAL C N 1
ATOM 5120 C CA . VAL B 1 103 ? -6.420 42.595 8.793 1.00 23.94 100 VAL C CA 1
ATOM 5121 C C . VAL B 1 103 ? -5.637 43.898 8.862 1.00 21.66 100 VAL C C 1
ATOM 5122 O O . VAL B 1 103 ? -4.420 43.909 8.637 1.00 20.34 100 VAL C O 1
ATOM 5126 N N . LYS B 1 104 ? -6.329 44.992 9.177 1.00 21.89 101 LYS C N 1
ATOM 5127 C CA . LYS B 1 104 ? -5.676 46.296 9.239 1.00 18.37 101 LYS C CA 1
ATOM 5128 C C . LYS B 1 104 ? -4.594 46.302 10.311 1.00 22.26 101 LYS C C 1
ATOM 5129 O O . LYS B 1 104 ? -4.863 46.010 11.479 1.00 22.53 101 LYS C O 1
ATOM 5135 N N . ALA B 1 105 ? -3.366 46.636 9.910 1.00 17.45 102 ALA C N 1
ATOM 5136 C CA . ALA B 1 105 ? -2.214 46.663 10.803 1.00 18.40 102 ALA C CA 1
ATOM 5137 C C . ALA B 1 105 ? -1.720 48.062 11.124 1.00 20.39 102 ALA C C 1
ATOM 5138 O O . ALA B 1 105 ? -1.274 48.308 12.245 1.00 21.95 102 ALA C O 1
ATOM 5140 N N . LYS B 1 106 ? -1.766 48.991 10.174 1.00 18.38 103 LYS C N 1
ATOM 5141 C CA . LYS B 1 106 ? -1.176 50.295 10.427 1.00 20.88 103 LYS C CA 1
ATOM 5142 C C . LYS B 1 106 ? -1.804 51.323 9.501 1.00 16.51 103 LYS C C 1
ATOM 5143 O O . LYS B 1 106 ? -2.265 50.993 8.406 1.00 15.83 103 LYS C O 1
ATOM 5149 N N . THR B 1 107 ? -1.820 52.568 9.959 1.00 15.35 104 THR C N 1
ATOM 5150 C CA . THR B 1 107 ? -2.054 53.720 9.099 1.00 13.36 104 THR C CA 1
ATOM 5151 C C . THR B 1 107 ? -0.753 54.507 9.037 1.00 16.78 104 THR C C 1
ATOM 5152 O O . THR B 1 107 ? -0.208 54.896 10.075 1.00 16.76 104 THR C O 1
ATOM 5156 N N . VAL B 1 108 ? -0.244 54.712 7.826 1.00 11.51 105 VAL C N 1
ATOM 5157 C CA . VAL B 1 108 ? 1.071 55.293 7.619 1.00 10.15 105 VAL C CA 1
ATOM 5158 C C . VAL B 1 108 ? 0.871 56.734 7.139 1.00 11.90 105 VAL C C 1
ATOM 5159 O O . VAL B 1 108 ? 0.362 56.941 6.035 1.00 11.82 105 VAL C O 1
ATOM 5163 N N . PRO B 1 109 ? 1.260 57.734 7.922 1.00 10.50 106 PRO C N 1
ATOM 5164 C CA . PRO B 1 109 ? 1.135 59.116 7.445 1.00 11.22 106 PRO C CA 1
ATOM 5165 C C . PRO B 1 109 ? 2.100 59.385 6.304 1.00 12.74 106 PRO C C 1
ATOM 5166 O O . PRO B 1 109 ? 3.219 58.868 6.277 1.00 12.45 106 PRO C O 1
ATOM 5170 N N . LEU B 1 110 ? 1.650 60.201 5.357 1.00 11.83 107 LEU C N 1
ATOM 5171 C CA . LEU B 1 110 ? 2.427 60.538 4.173 1.00 9.56 107 LEU C CA 1
ATOM 5172 C C . LEU B 1 110 ? 2.328 62.032 3.910 1.00 11.26 107 LEU C C 1
ATOM 5173 O O . LEU B 1 110 ? 1.342 62.683 4.277 1.00 10.31 107 LEU C O 1
ATOM 5178 N N . THR B 1 111 ? 3.346 62.571 3.241 1.00 11.30 108 THR C N 1
ATOM 5179 C CA . THR B 1 111 ? 3.294 63.972 2.853 1.00 8.54 108 THR C CA 1
ATOM 5180 C C . THR B 1 111 ? 4.012 64.143 1.525 1.00 9.31 108 THR C C 1
ATOM 5181 O O . THR B 1 111 ? 4.922 63.378 1.190 1.00 11.12 108 THR C O 1
ATOM 5185 N N . SER B 1 112 ? 3.587 65.150 0.762 1.00 8.78 109 SER C N 1
ATOM 5186 C CA . SER B 1 112 ? 4.330 65.598 -0.407 1.00 10.25 109 SER C CA 1
ATOM 5187 C C . SER B 1 112 ? 5.206 66.812 -0.101 1.00 9.14 109 SER C C 1
ATOM 5188 O O . SER B 1 112 ? 5.740 67.427 -1.025 1.00 10.37 109 SER C O 1
ATOM 5191 N N . TYR B 1 113 ? 5.396 67.137 1.182 1.00 9.59 110 TYR C N 1
ATOM 5192 C CA . TYR B 1 113 ? 6.177 68.317 1.568 1.00 9.84 110 TYR C CA 1
ATOM 5193 C C . TYR B 1 113 ? 7.597 68.289 0.995 1.00 9.96 110 TYR C C 1
ATOM 5194 O O . TYR B 1 113 ? 8.100 69.308 0.497 1.00 8.77 110 TYR C O 1
ATOM 5203 N N . TYR B 1 114 ? 8.283 67.144 1.100 1.00 8.80 111 TYR C N 1
ATOM 5204 C CA . TYR B 1 114 ? 9.690 67.105 0.693 1.00 8.21 111 TYR C CA 1
ATOM 5205 C C . TYR B 1 114 ? 9.852 67.065 -0.819 1.00 10.51 111 TYR C C 1
ATOM 5206 O O . TYR B 1 114 ? 10.810 67.635 -1.359 1.00 9.17 111 TYR C O 1
ATOM 5215 N N . SER B 1 115 ? 8.952 66.365 -1.506 1.00 8.97 112 SER C N 1
ATOM 5216 C CA . SER B 1 115 ? 9.074 66.095 -2.929 1.00 8.40 112 SER C CA 1
ATOM 5217 C C . SER B 1 115 ? 8.454 67.228 -3.755 1.00 8.52 112 SER C C 1
ATOM 5218 O O . SER B 1 115 ? 8.028 68.252 -3.224 1.00 8.80 112 SER C O 1
ATOM 5221 N N . TRP B 1 116 ? 8.450 67.039 -5.080 1.00 7.89 113 TRP C N 1
ATOM 5222 C CA . TRP B 1 116 ? 7.933 67.954 -6.101 1.00 8.86 113 TRP C CA 1
ATOM 5223 C C . TRP B 1 116 ? 8.813 69.191 -6.265 1.00 7.98 113 TRP C C 1
ATOM 5224 O O . TRP B 1 116 ? 8.881 70.062 -5.385 1.00 9.78 113 TRP C O 1
ATOM 5235 N N . GLN B 1 117 ? 9.503 69.242 -7.402 1.00 9.42 114 GLN C N 1
ATOM 5236 C CA . GLN B 1 117 ? 10.298 70.374 -7.856 1.00 7.65 114 GLN C CA 1
ATOM 5237 C C . GLN B 1 117 ? 9.903 70.666 -9.297 1.00 10.31 114 GLN C C 1
ATOM 5238 O O . GLN B 1 117 ? 9.587 69.749 -10.059 1.00 9.82 114 GLN C O 1
ATOM 5244 N N . TYR B 1 118 ? 9.946 71.941 -9.684 1.00 12.09 115 TYR C N 1
ATOM 5245 C CA . TYR B 1 118 ? 9.333 72.368 -10.937 1.00 10.37 115 TYR C CA 1
ATOM 5246 C C . TYR B 1 118 ? 10.328 73.136 -11.797 1.00 10.33 115 TYR C C 1
ATOM 5247 O O . TYR B 1 118 ? 11.051 74.001 -11.295 1.00 11.94 115 TYR C O 1
ATOM 5256 N N . PHE B 1 119 ? 10.344 72.830 -13.099 1.00 10.25 116 PHE C N 1
ATOM 5257 C CA . PHE B 1 119 ? 11.380 73.306 -14.011 1.00 11.68 116 PHE C CA 1
ATOM 5258 C C . PHE B 1 119 ? 10.785 74.027 -15.216 1.00 12.92 116 PHE C C 1
ATOM 5259 O O . PHE B 1 119 ? 10.063 73.424 -16.017 1.00 12.29 116 PHE C O 1
ATOM 5267 N N . SER B 1 120 ? 11.125 75.307 -15.352 1.00 11.25 117 SER C N 1
ATOM 5268 C CA . SER B 1 120 ? 10.943 76.067 -16.581 1.00 13.71 117 SER C CA 1
ATOM 5269 C C . SER B 1 120 ? 12.284 76.508 -17.138 1.00 16.81 117 SER C C 1
ATOM 5270 O O . SER B 1 120 ? 12.338 77.195 -18.164 1.00 18.04 117 SER C O 1
ATOM 5273 N N . SER B 1 121 ? 13.362 76.145 -16.459 1.00 16.77 118 SER C N 1
ATOM 5274 C CA . SER B 1 121 ? 14.733 76.378 -16.861 1.00 13.36 118 SER C CA 1
ATOM 5275 C C . SER B 1 121 ? 15.550 75.264 -16.222 1.00 16.03 118 SER C C 1
ATOM 5276 O O . SER B 1 121 ? 14.992 74.281 -15.723 1.00 13.96 118 SER C O 1
ATOM 5279 N N . ASP B 1 122 ? 16.870 75.428 -16.191 1.00 12.55 119 ASP C N 1
ATOM 5280 C CA . ASP B 1 122 ? 17.704 74.458 -15.492 1.00 11.91 119 ASP C CA 1
ATOM 5281 C C . ASP B 1 122 ? 17.799 74.728 -13.995 1.00 14.19 119 ASP C C 1
ATOM 5282 O O . ASP B 1 122 ? 18.639 74.114 -13.327 1.00 17.72 119 ASP C O 1
ATOM 5287 N N . HIS B 1 123 ? 16.988 75.640 -13.456 1.00 12.24 120 HIS C N 1
ATOM 5288 C CA . HIS B 1 123 ? 16.923 75.883 -12.026 1.00 13.68 120 HIS C CA 1
ATOM 5289 C C . HIS B 1 123 ? 15.544 75.514 -11.501 1.00 13.54 120 HIS C C 1
ATOM 5290 O O . HIS B 1 123 ? 14.536 76.029 -12.010 1.00 13.73 120 HIS C O 1
ATOM 5297 N N . PRO B 1 124 ? 15.452 74.679 -10.469 1.00 11.16 121 PRO C N 1
ATOM 5298 C CA . PRO B 1 124 ? 14.137 74.288 -9.959 1.00 10.97 121 PRO C CA 1
ATOM 5299 C C . PRO B 1 124 ? 13.428 75.453 -9.294 1.00 14.66 121 PRO C C 1
ATOM 5300 O O . PRO B 1 124 ? 14.051 76.343 -8.709 1.00 11.91 121 PRO C O 1
ATOM 5304 N N . ALA B 1 125 ? 12.106 75.441 -9.413 1.00 12.47 122 ALA C N 1
ATOM 5305 C CA . ALA B 1 125 ? 11.227 76.308 -8.648 1.00 14.71 122 ALA C CA 1
ATOM 5306 C C . ALA B 1 125 ? 10.403 75.454 -7.693 1.00 14.77 122 ALA C C 1
ATOM 5307 O O . ALA B 1 125 ? 10.273 74.239 -7.865 1.00 12.77 122 ALA C O 1
ATOM 5309 N N . ASP B 1 126 ? 9.852 76.099 -6.669 1.00 12.06 123 ASP C N 1
ATOM 5310 C CA . ASP B 1 126 ? 9.330 75.387 -5.510 1.00 13.97 123 ASP C CA 1
ATOM 5311 C C . ASP B 1 126 ? 7.814 75.239 -5.507 1.00 12.31 123 ASP C C 1
ATOM 5312 O O . ASP B 1 126 ? 7.274 74.606 -4.591 1.00 12.03 123 ASP C O 1
ATOM 5317 N N . THR B 1 127 ? 7.118 75.793 -6.493 1.00 12.01 124 THR C N 1
ATOM 5318 C CA . THR B 1 127 ? 5.665 75.733 -6.558 1.00 12.55 124 THR C CA 1
ATOM 5319 C C . THR B 1 127 ? 5.232 75.343 -7.960 1.00 12.14 124 THR C C 1
ATOM 5320 O O . THR B 1 127 ? 5.959 75.579 -8.931 1.00 11.76 124 THR C O 1
ATOM 5324 N N . PRO B 1 128 ? 4.028 74.770 -8.100 1.00 14.15 125 PRO C N 1
ATOM 5325 C CA . PRO B 1 128 ? 3.563 74.306 -9.416 1.00 13.56 125 PRO C CA 1
ATOM 5326 C C . PRO B 1 128 ? 3.500 75.384 -10.477 1.00 19.49 125 PRO C C 1
ATOM 5327 O O . PRO B 1 128 ? 3.491 75.055 -11.673 1.00 20.80 125 PRO C O 1
ATOM 5331 N N . ALA B 1 129 ? 3.423 76.656 -10.090 1.00 17.35 126 ALA C N 1
ATOM 5332 C CA . ALA B 1 129 ? 3.464 77.716 -11.088 1.00 20.66 126 ALA C CA 1
ATOM 5333 C C . ALA B 1 129 ? 4.827 77.837 -11.752 1.00 22.67 126 ALA C C 1
ATOM 5334 O O . ALA B 1 129 ? 4.952 78.573 -12.737 1.00 20.06 126 ALA C O 1
ATOM 5336 N N . GLY B 1 130 ? 5.840 77.121 -11.256 1.00 14.96 127 GLY C N 1
ATOM 5337 C CA . GLY B 1 130 ? 7.202 77.303 -11.710 1.00 15.08 127 GLY C CA 1
ATOM 5338 C C . GLY B 1 130 ? 7.661 76.472 -12.889 1.00 15.43 127 GLY C C 1
ATOM 5339 O O . GLY B 1 130 ? 8.772 76.696 -13.376 1.00 20.17 127 GLY C O 1
ATOM 5340 N N . GLY B 1 131 ? 6.876 75.512 -13.353 1.00 17.52 128 GLY C N 1
ATOM 5341 C CA . GLY B 1 131 ? 7.277 74.714 -14.498 1.00 14.47 128 GLY C CA 1
ATOM 5342 C C . GLY B 1 131 ? 6.762 73.286 -14.386 1.00 13.46 128 GLY C C 1
ATOM 5343 O O . GLY B 1 131 ? 5.827 73.002 -13.644 1.00 12.72 128 GLY C O 1
ATOM 5344 N N . ARG B 1 132 ? 7.391 72.396 -15.154 1.00 11.97 129 ARG C N 1
ATOM 5345 C CA . ARG B 1 132 ? 6.932 71.013 -15.182 1.00 11.78 129 ARG C CA 1
ATOM 5346 C C . ARG B 1 132 ? 7.522 70.224 -14.014 1.00 10.51 129 ARG C C 1
ATOM 5347 O O . ARG B 1 132 ? 8.638 70.501 -13.568 1.00 9.89 129 ARG C O 1
ATOM 5355 N N . PRO B 1 133 ? 6.793 69.234 -13.508 1.00 9.99 130 PRO C N 1
ATOM 5356 C CA . PRO B 1 133 ? 7.202 68.574 -12.260 1.00 10.44 130 PRO C CA 1
ATOM 5357 C C . PRO B 1 133 ? 8.214 67.450 -12.447 1.00 8.75 130 PRO C C 1
ATOM 5358 O O . PRO B 1 133 ? 8.145 66.655 -13.386 1.00 9.72 130 PRO C O 1
ATOM 5362 N N . LEU B 1 134 ? 9.151 67.381 -11.506 1.00 8.16 131 LEU C N 1
ATOM 5363 C CA . LEU B 1 134 ? 9.993 66.213 -11.274 1.00 7.36 131 LEU C CA 1
ATOM 5364 C C . LEU B 1 134 ? 10.017 65.971 -9.765 1.00 8.72 131 LEU C C 1
ATOM 5365 O O . LEU B 1 134 ? 9.372 66.699 -9.005 1.00 8.53 131 LEU C O 1
ATOM 5370 N N . PHE B 1 135 ? 10.748 64.942 -9.311 1.00 8.40 132 PHE C N 1
ATOM 5371 C CA . PHE B 1 135 ? 10.739 64.568 -7.886 1.00 6.79 132 PHE C CA 1
ATOM 5372 C C . PHE B 1 135 ? 9.313 64.229 -7.443 1.00 8.81 132 PHE C C 1
ATOM 5373 O O . PHE B 1 135 ? 8.852 64.636 -6.370 1.00 7.92 132 PHE C O 1
ATOM 5381 N N . ARG B 1 136 ? 8.593 63.481 -8.285 1.00 7.82 133 ARG C N 1
ATOM 5382 C CA . ARG B 1 136 ? 7.200 63.196 -7.967 1.00 7.58 133 ARG C CA 1
ATOM 5383 C C . ARG B 1 136 ? 7.035 62.036 -6.995 1.00 8.86 133 ARG C C 1
ATOM 5384 O O . ARG B 1 136 ? 5.955 61.903 -6.403 1.00 9.21 133 ARG C O 1
ATOM 5392 N N . PHE B 1 137 ? 8.078 61.230 -6.784 1.00 8.49 134 PHE C N 1
ATOM 5393 C CA . PHE B 1 137 ? 8.044 60.121 -5.841 1.00 11.90 134 PHE C CA 1
ATOM 5394 C C . PHE B 1 137 ? 8.903 60.416 -4.618 1.00 8.54 134 PHE C C 1
ATOM 5395 O O . PHE B 1 137 ? 9.856 61.201 -4.670 1.00 9.21 134 PHE C O 1
ATOM 5403 N N . ASP B 1 138 ? 8.550 59.772 -3.512 1.00 7.92 135 ASP C N 1
ATOM 5404 C CA . ASP B 1 138 ? 9.278 59.901 -2.260 1.00 7.89 135 ASP C CA 1
ATOM 5405 C C . ASP B 1 138 ? 9.186 58.555 -1.554 1.00 8.21 135 ASP C C 1
ATOM 5406 O O . ASP B 1 138 ? 8.576 57.607 -2.066 1.00 8.56 135 ASP C O 1
ATOM 5411 N N . GLU B 1 139 ? 9.792 58.466 -0.373 1.00 7.25 136 GLU C N 1
ATOM 5412 C CA . GLU B 1 139 ? 9.750 57.236 0.401 1.00 10.24 136 GLU C CA 1
ATOM 5413 C C . GLU B 1 139 ? 9.381 57.520 1.846 1.00 10.07 136 GLU C C 1
ATOM 5414 O O . GLU B 1 139 ? 9.589 58.618 2.364 1.00 8.96 136 GLU C O 1
ATOM 5420 N N . VAL B 1 140 ? 8.832 56.491 2.493 1.00 10.81 137 VAL C N 1
ATOM 5421 C CA . VAL B 1 140 ? 8.680 56.445 3.941 1.00 11.93 137 VAL C CA 1
ATOM 5422 C C . VAL B 1 140 ? 9.039 55.036 4.375 1.00 10.58 137 VAL C C 1
ATOM 5423 O O . VAL B 1 140 ? 9.006 54.092 3.580 1.00 10.12 137 VAL C O 1
ATOM 5427 N N . HIS B 1 141 ? 9.375 54.892 5.653 1.00 10.19 138 HIS C N 1
ATOM 5428 C CA . HIS B 1 141 ? 9.608 53.557 6.182 1.00 11.35 138 HIS C CA 1
ATOM 5429 C C . HIS B 1 141 ? 9.000 53.448 7.567 1.00 10.23 138 HIS C C 1
ATOM 5430 O O . HIS B 1 141 ? 8.834 54.445 8.269 1.00 12.17 138 HIS C O 1
ATOM 5437 N N . TRP B 1 142 ? 8.634 52.222 7.935 1.00 8.91 139 TRP C N 1
ATOM 5438 C CA . TRP B 1 142 ? 8.020 51.967 9.227 1.00 10.69 139 TRP C CA 1
ATOM 5439 C C . TRP B 1 142 ? 8.337 50.541 9.640 1.00 11.61 139 TRP C C 1
ATOM 5440 O O . TRP B 1 142 ? 8.787 49.724 8.833 1.00 10.94 139 TRP C O 1
ATOM 5451 N N . LYS B 1 143 ? 8.083 50.242 10.911 1.00 11.14 140 LYS C N 1
ATOM 5452 C CA . LYS B 1 143 ? 8.285 48.902 11.437 1.00 10.87 140 LYS C CA 1
ATOM 5453 C C . LYS B 1 143 ? 6.948 48.233 11.733 1.00 17.62 140 LYS C C 1
ATOM 5454 O O . LYS B 1 143 ? 6.033 48.853 12.287 1.00 16.20 140 LYS C O 1
ATOM 5460 N N . MET B 1 144 ? 6.831 46.971 11.328 1.00 14.59 141 MET C N 1
ATOM 5461 C CA . MET B 1 144 ? 5.663 46.172 11.672 1.00 16.99 141 MET C CA 1
ATOM 5462 C C . MET B 1 144 ? 5.784 45.670 13.106 1.00 17.72 141 MET C C 1
ATOM 5463 O O . MET B 1 144 ? 6.883 45.509 13.636 1.00 16.48 141 MET C O 1
ATOM 5468 N N . ASP B 1 145 ? 4.638 45.411 13.739 1.00 19.49 142 ASP C N 1
ATOM 5469 C CA . ASP B 1 145 ? 4.693 44.940 15.119 1.00 22.84 142 ASP C CA 1
ATOM 5470 C C . ASP B 1 145 ? 5.159 43.495 15.190 1.00 21.76 142 ASP C C 1
ATOM 5471 O O . ASP B 1 145 ? 5.792 43.089 16.172 1.00 23.34 142 ASP C O 1
ATOM 5476 N N . THR B 1 146 ? 4.893 42.714 14.157 1.00 18.98 143 THR C N 1
ATOM 5477 C CA . THR B 1 146 ? 5.519 41.411 14.075 1.00 21.39 143 THR C CA 1
ATOM 5478 C C . THR B 1 146 ? 6.065 41.215 12.668 1.00 19.92 143 THR C C 1
ATOM 5479 O O . THR B 1 146 ? 5.518 41.761 11.706 1.00 17.79 143 THR C O 1
ATOM 5483 N N . PRO B 1 147 ? 7.169 40.479 12.527 1.00 21.21 144 PRO C N 1
ATOM 5484 C CA . PRO B 1 147 ? 7.775 40.316 11.203 1.00 18.66 144 PRO C CA 1
ATOM 5485 C C . PRO B 1 147 ? 6.847 39.615 10.225 1.00 23.04 144 PRO C C 1
ATOM 5486 O O . PRO B 1 147 ? 6.122 38.681 10.577 1.00 20.23 144 PRO C O 1
ATOM 5490 N N . LEU B 1 148 ? 6.867 40.104 8.988 1.00 17.64 145 LEU C N 1
ATOM 5491 C CA . LEU B 1 148 ? 6.191 39.447 7.884 1.00 16.65 145 LEU C CA 1
ATOM 5492 C C . LEU B 1 148 ? 6.903 38.141 7.557 1.00 15.54 145 LEU C C 1
ATOM 5493 O O . LEU B 1 148 ? 8.136 38.084 7.529 1.00 16.88 145 LEU C O 1
ATOM 5498 N N . GLN B 1 149 ? 6.119 37.082 7.321 1.00 18.42 146 GLN C N 1
ATOM 5499 C CA . GLN B 1 149 ? 6.619 35.740 7.051 1.00 17.84 146 GLN C CA 1
ATOM 5500 C C . GLN B 1 149 ? 6.245 35.303 5.640 1.00 15.99 146 GLN C C 1
ATOM 5501 O O . GLN B 1 149 ? 5.240 35.768 5.099 1.00 16.28 146 GLN C O 1
ATOM 5507 N N . PRO B 1 150 ? 7.011 34.388 5.033 1.00 15.79 147 PRO C N 1
ATOM 5508 C CA . PRO B 1 150 ? 6.609 33.825 3.734 1.00 17.35 147 PRO C CA 1
ATOM 5509 C C . PRO B 1 150 ? 5.156 33.367 3.743 1.00 19.95 147 PRO C C 1
ATOM 5510 O O . PRO B 1 150 ? 4.681 32.747 4.700 1.00 19.04 147 PRO C O 1
ATOM 5514 N N . GLY B 1 151 ? 4.438 33.707 2.672 1.00 16.62 148 GLY C N 1
ATOM 5515 C CA . GLY B 1 151 ? 3.032 33.395 2.557 1.00 19.38 148 GLY C CA 1
ATOM 5516 C C . GLY B 1 151 ? 2.087 34.455 3.087 1.00 20.11 148 GLY C C 1
ATOM 5517 O O . GLY B 1 151 ? 0.908 34.443 2.718 1.00 19.02 148 GLY C O 1
ATOM 5518 N N . ASP B 1 152 ? 2.558 35.355 3.955 1.00 17.63 149 ASP C N 1
ATOM 5519 C CA . ASP B 1 152 ? 1.746 36.494 4.369 1.00 16.96 149 ASP C CA 1
ATOM 5520 C C . ASP B 1 152 ? 1.434 37.371 3.168 1.00 16.71 149 ASP C C 1
ATOM 5521 O O . ASP B 1 152 ? 2.235 37.489 2.236 1.00 16.57 149 ASP C O 1
ATOM 5526 N N . THR B 1 153 ? 0.269 38.009 3.197 1.00 16.48 150 THR C N 1
ATOM 5527 C CA . THR B 1 153 ? -0.037 39.066 2.248 1.00 14.23 150 THR C CA 1
ATOM 5528 C C . THR B 1 153 ? 0.103 40.407 2.952 1.00 16.53 150 THR C C 1
ATOM 5529 O O . THR B 1 153 ? -0.296 40.558 4.112 1.00 17.24 150 THR C O 1
ATOM 5533 N N . ILE B 1 154 ? 0.718 41.369 2.269 1.00 14.21 151 ILE C N 1
ATOM 5534 C CA . ILE B 1 154 ? 0.769 42.739 2.758 1.00 13.14 151 ILE C CA 1
ATOM 5535 C C . ILE B 1 154 ? 0.113 43.614 1.707 1.00 15.93 151 ILE C C 1
ATOM 5536 O O . ILE B 1 154 ? 0.460 43.540 0.522 1.00 13.31 151 ILE C O 1
ATOM 5541 N N . ARG B 1 155 ? -0.844 44.424 2.145 1.00 14.12 152 ARG C N 1
ATOM 5542 C CA . ARG B 1 155 ? -1.666 45.227 1.258 1.00 14.76 152 ARG C CA 1
ATOM 5543 C C . ARG B 1 155 ? -1.534 46.693 1.637 1.00 14.29 152 ARG C C 1
ATOM 5544 O O . ARG B 1 155 ? -1.618 47.042 2.821 1.00 14.52 152 ARG C O 1
ATOM 5552 N N . ILE B 1 156 ? -1.312 47.541 0.636 1.00 14.05 153 ILE C N 1
ATOM 5553 C CA . ILE B 1 156 ? -1.358 48.988 0.798 1.00 11.88 153 ILE C CA 1
ATOM 5554 C C . ILE B 1 156 ? -2.692 49.443 0.229 1.00 11.65 153 ILE C C 1
ATOM 5555 O O . ILE B 1 156 ? -2.983 49.212 -0.953 1.00 13.36 153 ILE C O 1
ATOM 5560 N N . GLN B 1 157 ? -3.519 50.055 1.068 1.00 12.64 154 GLN C N 1
ATOM 5561 C CA . GLN B 1 157 ? -4.887 50.366 0.681 1.00 13.72 154 GLN C CA 1
ATOM 5562 C C . GLN B 1 157 ? -5.216 51.815 1.006 1.00 12.35 154 GLN C C 1
ATOM 5563 O O . GLN B 1 157 ? -4.905 52.306 2.099 1.00 12.75 154 GLN C O 1
ATOM 5569 N N . LYS B 1 158 ? -5.827 52.500 0.046 1.00 12.44 155 LYS C N 1
ATOM 5570 C CA . LYS B 1 158 ? -6.373 53.826 0.294 1.00 12.13 155 LYS C CA 1
ATOM 5571 C C . LYS B 1 158 ? -7.678 53.682 1.072 1.00 12.12 155 LYS C C 1
ATOM 5572 O O . LYS B 1 158 ? -8.539 52.874 0.711 1.00 13.78 155 LYS C O 1
ATOM 5578 N N . SER B 1 159 ? -7.804 54.442 2.149 1.00 13.69 156 SER C N 1
ATOM 5579 C CA . SER B 1 159 ? -8.945 54.393 3.045 1.00 15.94 156 SER C CA 1
ATOM 5580 C C . SER B 1 159 ? -9.978 55.449 2.649 1.00 14.01 156 SER C C 1
ATOM 5581 O O . SER B 1 159 ? -9.850 56.126 1.626 1.00 13.98 156 SER C O 1
ATOM 5584 N N . GLY B 1 160 ? -10.995 55.629 3.495 1.00 14.54 157 GLY C N 1
ATOM 5585 C CA . GLY B 1 160 ? -11.980 56.679 3.278 1.00 12.37 157 GLY C CA 1
ATOM 5586 C C . GLY B 1 160 ? -11.577 58.025 3.858 1.00 16.65 157 GLY C C 1
ATOM 5587 O O . GLY B 1 160 ? -12.417 58.920 4.013 1.00 14.58 157 GLY C O 1
ATOM 5588 N N . ALA B 1 161 ? -10.283 58.198 4.149 1.00 13.37 158 ALA C N 1
ATOM 5589 C CA . ALA B 1 161 ? -9.827 59.389 4.862 1.00 16.10 158 ALA C CA 1
ATOM 5590 C C . ALA B 1 161 ? -9.893 60.652 4.006 1.00 16.64 158 ALA C C 1
ATOM 5591 O O . ALA B 1 161 ? -10.203 61.730 4.523 1.00 14.83 158 ALA C O 1
ATOM 5593 N N . ASP B 1 162 ? -9.560 60.569 2.718 1.00 15.60 159 ASP C N 1
ATOM 5594 C CA . ASP B 1 162 ? -9.470 61.784 1.918 1.00 12.80 159 ASP C CA 1
ATOM 5595 C C . ASP B 1 162 ? -9.749 61.460 0.456 1.00 11.70 159 ASP C C 1
ATOM 5596 O O . ASP B 1 162 ? -9.938 60.301 0.080 1.00 12.87 159 ASP C O 1
ATOM 5601 N N . SER B 1 163 ? -9.745 62.507 -0.373 1.00 12.76 160 SER C N 1
ATOM 5602 C CA . SER B 1 163 ? -10.064 62.406 -1.791 1.00 14.05 160 SER C CA 1
ATOM 5603 C C . SER B 1 163 ? -8.835 62.354 -2.687 1.00 12.85 160 SER C C 1
ATOM 5604 O O . SER B 1 163 ? -8.979 62.425 -3.914 1.00 12.16 160 SER C O 1
ATOM 5607 N N . LEU B 1 164 ? -7.636 62.231 -2.116 1.00 14.64 161 LEU C N 1
ATOM 5608 C CA . LEU B 1 164 ? -6.410 62.272 -2.906 1.00 14.66 161 LEU C CA 1
ATOM 5609 C C . LEU B 1 164 ? -6.151 60.942 -3.596 1.00 13.12 161 LEU C C 1
ATOM 5610 O O . LEU B 1 164 ? -6.355 59.874 -3.014 1.00 10.48 161 LEU C O 1
ATOM 5615 N N . GLU B 1 165 ? -5.689 61.008 -4.841 1.00 11.11 162 GLU C N 1
ATOM 5616 C CA . GLU B 1 165 ? -5.141 59.823 -5.489 1.00 9.65 162 GLU C CA 1
ATOM 5617 C C . GLU B 1 165 ? -3.699 59.636 -5.047 1.00 12.19 162 GLU C C 1
ATOM 5618 O O . GLU B 1 165 ? -2.912 60.586 -5.062 1.00 9.84 162 GLU C O 1
ATOM 5624 N N . TYR B 1 166 ? -3.359 58.415 -4.646 1.00 10.61 163 TYR C N 1
ATOM 5625 C CA . TYR B 1 166 ? -2.006 58.043 -4.265 1.00 9.81 163 TYR C CA 1
ATOM 5626 C C . TYR B 1 166 ? -1.449 57.095 -5.316 1.00 11.86 163 TYR C C 1
ATOM 5627 O O . TYR B 1 166 ? -2.196 56.484 -6.083 1.00 13.15 163 TYR C O 1
ATOM 5636 N N . GLY B 1 167 ? -0.135 56.969 -5.343 1.00 10.10 164 GLY C N 1
ATOM 5637 C CA . GLY B 1 167 ? 0.515 55.946 -6.150 1.00 10.16 164 GLY C CA 1
ATOM 5638 C C . GLY B 1 167 ? 1.514 55.173 -5.315 1.00 8.84 164 GLY C C 1
ATOM 5639 O O . GLY B 1 167 ? 2.207 55.746 -4.475 1.00 10.45 164 GLY C O 1
ATOM 5640 N N . VAL B 1 168 ? 1.572 53.864 -5.542 1.00 9.46 165 VAL C N 1
ATOM 5641 C CA . VAL B 1 168 ? 2.567 53.019 -4.878 1.00 9.25 165 VAL C CA 1
ATOM 5642 C C . VAL B 1 168 ? 3.453 52.399 -5.948 1.00 9.22 165 VAL C C 1
ATOM 5643 O O . VAL B 1 168 ? 2.959 51.763 -6.888 1.00 9.74 165 VAL C O 1
ATOM 5647 N N . ASP B 1 169 ? 4.761 52.594 -5.814 1.00 10.82 166 ASP C N 1
ATOM 5648 C CA . ASP B 1 169 ? 5.721 52.010 -6.745 1.00 10.02 166 ASP C CA 1
ATOM 5649 C C . ASP B 1 169 ? 6.151 50.627 -6.254 1.00 10.13 166 ASP C C 1
ATOM 5650 O O . ASP B 1 169 ? 5.915 49.617 -6.925 1.00 11.44 166 ASP C O 1
ATOM 5655 N N . PHE B 1 170 ? 6.753 50.562 -5.070 1.00 9.82 167 PHE C N 1
ATOM 5656 C CA . PHE B 1 170 ? 7.203 49.273 -4.568 1.00 10.57 167 PHE C CA 1
ATOM 5657 C C . PHE B 1 170 ? 7.315 49.332 -3.056 1.00 9.33 167 PHE C C 1
ATOM 5658 O O . PHE B 1 170 ? 7.287 50.402 -2.446 1.00 11.30 167 PHE C O 1
ATOM 5666 N N . LEU B 1 171 ? 7.447 48.148 -2.466 1.00 9.61 168 LEU C N 1
ATOM 5667 C CA . LEU B 1 171 ? 7.865 47.977 -1.088 1.00 9.54 168 LEU C CA 1
ATOM 5668 C C . LEU B 1 171 ? 9.231 47.307 -1.075 1.00 10.73 168 LEU C C 1
ATOM 5669 O O . LEU B 1 171 ? 9.553 46.498 -1.953 1.00 10.02 168 LEU C O 1
ATOM 5674 N N . GLU B 1 172 ? 10.037 47.653 -0.080 1.00 10.56 169 GLU C N 1
ATOM 5675 C CA . GLU B 1 172 ? 11.266 46.926 0.209 1.00 8.83 169 GLU C CA 1
ATOM 5676 C C . GLU B 1 172 ? 11.195 46.473 1.660 1.00 11.29 169 GLU C C 1
ATOM 5677 O O . GLU B 1 172 ? 10.904 47.280 2.547 1.00 11.26 169 GLU C O 1
ATOM 5683 N N . ILE B 1 173 ? 11.431 45.184 1.896 1.00 8.24 170 ILE C N 1
ATOM 5684 C CA . ILE B 1 173 ? 11.110 44.558 3.176 1.00 9.44 170 ILE C CA 1
ATOM 5685 C C . ILE B 1 173 ? 12.345 43.845 3.691 1.00 8.98 170 ILE C C 1
ATOM 5686 O O . ILE B 1 173 ? 13.005 43.120 2.940 1.00 11.43 170 ILE C O 1
ATOM 5691 N N . GLU B 1 174 ? 12.657 44.052 4.966 1.00 10.36 171 GLU C N 1
ATOM 5692 C CA . GLU B 1 174 ? 13.875 43.498 5.543 1.00 9.94 171 GLU C CA 1
ATOM 5693 C C . GLU B 1 174 ? 13.635 43.184 7.009 1.00 12.65 171 GLU C C 1
ATOM 5694 O O . GLU B 1 174 ? 12.768 43.776 7.653 1.00 10.09 171 GLU C O 1
ATOM 5700 N N . ALA B 1 175 ? 14.429 42.248 7.531 1.00 9.96 172 ALA C N 1
ATOM 5701 C CA . ALA B 1 175 ? 14.443 41.971 8.957 1.00 12.71 172 ALA C CA 1
ATOM 5702 C C . ALA B 1 175 ? 15.249 43.048 9.661 1.00 14.28 172 ALA C C 1
ATOM 5703 O O . ALA B 1 175 ? 16.341 43.412 9.221 1.00 16.75 172 ALA C O 1
ATOM 5705 N N . VAL B 1 176 ? 14.704 43.576 10.745 1.00 11.69 173 VAL C N 1
ATOM 5706 C CA . VAL B 1 176 ? 15.313 44.690 11.460 1.00 11.98 173 VAL C CA 1
ATOM 5707 C C . VAL B 1 176 ? 16.088 44.123 12.642 1.00 17.35 173 VAL C C 1
ATOM 5708 O O . VAL B 1 176 ? 15.476 43.494 13.521 1.00 13.00 173 VAL C O 1
ATOM 5712 N N . PRO B 1 177 ? 17.402 44.307 12.711 1.00 13.87 174 PRO C N 1
ATOM 5713 C CA . PRO B 1 177 ? 18.138 43.866 13.897 1.00 13.32 174 PRO C CA 1
ATOM 5714 C C . PRO B 1 177 ? 17.826 44.757 15.088 1.00 15.53 174 PRO C C 1
ATOM 5715 O O . PRO B 1 177 ? 17.427 45.917 14.953 1.00 13.37 174 PRO C O 1
ATOM 5719 N N . ALA B 1 178 ? 18.028 44.196 16.274 1.00 12.06 175 ALA C N 1
ATOM 5720 C CA . ALA B 1 178 ? 17.801 44.949 17.496 1.00 14.21 175 ALA C CA 1
ATOM 5721 C C . ALA B 1 178 ? 18.750 46.142 17.577 1.00 13.79 175 ALA C C 1
ATOM 5722 O O . ALA B 1 178 ? 19.754 46.227 16.859 1.00 12.60 175 ALA C O 1
ATOM 5724 N N . ALA B 1 179 ? 18.406 47.083 18.457 1.00 11.05 176 ALA C N 1
ATOM 5725 C CA . ALA B 1 179 ? 19.220 48.276 18.647 1.00 13.00 176 ALA C CA 1
ATOM 5726 C C . ALA B 1 179 ? 20.649 47.908 19.029 1.00 12.24 176 ALA C C 1
ATOM 5727 O O . ALA B 1 179 ? 20.887 46.975 19.802 1.00 12.33 176 ALA C O 1
ATOM 5729 N N . ILE B 1 180 ? 21.605 48.641 18.465 1.00 10.01 177 ILE C N 1
ATOM 5730 C CA . ILE B 1 180 ? 23.005 48.462 18.828 1.00 8.83 177 ILE C CA 1
ATOM 5731 C C . ILE B 1 180 ? 23.234 48.980 20.238 1.00 12.38 177 ILE C C 1
ATOM 5732 O O . ILE B 1 180 ? 22.769 50.067 20.596 1.00 13.64 177 ILE C O 1
ATOM 5737 N N . ALA B 1 181 ? 23.986 48.213 21.030 1.00 12.25 178 ALA C N 1
ATOM 5738 C CA . ALA B 1 181 ? 24.208 48.542 22.432 1.00 13.47 178 ALA C CA 1
ATOM 5739 C C . ALA B 1 181 ? 25.136 49.740 22.599 1.00 11.13 178 ALA C C 1
ATOM 5740 O O . ALA B 1 181 ? 26.009 50.016 21.767 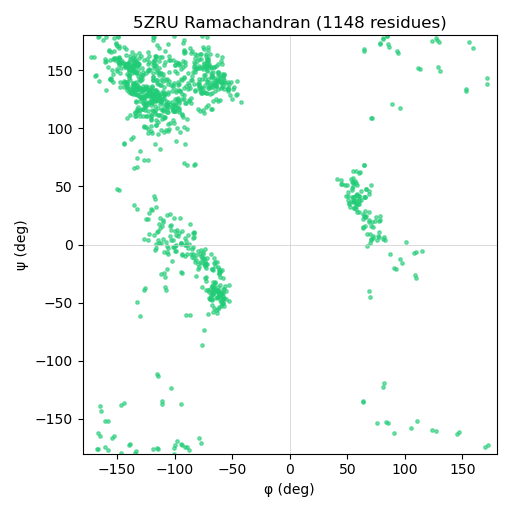1.00 11.91 178 ALA C O 1
ATOM 5742 N N . ARG B 1 182 ? 24.962 50.431 23.715 1.00 10.73 179 ARG C N 1
ATOM 5743 C CA . ARG B 1 182 ? 25.871 51.514 24.065 1.00 11.55 179 ARG C CA 1
ATOM 5744 C C . ARG B 1 182 ? 27.275 50.968 24.307 1.00 12.55 179 ARG C C 1
ATOM 5745 O O . ARG B 1 182 ? 27.439 50.051 25.125 1.00 13.35 179 ARG C O 1
ATOM 5753 N N . PRO B 1 183 ? 28.300 51.475 23.620 1.00 10.76 180 PRO C N 1
ATOM 5754 C CA . PRO B 1 183 ? 29.658 50.941 23.814 1.00 16.72 180 PRO C CA 1
ATOM 5755 C C . PRO B 1 183 ? 30.197 51.214 25.210 1.00 19.26 180 PRO C C 1
ATOM 5756 O O . PRO B 1 183 ? 29.818 52.180 25.877 1.00 16.40 180 PRO C O 1
ATOM 5760 N N . ALA B 1 184 ? 31.099 50.337 25.646 1.00 16.57 181 ALA C N 1
ATOM 5761 C CA . ALA B 1 184 ? 31.769 50.536 26.923 1.00 25.09 181 ALA C CA 1
ATOM 5762 C C . ALA B 1 184 ? 32.520 51.866 26.933 1.00 22.88 181 ALA C C 1
ATOM 5763 O O . ALA B 1 184 ? 33.124 52.265 25.933 1.00 25.87 181 ALA C O 1
ATOM 5765 N N . ASN B 1 185 ? 32.458 52.560 28.069 1.00 27.94 182 ASN C N 1
ATOM 5766 C CA . ASN B 1 185 ? 33.205 53.806 28.287 1.00 32.48 182 ASN C CA 1
ATOM 5767 C C . ASN B 1 185 ? 32.933 54.827 27.180 1.00 28.53 182 ASN C C 1
ATOM 5768 O O . ASN B 1 185 ? 33.848 55.443 26.631 1.00 31.55 182 ASN C O 1
ATOM 5773 N N . SER B 1 186 ? 31.659 55.003 26.848 1.00 23.24 183 SER C N 1
ATOM 5774 C CA . SER B 1 186 ? 31.200 56.011 25.901 1.00 19.96 183 SER C CA 1
ATOM 5775 C C . SER B 1 186 ? 30.465 57.112 26.651 1.00 17.35 183 SER C C 1
ATOM 5776 O O . SER B 1 186 ? 30.119 56.967 27.825 1.00 19.11 183 SER C O 1
ATOM 5779 N N . VAL B 1 187 ? 30.229 58.224 25.964 1.00 14.86 184 VAL C N 1
ATOM 5780 C CA . VAL B 1 187 ? 29.303 59.255 26.432 1.00 14.67 184 VAL C CA 1
ATOM 5781 C C . VAL B 1 187 ? 28.068 59.183 25.550 1.00 14.45 184 VAL C C 1
ATOM 5782 O O . VAL B 1 187 ? 28.175 58.924 24.347 1.00 15.12 184 VAL C O 1
ATOM 5786 N N . SER B 1 188 ? 26.898 59.372 26.147 1.00 12.81 185 SER C N 1
ATOM 5787 C CA . SER B 1 188 ? 25.640 59.381 25.410 1.00 11.91 185 SER C CA 1
ATOM 5788 C C . SER B 1 188 ? 25.032 60.776 25.415 1.00 14.31 185 SER C C 1
ATOM 5789 O O . SER B 1 188 ? 25.188 61.538 26.375 1.00 15.40 185 SER C O 1
ATOM 5792 N N . VAL B 1 189 ? 24.337 61.112 24.325 1.00 12.96 186 VAL C N 1
ATOM 5793 C CA . VAL B 1 189 ? 23.631 62.388 24.288 1.00 11.67 186 VAL C CA 1
ATOM 5794 C C . VAL B 1 189 ? 22.625 62.486 25.430 1.00 12.76 186 VAL C C 1
ATOM 5795 O O . VAL B 1 189 ? 22.338 63.586 25.915 1.00 15.50 186 VAL C O 1
ATOM 5799 N N . THR B 1 190 ? 22.090 61.355 25.896 1.00 12.43 187 THR C N 1
ATOM 5800 C CA . THR B 1 190 ? 21.146 61.431 27.008 1.00 14.95 187 THR C CA 1
ATOM 5801 C C . THR B 1 190 ? 21.837 61.745 28.332 1.00 17.41 187 THR C C 1
ATOM 5802 O O . THR B 1 190 ? 21.163 62.204 29.263 1.00 21.10 187 THR C O 1
ATOM 5806 N N . ASP B 1 191 ? 23.154 61.510 28.443 1.00 17.01 188 ASP C N 1
ATOM 5807 C CA . ASP B 1 191 ? 23.886 61.938 29.634 1.00 18.21 188 ASP C CA 1
ATOM 5808 C C . ASP B 1 191 ? 23.824 63.446 29.802 1.00 17.63 188 ASP C C 1
ATOM 5809 O O . ASP B 1 191 ? 23.980 63.956 30.918 1.00 18.83 188 ASP C O 1
ATOM 5814 N N . PHE B 1 192 ? 23.630 64.177 28.707 1.00 15.34 189 PHE C N 1
ATOM 5815 C CA . PHE B 1 192 ? 23.651 65.631 28.728 1.00 19.14 189 PHE C CA 1
ATOM 5816 C C . PHE B 1 192 ? 22.272 66.237 28.495 1.00 18.04 189 PHE C C 1
ATOM 5817 O O . PHE B 1 192 ? 22.161 67.419 28.149 1.00 20.77 189 PHE C O 1
ATOM 5825 N N . GLY B 1 193 ? 21.215 65.453 28.700 1.00 18.01 190 GLY C N 1
ATOM 5826 C CA . GLY B 1 193 ? 19.871 65.986 28.729 1.00 19.28 190 GLY C CA 1
ATOM 5827 C C . GLY B 1 193 ? 19.051 65.796 27.474 1.00 19.33 190 GLY C C 1
ATOM 5828 O O . GLY B 1 193 ? 17.915 66.283 27.426 1.00 15.62 190 GLY C O 1
ATOM 5829 N N . ALA B 1 194 ? 19.581 65.121 26.453 1.00 16.46 191 ALA C N 1
ATOM 5830 C CA . ALA B 1 194 ? 18.750 64.770 25.311 1.00 14.10 191 ALA C CA 1
ATOM 5831 C C . ALA B 1 194 ? 17.708 63.755 25.746 1.00 13.88 191 ALA C C 1
ATOM 5832 O O . ALA B 1 194 ? 17.993 62.853 26.539 1.00 15.91 191 ALA C O 1
ATOM 5834 N N . VAL B 1 195 ? 16.491 63.908 25.240 1.00 12.69 192 VAL C N 1
ATOM 5835 C CA . VAL B 1 195 ? 15.412 62.968 25.526 1.00 15.48 192 VAL C CA 1
ATOM 5836 C C . VAL B 1 195 ? 14.796 62.528 24.206 1.00 13.96 192 VAL C C 1
ATOM 5837 O O . VAL B 1 195 ? 14.386 63.364 23.396 1.00 13.04 192 VAL C O 1
ATOM 5841 N N . ALA B 1 196 ? 14.725 61.218 23.994 1.00 16.39 193 ALA C N 1
ATOM 5842 C CA . ALA B 1 196 ? 14.113 60.699 22.781 1.00 13.77 193 ALA C CA 1
ATOM 5843 C C . ALA B 1 196 ? 12.595 60.841 22.812 1.00 16.62 193 ALA C C 1
ATOM 5844 O O . ALA B 1 196 ? 11.959 60.735 23.865 1.00 13.81 193 ALA C O 1
ATOM 5846 N N . ASN B 1 197 ? 12.018 61.089 21.634 1.00 12.97 194 ASN C N 1
ATOM 5847 C CA . ASN B 1 197 ? 10.598 60.886 21.356 1.00 14.52 194 ASN C CA 1
ATOM 5848 C C . ASN B 1 197 ? 9.690 61.864 22.090 1.00 19.83 194 ASN C C 1
ATOM 5849 O O . ASN B 1 197 ? 8.497 61.584 22.268 1.00 21.69 194 ASN C O 1
ATOM 5854 N N . ASP B 1 198 ? 10.205 63.007 22.527 1.00 18.82 195 ASP C N 1
ATOM 5855 C CA . ASP B 1 198 ? 9.369 63.977 23.221 1.00 22.03 195 ASP C CA 1
ATOM 5856 C C . ASP B 1 198 ? 9.120 65.233 22.399 1.00 21.77 195 ASP C C 1
ATOM 5857 O O . ASP B 1 198 ? 8.500 66.178 22.901 1.00 21.56 195 ASP C O 1
ATOM 5862 N N . GLY B 1 199 ? 9.586 65.268 21.152 1.00 19.66 196 GLY C N 1
ATOM 5863 C CA . GLY B 1 199 ? 9.435 66.434 20.308 1.00 23.13 196 GLY C CA 1
ATOM 5864 C C . GLY B 1 199 ? 10.206 67.661 20.744 1.00 21.36 196 GLY C C 1
ATOM 5865 O O . GLY B 1 199 ? 10.130 68.689 20.058 1.00 22.92 196 GLY C O 1
ATOM 5866 N N . GLN B 1 200 ? 10.929 67.597 21.859 1.00 20.49 197 GLN C N 1
ATOM 5867 C CA . GLN B 1 200 ? 11.696 68.724 22.364 1.00 19.30 197 GLN C CA 1
ATOM 5868 C C . GLN B 1 200 ? 13.088 68.726 21.749 1.00 20.53 197 GLN C C 1
ATOM 5869 O O . GLN B 1 200 ? 13.667 67.671 21.472 1.00 17.79 197 GLN C O 1
ATOM 5875 N N . ASP B 1 201 ? 13.629 69.928 21.566 1.00 16.73 198 ASP C N 1
ATOM 5876 C CA . ASP B 1 201 ? 14.915 70.084 20.903 1.00 17.21 198 ASP C CA 1
ATOM 5877 C C . ASP B 1 201 ? 16.041 69.466 21.723 1.00 17.08 198 ASP C C 1
ATOM 5878 O O . ASP B 1 201 ? 16.117 69.637 22.946 1.00 19.61 198 ASP C O 1
ATOM 5883 N N . ASP B 1 202 ? 16.941 68.764 21.031 1.00 12.11 199 ASP C N 1
ATOM 5884 C CA . ASP B 1 202 ? 18.060 68.090 21.669 1.00 11.20 199 ASP C CA 1
ATOM 5885 C C . ASP B 1 202 ? 19.411 68.660 21.276 1.00 13.82 199 ASP C C 1
ATOM 5886 O O . ASP B 1 202 ? 20.433 68.111 21.692 1.00 12.36 199 ASP C O 1
ATOM 5891 N N . LEU B 1 203 ? 19.458 69.733 20.482 1.00 12.00 200 LEU C N 1
ATOM 5892 C CA . LEU B 1 203 ? 20.743 70.138 19.916 1.00 12.40 200 LEU C CA 1
ATOM 5893 C C . LEU B 1 203 ? 21.720 70.596 20.996 1.00 14.46 200 LEU C C 1
ATOM 5894 O O . LEU B 1 203 ? 22.928 70.343 20.892 1.00 10.16 200 LEU C O 1
ATOM 5899 N N . ALA B 1 204 ? 21.227 71.265 22.044 1.00 14.56 201 ALA C N 1
ATOM 5900 C CA . ALA B 1 204 ? 22.132 71.698 23.106 1.00 17.07 201 ALA C CA 1
ATOM 5901 C C . ALA B 1 204 ? 22.805 70.506 23.780 1.00 14.92 201 ALA C C 1
ATOM 5902 O O . ALA B 1 204 ? 24.004 70.553 24.092 1.00 14.15 201 ALA C O 1
ATOM 5904 N N . ALA B 1 205 ? 22.055 69.424 24.007 1.00 13.77 202 ALA C N 1
ATOM 5905 C CA . ALA B 1 205 ? 22.656 68.224 24.582 1.00 14.13 202 ALA C CA 1
ATOM 5906 C C . ALA B 1 205 ? 23.648 67.577 23.619 1.00 14.13 202 ALA C C 1
ATOM 5907 O O . ALA B 1 205 ? 24.689 67.066 24.050 1.00 13.77 202 ALA C O 1
ATOM 5909 N N . PHE B 1 206 ? 23.335 67.566 22.316 1.00 12.80 203 PHE C N 1
ATOM 5910 C CA . PHE B 1 206 ? 24.270 67.009 21.339 1.00 11.85 203 PHE C CA 1
ATOM 5911 C C . PHE B 1 206 ? 25.576 67.796 21.323 1.00 12.71 203 PHE C C 1
ATOM 5912 O O . PHE B 1 206 ? 26.666 67.212 21.225 1.00 12.05 203 PHE C O 1
ATOM 5920 N N . GLU B 1 207 ? 25.492 69.126 21.410 1.00 12.23 204 GLU C N 1
ATOM 5921 C CA . GLU B 1 207 ? 26.713 69.926 21.403 1.00 11.74 204 GLU C CA 1
ATOM 5922 C C . GLU B 1 207 ? 27.539 69.675 22.658 1.00 14.40 204 GLU C C 1
ATOM 5923 O O . GLU B 1 207 ? 28.767 69.558 22.581 1.00 13.29 204 GLU C O 1
ATOM 5929 N N . ALA B 1 208 ? 26.879 69.602 23.820 1.00 13.65 205 ALA C N 1
ATOM 5930 C CA . ALA B 1 208 ? 27.587 69.313 25.065 1.00 14.64 205 ALA C CA 1
ATOM 5931 C C . ALA B 1 208 ? 28.226 67.932 25.020 1.00 12.88 205 ALA C C 1
ATOM 5932 O O . ALA B 1 208 ? 29.354 67.739 25.495 1.00 13.94 205 ALA C O 1
ATOM 5934 N N . ALA B 1 209 ? 27.512 66.956 24.451 1.00 12.47 206 ALA C N 1
ATOM 5935 C CA . ALA B 1 209 ? 28.025 65.592 24.379 1.00 12.44 206 ALA C CA 1
ATOM 5936 C C . ALA B 1 209 ? 29.243 65.503 23.466 1.00 17.36 206 ALA C C 1
ATOM 5937 O O . ALA B 1 209 ? 30.187 64.757 23.759 1.00 13.79 206 ALA C O 1
ATOM 5939 N N . VAL B 1 210 ? 29.248 66.264 22.364 1.00 14.20 207 VAL C N 1
ATOM 5940 C CA . VAL B 1 210 ? 30.428 66.323 21.497 1.00 15.88 207 VAL C CA 1
ATOM 5941 C C . VAL B 1 210 ? 31.636 66.849 22.271 1.00 16.07 207 VAL C C 1
ATOM 5942 O O . VAL B 1 210 ? 32.737 66.286 22.193 1.00 14.32 207 VAL C O 1
ATOM 5946 N N . ASN B 1 211 ? 31.460 67.952 23.009 1.00 16.12 208 ASN C N 1
ATOM 5947 C CA . ASN B 1 211 ? 32.572 68.483 23.799 1.00 16.75 208 ASN C CA 1
ATOM 5948 C C . ASN B 1 211 ? 33.095 67.439 24.776 1.00 18.83 208 ASN C C 1
ATOM 5949 O O . ASN B 1 211 ? 34.310 67.254 24.907 1.00 17.49 208 ASN C O 1
ATOM 5954 N N . ALA B 1 212 ? 32.190 66.732 25.457 1.00 14.90 209 ALA C N 1
ATOM 5955 C CA . ALA B 1 212 ? 32.613 65.739 26.438 1.00 18.48 209 ALA C CA 1
ATOM 5956 C C . ALA B 1 212 ? 33.316 64.566 25.776 1.00 16.39 209 ALA C C 1
ATOM 5957 O O . ALA B 1 212 ? 34.314 64.062 26.303 1.00 16.13 209 ALA C O 1
ATOM 5959 N N . ALA B 1 213 ? 32.798 64.104 24.633 1.00 14.38 210 ALA C N 1
ATOM 5960 C CA . ALA B 1 213 ? 33.466 63.033 23.902 1.00 17.08 210 ALA C CA 1
ATOM 5961 C C . ALA B 1 213 ? 34.877 63.442 23.497 1.00 16.67 210 ALA C C 1
ATOM 5962 O O . ALA B 1 213 ? 35.822 62.655 23.630 1.00 18.89 210 ALA C O 1
ATOM 5964 N N . VAL B 1 214 ? 35.040 64.670 23.004 1.00 18.26 211 VAL C N 1
ATOM 5965 C CA . VAL B 1 214 ? 36.358 65.135 22.577 1.00 20.67 211 VAL C CA 1
ATOM 5966 C C . VAL B 1 214 ? 37.290 65.293 23.775 1.00 18.10 211 VAL C C 1
ATOM 5967 O O . VAL B 1 214 ? 38.468 64.916 23.715 1.00 20.12 211 VAL C O 1
ATOM 5971 N N . THR B 1 215 ? 36.782 65.846 24.880 1.00 18.60 212 THR C N 1
ATOM 5972 C CA . THR B 1 215 ? 37.617 66.015 26.067 1.00 21.84 212 THR C CA 1
ATOM 5973 C C . THR B 1 215 ? 38.061 64.669 26.631 1.00 22.42 212 THR C C 1
ATOM 5974 O O . THR B 1 215 ? 39.209 64.513 27.065 1.00 20.58 212 THR C O 1
ATOM 5978 N N . SER B 1 216 ? 37.170 63.683 26.631 1.00 18.42 213 SER C N 1
ATOM 5979 C CA . SER B 1 216 ? 37.471 62.404 27.258 1.00 20.27 213 SER C CA 1
ATOM 5980 C C . SER B 1 216 ? 38.039 61.377 26.290 1.00 19.20 213 SER C C 1
ATOM 5981 O O . SER B 1 216 ? 38.494 60.315 26.734 1.00 20.19 213 SER C O 1
ATOM 5984 N N . GLY B 1 217 ? 38.038 61.662 24.990 1.00 18.26 214 GLY C N 1
ATOM 5985 C CA . GLY B 1 217 ? 38.419 60.650 24.025 1.00 20.88 214 GLY C CA 1
ATOM 5986 C C . GLY B 1 217 ? 37.485 59.462 23.969 1.00 21.05 214 GLY C C 1
ATOM 5987 O O . GLY B 1 217 ? 37.905 58.367 23.582 1.00 21.92 214 GLY C O 1
ATOM 5988 N N . LYS B 1 218 ? 36.232 59.637 24.365 1.00 15.59 215 LYS C N 1
ATOM 5989 C CA . LYS B 1 218 ? 35.242 58.569 24.356 1.00 17.68 215 LYS C CA 1
ATOM 5990 C C . LYS B 1 218 ? 34.382 58.630 23.097 1.00 15.07 215 LYS C C 1
ATOM 5991 O O . LYS B 1 218 ? 34.240 59.674 22.456 1.00 14.75 215 LYS C O 1
ATOM 5997 N N . ILE B 1 219 ? 33.815 57.471 22.756 1.00 13.96 216 ILE C N 1
ATOM 5998 C CA . ILE B 1 219 ? 32.806 57.380 21.709 1.00 14.76 216 ILE C CA 1
ATOM 5999 C C . ILE B 1 219 ? 31.584 58.184 22.121 1.00 14.51 216 ILE C C 1
ATOM 6000 O O . ILE B 1 219 ? 31.195 58.188 23.295 1.00 16.77 216 ILE C O 1
ATOM 6005 N N . LEU B 1 220 ? 30.967 58.871 21.160 1.00 11.33 217 LEU C N 1
ATOM 6006 C CA . LEU B 1 220 ? 29.691 59.534 21.386 1.00 12.12 217 LEU C CA 1
ATOM 6007 C C . LEU B 1 220 ? 28.594 58.621 20.859 1.00 14.35 217 LEU C C 1
ATOM 6008 O O . LEU B 1 220 ? 28.561 58.303 19.663 1.00 10.71 217 LEU C O 1
ATOM 6013 N N . TYR B 1 221 ? 27.720 58.186 21.756 1.00 10.97 218 TYR C N 1
ATOM 6014 C CA . TYR B 1 221 ? 26.643 57.262 21.445 1.00 10.66 218 TYR C CA 1
ATOM 6015 C C . TYR B 1 221 ? 25.324 58.014 21.413 1.00 13.64 218 TYR C C 1
ATOM 6016 O O . TYR B 1 221 ? 25.065 58.877 22.260 1.00 11.12 218 TYR C O 1
ATOM 6025 N N . ILE B 1 222 ? 24.500 57.689 20.427 1.00 10.05 219 ILE C N 1
ATOM 6026 C CA . ILE B 1 222 ? 23.142 58.198 20.333 1.00 11.43 219 ILE C CA 1
ATOM 6027 C C . ILE B 1 222 ? 22.207 57.002 20.438 1.00 12.39 219 ILE C C 1
ATOM 6028 O O . ILE B 1 222 ? 22.242 56.114 19.579 1.00 11.97 219 ILE C O 1
ATOM 6033 N N . PRO B 1 223 ? 21.389 56.906 21.475 1.00 12.78 220 PRO C N 1
ATOM 6034 C CA . PRO B 1 223 ? 20.562 55.713 21.677 1.00 12.89 220 PRO C CA 1
ATOM 6035 C C . PRO B 1 223 ? 19.366 55.696 20.732 1.00 11.16 220 PRO C C 1
ATOM 6036 O O . PRO B 1 223 ? 19.140 56.616 19.945 1.00 12.27 220 PRO C O 1
ATOM 6040 N N . ALA B 1 224 ? 18.575 54.632 20.849 1.00 11.76 221 ALA C N 1
ATOM 6041 C CA . ALA B 1 224 ? 17.368 54.496 20.042 1.00 11.19 221 ALA C CA 1
ATOM 6042 C C . ALA B 1 224 ? 16.369 55.611 20.346 1.00 12.14 221 ALA C C 1
ATOM 6043 O O . ALA B 1 224 ? 16.271 56.100 21.476 1.00 13.38 221 ALA C O 1
ATOM 6045 N N . GLY B 1 225 ? 15.627 56.011 19.319 1.00 12.40 222 GLY C N 1
ATOM 6046 C CA . GLY B 1 225 ? 14.584 57.015 19.430 1.00 12.17 222 GLY C CA 1
ATOM 6047 C C . GLY B 1 225 ? 14.809 58.167 18.466 1.00 12.99 222 GLY C C 1
ATOM 6048 O O . GLY B 1 225 ? 15.818 58.249 17.770 1.00 11.73 222 GLY C O 1
ATOM 6049 N N . THR B 1 226 ? 13.837 59.072 18.447 1.00 12.71 223 THR C N 1
ATOM 6050 C CA . THR B 1 226 ? 13.898 60.259 17.598 1.00 11.05 223 THR C CA 1
ATOM 6051 C C . THR B 1 226 ? 14.395 61.449 18.413 1.00 14.95 223 THR C C 1
ATOM 6052 O O . THR B 1 226 ? 13.803 61.799 19.447 1.00 13.46 223 THR C O 1
ATOM 6056 N N . PHE B 1 227 ? 15.478 62.066 17.951 1.00 11.23 224 PHE C N 1
ATOM 6057 C CA . PHE B 1 227 ? 15.982 63.310 18.520 1.00 10.14 224 PHE C CA 1
ATOM 6058 C C . PHE B 1 227 ? 15.753 64.450 17.535 1.00 13.08 224 PHE C C 1
ATOM 6059 O O . PHE B 1 227 ? 15.880 64.264 16.320 1.00 13.36 224 PHE C O 1
ATOM 6067 N N . HIS B 1 228 ? 15.373 65.618 18.058 1.00 10.45 225 HIS C N 1
ATOM 6068 C CA . HIS B 1 228 ? 15.022 66.771 17.236 1.00 13.43 225 HIS C CA 1
ATOM 6069 C C . HIS B 1 228 ? 16.092 67.843 17.375 1.00 15.63 225 HIS C C 1
ATOM 6070 O O . HIS B 1 228 ? 16.423 68.258 18.492 1.00 14.27 225 HIS C O 1
ATOM 6077 N N . LEU B 1 229 ? 16.638 68.279 16.239 1.00 14.03 226 LEU C N 1
ATOM 6078 C CA . LEU B 1 229 ? 17.695 69.287 16.202 1.00 12.92 226 LEU C CA 1
ATOM 6079 C C . LEU B 1 229 ? 17.183 70.501 15.435 1.00 12.33 226 LEU C C 1
ATOM 6080 O O . LEU B 1 229 ? 16.949 70.421 14.223 1.00 10.94 226 LEU C O 1
ATOM 6085 N N . GLY B 1 230 ? 17.044 71.633 16.129 1.00 12.24 227 GLY C N 1
ATOM 6086 C CA . GLY B 1 230 ? 16.454 72.835 15.569 1.00 15.51 227 GLY C CA 1
ATOM 6087 C C . GLY B 1 230 ? 17.372 73.729 14.768 1.00 13.83 227 GLY C C 1
ATOM 6088 O O . GLY B 1 230 ? 16.960 74.829 14.384 1.00 10.76 227 GLY C O 1
ATOM 6089 N N . ASN B 1 231 ? 18.616 73.310 14.535 1.00 12.89 228 ASN C N 1
ATOM 6090 C CA . ASN B 1 231 ? 19.515 74.014 13.633 1.00 11.77 228 ASN C CA 1
ATOM 6091 C C . ASN B 1 231 ? 20.584 73.038 13.156 1.00 10.70 228 ASN C C 1
ATOM 6092 O O . ASN B 1 231 ? 20.563 71.852 13.492 1.00 12.06 228 ASN C O 1
ATOM 6097 N N . MET B 1 232 ? 21.528 73.559 12.371 1.00 9.06 229 MET C N 1
ATOM 6098 C CA . MET B 1 232 ? 22.656 72.755 11.918 1.00 10.73 229 MET C CA 1
ATOM 6099 C C . MET B 1 232 ? 23.444 72.242 13.116 1.00 11.51 229 MET C C 1
ATOM 6100 O O . MET B 1 232 ? 23.660 72.971 14.087 1.00 11.21 229 MET C O 1
ATOM 6105 N N . TRP B 1 233 ? 23.867 70.980 13.051 1.00 10.07 230 TRP C N 1
ATOM 6106 C CA . TRP B 1 233 ? 24.725 70.396 14.078 1.00 10.59 230 TRP C CA 1
ATOM 6107 C C . TRP B 1 233 ? 26.170 70.573 13.632 1.00 11.48 230 TRP C C 1
ATOM 6108 O O . TRP B 1 233 ? 26.613 69.927 12.678 1.00 11.45 230 TRP C O 1
ATOM 6119 N N . LYS B 1 234 ? 26.902 71.453 14.321 1.00 11.14 231 LYS C N 1
ATOM 6120 C CA . LYS B 1 234 ? 28.285 71.778 13.979 1.00 10.05 231 LYS C CA 1
ATOM 6121 C C . LYS B 1 234 ? 29.219 71.039 14.925 1.00 12.29 231 LYS C C 1
ATOM 6122 O O . LYS B 1 234 ? 29.214 71.286 16.137 1.00 12.60 231 LYS C O 1
ATOM 6128 N N . ILE B 1 235 ? 30.010 70.136 14.371 1.00 10.79 232 ILE C N 1
ATOM 6129 C CA . ILE B 1 235 ? 30.826 69.213 15.144 1.00 12.53 232 ILE C CA 1
ATOM 6130 C C . ILE B 1 235 ? 32.261 69.701 14.990 1.00 12.51 232 ILE C C 1
ATOM 6131 O O . ILE B 1 235 ? 32.911 69.450 13.970 1.00 14.38 232 ILE C O 1
ATOM 6136 N N . GLY B 1 236 ? 32.738 70.440 15.996 1.00 15.59 233 GLY C N 1
ATOM 6137 C CA . GLY B 1 236 ? 33.969 71.197 15.893 1.00 12.35 233 GLY C CA 1
ATOM 6138 C C . GLY B 1 236 ? 33.744 72.577 15.292 1.00 14.36 233 GLY C C 1
ATOM 6139 O O . GLY B 1 236 ? 32.675 72.905 14.774 1.00 15.62 233 GLY C O 1
ATOM 6140 N N . SER B 1 237 ? 34.787 73.406 15.349 1.00 14.92 234 SER C N 1
ATOM 6141 C CA . SER B 1 237 ? 34.755 74.709 14.697 1.00 18.79 234 SER C CA 1
ATOM 6142 C C . SER B 1 237 ? 36.002 74.876 13.839 1.00 18.97 234 SER C C 1
ATOM 6143 O O . SER B 1 237 ? 36.995 74.169 14.018 1.00 17.68 234 SER C O 1
ATOM 6146 N N . VAL B 1 238 ? 35.942 75.832 12.905 1.00 17.28 235 VAL C N 1
ATOM 6147 C CA . VAL B 1 238 ? 37.120 76.132 12.093 1.00 22.19 235 VAL C CA 1
ATOM 6148 C C . VAL B 1 238 ? 38.288 76.534 12.986 1.00 24.53 235 VAL C C 1
ATOM 6149 O O . VAL B 1 238 ? 39.429 76.103 12.773 1.00 25.02 235 VAL C O 1
ATOM 6153 N N . ALA B 1 239 ? 38.019 77.339 14.019 1.00 23.08 236 ALA C N 1
ATOM 6154 C CA . ALA B 1 239 ? 39.094 77.787 14.900 1.00 27.21 236 ALA C CA 1
ATOM 6155 C C . ALA B 1 239 ? 39.584 76.667 15.808 1.00 27.90 236 ALA C C 1
ATOM 6156 O O . ALA B 1 239 ? 40.752 76.667 16.209 1.00 29.81 236 ALA C O 1
ATOM 6158 N N . ASN B 1 240 ? 38.721 75.696 16.128 1.00 23.24 237 ASN C N 1
ATOM 6159 C CA . ASN B 1 240 ? 39.047 74.619 17.065 1.00 22.91 237 ASN C CA 1
ATOM 6160 C C . ASN B 1 240 ? 38.620 73.289 16.442 1.00 25.04 237 ASN C C 1
ATOM 6161 O O . ASN B 1 240 ? 37.617 72.696 16.842 1.00 22.83 237 ASN C O 1
ATOM 6166 N N . LYS B 1 241 ? 39.382 72.824 15.456 1.00 20.35 238 LYS C N 1
ATOM 6167 C CA . LYS B 1 241 ? 38.992 71.611 14.753 1.00 19.82 238 LYS C CA 1
ATOM 6168 C C . LYS B 1 241 ? 39.242 70.389 15.627 1.00 23.43 238 LYS C C 1
ATOM 6169 O O . LYS B 1 241 ? 40.088 70.398 16.523 1.00 22.63 238 LYS C O 1
ATOM 6175 N N . ILE B 1 242 ? 38.464 69.356 15.385 1.00 15.95 239 ILE C N 1
ATOM 6176 C CA . ILE B 1 242 ? 38.538 68.108 16.131 1.00 14.18 239 ILE C CA 1
ATOM 6177 C C . ILE B 1 242 ? 39.558 67.199 15.460 1.00 16.19 239 ILE C C 1
ATOM 6178 O O . ILE B 1 242 ? 39.624 67.133 14.228 1.00 17.80 239 ILE C O 1
ATOM 6183 N N . ASN B 1 243 ? 40.369 66.503 16.264 1.00 15.05 240 ASN C N 1
ATOM 6184 C CA . ASN B 1 243 ? 41.287 65.511 15.715 1.00 20.15 240 ASN C CA 1
ATOM 6185 C C . ASN B 1 243 ? 40.506 64.253 15.349 1.00 18.19 240 ASN C C 1
ATOM 6186 O O . ASN B 1 243 ? 40.059 64.114 14.209 1.00 17.17 240 ASN C O 1
ATOM 6191 N N . ASN B 1 244 ? 40.302 63.348 16.303 1.00 17.38 241 ASN C N 1
ATOM 6192 C CA . ASN B 1 244 ? 39.538 62.126 16.076 1.00 16.73 241 ASN C CA 1
ATOM 6193 C C . ASN B 1 244 ? 38.215 62.184 16.823 1.00 17.53 241 ASN C C 1
ATOM 6194 O O . ASN B 1 244 ? 38.150 62.717 17.934 1.00 16.51 241 ASN C O 1
ATOM 6199 N N . ILE B 1 245 ? 37.165 61.620 16.228 1.00 15.03 242 ILE C N 1
ATOM 6200 C CA . ILE B 1 245 ? 35.901 61.476 16.947 1.00 13.27 242 ILE C CA 1
ATOM 6201 C C . ILE B 1 245 ? 35.109 60.328 16.335 1.00 14.92 242 ILE C C 1
ATOM 6202 O O . ILE B 1 245 ? 35.092 60.142 15.113 1.00 12.91 242 ILE C O 1
ATOM 6207 N N . THR B 1 246 ? 34.449 59.561 17.203 1.00 12.44 243 THR C N 1
ATOM 6208 C CA . THR B 1 246 ? 33.564 58.471 16.807 1.00 10.32 243 THR C CA 1
ATOM 6209 C C . THR B 1 246 ? 32.158 58.744 17.323 1.00 11.33 243 THR C C 1
ATOM 6210 O O . THR B 1 246 ? 31.960 58.963 18.523 1.00 12.88 243 THR C O 1
ATOM 6214 N N . ILE B 1 247 ? 31.188 58.736 16.418 1.00 8.99 244 ILE C N 1
ATOM 6215 C CA . ILE B 1 247 ? 29.791 58.987 16.749 1.00 10.65 244 ILE C CA 1
ATOM 6216 C C . ILE B 1 247 ? 28.992 57.819 16.202 1.00 11.10 244 ILE C C 1
ATOM 6217 O O . ILE B 1 247 ? 29.062 57.536 15.002 1.00 11.12 244 ILE C O 1
ATOM 6222 N N . MET B 1 248 ? 28.243 57.136 17.070 1.00 8.83 245 MET C N 1
ATOM 6223 C CA . MET B 1 248 ? 27.511 55.947 16.642 1.00 10.37 245 MET C CA 1
ATOM 6224 C C . MET B 1 248 ? 26.115 55.939 17.238 1.00 11.79 245 MET C C 1
ATOM 6225 O O . MET B 1 248 ? 25.954 56.117 18.452 1.00 11.37 245 MET C O 1
ATOM 6230 N N . GLY B 1 249 ? 25.118 55.716 16.383 1.00 11.09 246 GLY C N 1
ATOM 6231 C CA . GLY B 1 249 ? 23.748 55.534 16.817 1.00 10.52 246 GLY C CA 1
ATOM 6232 C C . GLY B 1 249 ? 23.439 54.071 17.072 1.00 11.09 246 GLY C C 1
ATOM 6233 O O . GLY B 1 249 ? 24.308 53.199 17.011 1.00 10.48 246 GLY C O 1
ATOM 6234 N N . ALA B 1 250 ? 22.163 53.805 17.365 1.00 10.16 247 ALA C N 1
ATOM 6235 C CA . ALA B 1 250 ? 21.688 52.452 17.642 1.00 9.75 247 ALA C CA 1
ATOM 6236 C C . ALA B 1 250 ? 21.270 51.686 16.391 1.00 8.90 247 ALA C C 1
ATOM 6237 O O . ALA B 1 250 ? 20.822 50.540 16.512 1.00 11.24 247 ALA C O 1
ATOM 6239 N N . GLY B 1 251 ? 21.385 52.283 15.207 1.00 9.57 248 GLY C N 1
ATOM 6240 C CA . GLY B 1 251 ? 21.023 51.625 13.960 1.00 8.52 248 GLY C CA 1
ATOM 6241 C C . GLY B 1 251 ? 20.087 52.486 13.127 1.00 11.08 248 GLY C C 1
ATOM 6242 O O . GLY B 1 251 ? 19.325 53.304 13.649 1.00 10.14 248 GLY C O 1
ATOM 6243 N N . ILE B 1 252 ? 20.133 52.288 11.805 1.00 9.37 249 ILE C N 1
ATOM 6244 C CA . ILE B 1 252 ? 19.302 53.097 10.910 1.00 9.28 249 ILE C CA 1
ATOM 6245 C C . ILE B 1 252 ? 17.813 52.867 11.109 1.00 10.99 249 ILE C C 1
ATOM 6246 O O . ILE B 1 252 ? 17.007 53.661 10.623 1.00 10.34 249 ILE C O 1
ATOM 6251 N N . TRP B 1 253 ? 17.425 51.802 11.805 1.00 9.32 250 TRP C N 1
ATOM 6252 C CA . TRP B 1 253 ? 16.024 51.539 12.111 1.00 11.34 250 TRP C CA 1
ATOM 6253 C C . TRP B 1 253 ? 15.626 51.974 13.520 1.00 10.91 250 TRP C C 1
ATOM 6254 O O . TRP B 1 253 ? 14.454 51.819 13.891 1.00 12.72 250 TRP C O 1
ATOM 6265 N N . HIS B 1 254 ? 16.556 52.524 14.302 1.00 11.93 251 HIS C N 1
ATOM 6266 C CA . HIS B 1 254 ? 16.282 52.829 15.706 1.00 12.28 251 HIS C CA 1
ATOM 6267 C C . HIS B 1 254 ? 16.574 54.267 16.093 1.00 10.92 251 HIS C C 1
ATOM 6268 O O . HIS B 1 254 ? 15.833 54.836 16.897 1.00 11.99 251 HIS C O 1
ATOM 6275 N N . THR B 1 255 ? 17.645 54.853 15.576 1.00 9.96 252 THR C N 1
ATOM 6276 C CA . THR B 1 255 ? 18.055 56.205 15.932 1.00 11.47 252 THR C CA 1
ATOM 6277 C C . THR B 1 255 ? 17.729 57.126 14.765 1.00 9.70 252 THR C C 1
ATOM 6278 O O . THR B 1 255 ? 18.321 56.996 13.689 1.00 10.26 252 THR C O 1
ATOM 6282 N N . ASN B 1 256 ? 16.794 58.052 14.982 1.00 10.96 253 ASN C N 1
ATOM 6283 C CA . ASN B 1 256 ? 16.379 59.032 13.982 1.00 9.82 253 ASN C CA 1
ATOM 6284 C C . ASN B 1 256 ? 16.819 60.418 14.442 1.00 13.31 253 ASN C C 1
ATOM 6285 O O . ASN B 1 256 ? 16.439 60.863 15.529 1.00 13.90 253 ASN C O 1
ATOM 6290 N N . ILE B 1 257 ? 17.579 61.117 13.611 1.00 9.78 254 ILE C N 1
ATOM 6291 C CA . ILE B 1 257 ? 17.878 62.522 13.853 1.00 9.16 254 ILE C CA 1
ATOM 6292 C C . ILE B 1 257 ? 16.973 63.336 12.945 1.00 12.08 254 ILE C C 1
ATOM 6293 O O . ILE B 1 257 ? 17.089 63.263 11.715 1.00 11.95 254 ILE C O 1
ATOM 6298 N N . GLN B 1 258 ? 16.073 64.109 13.543 1.00 10.07 255 GLN C N 1
ATOM 6299 C CA . GLN B 1 258 ? 15.105 64.906 12.796 1.00 11.11 255 GLN C CA 1
ATOM 6300 C C . GLN B 1 258 ? 15.472 66.382 12.911 1.00 9.33 255 GLN C C 1
ATOM 6301 O O . GLN B 1 258 ? 15.334 66.981 13.984 1.00 9.76 255 GLN C O 1
ATOM 6307 N N . PHE B 1 259 ? 15.951 66.963 11.818 1.00 8.62 256 PHE C N 1
ATOM 6308 C CA . PHE B 1 259 ? 16.141 68.402 11.757 1.00 9.36 256 PHE C CA 1
ATOM 6309 C C . PHE B 1 259 ? 14.784 69.059 11.540 1.00 11.77 256 PHE C C 1
ATOM 6310 O O . PHE B 1 259 ? 14.021 68.634 10.671 1.00 13.11 256 PHE C O 1
ATOM 6318 N N . THR B 1 260 ? 14.467 70.071 12.355 1.00 11.24 257 THR C N 1
ATOM 6319 C CA . THR B 1 260 ? 13.137 70.672 12.364 1.00 12.14 257 THR C CA 1
ATOM 6320 C C . THR B 1 260 ? 13.070 72.055 11.726 1.00 12.30 257 THR C C 1
ATOM 6321 O O . THR B 1 260 ? 11.967 72.602 11.579 1.00 11.87 257 THR C O 1
ATOM 6325 N N . ASN B 1 261 ? 14.199 72.638 11.352 1.00 12.82 258 ASN C N 1
ATOM 6326 C CA . ASN B 1 261 ? 14.230 74.017 10.885 1.00 12.68 258 ASN C CA 1
ATOM 6327 C C . ASN B 1 261 ? 14.193 74.036 9.364 1.00 11.15 258 ASN C C 1
ATOM 6328 O O . ASN B 1 261 ? 15.048 73.397 8.731 1.00 13.55 258 ASN C O 1
ATOM 6333 N N . PRO B 1 262 ? 13.237 74.719 8.733 1.00 10.59 259 PRO C N 1
ATOM 6334 C CA . PRO B 1 262 ? 13.158 74.735 7.266 1.00 11.50 259 PRO C CA 1
ATOM 6335 C C . PRO B 1 262 ? 14.029 75.784 6.594 1.00 11.66 259 PRO C C 1
ATOM 6336 O O . PRO B 1 262 ? 14.081 75.820 5.359 1.00 15.62 259 PRO C O 1
ATOM 6340 N N . ASN B 1 263 ? 14.711 76.624 7.363 1.00 13.96 260 ASN C N 1
ATOM 6341 C CA . ASN B 1 263 ? 15.399 77.764 6.779 1.00 12.97 260 ASN C CA 1
ATOM 6342 C C . ASN B 1 263 ? 16.752 77.365 6.209 1.00 14.80 260 ASN C C 1
ATOM 6343 O O . ASN B 1 263 ? 17.314 76.321 6.546 1.00 13.06 260 ASN C O 1
ATOM 6348 N N . GLN B 1 264 ? 17.261 78.221 5.315 1.00 15.13 261 GLN C N 1
ATOM 6349 C CA . GLN B 1 264 ? 18.633 78.121 4.832 1.00 15.99 261 GLN C CA 1
ATOM 6350 C C . GLN B 1 264 ? 19.613 77.899 5.970 1.00 15.85 261 GLN C C 1
ATOM 6351 O O . GLN B 1 264 ? 19.493 78.502 7.042 1.00 12.79 261 GLN C O 1
ATOM 6357 N N . ALA B 1 265 ? 20.604 77.048 5.705 1.00 13.96 262 ALA C N 1
ATOM 6358 C CA . ALA B 1 265 ? 21.751 76.846 6.586 1.00 18.50 262 ALA C CA 1
ATOM 6359 C C . ALA B 1 265 ? 21.333 76.445 7.996 1.00 15.67 262 ALA C C 1
ATOM 6360 O O . ALA B 1 265 ? 22.033 76.746 8.967 1.00 13.46 262 ALA C O 1
ATOM 6362 N N . SER B 1 266 ? 20.208 75.734 8.135 1.00 12.04 263 SER C N 1
ATOM 6363 C CA . SER B 1 266 ? 19.645 75.482 9.457 1.00 11.94 263 SER C CA 1
ATOM 6364 C C . SER B 1 266 ? 19.441 74.000 9.747 1.00 11.02 263 SER C C 1
ATOM 6365 O O . SER B 1 266 ? 18.640 73.653 10.616 1.00 11.68 263 SER C O 1
ATOM 6368 N N . GLY B 1 267 ? 20.161 73.124 9.058 1.00 10.27 264 GLY C N 1
ATOM 6369 C CA . GLY B 1 267 ? 20.067 71.702 9.336 1.00 10.69 264 GLY C CA 1
ATOM 6370 C C . GLY B 1 267 ? 21.210 70.986 8.653 1.00 9.96 264 GLY C C 1
ATOM 6371 O O . GLY B 1 267 ? 22.022 71.596 7.950 1.00 10.50 264 GLY C O 1
ATOM 6372 N N . GLY B 1 268 ? 21.256 69.667 8.863 1.00 10.88 265 GLY C N 1
ATOM 6373 C CA . GLY B 1 268 ? 22.392 68.878 8.428 1.00 9.81 265 GLY C CA 1
ATOM 6374 C C . GLY B 1 268 ? 23.543 68.970 9.420 1.00 8.62 265 GLY C C 1
ATOM 6375 O O . GLY B 1 268 ? 23.483 69.660 10.439 1.00 10.58 265 GLY C O 1
ATOM 6376 N N . ILE B 1 269 ? 24.608 68.232 9.119 1.00 10.17 266 ILE C N 1
ATOM 6377 C CA . ILE B 1 269 ? 25.769 68.117 9.994 1.00 9.16 266 ILE C CA 1
ATOM 6378 C C . ILE B 1 269 ? 26.973 68.736 9.295 1.00 11.97 266 ILE C C 1
ATOM 6379 O O . ILE B 1 269 ? 27.292 68.366 8.158 1.00 9.52 266 ILE C O 1
ATOM 6384 N N . SER B 1 270 ? 27.644 69.666 9.976 1.00 8.85 267 SER C N 1
ATOM 6385 C CA . SER B 1 270 ? 28.900 70.238 9.498 1.00 9.33 267 SER C CA 1
ATOM 6386 C C . SER B 1 270 ? 30.041 69.669 10.333 1.00 10.41 267 SER C C 1
ATOM 6387 O O . SER B 1 270 ? 30.082 69.878 11.549 1.00 11.97 267 SER C O 1
ATOM 6390 N N . PHE B 1 271 ? 30.945 68.933 9.683 1.00 11.43 268 PHE C N 1
ATOM 6391 C CA . PHE B 1 271 ? 32.138 68.399 10.331 1.00 9.98 268 PHE C CA 1
ATOM 6392 C C . PHE B 1 271 ? 33.297 69.381 10.225 1.00 10.50 268 PHE C C 1
ATOM 6393 O O . PHE B 1 271 ? 33.553 69.943 9.157 1.00 9.20 268 PHE C O 1
ATOM 6401 N N . ARG B 1 272 ? 34.019 69.559 11.336 1.00 11.20 269 ARG C N 1
ATOM 6402 C CA . ARG B 1 272 ? 35.263 70.332 11.358 1.00 13.75 269 ARG C CA 1
ATOM 6403 C C . ARG B 1 272 ? 36.320 69.424 11.981 1.00 13.56 269 ARG C C 1
ATOM 6404 O O . ARG B 1 272 ? 36.725 69.604 13.130 1.00 14.50 269 ARG C O 1
ATOM 6412 N N . VAL B 1 273 ? 36.739 68.428 11.201 1.00 11.99 270 VAL C N 1
ATOM 6413 C CA . VAL B 1 273 ? 37.582 67.331 11.658 1.00 11.99 270 VAL C CA 1
ATOM 6414 C C . VAL B 1 273 ? 38.820 67.266 10.774 1.00 15.98 270 VAL C C 1
ATOM 6415 O O . VAL B 1 273 ? 38.709 67.328 9.544 1.00 13.06 270 VAL C O 1
ATOM 6419 N N . THR B 1 274 ? 39.999 67.129 11.395 1.00 12.85 271 THR C N 1
ATOM 6420 C CA . THR B 1 274 ? 41.224 66.914 10.637 1.00 16.09 271 THR C CA 1
ATOM 6421 C C . THR B 1 274 ? 41.795 65.513 10.782 1.00 18.75 271 THR C C 1
ATOM 6422 O O . THR B 1 274 ? 42.534 65.072 9.895 1.00 18.91 271 THR C O 1
ATOM 6426 N N . GLY B 1 275 ? 41.488 64.811 11.868 1.00 16.92 272 GLY C N 1
ATOM 6427 C CA . GLY B 1 275 ? 41.935 63.440 12.014 1.00 14.49 272 GLY C CA 1
ATOM 6428 C C . GLY B 1 275 ? 40.880 62.456 11.553 1.00 20.74 272 GLY C C 1
ATOM 6429 O O . GLY B 1 275 ? 40.237 62.672 10.524 1.00 15.38 272 GLY C O 1
ATOM 6430 N N . GLN B 1 276 ? 40.675 61.381 12.302 1.00 15.21 273 GLN C N 1
ATOM 6431 C CA . GLN B 1 276 ? 39.831 60.285 11.854 1.00 15.05 273 GLN C CA 1
ATOM 6432 C C . GLN B 1 276 ? 38.432 60.446 12.430 1.00 13.62 273 GLN C C 1
ATOM 6433 O O . GLN B 1 276 ? 38.245 60.405 13.652 1.00 15.53 273 GLN C O 1
ATOM 6439 N N . LEU B 1 277 ? 37.461 60.619 11.545 1.00 11.18 274 LEU C N 1
ATOM 6440 C CA . LEU B 1 277 ? 36.046 60.615 11.889 1.00 11.30 274 LEU C CA 1
ATOM 6441 C C . LEU B 1 277 ? 35.467 59.230 11.625 1.00 11.89 274 LEU C C 1
ATOM 6442 O O . LEU B 1 277 ? 35.762 58.621 10.599 1.00 10.18 274 LEU C O 1
ATOM 6447 N N . ASP B 1 278 ? 34.641 58.731 12.546 1.00 11.06 275 ASP C N 1
ATOM 6448 C CA . ASP B 1 278 ? 33.846 57.530 12.284 1.00 12.31 275 ASP C CA 1
ATOM 6449 C C . ASP B 1 278 ? 32.425 57.802 12.751 1.00 14.00 275 ASP C C 1
ATOM 6450 O O . ASP B 1 278 ? 32.190 57.960 13.952 1.00 10.46 275 ASP C O 1
ATOM 6455 N N . PHE B 1 279 ? 31.485 57.841 11.806 1.00 10.18 276 PHE C N 1
ATOM 6456 C CA . PHE B 1 279 ? 30.103 58.243 12.050 1.00 10.00 276 PHE C CA 1
ATOM 6457 C C . PHE B 1 279 ? 29.200 57.162 11.477 1.00 10.11 276 PHE C C 1
ATOM 6458 O O . PHE B 1 279 ? 29.335 56.809 10.302 1.00 9.78 276 PHE C O 1
ATOM 6466 N N . SER B 1 280 ? 28.278 56.633 12.283 1.00 7.73 277 SER C N 1
ATOM 6467 C CA . SER B 1 280 ? 27.576 55.458 11.785 1.00 9.62 277 SER C CA 1
ATOM 6468 C C . SER B 1 280 ? 26.256 55.225 12.504 1.00 9.56 277 SER C C 1
ATOM 6469 O O . SER B 1 280 ? 26.033 55.698 13.623 1.00 10.73 277 SER C O 1
ATOM 6472 N N . HIS B 1 281 ? 25.380 54.487 11.808 1.00 9.62 278 HIS C N 1
ATOM 6473 C CA . HIS B 1 281 ? 24.221 53.784 12.375 1.00 9.33 278 HIS C CA 1
ATOM 6474 C C . HIS B 1 281 ? 23.130 54.744 12.832 1.00 10.87 278 HIS C C 1
ATOM 6475 O O . HIS B 1 281 ? 22.602 54.649 13.940 1.00 8.31 278 HIS C O 1
ATOM 6482 N N . ILE B 1 282 ? 22.759 55.643 11.930 1.00 6.94 279 ILE C N 1
ATOM 6483 C CA . ILE B 1 282 ? 21.826 56.711 12.226 1.00 8.25 279 ILE C CA 1
ATOM 6484 C C . ILE B 1 282 ? 20.986 56.951 10.979 1.00 11.19 279 ILE C C 1
ATOM 6485 O O . ILE B 1 282 ? 21.492 56.870 9.854 1.00 9.98 279 ILE C O 1
ATOM 6490 N N . TYR B 1 283 ? 19.689 57.176 11.177 1.00 10.91 280 TYR C N 1
ATOM 6491 C CA . TYR B 1 283 ? 18.828 57.731 10.142 1.00 9.93 280 TYR C CA 1
ATOM 6492 C C . TYR B 1 283 ? 18.715 59.236 10.369 1.00 9.59 280 TYR C C 1
ATOM 6493 O O . TYR B 1 283 ? 18.631 59.681 11.514 1.00 9.59 280 TYR C O 1
ATOM 6502 N N . MET B 1 284 ? 18.733 60.021 9.283 1.00 8.73 281 MET C N 1
ATOM 6503 C CA . MET B 1 284 ? 18.618 61.476 9.372 1.00 9.21 281 MET C CA 1
ATOM 6504 C C . MET B 1 284 ? 17.636 61.993 8.332 1.00 9.32 281 MET C C 1
ATOM 6505 O O . MET B 1 284 ? 17.641 61.555 7.178 1.00 8.92 281 MET C O 1
ATOM 6510 N N . ASN B 1 285 ? 16.811 62.945 8.754 1.00 8.87 282 ASN C N 1
ATOM 6511 C CA . ASN B 1 285 ? 15.799 63.554 7.914 1.00 7.37 282 ASN C CA 1
ATOM 6512 C C . ASN B 1 285 ? 15.833 65.058 8.140 1.00 9.32 282 ASN C C 1
ATOM 6513 O O . ASN B 1 285 ? 16.209 65.521 9.219 1.00 9.81 282 ASN C O 1
ATOM 6518 N N . SER B 1 286 ? 15.412 65.813 7.124 1.00 11.00 283 SER C N 1
ATOM 6519 C CA . SER B 1 286 ? 15.426 67.270 7.138 1.00 11.51 283 SER C CA 1
ATOM 6520 C C . SER B 1 286 ? 14.044 67.840 7.450 1.00 11.38 283 SER C C 1
ATOM 6521 O O . SER B 1 286 ? 13.061 67.120 7.631 1.00 9.31 283 SER C O 1
ATOM 6524 N N . ASN B 1 287 ? 13.966 69.170 7.497 1.00 9.71 284 ASN C N 1
ATOM 6525 C CA . ASN B 1 287 ? 12.706 69.863 7.263 1.00 10.70 284 ASN C CA 1
ATOM 6526 C C . ASN B 1 287 ? 12.824 70.744 6.024 1.00 13.90 284 ASN C C 1
ATOM 6527 O O . ASN B 1 287 ? 12.286 71.858 5.968 1.00 11.13 284 ASN C O 1
ATOM 6532 N N . LEU B 1 288 ? 13.516 70.239 5.003 1.00 10.56 285 LEU C N 1
ATOM 6533 C CA . LEU B 1 288 ? 13.927 71.041 3.854 1.00 11.31 285 LEU C CA 1
ATOM 6534 C C . LEU B 1 288 ? 13.081 70.714 2.630 1.00 9.47 285 LEU C C 1
ATOM 6535 O O . LEU B 1 288 ? 12.950 69.545 2.252 1.00 9.20 285 LEU C O 1
ATOM 6540 N N . ARG B 1 289 ? 12.545 71.751 1.985 1.00 9.82 286 ARG C N 1
ATOM 6541 C CA . ARG B 1 289 ? 11.758 71.564 0.772 1.00 11.46 286 ARG C CA 1
ATOM 6542 C C . ARG B 1 289 ? 12.242 72.402 -0.399 1.00 9.97 286 ARG C C 1
ATOM 6543 O O . ARG B 1 289 ? 11.592 72.390 -1.455 1.00 11.55 286 ARG C O 1
ATOM 6551 N N . SER B 1 290 ? 13.355 73.120 -0.257 1.00 9.92 287 SER C N 1
ATOM 6552 C CA . SER B 1 290 ? 13.862 73.966 -1.327 1.00 11.36 287 SER C CA 1
ATOM 6553 C C . SER B 1 290 ? 15.379 73.863 -1.412 1.00 9.84 287 SER C C 1
ATOM 6554 O O . SER B 1 290 ? 16.060 73.715 -0.397 1.00 10.71 287 SER C O 1
ATOM 6557 N N . ARG B 1 291 ? 15.901 73.946 -2.642 1.00 10.09 288 ARG C N 1
ATOM 6558 C CA . ARG B 1 291 ? 17.335 74.104 -2.867 1.00 13.06 288 ARG C CA 1
ATOM 6559 C C . ARG B 1 291 ? 17.833 75.517 -2.586 1.00 15.12 288 ARG C C 1
ATOM 6560 O O . ARG B 1 291 ? 19.051 75.718 -2.526 1.00 14.40 288 ARG C O 1
ATOM 6568 N N . TYR B 1 292 ? 16.935 76.494 -2.425 1.00 15.03 289 TYR C N 1
ATOM 6569 C CA . TYR B 1 292 ? 17.330 77.883 -2.189 1.00 15.58 289 TYR C CA 1
ATOM 6570 C C . TYR B 1 292 ? 18.358 78.350 -3.220 1.00 17.86 289 TYR C C 1
ATOM 6571 O O . TYR B 1 292 ? 19.345 79.011 -2.890 1.00 20.24 289 TYR C O 1
ATOM 6580 N N . GLY B 1 293 ? 18.145 77.972 -4.478 1.00 18.67 290 GLY C N 1
ATOM 6581 C CA . GLY B 1 293 ? 19.024 78.372 -5.566 1.00 20.79 290 GLY C CA 1
ATOM 6582 C C . GLY B 1 293 ? 20.510 78.197 -5.309 1.00 25.56 290 GLY C C 1
ATOM 6583 O O . GLY B 1 293 ? 21.290 79.139 -5.490 1.00 35.90 290 GLY C O 1
ATOM 6584 N N . GLU B 1 294 ? 20.909 77.001 -4.881 1.00 24.28 291 GLU C N 1
ATOM 6585 C CA . GLU B 1 294 ? 22.286 76.630 -4.545 1.00 26.95 291 GLU C CA 1
ATOM 6586 C C . GLU B 1 294 ? 22.810 77.299 -3.281 1.00 22.29 291 GLU C C 1
ATOM 6587 O O . GLU B 1 294 ? 24.003 77.185 -2.986 1.00 24.44 291 GLU C O 1
ATOM 6593 N N . GLN B 1 295 ? 21.958 77.977 -2.513 1.00 23.72 292 GLN C N 1
ATOM 6594 C CA . GLN B 1 295 ? 22.363 78.598 -1.259 1.00 22.94 292 GLN C CA 1
ATOM 6595 C C . GLN B 1 295 ? 21.727 77.925 -0.045 1.00 18.25 292 GLN C C 1
ATOM 6596 O O . GLN B 1 295 ? 21.614 78.551 1.011 1.00 19.14 292 GLN C O 1
ATOM 6602 N N . ALA B 1 296 ? 21.301 76.663 -0.169 1.00 15.00 293 ALA C N 1
ATOM 6603 C CA . ALA B 1 296 ? 20.613 76.024 0.955 1.00 14.24 293 ALA C CA 1
ATOM 6604 C C . ALA B 1 296 ? 21.548 75.802 2.143 1.00 14.28 293 ALA C C 1
ATOM 6605 O O . ALA B 1 296 ? 21.122 75.924 3.298 1.00 13.20 293 ALA C O 1
ATOM 6607 N N . VAL B 1 297 ? 22.820 75.488 1.883 1.00 11.56 294 VAL C N 1
ATOM 6608 C CA . VAL B 1 297 ? 23.778 75.062 2.909 1.00 12.73 294 VAL C CA 1
ATOM 6609 C C . VAL B 1 297 ? 23.110 74.111 3.891 1.00 11.97 294 VAL C C 1
ATOM 6610 O O . VAL B 1 297 ? 23.097 74.342 5.104 1.00 11.43 294 VAL C O 1
ATOM 6614 N N . TYR B 1 298 ? 22.560 73.026 3.374 1.00 10.78 295 TYR C N 1
ATOM 6615 C CA . TYR B 1 298 ? 21.699 72.169 4.169 1.00 9.50 295 TYR C CA 1
ATOM 6616 C C . TYR B 1 298 ? 21.873 70.741 3.651 1.00 9.83 295 TYR C C 1
ATOM 6617 O O . TYR B 1 298 ? 20.908 70.028 3.374 1.00 9.83 295 TYR C O 1
ATOM 6626 N N . LYS B 1 299 ? 23.129 70.329 3.469 1.00 10.41 296 LYS C N 1
ATOM 6627 C CA . LYS B 1 299 ? 23.433 68.951 3.114 1.00 11.29 296 LYS C CA 1
ATOM 6628 C C . LYS B 1 299 ? 23.396 68.076 4.360 1.00 9.59 296 LYS C C 1
ATOM 6629 O O . LYS B 1 299 ? 23.564 68.556 5.484 1.00 9.76 296 LYS C O 1
ATOM 6635 N N . GLY B 1 300 ? 23.193 66.770 4.154 1.00 9.06 297 GLY C N 1
ATOM 6636 C CA . GLY B 1 300 ? 23.198 65.856 5.287 1.00 9.10 297 GLY C CA 1
ATOM 6637 C C . GLY B 1 300 ? 24.509 65.887 6.053 1.00 11.77 297 GLY C C 1
ATOM 6638 O O . GLY B 1 300 ? 24.530 66.003 7.285 1.00 9.35 297 GLY C O 1
ATOM 6639 N N . PHE B 1 301 ? 25.623 65.811 5.327 1.00 8.59 298 PHE C N 1
ATOM 6640 C CA . PHE B 1 301 ? 26.966 65.877 5.898 1.00 7.92 298 PHE C CA 1
ATOM 6641 C C . PHE B 1 301 ? 27.799 66.800 5.027 1.00 8.66 298 PHE C C 1
ATOM 6642 O O . PHE B 1 301 ? 27.797 66.652 3.802 1.00 8.16 298 PHE C O 1
ATOM 6650 N N . MET B 1 302 ? 28.529 67.730 5.640 1.00 8.51 299 MET C N 1
ATOM 6651 C CA . MET B 1 302 ? 29.299 68.660 4.826 1.00 9.58 299 MET C CA 1
ATOM 6652 C C . MET B 1 302 ? 30.577 69.083 5.548 1.00 11.16 299 MET C C 1
ATOM 6653 O O . MET B 1 302 ? 30.786 68.786 6.728 1.00 9.56 299 MET C O 1
ATOM 6658 N N . ASP B 1 303 ? 31.445 69.748 4.776 1.00 9.83 300 ASP C N 1
ATOM 6659 C CA . ASP B 1 303 ? 32.673 70.430 5.188 1.00 12.06 300 ASP C CA 1
ATOM 6660 C C . ASP B 1 303 ? 33.864 69.489 5.370 1.00 11.92 300 ASP C C 1
ATOM 6661 O O . ASP B 1 303 ? 34.250 68.829 4.405 1.00 8.37 300 ASP C O 1
ATOM 6666 N N . ASN B 1 304 ? 34.493 69.452 6.556 1.00 11.86 301 ASN C N 1
ATOM 6667 C CA . ASN B 1 304 ? 35.833 68.863 6.729 1.00 10.74 301 ASN C CA 1
ATOM 6668 C C . ASN B 1 304 ? 35.725 67.459 7.323 1.00 10.66 301 ASN C C 1
ATOM 6669 O O . ASN B 1 304 ? 35.532 67.307 8.531 1.00 10.04 301 ASN C O 1
ATOM 6674 N N . PHE B 1 305 ? 35.914 66.429 6.489 1.00 8.50 302 PHE C N 1
ATOM 6675 C CA . PHE B 1 305 ? 35.677 65.050 6.907 1.00 10.27 302 PHE C CA 1
ATOM 6676 C C . PHE B 1 305 ? 36.905 64.355 7.489 1.00 11.61 302 PHE C C 1
ATOM 6677 O O . PHE B 1 305 ? 36.764 63.259 8.047 1.00 11.47 302 PHE C O 1
ATOM 6685 N N . GLY B 1 306 ? 38.087 64.949 7.382 1.00 11.97 303 GLY C N 1
ATOM 6686 C CA . GLY B 1 306 ? 39.270 64.396 8.025 1.00 12.12 303 GLY C CA 1
ATOM 6687 C C . GLY B 1 306 ? 40.038 63.439 7.132 1.00 16.01 303 GLY C C 1
ATOM 6688 O O . GLY B 1 306 ? 39.881 63.405 5.908 1.00 12.69 303 GLY C O 1
ATOM 6689 N N . THR B 1 307 ? 40.882 62.634 7.777 1.00 11.94 304 THR C N 1
ATOM 6690 C CA . THR B 1 307 ? 41.818 61.741 7.105 1.00 11.48 304 THR C CA 1
ATOM 6691 C C . THR B 1 307 ? 41.527 60.305 7.513 1.00 13.35 304 THR C C 1
ATOM 6692 O O . THR B 1 307 ? 41.449 60.001 8.711 1.00 11.79 304 THR C O 1
ATOM 6696 N N . ASN B 1 308 ? 41.389 59.423 6.522 1.00 13.35 305 ASN C N 1
ATOM 6697 C CA . ASN B 1 308 ? 41.060 58.016 6.763 1.00 13.18 305 ASN C CA 1
ATOM 6698 C C . ASN B 1 308 ? 39.749 57.862 7.528 1.00 15.36 305 ASN C C 1
ATOM 6699 O O . ASN B 1 308 ? 39.607 56.961 8.363 1.00 14.63 305 ASN C O 1
ATOM 6704 N N . SER B 1 309 ? 38.792 58.748 7.272 1.00 12.02 306 SER C N 1
ATOM 6705 C CA . SER B 1 309 ? 37.541 58.718 8.010 1.00 10.28 306 SER C CA 1
ATOM 6706 C C . SER B 1 309 ? 36.553 57.756 7.353 1.00 9.89 306 SER C C 1
ATOM 6707 O O . SER B 1 309 ? 36.763 57.266 6.239 1.00 10.16 306 SER C O 1
ATOM 6710 N N . LYS B 1 310 ? 35.466 57.477 8.072 1.00 10.37 307 LYS C N 1
ATOM 6711 C CA . LYS B 1 310 ? 34.394 56.634 7.562 1.00 10.52 307 LYS C CA 1
ATOM 6712 C C . LYS B 1 310 ? 33.058 57.192 8.013 1.00 10.40 307 LYS C C 1
ATOM 6713 O O . LYS B 1 310 ? 32.881 57.520 9.188 1.00 11.85 307 LYS C O 1
ATOM 6719 N N . VAL B 1 311 ? 32.120 57.300 7.088 1.00 8.38 308 VAL C N 1
ATOM 6720 C CA . VAL B 1 311 ? 30.715 57.469 7.434 1.00 8.50 308 VAL C CA 1
ATOM 6721 C C . VAL B 1 311 ? 30.009 56.265 6.840 1.00 10.01 308 VAL C C 1
ATOM 6722 O O . VAL B 1 311 ? 30.032 56.077 5.621 1.00 10.34 308 VAL C O 1
ATOM 6726 N N . HIS B 1 312 ? 29.429 55.418 7.687 1.00 9.84 309 HIS C N 1
ATOM 6727 C CA . HIS B 1 312 ? 28.919 54.151 7.183 1.00 9.02 309 HIS C CA 1
ATOM 6728 C C . HIS B 1 312 ? 27.632 53.767 7.895 1.00 9.95 309 HIS C C 1
ATOM 6729 O O . HIS B 1 312 ? 27.382 54.184 9.027 1.00 7.52 309 HIS C O 1
ATOM 6736 N N . ASN B 1 313 ? 26.817 52.970 7.207 1.00 10.07 310 ASN C N 1
ATOM 6737 C CA . ASN B 1 313 ? 25.550 52.483 7.756 1.00 8.97 310 ASN C CA 1
ATOM 6738 C C . ASN B 1 313 ? 24.673 53.648 8.218 1.00 11.06 310 ASN C C 1
ATOM 6739 O O . ASN B 1 313 ? 24.172 53.675 9.344 1.00 10.88 310 ASN C O 1
ATOM 6744 N N . VAL B 1 314 ? 24.505 54.634 7.337 1.00 9.28 311 VAL C N 1
ATOM 6745 C CA . VAL B 1 314 ? 23.586 55.735 7.584 1.00 8.19 311 VAL C CA 1
ATOM 6746 C C . VAL B 1 314 ? 22.505 55.725 6.515 1.00 10.17 311 VAL C C 1
ATOM 6747 O O . VAL B 1 314 ? 22.657 55.153 5.431 1.00 8.93 311 VAL C O 1
ATOM 6751 N N . TRP B 1 315 ? 21.389 56.366 6.854 1.00 8.61 312 TRP C N 1
ATOM 6752 C CA . TRP B 1 315 ? 20.211 56.480 5.999 1.00 7.84 312 TRP C CA 1
ATOM 6753 C C . TRP B 1 315 ? 19.811 57.947 6.064 1.00 8.57 312 TRP C C 1
ATOM 6754 O O . TRP B 1 315 ? 19.391 58.425 7.121 1.00 9.99 312 TRP C O 1
ATOM 6765 N N . VAL B 1 316 ? 19.983 58.682 4.972 1.00 8.59 313 VAL C N 1
ATOM 6766 C CA . VAL B 1 316 ? 19.741 60.118 4.986 1.00 9.30 313 VAL C CA 1
ATOM 6767 C C . VAL B 1 316 ? 18.871 60.482 3.796 1.00 9.22 313 VAL C C 1
ATOM 6768 O O . VAL B 1 316 ? 19.076 59.979 2.687 1.00 8.38 313 VAL C O 1
ATOM 6772 N N . GLU B 1 317 ? 17.884 61.340 4.031 1.00 8.12 314 GLU C N 1
ATOM 6773 C CA . GLU B 1 317 ? 17.023 61.729 2.929 1.00 8.70 314 GLU C CA 1
ATOM 6774 C C . GLU B 1 317 ? 16.530 63.148 3.139 1.00 8.72 314 GLU C C 1
ATOM 6775 O O . GLU B 1 317 ? 16.507 63.662 4.261 1.00 8.00 314 GLU C O 1
ATOM 6781 N N . HIS B 1 318 ? 16.149 63.777 2.021 1.00 7.90 315 HIS C N 1
ATOM 6782 C CA . HIS B 1 318 ? 15.450 65.060 1.971 1.00 8.59 315 HIS C CA 1
ATOM 6783 C C . HIS B 1 318 ? 16.352 66.245 2.284 1.00 7.80 315 HIS C C 1
ATOM 6784 O O . HIS B 1 318 ? 15.854 67.332 2.623 1.00 8.22 315 HIS C O 1
ATOM 6791 N N . PHE B 1 319 ? 17.665 66.077 2.153 1.00 7.58 316 PHE C N 1
ATOM 6792 C CA . PHE B 1 319 ? 18.589 67.186 2.313 1.00 9.02 316 PHE C CA 1
ATOM 6793 C C . PHE B 1 319 ? 18.861 67.848 0.963 1.00 8.99 316 PHE C C 1
ATOM 6794 O O . PHE B 1 319 ? 18.391 67.404 -0.088 1.00 8.25 316 PHE C O 1
ATOM 6802 N N . GLU B 1 320 ? 19.627 68.940 0.993 1.00 9.09 317 GLU C N 1
ATOM 6803 C CA . GLU B 1 320 ? 20.082 69.555 -0.253 1.00 10.39 317 GLU C CA 1
ATOM 6804 C C . GLU B 1 320 ? 20.900 68.560 -1.065 1.00 9.39 317 GLU C C 1
ATOM 6805 O O . GLU B 1 320 ? 20.641 68.333 -2.252 1.00 11.67 317 GLU C O 1
ATOM 6811 N N . CYS B 1 321 ? 21.916 67.982 -0.432 1.00 11.11 318 CYS C N 1
ATOM 6812 C CA . CYS B 1 321 ? 22.657 66.831 -0.918 1.00 12.11 318 CYS C CA 1
ATOM 6813 C C . CYS B 1 321 ? 22.790 65.861 0.239 1.00 8.54 318 CYS C C 1
ATOM 6814 O O . CYS B 1 321 ? 22.689 66.254 1.405 1.00 8.53 318 CYS C O 1
ATOM 6817 N N . GLY B 1 322 ? 23.015 64.590 -0.082 1.00 8.68 319 GLY C N 1
ATOM 6818 C CA . GLY B 1 322 ? 23.332 63.647 0.976 1.00 8.74 319 GLY C CA 1
ATOM 6819 C C . GLY B 1 322 ? 24.640 64.023 1.653 1.00 7.81 319 GLY C C 1
ATOM 6820 O O . GLY B 1 322 ? 24.683 64.250 2.866 1.00 8.33 319 GLY C O 1
ATOM 6821 N N . PHE B 1 323 ? 25.714 64.079 0.866 1.00 7.35 320 PHE C N 1
ATOM 6822 C CA . PHE B 1 323 ? 27.062 64.422 1.321 1.00 8.00 320 PHE C CA 1
ATOM 6823 C C . PHE B 1 323 ? 27.644 65.480 0.395 1.00 7.75 320 PHE C C 1
ATOM 6824 O O . PHE B 1 323 ? 27.591 65.321 -0.830 1.00 11.06 320 PHE C O 1
ATOM 6832 N N . TRP B 1 324 ? 28.259 66.518 0.966 1.00 9.83 321 TRP C N 1
ATOM 6833 C CA . TRP B 1 324 ? 29.088 67.445 0.195 1.00 10.80 321 TRP C CA 1
ATOM 6834 C C . TRP B 1 324 ? 30.440 67.513 0.898 1.00 9.15 321 TRP C C 1
ATOM 6835 O O . TRP B 1 324 ? 30.582 68.181 1.925 1.00 8.84 321 TRP C O 1
ATOM 6846 N N . VAL B 1 325 ? 31.421 66.807 0.350 1.00 9.17 322 VAL C N 1
ATOM 6847 C CA . VAL B 1 325 ? 32.737 66.693 0.964 1.00 9.40 322 VAL C CA 1
ATOM 6848 C C . VAL B 1 325 ? 33.628 67.775 0.370 1.00 10.90 322 VAL C C 1
ATOM 6849 O O . VAL B 1 325 ? 33.987 67.718 -0.808 1.00 8.68 322 VAL C O 1
ATOM 6853 N N . GLY B 1 326 ? 33.992 68.767 1.179 1.00 9.78 323 GLY C N 1
ATOM 6854 C CA . GLY B 1 326 ? 34.895 69.769 0.653 1.00 11.73 323 GLY C CA 1
ATOM 6855 C C . GLY B 1 326 ? 35.091 70.955 1.564 1.00 10.61 323 GLY C C 1
ATOM 6856 O O . GLY B 1 326 ? 34.152 71.408 2.222 1.00 11.32 323 GLY C O 1
ATOM 6857 N N . ASP B 1 327 ? 36.313 71.470 1.592 1.00 9.65 324 ASP C N 1
ATOM 6858 C CA . ASP B 1 327 ? 36.671 72.566 2.481 1.00 11.38 324 ASP C CA 1
ATOM 6859 C C . ASP B 1 327 ? 36.517 73.898 1.766 1.00 12.40 324 ASP C C 1
ATOM 6860 O O . ASP B 1 327 ? 37.119 74.108 0.707 1.00 12.46 324 ASP C O 1
ATOM 6865 N N . TYR B 1 328 ? 35.741 74.806 2.363 1.00 11.00 325 TYR C N 1
ATOM 6866 C CA . TYR B 1 328 ? 35.653 76.181 1.883 1.00 15.95 325 TYR C CA 1
ATOM 6867 C C . TYR B 1 328 ? 36.148 77.174 2.928 1.00 17.11 325 TYR C C 1
ATOM 6868 O O . TYR B 1 328 ? 36.030 78.391 2.726 1.00 15.97 325 TYR C O 1
ATOM 6877 N N . ALA B 1 329 ? 36.722 76.683 4.022 1.00 13.02 326 ALA C N 1
ATOM 6878 C CA . ALA B 1 329 ? 37.030 77.505 5.181 1.00 17.94 326 ALA C CA 1
ATOM 6879 C C . ALA B 1 329 ? 38.496 77.890 5.281 1.00 17.05 326 ALA C C 1
ATOM 6880 O O . ALA B 1 329 ? 38.824 78.780 6.071 1.00 22.05 326 ALA C O 1
ATOM 6882 N N . HIS B 1 330 ? 39.382 77.246 4.527 1.00 12.76 327 HIS C N 1
ATOM 6883 C CA . HIS B 1 330 ? 40.817 77.434 4.709 1.00 15.15 327 HIS C CA 1
ATOM 6884 C C . HIS B 1 330 ? 41.463 77.904 3.417 1.00 17.09 327 HIS C C 1
ATOM 6885 O O . HIS B 1 330 ? 41.004 77.581 2.318 1.00 16.69 327 HIS C O 1
ATOM 6892 N N . THR B 1 331 ? 42.534 78.684 3.553 1.00 19.87 328 THR C N 1
ATOM 6893 C CA . THR B 1 331 ? 43.331 79.098 2.405 1.00 18.04 328 THR C CA 1
ATOM 6894 C C . THR B 1 331 ? 44.795 78.858 2.747 1.00 24.42 328 THR C C 1
ATOM 6895 O O . THR B 1 331 ? 45.309 79.469 3.705 1.00 22.52 328 THR C O 1
ATOM 6899 N N . PRO B 1 332 ? 45.496 77.957 2.037 1.00 23.47 329 PRO C N 1
ATOM 6900 C CA . PRO B 1 332 ? 44.903 77.119 0.988 1.00 19.67 329 PRO C CA 1
ATOM 6901 C C . PRO B 1 332 ? 43.986 76.045 1.563 1.00 17.09 329 PRO C C 1
ATOM 6902 O O . PRO B 1 332 ? 44.079 75.720 2.752 1.00 15.89 329 PRO C O 1
ATOM 6906 N N . ALA B 1 333 ? 43.103 75.510 0.729 1.00 19.02 330 ALA C N 1
ATOM 6907 C CA . ALA B 1 333 ? 42.091 74.588 1.225 1.00 15.13 330 ALA C CA 1
ATOM 6908 C C . ALA B 1 333 ? 42.730 73.292 1.698 1.00 14.54 330 ALA C C 1
ATOM 6909 O O . ALA B 1 333 ? 43.708 72.815 1.118 1.00 17.06 330 ALA C O 1
ATOM 6911 N N . ILE B 1 334 ? 42.173 72.722 2.763 1.00 11.15 331 ILE C N 1
ATOM 6912 C CA . ILE B 1 334 ? 42.573 71.387 3.190 1.00 14.66 331 ILE C CA 1
ATOM 6913 C C . ILE B 1 334 ? 41.642 70.385 2.520 1.00 12.43 331 ILE C C 1
ATOM 6914 O O . ILE B 1 334 ? 40.626 70.775 1.934 1.00 13.48 331 ILE C O 1
ATOM 6919 N N . ILE B 1 335 ? 41.986 69.101 2.575 1.00 12.82 332 ILE C N 1
ATOM 6920 C CA . ILE B 1 335 ? 41.216 68.079 1.878 1.00 11.87 332 ILE C CA 1
ATOM 6921 C C . ILE B 1 335 ? 40.929 66.927 2.824 1.00 12.98 332 ILE C C 1
ATOM 6922 O O . ILE B 1 335 ? 41.701 66.634 3.746 1.00 13.72 332 ILE C O 1
ATOM 6927 N N . ALA B 1 336 ? 39.811 66.259 2.572 1.00 10.78 333 ALA C N 1
ATOM 6928 C CA . ALA B 1 336 ? 39.604 64.915 3.083 1.00 10.51 333 ALA C CA 1
ATOM 6929 C C . ALA B 1 336 ? 40.308 63.934 2.159 1.00 12.90 333 ALA C C 1
ATOM 6930 O O . ALA B 1 336 ? 40.173 64.016 0.932 1.00 13.14 333 ALA C O 1
ATOM 6932 N N . ASN B 1 337 ? 41.062 63.011 2.743 1.00 10.66 334 ASN C N 1
ATOM 6933 C CA . ASN B 1 337 ? 41.716 61.962 1.979 1.00 10.46 334 ASN C CA 1
ATOM 6934 C C . ASN B 1 337 ? 41.420 60.620 2.633 1.00 10.24 334 ASN C C 1
ATOM 6935 O O . ASN B 1 337 ? 41.488 60.496 3.859 1.00 11.61 334 ASN C O 1
ATOM 6940 N N . GLY B 1 338 ? 41.071 59.622 1.823 1.00 8.18 335 GLY C N 1
ATOM 6941 C CA . GLY B 1 338 ? 40.814 58.304 2.369 1.00 10.55 335 GLY C CA 1
ATOM 6942 C C . GLY B 1 338 ? 39.466 58.148 3.032 1.00 12.40 335 GLY C C 1
ATOM 6943 O O . GLY B 1 338 ? 39.298 57.258 3.865 1.00 12.39 335 GLY C O 1
ATOM 6944 N N . LEU B 1 339 ? 38.500 59.004 2.707 1.00 10.08 336 LEU C N 1
ATOM 6945 C CA . LEU B 1 339 ? 37.168 58.858 3.280 1.00 8.00 336 LEU C CA 1
ATOM 6946 C C . LEU B 1 339 ? 36.457 57.680 2.631 1.00 9.78 336 LEU C C 1
ATOM 6947 O O . LEU B 1 339 ? 36.535 57.487 1.417 1.00 11.08 336 LEU C O 1
ATOM 6952 N N . VAL B 1 340 ? 35.779 56.874 3.445 1.00 9.35 337 VAL C N 1
ATOM 6953 C CA . VAL B 1 340 ? 34.942 55.789 2.950 1.00 9.04 337 VAL C CA 1
ATOM 6954 C C . VAL B 1 340 ? 33.520 56.051 3.416 1.00 8.43 337 VAL C C 1
ATOM 6955 O O . VAL B 1 340 ? 33.274 56.191 4.620 1.00 11.17 337 VAL C O 1
ATOM 6959 N N . ILE B 1 341 ? 32.602 56.143 2.461 1.00 9.18 338 ILE C N 1
ATOM 6960 C CA . ILE B 1 341 ? 31.164 56.127 2.701 1.00 10.16 338 ILE C CA 1
ATOM 6961 C C . ILE B 1 341 ? 30.678 54.763 2.235 1.00 9.22 338 ILE C C 1
ATOM 6962 O O . ILE B 1 341 ? 30.881 54.400 1.071 1.00 8.97 338 ILE C O 1
ATOM 6967 N N . GLU B 1 342 ? 30.068 53.987 3.132 1.00 8.37 339 GLU C N 1
ATOM 6968 C CA . GLU B 1 342 ? 29.684 52.639 2.733 1.00 9.67 339 GLU C CA 1
ATOM 6969 C C . GLU B 1 342 ? 28.441 52.180 3.477 1.00 8.39 339 GLU C C 1
ATOM 6970 O O . GLU B 1 342 ? 28.084 52.709 4.537 1.00 7.70 339 GLU C O 1
ATOM 6976 N N . ASN B 1 343 ? 27.794 51.166 2.896 1.00 8.89 340 ASN C N 1
ATOM 6977 C CA . ASN B 1 343 ? 26.643 50.493 3.502 1.00 9.37 340 ASN C CA 1
ATOM 6978 C C . ASN B 1 343 ? 25.525 51.473 3.839 1.00 9.69 340 ASN C C 1
ATOM 6979 O O . ASN B 1 343 ? 24.852 51.327 4.864 1.00 7.72 340 ASN C O 1
ATOM 6984 N N . SER B 1 344 ? 25.317 52.474 2.980 1.00 8.02 341 SER C N 1
ATOM 6985 C CA . SER B 1 344 ? 24.420 53.571 3.308 1.00 8.98 341 SER C CA 1
ATOM 6986 C C . SER B 1 344 ? 23.294 53.720 2.291 1.00 9.91 341 SER C C 1
ATOM 6987 O O . SER B 1 344 ? 23.341 53.189 1.179 1.00 9.37 341 SER C O 1
ATOM 6990 N N . ARG B 1 345 ? 22.253 54.436 2.714 1.00 7.06 342 ARG C N 1
ATOM 6991 C CA . ARG B 1 345 ? 21.077 54.711 1.895 1.00 7.72 342 ARG C CA 1
ATOM 6992 C C . ARG B 1 345 ? 20.966 56.226 1.783 1.00 7.90 342 ARG C C 1
ATOM 6993 O O . ARG B 1 345 ? 20.743 56.915 2.781 1.00 8.99 342 ARG C O 1
ATOM 7001 N N . ILE B 1 346 ? 21.192 56.748 0.588 1.00 5.87 343 ILE C N 1
ATOM 7002 C CA . ILE B 1 346 ? 21.278 58.182 0.364 1.00 6.85 343 ILE C CA 1
ATOM 7003 C C . ILE B 1 346 ? 20.224 58.473 -0.694 1.00 7.56 343 ILE C C 1
ATOM 7004 O O . ILE B 1 346 ? 20.440 58.197 -1.880 1.00 6.64 343 ILE C O 1
ATOM 7009 N N . ARG B 1 347 ? 19.056 58.965 -0.265 1.00 6.85 344 ARG C N 1
ATOM 7010 C CA . ARG B 1 347 ? 17.869 58.935 -1.109 1.00 7.00 344 ARG C CA 1
ATOM 7011 C C . ARG B 1 347 ? 17.067 60.227 -1.001 1.00 7.05 344 ARG C C 1
ATOM 7012 O O . ARG B 1 347 ? 17.073 60.901 0.034 1.00 7.76 344 ARG C O 1
ATOM 7020 N N . ASN B 1 348 ? 16.356 60.559 -2.080 1.00 8.11 345 ASN C N 1
ATOM 7021 C CA . ASN B 1 348 ? 15.318 61.591 -2.030 1.00 8.29 345 ASN C CA 1
ATOM 7022 C C . ASN B 1 348 ? 15.878 62.954 -1.621 1.00 8.21 345 ASN C C 1
ATOM 7023 O O . ASN B 1 348 ? 15.244 63.709 -0.881 1.00 7.00 345 ASN C O 1
ATOM 7028 N N . ASN B 1 349 ? 17.078 63.276 -2.091 1.00 7.14 346 ASN C N 1
ATOM 7029 C CA . ASN B 1 349 ? 17.650 64.591 -1.842 1.00 6.34 346 ASN C CA 1
ATOM 7030 C C . ASN B 1 349 ? 17.395 65.514 -3.030 1.00 6.61 346 ASN C C 1
ATOM 7031 O O . ASN B 1 349 ? 17.179 65.063 -4.161 1.00 7.94 346 ASN C O 1
ATOM 7036 N N . LEU B 1 350 ? 17.376 66.820 -2.744 1.00 6.68 347 LEU C N 1
ATOM 7037 C CA . LEU B 1 350 ? 17.031 67.825 -3.747 1.00 8.33 347 LEU C CA 1
ATOM 7038 C C . LEU B 1 350 ? 18.114 68.008 -4.806 1.00 8.76 347 LEU C C 1
ATOM 7039 O O . LEU B 1 350 ? 17.838 68.580 -5.866 1.00 8.02 347 LEU C O 1
ATOM 7044 N N . ALA B 1 351 ? 19.333 67.533 -4.546 1.00 8.40 348 ALA C N 1
ATOM 7045 C CA . ALA B 1 351 ? 20.445 67.643 -5.488 1.00 9.24 348 ALA C CA 1
ATOM 7046 C C . ALA B 1 351 ? 21.339 66.411 -5.357 1.00 7.85 348 ALA C C 1
ATOM 7047 O O . ALA B 1 351 ? 20.824 65.301 -5.224 1.00 10.19 348 ALA C O 1
ATOM 7049 N N . ASP B 1 352 ? 22.663 66.586 -5.379 1.00 7.92 349 ASP C N 1
ATOM 7050 C CA . ASP B 1 352 ? 23.591 65.458 -5.452 1.00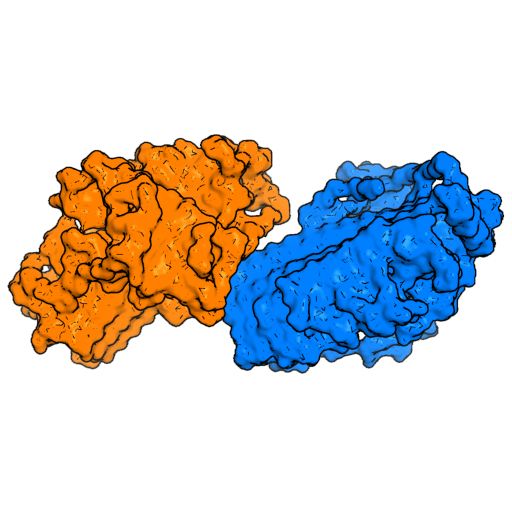 9.25 349 ASP C CA 1
ATOM 7051 C C . ASP B 1 352 ? 23.396 64.466 -4.313 1.00 8.32 349 ASP C C 1
ATOM 7052 O O . ASP B 1 352 ? 23.120 64.839 -3.175 1.00 9.55 349 ASP C O 1
ATOM 7057 N N . GLY B 1 353 ? 23.603 63.186 -4.610 1.00 7.70 350 GLY C N 1
ATOM 7058 C CA . GLY B 1 353 ? 23.681 62.224 -3.528 1.00 6.44 350 GLY C CA 1
ATOM 7059 C C . GLY B 1 353 ? 24.958 62.397 -2.727 1.00 7.19 350 GLY C C 1
ATOM 7060 O O . GLY B 1 353 ? 24.920 62.632 -1.515 1.00 8.82 350 GLY C O 1
ATOM 7061 N N . VAL B 1 354 ? 26.099 62.261 -3.397 1.00 8.09 351 VAL C N 1
ATOM 7062 C CA . VAL B 1 354 ? 27.417 62.512 -2.805 1.00 8.33 351 VAL C CA 1
ATOM 7063 C C . VAL B 1 354 ? 28.226 63.306 -3.816 1.00 8.35 351 VAL C C 1
ATOM 7064 O O . VAL B 1 354 ? 28.269 62.940 -4.996 1.00 8.06 351 VAL C O 1
ATOM 7068 N N . ASN B 1 355 ? 28.883 64.371 -3.362 1.00 7.57 352 ASN C N 1
ATOM 7069 C CA . ASN B 1 355 ? 29.855 65.067 -4.192 1.00 9.19 352 ASN C CA 1
ATOM 7070 C C . ASN B 1 355 ? 31.195 65.140 -3.462 1.00 9.79 352 ASN C C 1
ATOM 7071 O O . ASN B 1 355 ? 31.279 65.659 -2.341 1.00 9.97 352 ASN C O 1
ATOM 7076 N N . PHE B 1 356 ? 32.232 64.591 -4.091 1.00 9.46 353 PHE C N 1
ATOM 7077 C CA . PHE B 1 356 ? 33.611 64.716 -3.625 1.00 7.62 353 PHE C CA 1
ATOM 7078 C C . PHE B 1 356 ? 34.207 65.942 -4.311 1.00 8.60 353 PHE C C 1
ATOM 7079 O O . PHE B 1 356 ? 34.596 65.877 -5.480 1.00 8.14 353 PHE C O 1
ATOM 7087 N N . ALA B 1 357 ? 34.285 67.062 -3.601 1.00 11.31 354 ALA C N 1
ATOM 7088 C CA . ALA B 1 357 ? 34.712 68.309 -4.218 1.00 9.52 354 ALA C CA 1
ATOM 7089 C C . ALA B 1 357 ? 35.986 68.832 -3.561 1.00 9.97 354 ALA C C 1
ATOM 7090 O O . ALA B 1 357 ? 36.510 68.251 -2.612 1.00 9.89 354 ALA C O 1
ATOM 7092 N N . GLN B 1 358 ? 36.481 69.959 -4.083 1.00 11.19 355 GLN C N 1
ATOM 7093 C CA . GLN B 1 358 ? 37.534 70.718 -3.402 1.00 10.77 355 GLN C CA 1
ATOM 7094 C C . GLN B 1 358 ? 38.749 69.848 -3.084 1.00 9.56 355 GLN C C 1
ATOM 7095 O O . GLN B 1 358 ? 39.338 69.934 -2.002 1.00 10.21 355 GLN C O 1
ATOM 7101 N N . GLY B 1 359 ? 39.131 68.991 -4.030 1.00 9.73 356 GLY C N 1
ATOM 7102 C CA . GLY B 1 359 ? 40.332 68.192 -3.849 1.00 12.68 356 GLY C CA 1
ATOM 7103 C C . GLY B 1 359 ? 40.188 66.945 -3.001 1.00 14.31 356 GLY C C 1
ATOM 7104 O O . GLY B 1 359 ? 41.201 66.286 -2.721 1.00 10.64 356 GLY C O 1
ATOM 7105 N N . THR B 1 360 ? 38.976 66.608 -2.561 1.00 8.82 357 THR C N 1
ATOM 7106 C CA . THR B 1 360 ? 38.734 65.296 -1.963 1.00 7.48 357 THR C CA 1
ATOM 7107 C C . THR B 1 360 ? 39.386 64.219 -2.820 1.00 9.65 357 THR C C 1
ATOM 7108 O O . THR B 1 360 ? 39.211 64.196 -4.043 1.00 10.13 357 THR C O 1
ATOM 7112 N N . SER B 1 361 ? 40.173 63.350 -2.178 1.00 9.55 358 SER C N 1
ATOM 7113 C CA . SER B 1 361 ? 41.034 62.408 -2.882 1.00 10.33 358 SER C CA 1
ATOM 7114 C C . SER B 1 361 ? 41.059 61.077 -2.154 1.00 7.92 358 SER C C 1
ATOM 7115 O O . SER B 1 361 ? 40.838 61.001 -0.943 1.00 10.84 358 SER C O 1
ATOM 7118 N N . ASN B 1 362 ? 41.366 60.026 -2.918 1.00 8.25 359 ASN C N 1
ATOM 7119 C CA . ASN B 1 362 ? 41.508 58.664 -2.399 1.00 8.29 359 ASN C CA 1
ATOM 7120 C C . ASN B 1 362 ? 40.296 58.249 -1.580 1.00 10.41 359 ASN C C 1
ATOM 7121 O O . ASN B 1 362 ? 40.417 57.518 -0.601 1.00 10.66 359 ASN C O 1
ATOM 7126 N N . SER B 1 363 ? 39.117 58.707 -1.984 1.00 8.46 360 SER C N 1
ATOM 7127 C CA . SER B 1 363 ? 37.908 58.503 -1.201 1.00 7.88 360 SER C CA 1
ATOM 7128 C C . SER B 1 363 ? 36.920 57.654 -1.992 1.00 10.31 360 SER C C 1
ATOM 7129 O O . SER B 1 363 ? 37.035 57.501 -3.212 1.00 9.35 360 SER C O 1
ATOM 7132 N N . THR B 1 364 ? 35.949 57.086 -1.282 1.00 9.20 361 THR C N 1
ATOM 7133 C CA . THR B 1 364 ? 35.149 56.003 -1.843 1.00 9.14 361 THR C CA 1
ATOM 7134 C C . THR B 1 364 ? 33.706 56.094 -1.376 1.00 6.96 361 THR C C 1
ATOM 7135 O O . THR B 1 364 ? 33.443 56.415 -0.217 1.00 8.04 361 THR C O 1
ATOM 7139 N N . VAL B 1 365 ? 32.774 55.798 -2.279 1.00 8.56 362 VAL C N 1
ATOM 7140 C CA . VAL B 1 365 ? 31.405 55.447 -1.905 1.00 6.22 362 VAL C CA 1
ATOM 7141 C C . VAL B 1 365 ? 31.190 54.026 -2.389 1.00 7.24 362 VAL C C 1
ATOM 7142 O O . VAL B 1 365 ? 31.376 53.740 -3.579 1.00 9.94 362 VAL C O 1
ATOM 7146 N N . ARG B 1 366 ? 30.823 53.127 -1.481 1.00 6.96 363 ARG C N 1
ATOM 7147 C CA . ARG B 1 366 ? 30.646 51.746 -1.900 1.00 7.80 363 ARG C CA 1
ATOM 7148 C C . ARG B 1 366 ? 29.501 51.092 -1.144 1.00 8.63 363 ARG C C 1
ATOM 7149 O O . ARG B 1 366 ? 29.132 51.505 -0.042 1.00 9.38 363 ARG C O 1
ATOM 7157 N N . ASN B 1 367 ? 28.967 50.039 -1.759 1.00 7.52 364 ASN C N 1
ATOM 7158 C CA . ASN B 1 367 ? 27.865 49.243 -1.217 1.00 8.66 364 ASN C CA 1
ATOM 7159 C C . ASN B 1 367 ? 26.741 50.114 -0.666 1.00 9.84 364 ASN C C 1
ATOM 7160 O O . ASN B 1 367 ? 26.279 49.941 0.467 1.00 8.15 364 ASN C O 1
ATOM 7165 N N . SER B 1 368 ? 26.273 51.047 -1.485 1.00 7.14 365 SER C N 1
ATOM 7166 C CA . SER B 1 368 ? 25.260 51.981 -1.028 1.00 5.58 365 SER C CA 1
ATOM 7167 C C . SER B 1 368 ? 24.117 52.073 -2.029 1.00 8.54 365 SER C C 1
ATOM 7168 O O . SER B 1 368 ? 24.278 51.795 -3.224 1.00 7.67 365 SER C O 1
ATOM 7171 N N . SER B 1 369 ? 22.951 52.447 -1.506 1.00 6.39 366 SER C N 1
ATOM 7172 C CA . SER B 1 369 ? 21.744 52.669 -2.289 1.00 9.39 366 SER C CA 1
ATOM 7173 C C . SER B 1 369 ? 21.623 54.173 -2.497 1.00 7.40 366 SER C C 1
ATOM 7174 O O . SER B 1 369 ? 21.447 54.923 -1.533 1.00 8.34 366 SER C O 1
ATOM 7177 N N . ILE B 1 370 ? 21.734 54.604 -3.748 1.00 6.79 367 ILE C N 1
ATOM 7178 C CA . ILE B 1 370 ? 21.700 56.014 -4.125 1.00 8.87 367 ILE C CA 1
ATOM 7179 C C . ILE B 1 370 ? 20.459 56.191 -4.989 1.00 9.01 367 ILE C C 1
ATOM 7180 O O . ILE B 1 370 ? 20.481 55.825 -6.169 1.00 8.61 367 ILE C O 1
ATOM 7185 N N . ARG B 1 371 ? 19.382 56.761 -4.437 1.00 7.69 368 ARG C N 1
ATOM 7186 C CA . ARG B 1 371 ? 18.093 56.682 -5.116 1.00 7.57 368 ARG C CA 1
ATOM 7187 C C . ARG B 1 371 ? 17.336 58.002 -5.104 1.00 7.70 368 ARG C C 1
ATOM 7188 O O . ARG B 1 371 ? 17.236 58.658 -4.065 1.00 7.92 368 ARG C O 1
ATOM 7196 N N . ASN B 1 372 ? 16.788 58.371 -6.264 1.00 7.89 369 ASN C N 1
ATOM 7197 C CA . ASN B 1 372 ? 15.774 59.423 -6.372 1.00 8.20 369 ASN C CA 1
ATOM 7198 C C . ASN B 1 372 ? 16.335 60.793 -5.995 1.00 9.04 369 ASN C C 1
ATOM 7199 O O . ASN B 1 372 ? 15.669 61.588 -5.332 1.00 7.48 369 ASN C O 1
ATOM 7204 N N . ASN B 1 373 ? 17.561 61.079 -6.424 1.00 8.37 370 ASN C N 1
ATOM 7205 C CA . ASN B 1 373 ? 18.206 62.348 -6.114 1.00 8.13 370 ASN C CA 1
ATOM 7206 C C . ASN B 1 373 ? 18.100 63.327 -7.280 1.00 7.49 370 ASN C C 1
ATOM 7207 O O . ASN B 1 373 ? 17.979 62.927 -8.444 1.00 7.61 370 ASN C O 1
ATOM 7212 N N . GLY B 1 374 ? 18.162 64.620 -6.949 1.00 9.09 371 GLY C N 1
ATOM 7213 C CA . GLY B 1 374 ? 17.910 65.698 -7.895 1.00 10.86 371 GLY C CA 1
ATOM 7214 C C . GLY B 1 374 ? 19.105 66.333 -8.581 1.00 7.25 371 GLY C C 1
ATOM 7215 O O . GLY B 1 374 ? 19.033 67.485 -9.022 1.00 8.15 371 GLY C O 1
ATOM 7216 N N . ASP B 1 375 ? 20.209 65.600 -8.656 1.00 7.22 372 ASP C N 1
ATOM 7217 C CA . ASP B 1 375 ? 21.387 65.978 -9.432 1.00 10.26 372 ASP C CA 1
ATOM 7218 C C . ASP B 1 375 ? 22.252 64.727 -9.501 1.00 9.26 372 ASP C C 1
ATOM 7219 O O . ASP B 1 375 ? 21.741 63.628 -9.255 1.00 10.54 372 ASP C O 1
ATOM 7224 N N . ASP B 1 376 ? 23.539 64.847 -9.823 1.00 8.89 373 ASP C N 1
ATOM 7225 C CA . ASP B 1 376 ? 24.361 63.640 -9.948 1.00 8.06 373 ASP C CA 1
ATOM 7226 C C . ASP B 1 376 ? 24.261 62.786 -8.689 1.00 9.22 373 ASP C C 1
ATOM 7227 O O . ASP B 1 376 ? 24.368 63.295 -7.572 1.00 9.03 373 ASP C O 1
ATOM 7232 N N . GLY B 1 377 ? 24.024 61.487 -8.878 1.00 11.32 374 GLY C N 1
ATOM 7233 C CA . GLY B 1 377 ? 23.957 60.592 -7.730 1.00 10.27 374 GLY C CA 1
ATOM 7234 C C . GLY B 1 377 ? 25.262 60.563 -6.961 1.00 8.73 374 GLY C C 1
ATOM 7235 O O . GLY B 1 377 ? 25.295 60.816 -5.754 1.00 7.56 374 GLY C O 1
ATOM 7236 N N . LEU B 1 378 ? 26.360 60.289 -7.662 1.00 7.01 375 LEU C N 1
ATOM 7237 C CA . LEU B 1 378 ? 27.703 60.245 -7.095 1.00 8.10 375 LEU C CA 1
ATOM 7238 C C . LEU B 1 378 ? 28.602 61.030 -8.038 1.00 8.24 375 LEU C C 1
ATOM 7239 O O . LEU B 1 378 ? 28.664 60.712 -9.226 1.00 6.87 375 LEU C O 1
ATOM 7244 N N . ALA B 1 379 ? 29.273 62.062 -7.535 1.00 6.57 376 ALA C N 1
ATOM 7245 C CA . ALA B 1 379 ? 30.026 62.927 -8.431 1.00 8.57 376 ALA C CA 1
ATOM 7246 C C . ALA B 1 379 ? 31.361 63.322 -7.814 1.00 7.86 376 ALA C C 1
ATOM 7247 O O . ALA B 1 379 ? 31.485 63.443 -6.590 1.00 7.30 376 ALA C O 1
ATOM 7249 N N . VAL B 1 380 ? 32.360 63.531 -8.683 1.00 6.29 377 VAL C N 1
ATOM 7250 C CA . VAL B 1 380 ? 33.629 64.154 -8.309 1.00 7.20 377 VAL C CA 1
ATOM 7251 C C . VAL B 1 380 ? 33.739 65.466 -9.077 1.00 9.57 377 VAL C C 1
ATOM 7252 O O . VAL B 1 380 ? 33.977 65.463 -10.292 1.00 10.46 377 VAL C O 1
ATOM 7256 N N . TRP B 1 381 ? 33.575 66.583 -8.376 1.00 8.89 378 TRP C N 1
ATOM 7257 C CA . TRP B 1 381 ? 33.759 67.918 -8.950 1.00 9.58 378 TRP C CA 1
ATOM 7258 C C . TRP B 1 381 ? 35.078 68.462 -8.423 1.00 10.42 378 TRP C C 1
ATOM 7259 O O . TRP B 1 381 ? 35.165 68.911 -7.276 1.00 10.92 378 TRP C O 1
ATOM 7270 N N . THR B 1 382 ? 36.103 68.446 -9.275 1.00 8.38 379 THR C N 1
ATOM 7271 C CA . THR B 1 382 ? 37.443 68.865 -8.862 1.00 7.87 379 THR C CA 1
ATOM 7272 C C . THR B 1 382 ? 37.566 70.392 -8.935 1.00 11.05 379 THR C C 1
ATOM 7273 O O . THR B 1 382 ? 38.296 70.965 -9.748 1.00 12.31 379 THR C O 1
ATOM 7277 N N . SER B 1 383 ? 36.837 71.048 -8.032 1.00 10.70 380 SER C N 1
ATOM 7278 C CA . SER B 1 383 ? 36.871 72.497 -7.885 1.00 11.31 380 SER C CA 1
ATOM 7279 C C . SER B 1 383 ? 38.187 72.932 -7.243 1.00 11.27 380 SER C C 1
ATOM 7280 O O . SER B 1 383 ? 38.907 72.133 -6.636 1.00 12.67 380 SER C O 1
ATOM 7283 N N . ASN B 1 384 ? 38.515 74.222 -7.388 1.00 13.94 381 ASN C N 1
ATOM 7284 C CA . ASN B 1 384 ? 39.784 74.712 -6.862 1.00 12.88 381 ASN C CA 1
ATOM 7285 C C . ASN B 1 384 ? 39.610 76.008 -6.078 1.00 17.37 381 ASN C C 1
ATOM 7286 O O . ASN B 1 384 ? 40.522 76.838 -6.038 1.00 17.44 381 ASN C O 1
ATOM 7291 N N . VAL B 1 385 ? 38.453 76.187 -5.438 1.00 14.44 382 VAL C N 1
ATOM 7292 C CA . VAL B 1 385 ? 38.239 77.363 -4.603 1.00 16.14 382 VAL C CA 1
ATOM 7293 C C . VAL B 1 385 ? 39.298 77.418 -3.513 1.00 16.47 382 VAL C C 1
ATOM 7294 O O . VAL B 1 385 ? 39.628 76.404 -2.882 1.00 14.94 382 VAL C O 1
ATOM 7298 N N . ASN B 1 386 ? 39.843 78.615 -3.290 1.00 18.53 383 ASN C N 1
ATOM 7299 C CA . ASN B 1 386 ? 40.864 78.839 -2.262 1.00 19.47 383 ASN C CA 1
ATOM 7300 C C . ASN B 1 386 ? 42.092 77.960 -2.465 1.00 15.07 383 ASN C C 1
ATOM 7301 O O . ASN B 1 386 ? 42.759 77.588 -1.502 1.00 16.75 383 ASN C O 1
ATOM 7306 N N . GLY B 1 387 ? 42.413 77.622 -3.710 1.00 16.90 384 GLY C N 1
ATOM 7307 C CA . GLY B 1 387 ? 43.623 76.864 -3.969 1.00 18.26 384 GLY C CA 1
ATOM 7308 C C . GLY B 1 387 ? 43.571 75.396 -3.604 1.00 17.11 384 GLY C C 1
ATOM 7309 O O . GLY B 1 387 ? 44.624 74.788 -3.377 1.00 14.78 384 GLY C O 1
ATOM 7310 N N . ALA B 1 388 ? 42.387 74.797 -3.548 1.00 13.87 385 ALA C N 1
ATOM 7311 C CA . ALA B 1 388 ? 42.311 73.354 -3.347 1.00 14.29 385 ALA C CA 1
ATOM 7312 C C . ALA B 1 388 ? 43.075 72.631 -4.456 1.00 11.66 385 ALA C C 1
ATOM 7313 O O . ALA B 1 388 ? 43.052 73.073 -5.611 1.00 15.77 385 ALA C O 1
ATOM 7315 N N . PRO B 1 389 ? 43.757 71.527 -4.156 1.00 12.84 386 PRO C N 1
ATOM 7316 C CA . PRO B 1 389 ? 44.414 70.754 -5.214 1.00 14.37 386 PRO C CA 1
ATOM 7317 C C . PRO B 1 389 ? 43.382 69.963 -6.012 1.00 13.65 386 PRO C C 1
ATOM 7318 O O . PRO B 1 389 ? 42.214 69.864 -5.640 1.00 11.85 386 PRO C O 1
ATOM 7322 N N . ALA B 1 390 ? 43.833 69.395 -7.130 1.00 12.68 387 ALA C N 1
ATOM 7323 C CA . ALA B 1 390 ? 42.943 68.564 -7.937 1.00 15.27 387 ALA C CA 1
ATOM 7324 C C . ALA B 1 390 ? 42.619 67.265 -7.203 1.00 13.21 387 ALA C C 1
ATOM 7325 O O . ALA B 1 390 ? 43.521 66.567 -6.729 1.00 13.34 387 ALA C O 1
ATOM 7327 N N . GLY B 1 391 ? 41.331 66.939 -7.108 1.00 9.07 388 GLY C N 1
ATOM 7328 C CA . GLY B 1 391 ? 40.940 65.667 -6.517 1.00 10.42 388 GLY C CA 1
ATOM 7329 C C . GLY B 1 391 ? 41.395 64.496 -7.376 1.00 10.62 388 GLY C C 1
ATOM 7330 O O . GLY B 1 391 ? 41.234 64.497 -8.597 1.00 8.86 388 GLY C O 1
ATOM 7331 N N . VAL B 1 392 ? 41.951 63.473 -6.727 1.00 10.65 389 VAL C N 1
ATOM 7332 C CA . VAL B 1 392 ? 42.505 62.332 -7.448 1.00 9.47 389 VAL C CA 1
ATOM 7333 C C . VAL B 1 392 ? 42.061 61.025 -6.806 1.00 8.67 389 VAL C C 1
ATOM 7334 O O . VAL B 1 392 ? 41.840 60.944 -5.594 1.00 8.27 389 VAL C O 1
ATOM 7338 N N . ASN B 1 393 ? 41.918 59.996 -7.648 1.00 8.24 390 ASN C N 1
ATOM 7339 C CA . ASN B 1 393 ? 41.855 58.604 -7.204 1.00 11.12 390 ASN C CA 1
ATOM 7340 C C . ASN B 1 393 ? 40.627 58.316 -6.337 1.00 10.21 390 ASN C C 1
ATOM 7341 O O . ASN B 1 393 ? 40.712 57.596 -5.342 1.00 9.93 390 ASN C O 1
ATOM 7346 N N . ASN B 1 394 ? 39.478 58.872 -6.708 1.00 10.36 391 ASN C N 1
ATOM 7347 C CA . ASN B 1 394 ? 38.243 58.567 -5.995 1.00 10.50 391 ASN C CA 1
ATOM 7348 C C . ASN B 1 394 ? 37.544 57.379 -6.644 1.00 10.28 391 ASN C C 1
ATOM 7349 O O . ASN B 1 394 ? 37.743 57.097 -7.828 1.00 8.68 391 ASN C O 1
ATOM 7354 N N . THR B 1 395 ? 36.734 56.665 -5.853 1.00 9.48 392 THR C N 1
ATOM 7355 C CA . THR B 1 395 ? 36.151 55.396 -6.282 1.00 9.10 392 THR C CA 1
ATOM 7356 C C . THR B 1 395 ? 34.669 55.351 -5.935 1.00 8.73 392 THR C C 1
ATOM 7357 O O . THR B 1 395 ? 34.296 55.582 -4.783 1.00 8.13 392 THR C O 1
ATOM 7361 N N . PHE B 1 396 ? 33.836 55.006 -6.916 1.00 9.75 393 PHE C N 1
ATOM 7362 C CA . PHE B 1 396 ? 32.406 54.754 -6.712 1.00 8.67 393 PHE C CA 1
ATOM 7363 C C . PHE B 1 396 ? 32.130 53.317 -7.142 1.00 10.68 393 PHE C C 1
ATOM 7364 O O . PHE B 1 396 ? 32.026 53.048 -8.340 1.00 9.91 393 PHE C O 1
ATOM 7372 N N . SER B 1 397 ? 31.994 52.380 -6.199 1.00 8.45 394 SER C N 1
ATOM 7373 C CA . SER B 1 397 ? 31.894 50.982 -6.602 1.00 10.02 394 SER C CA 1
ATOM 7374 C C . SER B 1 397 ? 30.854 50.235 -5.780 1.00 8.28 394 SER C C 1
ATOM 7375 O O . SER B 1 397 ? 30.611 50.555 -4.618 1.00 8.77 394 SER C O 1
ATOM 7378 N N . TYR B 1 398 ? 30.267 49.211 -6.397 1.00 8.10 395 TYR C N 1
ATOM 7379 C CA . TYR B 1 398 ? 29.303 48.320 -5.730 1.00 10.43 395 TYR C CA 1
ATOM 7380 C C . TYR B 1 398 ? 28.089 49.083 -5.215 1.00 9.06 395 TYR C C 1
ATOM 7381 O O . TYR B 1 398 ? 27.579 48.811 -4.129 1.00 8.75 395 TYR C O 1
ATOM 7390 N N . ASN B 1 399 ? 27.591 50.024 -6.016 1.00 8.00 396 ASN C N 1
ATOM 7391 C CA . ASN B 1 399 ? 26.433 50.818 -5.632 1.00 7.50 396 ASN C CA 1
ATOM 7392 C C . ASN B 1 399 ? 25.262 50.540 -6.558 1.00 9.98 396 ASN C C 1
ATOM 7393 O O . ASN B 1 399 ? 25.445 50.215 -7.734 1.00 8.12 396 ASN C O 1
ATOM 7398 N N . THR B 1 400 ? 24.057 50.673 -6.016 1.00 6.86 397 THR C N 1
ATOM 7399 C CA . THR B 1 400 ? 22.829 50.609 -6.796 1.00 8.55 397 THR C CA 1
ATOM 7400 C C . THR B 1 400 ? 22.237 52.009 -6.839 1.00 8.63 397 THR C C 1
ATOM 7401 O O . THR B 1 400 ? 21.844 52.548 -5.799 1.00 8.96 397 THR C O 1
ATOM 7405 N N . ILE B 1 401 ? 22.173 52.585 -8.036 1.00 9.78 398 ILE C N 1
ATOM 7406 C CA . ILE B 1 401 ? 21.868 53.999 -8.231 1.00 8.93 398 ILE C CA 1
ATOM 7407 C C . ILE B 1 401 ? 20.609 54.054 -9.083 1.00 8.42 398 ILE C C 1
ATOM 7408 O O . ILE B 1 401 ? 20.657 53.751 -10.279 1.00 10.56 398 ILE C O 1
ATOM 7413 N N . GLU B 1 402 ? 19.484 54.441 -8.478 1.00 9.46 399 GLU C N 1
ATOM 7414 C CA . GLU B 1 402 ? 18.174 54.273 -9.101 1.00 9.34 399 GLU C CA 1
ATOM 7415 C C . GLU B 1 402 ? 17.411 55.586 -9.112 1.00 7.45 399 GLU C C 1
ATOM 7416 O O . GLU B 1 402 ? 17.544 56.397 -8.199 1.00 8.37 399 GLU C O 1
ATOM 7422 N N . ASN B 1 403 ? 16.586 55.768 -10.146 1.00 9.58 400 ASN C N 1
ATOM 7423 C CA . ASN B 1 403 ? 15.571 56.834 -10.203 1.00 9.60 400 ASN C CA 1
ATOM 7424 C C . ASN B 1 403 ? 16.155 58.237 -10.075 1.00 10.16 400 ASN C C 1
ATOM 7425 O O . ASN B 1 403 ? 15.480 59.147 -9.581 1.00 8.88 400 ASN C O 1
ATOM 7430 N N . ASN B 1 404 ? 17.410 58.439 -10.492 1.00 9.09 401 ASN C N 1
ATOM 7431 C CA . ASN B 1 404 ? 17.933 59.800 -10.590 1.00 11.08 401 ASN C CA 1
ATOM 7432 C C . ASN B 1 404 ? 16.979 60.620 -11.457 1.00 10.40 401 ASN C C 1
ATOM 7433 O O . ASN B 1 404 ? 16.540 60.144 -12.500 1.00 12.29 401 ASN C O 1
ATOM 7438 N N . TRP B 1 405 ? 16.608 61.840 -11.025 1.00 7.52 402 TRP C N 1
ATOM 7439 C CA . TRP B 1 405 ? 15.716 62.675 -11.834 1.00 9.28 402 TRP C CA 1
ATOM 7440 C C . TRP B 1 405 ? 16.383 63.951 -12.343 1.00 10.69 402 TRP C C 1
ATOM 7441 O O . TRP B 1 405 ? 15.694 64.815 -12.895 1.00 10.44 402 TRP C O 1
ATOM 7452 N N . ARG B 1 406 ? 17.708 64.069 -12.219 1.00 9.15 403 ARG C N 1
ATOM 7453 C CA . ARG B 1 406 ? 18.450 65.118 -12.905 1.00 8.51 403 ARG C CA 1
ATOM 7454 C C . ARG B 1 406 ? 19.889 64.654 -13.089 1.00 11.00 403 ARG C C 1
ATOM 7455 O O . ARG B 1 406 ? 20.433 63.971 -12.222 1.00 10.56 403 ARG C O 1
ATOM 7463 N N . ALA B 1 407 ? 20.488 65.013 -14.223 1.00 9.30 404 ALA C N 1
ATOM 7464 C CA . ALA B 1 407 ? 21.924 64.786 -14.494 1.00 7.38 404 ALA C CA 1
ATOM 7465 C C . ALA B 1 407 ? 22.204 63.280 -14.532 1.00 10.42 404 ALA C C 1
ATOM 7466 O O . ALA B 1 407 ? 21.452 62.536 -15.185 1.00 9.11 404 ALA C O 1
ATOM 7468 N N . ALA B 1 408 ? 23.262 62.778 -13.884 1.00 8.50 405 ALA C N 1
ATOM 7469 C CA . ALA B 1 408 ? 23.680 61.396 -14.091 1.00 8.73 405 ALA C CA 1
ATOM 7470 C C . ALA B 1 408 ? 23.754 60.597 -12.795 1.00 9.46 405 ALA C C 1
ATOM 7471 O O . ALA B 1 408 ? 23.891 61.146 -11.704 1.00 8.77 405 ALA C O 1
ATOM 7473 N N . GLY B 1 409 ? 23.702 59.268 -12.934 1.00 7.50 406 GLY C N 1
ATOM 7474 C CA . GLY B 1 409 ? 23.925 58.418 -11.774 1.00 9.21 406 GLY C CA 1
ATOM 7475 C C . GLY B 1 409 ? 25.323 58.577 -11.206 1.00 8.76 406 GLY C C 1
ATOM 7476 O O . GLY B 1 409 ? 25.502 58.701 -9.990 1.00 7.82 406 GLY C O 1
ATOM 7477 N N . ILE B 1 410 ? 26.332 58.591 -12.084 1.00 7.42 407 ILE C N 1
ATOM 7478 C CA . ILE B 1 410 ? 27.736 58.762 -11.719 1.00 8.75 407 ILE C CA 1
ATOM 7479 C C . ILE B 1 410 ? 28.342 59.800 -12.652 1.00 8.06 407 ILE C C 1
ATOM 7480 O O . ILE B 1 410 ? 28.126 59.733 -13.866 1.00 7.66 407 ILE C O 1
ATOM 7485 N N . ALA B 1 411 ? 29.113 60.743 -12.095 1.00 9.50 408 ALA C N 1
ATOM 7486 C CA . ALA B 1 411 ? 29.748 61.782 -12.904 1.00 8.35 408 ALA C CA 1
ATOM 7487 C C . ALA B 1 411 ? 31.151 62.090 -12.406 1.00 8.00 408 ALA C C 1
ATOM 7488 O O . ALA B 1 411 ? 31.378 62.194 -11.197 1.00 9.17 408 ALA C O 1
ATOM 7490 N N . PHE B 1 412 ? 32.088 62.264 -13.344 1.00 10.19 409 PHE C N 1
ATOM 7491 C CA . PHE B 1 412 ? 33.416 62.791 -13.047 1.00 9.41 409 PHE C CA 1
ATOM 7492 C C . PHE B 1 412 ? 33.614 64.060 -13.863 1.00 8.44 409 PHE C C 1
ATOM 7493 O O . PHE B 1 412 ? 33.309 64.074 -15.058 1.00 8.57 409 PHE C O 1
ATOM 7501 N N . PHE B 1 413 ? 34.123 65.124 -13.225 1.00 7.86 410 PHE C N 1
ATOM 7502 C CA . PHE B 1 413 ? 34.274 66.414 -13.895 1.00 9.62 410 PHE C CA 1
ATOM 7503 C C . PHE B 1 413 ? 35.715 66.895 -14.011 1.00 10.57 410 PHE C C 1
ATOM 7504 O O . PHE B 1 413 ? 35.965 67.929 -14.648 1.00 8.79 410 PHE C O 1
ATOM 7512 N N . GLY B 1 414 ? 36.668 66.182 -13.435 1.00 8.82 411 GLY C N 1
ATOM 7513 C CA . GLY B 1 414 ? 38.052 66.559 -13.598 1.00 11.34 411 GLY C CA 1
ATOM 7514 C C . GLY B 1 414 ? 38.919 65.706 -12.700 1.00 9.21 411 GLY C C 1
ATOM 7515 O O . GLY B 1 414 ? 38.447 64.751 -12.077 1.00 10.59 411 GLY C O 1
ATOM 7516 N N . GLY B 1 415 ? 40.191 66.070 -12.650 1.00 9.66 412 GLY C N 1
ATOM 7517 C CA . GLY B 1 415 ? 41.131 65.325 -11.838 1.00 9.68 412 GLY C CA 1
ATOM 7518 C C . GLY B 1 415 ? 41.712 64.115 -12.558 1.00 12.22 412 GLY C C 1
ATOM 7519 O O . GLY B 1 415 ? 41.812 64.063 -13.789 1.00 11.49 412 GLY C O 1
ATOM 7520 N N . SER B 1 416 ? 42.111 63.124 -11.767 1.00 8.82 413 SER C N 1
ATOM 7521 C CA . SER B 1 416 ? 42.848 61.994 -12.315 1.00 8.29 413 SER C CA 1
ATOM 7522 C C . SER B 1 416 ? 42.546 60.746 -11.502 1.00 8.96 413 SER C C 1
ATOM 7523 O O . SER B 1 416 ? 42.302 60.826 -10.296 1.00 11.33 413 SER C O 1
ATOM 7526 N N . GLY B 1 417 ? 42.579 59.591 -12.169 1.00 9.65 414 GLY C N 1
ATOM 7527 C CA . GLY B 1 417 ? 42.649 58.308 -11.487 1.00 7.64 414 GLY C CA 1
ATOM 7528 C C . GLY B 1 417 ? 41.364 57.780 -10.881 1.00 9.66 414 GLY C C 1
ATOM 7529 O O . GLY B 1 417 ? 41.407 56.756 -10.192 1.00 11.76 414 GLY C O 1
ATOM 7530 N N . HIS B 1 418 ? 40.228 58.435 -11.109 1.00 8.09 415 HIS C N 1
ATOM 7531 C CA . HIS B 1 418 ? 38.968 57.979 -10.533 1.00 9.20 415 HIS C CA 1
ATOM 7532 C C . HIS B 1 418 ? 38.507 56.684 -11.191 1.00 13.49 415 HIS C C 1
ATOM 7533 O O . HIS B 1 418 ? 38.835 56.394 -12.345 1.00 11.65 415 HIS C O 1
ATOM 7540 N N . LYS B 1 419 ? 37.727 55.898 -10.452 1.00 9.23 416 LYS C N 1
ATOM 7541 C CA . LYS B 1 419 ? 37.112 54.727 -11.059 1.00 9.79 416 LYS C CA 1
ATOM 7542 C C . LYS B 1 419 ? 35.713 54.521 -10.504 1.00 9.75 416 LYS C C 1
ATOM 7543 O O . LYS B 1 419 ? 35.381 54.951 -9.398 1.00 10.98 416 LYS C O 1
ATOM 7549 N N . ALA B 1 420 ? 34.894 53.845 -11.294 1.00 10.13 417 ALA C N 1
ATOM 7550 C CA . ALA B 1 420 ? 33.535 53.508 -10.893 1.00 8.85 417 ALA C CA 1
ATOM 7551 C C . ALA B 1 420 ? 33.261 52.109 -11.421 1.00 9.28 417 ALA C C 1
ATOM 7552 O O . ALA B 1 420 ? 33.156 51.912 -12.636 1.00 8.20 417 ALA C O 1
ATOM 7554 N N . THR B 1 421 ? 33.189 51.123 -10.526 1.00 8.66 418 THR C N 1
ATOM 7555 C CA . THR B 1 421 ? 33.106 49.738 -10.968 1.00 8.21 418 THR C CA 1
ATOM 7556 C C . THR B 1 421 ? 32.004 49.002 -10.219 1.00 8.20 418 THR C C 1
ATOM 7557 O O . THR B 1 421 ? 31.635 49.368 -9.104 1.00 8.28 418 THR C O 1
ATOM 7561 N N . HIS B 1 422 ? 31.482 47.957 -10.848 1.00 8.11 419 HIS C N 1
ATOM 7562 C CA . HIS B 1 422 ? 30.548 47.037 -10.192 1.00 7.75 419 HIS C CA 1
ATOM 7563 C C . HIS B 1 422 ? 29.286 47.750 -9.719 1.00 7.86 419 HIS C C 1
ATOM 7564 O O . HIS B 1 422 ? 28.758 47.467 -8.645 1.00 7.92 419 HIS C O 1
ATOM 7571 N N . ASN B 1 423 ? 28.796 48.681 -10.526 1.00 9.29 420 ASN C N 1
ATOM 7572 C CA . ASN B 1 423 ? 27.593 49.414 -10.173 1.00 8.76 420 ASN C CA 1
ATOM 7573 C C . ASN B 1 423 ? 26.394 48.930 -10.982 1.00 8.97 420 ASN C C 1
ATOM 7574 O O . ASN B 1 423 ? 26.524 48.271 -12.015 1.00 8.07 420 ASN C O 1
ATOM 7579 N N . LEU B 1 424 ? 25.214 49.269 -10.476 1.00 7.14 421 LEU C N 1
ATOM 7580 C CA . LEU B 1 424 ? 23.939 49.002 -11.130 1.00 6.72 421 LEU C CA 1
ATOM 7581 C C . LEU B 1 424 ? 23.188 50.325 -11.170 1.00 8.05 421 LEU C C 1
ATOM 7582 O O . LEU B 1 424 ? 22.904 50.902 -10.116 1.00 8.62 421 LEU C O 1
ATOM 7587 N N . ILE B 1 425 ? 22.910 50.831 -12.373 1.00 6.52 422 ILE C N 1
ATOM 7588 C CA . ILE B 1 425 ? 22.332 52.164 -12.538 1.00 7.66 422 ILE C CA 1
ATOM 7589 C C . ILE B 1 425 ? 21.065 52.022 -13.367 1.00 10.22 422 ILE C C 1
ATOM 7590 O O . ILE B 1 425 ? 21.114 51.533 -14.501 1.00 8.91 422 ILE C O 1
ATOM 7595 N N . VAL B 1 426 ? 19.928 52.423 -12.800 1.00 8.52 423 VAL C N 1
ATOM 7596 C CA . VAL B 1 426 ? 18.626 52.015 -13.323 1.00 11.12 423 VAL C CA 1
ATOM 7597 C C . VAL B 1 426 ? 17.679 53.210 -13.289 1.00 11.56 423 VAL C C 1
ATOM 7598 O O . VAL B 1 426 ? 17.614 53.926 -12.283 1.00 10.33 423 VAL C O 1
ATOM 7602 N N . ASP B 1 427 ? 16.951 53.429 -14.394 1.00 8.54 424 ASP C N 1
ATOM 7603 C CA . ASP B 1 427 ? 15.775 54.320 -14.440 1.00 9.67 424 ASP C CA 1
ATOM 7604 C C . ASP B 1 427 ? 16.117 55.802 -14.212 1.00 11.04 424 ASP C C 1
ATOM 7605 O O . ASP B 1 427 ? 15.434 56.495 -13.458 1.00 15.90 424 ASP C O 1
ATOM 7610 N N . THR B 1 428 ? 17.132 56.308 -14.897 1.00 12.84 425 THR C N 1
ATOM 7611 C CA . THR B 1 428 ? 17.379 57.746 -14.806 1.00 11.74 425 THR C CA 1
ATOM 7612 C C . THR B 1 428 ? 16.307 58.514 -15.579 1.00 13.06 425 THR C C 1
ATOM 7613 O O . THR B 1 428 ? 15.699 58.001 -16.523 1.00 9.70 425 THR C O 1
ATOM 7617 N N . VAL B 1 429 ? 16.047 59.748 -15.145 1.00 10.06 426 VAL C N 1
ATOM 7618 C CA . VAL B 1 429 ? 15.097 60.637 -15.805 1.00 7.24 426 VAL C CA 1
ATOM 7619 C C . VAL B 1 429 ? 15.828 61.926 -16.158 1.00 7.81 426 VAL C C 1
ATOM 7620 O O . VAL B 1 429 ? 16.494 62.512 -15.303 1.00 9.95 426 VAL C O 1
ATOM 7624 N N . GLY B 1 430 ? 15.714 62.354 -17.417 1.00 8.41 427 GLY C N 1
ATOM 7625 C CA . GLY B 1 430 ? 16.348 63.586 -17.854 1.00 8.27 427 GLY C CA 1
ATOM 7626 C C . GLY B 1 430 ? 17.858 63.535 -17.940 1.00 8.48 427 GLY C C 1
ATOM 7627 O O . GLY B 1 430 ? 18.497 64.582 -18.022 1.00 8.77 427 GLY C O 1
ATOM 7628 N N . GLY B 1 431 ? 18.455 62.346 -17.940 1.00 9.92 428 GLY C N 1
ATOM 7629 C CA . GLY B 1 431 ? 19.901 62.289 -17.907 1.00 9.18 428 GLY C CA 1
ATOM 7630 C C . GLY B 1 431 ? 20.505 60.955 -18.279 1.00 12.59 428 GLY C C 1
ATOM 7631 O O . GLY B 1 431 ? 20.008 60.257 -19.167 1.00 8.72 428 GLY C O 1
ATOM 7632 N N . SER B 1 432 ? 21.588 60.602 -17.599 1.00 9.48 429 SER C N 1
ATOM 7633 C CA . SER B 1 432 ? 22.470 59.524 -18.019 1.00 9.32 429 SER C CA 1
ATOM 7634 C C . SER B 1 432 ? 22.787 58.639 -16.831 1.00 8.01 429 SER C C 1
ATOM 7635 O O . SER B 1 432 ? 22.717 59.072 -15.684 1.00 8.55 429 SER C O 1
ATOM 7638 N N . ALA B 1 433 ? 23.157 57.388 -17.108 1.00 6.80 430 ALA C N 1
ATOM 7639 C CA . ALA B 1 433 ? 23.747 56.571 -16.049 1.00 7.17 430 ALA C CA 1
ATOM 7640 C C . ALA B 1 433 ? 25.122 57.096 -15.645 1.00 6.45 430 ALA C C 1
ATOM 7641 O O . ALA B 1 433 ? 25.441 57.167 -14.454 1.00 8.20 430 ALA C O 1
ATOM 7643 N N . ILE B 1 434 ? 25.940 57.463 -16.625 1.00 8.39 431 ILE C N 1
ATOM 7644 C CA . ILE B 1 434 ? 27.310 57.924 -16.433 1.00 8.17 431 ILE C CA 1
ATOM 7645 C C . ILE B 1 434 ? 27.489 59.166 -17.287 1.00 10.43 431 ILE C C 1
ATOM 7646 O O . ILE B 1 434 ? 27.118 59.153 -18.464 1.00 8.13 431 ILE C O 1
ATOM 7651 N N . ARG B 1 435 ? 28.070 60.226 -16.715 1.00 7.01 432 ARG C N 1
ATOM 7652 C CA . ARG B 1 435 ? 28.430 61.370 -17.540 1.00 10.55 432 ARG C CA 1
ATOM 7653 C C . ARG B 1 435 ? 29.794 61.910 -17.140 1.00 10.10 432 ARG C C 1
ATOM 7654 O O . ARG B 1 435 ? 30.229 61.779 -15.993 1.00 8.72 432 ARG C O 1
ATOM 7662 N N . MET B 1 436 ? 30.472 62.508 -18.116 1.00 8.43 433 MET C N 1
ATOM 7663 C CA . MET B 1 436 ? 31.664 63.308 -17.880 1.00 8.25 433 MET C CA 1
ATOM 7664 C C . MET B 1 436 ? 31.526 64.570 -18.715 1.00 10.11 433 MET C C 1
ATOM 7665 O O . MET B 1 436 ? 31.062 64.508 -19.856 1.00 10.78 433 MET C O 1
ATOM 7670 N N . ASN B 1 437 ? 31.908 65.708 -18.140 1.00 10.41 434 ASN C N 1
ATOM 7671 C CA . ASN B 1 437 ? 31.984 66.945 -18.904 1.00 11.41 434 ASN C CA 1
ATOM 7672 C C . ASN B 1 437 ? 33.065 67.821 -18.290 1.00 11.94 434 ASN C C 1
ATOM 7673 O O . ASN B 1 437 ? 33.642 67.496 -17.248 1.00 10.75 434 ASN C O 1
ATOM 7678 N N . THR B 1 438 ? 33.363 68.925 -18.976 1.00 12.55 435 THR C N 1
ATOM 7679 C CA . THR B 1 438 ? 34.331 69.900 -18.489 1.00 10.92 435 THR C CA 1
ATOM 7680 C C . THR B 1 438 ? 33.681 71.270 -18.309 1.00 14.51 435 THR C C 1
ATOM 7681 O O . THR B 1 438 ? 34.340 72.309 -18.421 1.00 16.89 435 THR C O 1
ATOM 7685 N N . VAL B 1 439 ? 32.389 71.278 -17.986 1.00 13.20 436 VAL C N 1
ATOM 7686 C CA . VAL B 1 439 ? 31.636 72.523 -17.980 1.00 13.97 436 VAL C CA 1
ATOM 7687 C C . VAL B 1 439 ? 31.894 73.348 -16.721 1.00 16.45 436 VAL C C 1
ATOM 7688 O O . VAL B 1 439 ? 31.703 74.573 -16.744 1.00 20.40 436 VAL C O 1
ATOM 7692 N N . PHE B 1 440 ? 32.400 72.734 -15.641 1.00 13.67 437 PHE C N 1
ATOM 7693 C CA . PHE B 1 440 ? 32.431 73.385 -14.337 1.00 13.90 437 PHE C CA 1
ATOM 7694 C C . PHE B 1 440 ? 33.782 74.031 -14.043 1.00 13.36 437 PHE C C 1
ATOM 7695 O O . PHE B 1 440 ? 34.812 73.657 -14.613 1.00 14.85 437 PHE C O 1
ATOM 7703 N N . PRO B 1 441 ? 33.800 75.028 -13.159 1.00 11.86 438 PRO C N 1
ATOM 7704 C CA . PRO B 1 441 ? 35.071 75.616 -12.735 1.00 13.69 438 PRO C CA 1
ATOM 7705 C C . PRO B 1 441 ? 35.984 74.570 -12.114 1.00 14.98 438 PRO C C 1
ATOM 7706 O O . PRO B 1 441 ? 35.543 73.528 -11.621 1.00 14.63 438 PRO C O 1
ATOM 7710 N N . GLY B 1 442 ? 37.279 74.857 -12.164 1.00 13.79 439 GLY C N 1
ATOM 7711 C CA . GLY B 1 442 ? 38.257 74.023 -11.491 1.00 15.17 439 GLY C CA 1
ATOM 7712 C C . GLY B 1 442 ? 39.139 73.242 -12.442 1.00 17.13 439 GLY C C 1
ATOM 7713 O O . GLY B 1 442 ? 39.366 73.670 -13.577 1.00 18.98 439 GLY C O 1
ATOM 7714 N N . TYR B 1 443 ? 39.628 72.090 -11.993 1.00 10.30 440 TYR C N 1
ATOM 7715 C CA . TYR B 1 443 ? 40.501 71.263 -12.816 1.00 11.22 440 TYR C CA 1
ATOM 7716 C C . TYR B 1 443 ? 39.674 70.364 -13.718 1.00 14.08 440 TYR C C 1
ATOM 7717 O O . TYR B 1 443 ? 38.620 69.865 -13.327 1.00 11.24 440 TYR C O 1
ATOM 7726 N N . HIS B 1 444 ? 40.187 70.133 -14.920 1.00 12.23 441 HIS C N 1
ATOM 7727 C CA . HIS B 1 444 ? 39.599 69.163 -15.826 1.00 12.43 441 HIS C CA 1
ATOM 7728 C C . HIS B 1 444 ? 40.549 67.983 -15.975 1.00 11.73 441 HIS C C 1
ATOM 7729 O O . HIS B 1 444 ? 41.109 67.531 -14.971 1.00 12.76 441 HIS C O 1
ATOM 7736 N N . PHE B 1 445 ? 40.746 67.467 -17.190 1.00 10.76 442 PHE C N 1
ATOM 7737 C CA . PHE B 1 445 ? 41.381 66.164 -17.359 1.00 10.46 442 PHE C CA 1
ATOM 7738 C C . PHE B 1 445 ? 42.772 66.249 -17.978 1.00 10.90 442 PHE C C 1
ATOM 7739 O O . PHE B 1 445 ? 43.297 65.233 -18.426 1.00 11.72 442 PHE C O 1
ATOM 7747 N N . GLN B 1 446 ? 43.386 67.435 -18.000 1.00 14.36 443 GLN C N 1
ATOM 7748 C CA . GLN B 1 446 ? 44.681 67.567 -18.669 1.00 19.46 443 GLN C CA 1
ATOM 7749 C C . GLN B 1 446 ? 45.727 66.626 -18.075 1.00 17.96 443 GLN C C 1
ATOM 7750 O O . GLN B 1 446 ? 46.531 66.038 -18.811 1.00 15.47 443 GLN C O 1
ATOM 7756 N N . ASN B 1 447 ? 45.723 66.448 -16.756 1.00 12.71 444 ASN C N 1
ATOM 7757 C CA . ASN B 1 447 ? 46.699 65.589 -16.094 1.00 16.03 444 ASN C CA 1
ATOM 7758 C C . ASN B 1 447 ? 46.091 64.271 -15.616 1.00 15.03 444 ASN C C 1
ATOM 7759 O O . ASN B 1 447 ? 46.603 63.640 -14.687 1.00 13.06 444 ASN C O 1
ATOM 7764 N N . ASN B 1 448 ? 45.016 63.831 -16.262 1.00 11.82 445 ASN C N 1
ATOM 7765 C CA . ASN B 1 448 ? 44.383 62.561 -15.922 1.00 11.69 445 ASN C CA 1
ATOM 7766 C C . ASN B 1 448 ? 45.226 61.403 -16.452 1.00 12.93 445 ASN C C 1
ATOM 7767 O O . ASN B 1 448 ? 45.379 61.245 -17.668 1.00 11.31 445 ASN C O 1
ATOM 7772 N N . THR B 1 449 ? 45.766 60.593 -15.538 1.00 10.93 446 THR C N 1
ATOM 7773 C CA . THR B 1 449 ? 46.517 59.398 -15.918 1.00 12.32 446 THR C CA 1
ATOM 7774 C C . THR B 1 449 ? 45.612 58.275 -16.414 1.00 15.79 446 THR C C 1
ATOM 7775 O O . THR B 1 449 ? 46.095 57.335 -17.060 1.00 11.94 446 THR C O 1
ATOM 7779 N N . GLY B 1 450 ? 44.321 58.336 -16.100 1.00 11.36 447 GLY C N 1
ATOM 7780 C CA . GLY B 1 450 ? 43.390 57.314 -16.521 1.00 9.68 447 GLY C CA 1
ATOM 7781 C C . GLY B 1 450 ? 42.211 57.210 -15.580 1.00 12.41 447 GLY C C 1
ATOM 7782 O O . GLY B 1 450 ? 42.382 57.171 -14.358 1.00 13.66 447 GLY C O 1
ATOM 7783 N N . ILE B 1 451 ? 41.012 57.174 -16.151 1.00 11.51 448 ILE C N 1
ATOM 7784 C CA . ILE B 1 451 ? 39.769 56.956 -15.424 1.00 10.37 448 ILE C CA 1
ATOM 7785 C C . ILE B 1 451 ? 39.138 55.679 -15.963 1.00 12.36 448 ILE C C 1
ATOM 7786 O O . ILE B 1 451 ? 39.266 55.372 -17.153 1.00 9.47 448 ILE C O 1
ATOM 7791 N N . VAL B 1 452 ? 38.493 54.913 -15.083 1.00 9.39 449 VAL C N 1
ATOM 7792 C CA . VAL B 1 452 ? 38.005 53.587 -15.437 1.00 9.85 449 VAL C CA 1
ATOM 7793 C C . VAL B 1 452 ? 36.566 53.436 -14.968 1.00 10.74 449 VAL C C 1
ATOM 7794 O O . VAL B 1 452 ? 36.255 53.715 -13.805 1.00 11.14 449 VAL C O 1
ATOM 7798 N N . PHE B 1 453 ? 35.699 53.017 -15.878 1.00 10.03 450 PHE C N 1
ATOM 7799 C CA . PHE B 1 453 ? 34.370 52.511 -15.571 1.00 9.18 450 PHE C CA 1
ATOM 7800 C C . PHE B 1 453 ? 34.356 51.036 -15.943 1.00 13.38 450 PHE C C 1
ATOM 7801 O O . PHE B 1 453 ? 34.735 50.680 -17.064 1.00 11.56 450 PHE C O 1
ATOM 7809 N N . SER B 1 454 ? 33.937 50.172 -15.022 1.00 8.24 451 SER C N 1
ATOM 7810 C CA . SER B 1 454 ? 33.930 48.759 -15.383 1.00 9.83 451 SER C CA 1
ATOM 7811 C C . SER B 1 454 ? 32.797 48.030 -14.678 1.00 11.86 451 SER C C 1
ATOM 7812 O O . SER B 1 454 ? 32.253 48.500 -13.675 1.00 9.27 451 SER C O 1
ATOM 7815 N N . ASP B 1 455 ? 32.437 46.878 -15.248 1.00 8.13 452 ASP C N 1
ATOM 7816 C CA . ASP B 1 455 ? 31.606 45.881 -14.579 1.00 8.55 452 ASP C CA 1
ATOM 7817 C C . ASP B 1 455 ? 30.290 46.489 -14.111 1.00 8.63 452 ASP C C 1
ATOM 7818 O O . ASP B 1 455 ? 29.930 46.419 -12.939 1.00 8.42 452 ASP C O 1
ATOM 7823 N N . THR B 1 456 ? 29.589 47.133 -15.031 1.00 9.04 453 THR C N 1
ATOM 7824 C CA . THR B 1 456 ? 28.442 47.943 -14.650 1.00 9.69 453 THR C CA 1
ATOM 7825 C C . THR B 1 456 ? 27.281 47.656 -15.582 1.00 10.23 453 THR C C 1
ATOM 7826 O O . THR B 1 456 ? 27.458 47.529 -16.797 1.00 9.90 453 THR C O 1
ATOM 7830 N N . THR B 1 457 ? 26.098 47.523 -14.996 1.00 8.37 454 THR C N 1
ATOM 7831 C CA . THR B 1 457 ? 24.868 47.292 -15.728 1.00 6.96 454 THR C CA 1
ATOM 7832 C C . THR B 1 457 ? 24.033 48.558 -15.666 1.00 9.61 454 THR C C 1
ATOM 7833 O O . THR B 1 457 ? 23.825 49.113 -14.581 1.00 8.47 454 THR C O 1
ATOM 7837 N N . ILE B 1 458 ? 23.572 49.008 -16.831 1.00 9.85 455 ILE C N 1
ATOM 7838 C CA . ILE B 1 458 ? 22.801 50.235 -16.997 1.00 8.95 455 ILE C CA 1
ATOM 7839 C C . ILE B 1 458 ? 21.460 49.859 -17.617 1.00 9.58 455 ILE C C 1
ATOM 7840 O O . ILE B 1 458 ? 21.422 49.115 -18.602 1.00 10.89 455 ILE C O 1
ATOM 7845 N N . ILE B 1 459 ? 20.359 50.372 -17.057 1.00 10.27 456 ILE C N 1
ATOM 7846 C CA . ILE B 1 459 ? 19.023 49.967 -17.497 1.00 9.89 456 ILE C CA 1
ATOM 7847 C C . ILE B 1 459 ? 18.117 51.188 -17.615 1.00 10.76 456 ILE C C 1
ATOM 7848 O O . ILE B 1 459 ? 18.054 52.010 -16.694 1.00 7.95 456 ILE C O 1
ATOM 7853 N N . ASN B 1 460 ? 17.401 51.292 -18.746 1.00 8.16 457 ASN C N 1
ATOM 7854 C CA . ASN B 1 460 ? 16.373 52.321 -18.960 1.00 9.93 457 ASN C CA 1
ATOM 7855 C C . ASN B 1 460 ? 16.914 53.739 -18.765 1.00 9.40 457 ASN C C 1
ATOM 7856 O O . ASN B 1 460 ? 16.221 54.606 -18.237 1.00 10.51 457 ASN C O 1
ATOM 7861 N N . SER B 1 461 ? 18.151 53.991 -19.181 1.00 8.96 458 SER C N 1
ATOM 7862 C CA . SER B 1 461 ? 18.782 55.285 -18.925 1.00 9.05 458 SER C CA 1
ATOM 7863 C C . SER B 1 461 ? 19.040 56.028 -20.234 1.00 8.66 458 SER C C 1
ATOM 7864 O O . SER B 1 461 ? 18.661 55.577 -21.310 1.00 8.71 458 SER C O 1
ATOM 7867 N N . GLY B 1 462 ? 19.692 57.191 -20.133 1.00 7.67 459 GLY C N 1
ATOM 7868 C CA . GLY B 1 462 ? 19.716 58.131 -21.237 1.00 8.71 459 GLY C CA 1
ATOM 7869 C C . GLY B 1 462 ? 18.408 58.903 -21.306 1.00 7.57 459 GLY C C 1
ATOM 7870 O O . GLY B 1 462 ? 17.452 58.630 -20.579 1.00 7.43 459 GLY C O 1
ATOM 7871 N N . THR B 1 463 ? 18.365 59.900 -22.191 1.00 9.02 460 THR C N 1
ATOM 7872 C CA . THR B 1 463 ? 17.155 60.709 -22.308 1.00 7.58 460 THR C CA 1
ATOM 7873 C C . THR B 1 463 ? 17.144 61.428 -23.649 1.00 7.31 460 THR C C 1
ATOM 7874 O O . THR B 1 463 ? 18.185 61.649 -24.270 1.00 11.01 460 THR C O 1
ATOM 7878 N N . SER B 1 464 ? 15.943 61.794 -24.086 1.00 9.80 461 SER C N 1
ATOM 7879 C CA . SER B 1 464 ? 15.807 62.774 -25.151 1.00 8.89 461 SER C CA 1
ATOM 7880 C C . SER B 1 464 ? 15.516 64.163 -24.612 1.00 11.12 461 SER C C 1
ATOM 7881 O O . SER B 1 464 ? 15.483 65.119 -25.395 1.00 12.33 461 SER C O 1
ATOM 7884 N N . ARG B 1 465 ? 15.310 64.310 -23.301 1.00 7.95 462 ARG C N 1
ATOM 7885 C CA . ARG B 1 465 ? 14.919 65.623 -22.771 1.00 11.60 462 ARG C CA 1
ATOM 7886 C C . ARG B 1 465 ? 15.549 65.866 -21.402 1.00 9.62 462 ARG C C 1
ATOM 7887 O O . ARG B 1 465 ? 14.929 65.609 -20.363 1.00 10.60 462 ARG C O 1
ATOM 7895 N N . ASP B 1 466 ? 16.772 66.389 -21.405 1.00 9.66 463 ASP C N 1
ATOM 7896 C CA . ASP B 1 466 ? 17.345 66.958 -20.196 1.00 8.33 463 ASP C CA 1
ATOM 7897 C C . ASP B 1 466 ? 16.727 68.342 -19.959 1.00 10.49 463 ASP C C 1
ATOM 7898 O O . ASP B 1 466 ? 15.738 68.731 -20.593 1.00 9.87 463 ASP C O 1
ATOM 7903 N N . LEU B 1 467 ? 17.279 69.092 -19.006 1.00 8.06 464 LEU C N 1
ATOM 7904 C CA . LEU B 1 467 ? 16.721 70.400 -18.682 1.00 11.31 464 LEU C CA 1
ATOM 7905 C C . LEU B 1 467 ? 17.027 71.449 -19.745 1.00 11.61 464 LEU C C 1
ATOM 7906 O O . LEU B 1 467 ? 16.549 72.587 -19.632 1.00 12.54 464 LEU C O 1
ATOM 7911 N N . TYR B 1 468 ? 17.811 71.089 -20.762 1.00 10.36 465 TYR C N 1
ATOM 7912 C CA . TYR B 1 468 ? 18.055 71.919 -21.936 1.00 13.39 465 TYR C CA 1
ATOM 7913 C C . TYR B 1 468 ? 17.276 71.416 -23.149 1.00 13.65 465 TYR C C 1
ATOM 7914 O O . TYR B 1 468 ? 17.578 71.804 -24.285 1.00 12.68 465 TYR C O 1
ATOM 7923 N N . ASN B 1 469 ? 16.273 70.563 -22.909 1.00 13.28 466 ASN C N 1
ATOM 7924 C CA . ASN B 1 469 ? 15.414 69.969 -23.941 1.00 11.64 466 ASN C CA 1
ATOM 7925 C C . ASN B 1 469 ? 16.227 69.224 -24.996 1.00 13.32 466 ASN C C 1
ATOM 7926 O O . ASN B 1 469 ? 15.926 69.279 -26.193 1.00 13.24 466 ASN C O 1
ATOM 7931 N N . GLY B 1 470 ? 17.252 68.487 -24.549 1.00 10.31 467 GLY C N 1
ATOM 7932 C CA . GLY B 1 470 ? 18.120 67.785 -25.469 1.00 9.96 467 GLY C CA 1
ATOM 7933 C C . GLY B 1 470 ? 18.443 66.378 -25.001 1.00 12.04 467 GLY C C 1
ATOM 7934 O O . GLY B 1 470 ? 18.230 66.009 -23.842 1.00 10.48 467 GLY C O 1
ATOM 7935 N N . GLU B 1 471 ? 18.975 65.600 -25.937 1.00 10.11 468 GLU C N 1
ATOM 7936 C CA . GLU B 1 471 ? 19.287 64.207 -25.678 1.00 9.82 468 GLU C CA 1
ATOM 7937 C C . GLU B 1 471 ? 20.602 64.063 -24.912 1.00 8.73 468 GLU C C 1
ATOM 7938 O O . GLU B 1 471 ? 21.508 64.907 -25.001 1.00 10.23 468 GLU C O 1
ATOM 7944 N N . ARG B 1 472 ? 20.687 62.970 -24.148 1.00 7.06 469 ARG C N 1
ATOM 7945 C CA . ARG B 1 472 ? 21.880 62.547 -23.428 1.00 8.53 469 ARG C CA 1
ATOM 7946 C C . ARG B 1 472 ? 22.015 61.036 -23.562 1.00 9.24 469 ARG C C 1
ATOM 7947 O O . ARG B 1 472 ? 21.016 60.314 -23.533 1.00 9.96 469 ARG C O 1
ATOM 7955 N N . GLY B 1 473 ? 23.247 60.561 -23.712 1.00 8.63 470 GLY C N 1
ATOM 7956 C CA . GLY B 1 473 ? 23.469 59.135 -23.791 1.00 8.17 470 GLY C CA 1
ATOM 7957 C C . GLY B 1 473 ? 23.242 58.452 -22.456 1.00 8.71 470 GLY C C 1
ATOM 7958 O O . GLY B 1 473 ? 23.264 59.074 -21.391 1.00 9.01 470 GLY C O 1
ATOM 7959 N N . ALA B 1 474 ? 22.994 57.142 -22.511 1.00 8.84 471 ALA C N 1
ATOM 7960 C CA . ALA B 1 474 ? 23.087 56.357 -21.283 1.00 8.15 471 ALA C CA 1
ATOM 7961 C C . ALA B 1 474 ? 24.478 56.503 -20.675 1.00 9.47 471 ALA C C 1
ATOM 7962 O O . ALA B 1 474 ? 24.633 56.607 -19.453 1.00 8.13 471 ALA C O 1
ATOM 7964 N N . ILE B 1 475 ? 25.499 56.547 -21.524 1.00 6.67 472 ILE C N 1
ATOM 7965 C CA . ILE B 1 475 ? 26.813 57.076 -21.180 1.00 7.84 472 ILE C CA 1
ATOM 7966 C C . ILE B 1 475 ? 26.975 58.351 -21.992 1.00 8.57 472 ILE C C 1
ATOM 7967 O O . ILE B 1 475 ? 26.818 58.326 -23.220 1.00 9.02 472 ILE C O 1
ATOM 7972 N N . ASP B 1 476 ? 27.239 59.471 -21.320 1.00 8.51 473 ASP C N 1
ATOM 7973 C CA . ASP B 1 476 ? 27.296 60.762 -21.999 1.00 10.64 473 ASP C CA 1
ATOM 7974 C C . ASP B 1 476 ? 28.626 61.455 -21.745 1.00 9.89 473 ASP C C 1
ATOM 7975 O O . ASP B 1 476 ? 28.946 61.797 -20.601 1.00 9.50 473 ASP C O 1
ATOM 7980 N N . LEU B 1 477 ? 29.381 61.712 -22.814 1.00 9.65 474 LEU C N 1
ATOM 7981 C CA . LEU B 1 477 ? 30.684 62.363 -22.700 1.00 9.64 474 LEU C CA 1
ATOM 7982 C C . LEU B 1 477 ? 30.635 63.710 -23.417 1.00 10.62 474 LEU C C 1
ATOM 7983 O O . LEU B 1 477 ? 30.316 63.778 -24.609 1.00 8.35 474 LEU C O 1
ATOM 7988 N N . GLU B 1 478 ? 30.955 64.778 -22.694 1.00 9.41 475 GLU C N 1
ATOM 7989 C CA . GLU B 1 478 ? 30.785 66.134 -23.208 1.00 9.29 475 GLU C CA 1
ATOM 7990 C C . GLU B 1 478 ? 32.092 66.899 -23.056 1.00 12.69 475 GLU C C 1
ATOM 7991 O O . GLU B 1 478 ? 32.494 67.234 -21.938 1.00 11.42 475 GLU C O 1
ATOM 7997 N N . ALA B 1 479 ? 32.743 67.195 -24.182 1.00 10.32 476 ALA C N 1
ATOM 7998 C CA . ALA B 1 479 ? 33.992 67.960 -24.175 1.00 12.27 476 ALA C CA 1
ATOM 7999 C C . ALA B 1 479 ? 33.650 69.450 -24.258 1.00 13.95 476 ALA C C 1
ATOM 8000 O O . ALA B 1 479 ? 33.902 70.137 -25.254 1.00 11.87 476 ALA C O 1
ATOM 8002 N N . SER B 1 480 ? 33.057 69.928 -23.153 1.00 13.79 477 SER C N 1
ATOM 8003 C CA . SER B 1 480 ? 32.408 71.238 -23.103 1.00 13.81 477 SER C CA 1
ATOM 8004 C C . SER B 1 480 ? 33.369 72.360 -23.476 1.00 14.93 477 SER C C 1
ATOM 8005 O O . SER B 1 480 ? 33.059 73.213 -24.316 1.00 14.36 477 SER C O 1
ATOM 8008 N N . ASN B 1 481 ? 34.519 72.413 -22.823 1.00 13.20 478 ASN C N 1
ATOM 8009 C CA . ASN B 1 481 ? 35.515 73.379 -23.254 1.00 15.08 478 ASN C CA 1
ATOM 8010 C C . ASN B 1 481 ? 36.861 72.669 -23.363 1.00 17.92 478 ASN C C 1
ATOM 8011 O O . ASN B 1 481 ? 37.510 72.733 -24.410 1.00 25.22 478 ASN C O 1
ATOM 8016 N N . ASP B 1 482 ? 37.244 71.935 -22.348 1.00 18.60 479 ASP C N 1
ATOM 8017 C CA . ASP B 1 482 ? 38.458 71.129 -22.393 1.00 13.59 479 ASP C CA 1
ATOM 8018 C C . ASP B 1 482 ? 38.158 69.713 -22.870 1.00 16.20 479 ASP C C 1
ATOM 8019 O O . ASP B 1 482 ? 36.999 69.276 -22.877 1.00 13.67 479 ASP C O 1
ATOM 8024 N N . PRO B 1 483 ? 39.182 68.957 -23.263 1.00 14.12 480 PRO C N 1
ATOM 8025 C CA . PRO B 1 483 ? 38.941 67.596 -23.757 1.00 13.40 480 PRO C CA 1
ATOM 8026 C C . PRO B 1 483 ? 38.611 66.618 -22.640 1.00 14.05 480 PRO C C 1
ATOM 8027 O O . PRO B 1 483 ? 38.996 66.791 -21.481 1.00 14.13 480 PRO C O 1
ATOM 8031 N N . ILE B 1 484 ? 37.901 65.562 -23.025 1.00 14.04 481 ILE C N 1
ATOM 8032 C CA . ILE B 1 484 ? 37.808 64.343 -22.227 1.00 9.97 481 ILE C CA 1
ATOM 8033 C C . ILE B 1 484 ? 38.936 63.425 -22.681 1.00 12.23 481 ILE C C 1
ATOM 8034 O O . ILE B 1 484 ? 39.024 63.078 -23.865 1.00 11.98 481 ILE C O 1
ATOM 8039 N N . LYS B 1 485 ? 39.803 63.034 -21.748 1.00 11.40 482 LYS C N 1
ATOM 8040 C CA . LYS B 1 485 ? 41.031 62.326 -22.097 1.00 12.62 482 LYS C CA 1
ATOM 8041 C C . LYS B 1 485 ? 41.265 61.149 -21.158 1.00 12.30 482 LYS C C 1
ATOM 8042 O O . LYS B 1 485 ? 41.056 61.271 -19.951 1.00 13.40 482 LYS C O 1
ATOM 8048 N N . ASN B 1 486 ? 41.713 60.019 -21.719 1.00 11.14 483 ASN C N 1
ATOM 8049 C CA . ASN B 1 486 ? 42.227 58.864 -20.967 1.00 10.67 483 ASN C CA 1
ATOM 8050 C C . ASN B 1 486 ? 41.136 58.219 -20.103 1.00 9.81 483 ASN C C 1
ATOM 8051 O O . ASN B 1 486 ? 41.154 58.261 -18.870 1.00 9.07 483 ASN C O 1
ATOM 8056 N N . VAL B 1 487 ? 40.177 57.608 -20.792 1.00 11.82 484 VAL C N 1
ATOM 8057 C CA . VAL B 1 487 ? 39.041 56.972 -20.137 1.00 9.34 484 VAL C CA 1
ATOM 8058 C C . VAL B 1 487 ? 38.839 55.598 -20.752 1.00 12.28 484 VAL C C 1
ATOM 8059 O O . VAL B 1 487 ? 38.859 55.452 -21.979 1.00 11.16 484 VAL C O 1
ATOM 8063 N N . THR B 1 488 ? 38.632 54.597 -19.900 1.00 10.04 485 THR C N 1
ATOM 8064 C CA . THR B 1 488 ? 38.390 53.237 -20.352 1.00 10.50 485 THR C CA 1
ATOM 8065 C C . THR B 1 488 ? 37.081 52.753 -19.742 1.00 12.83 485 THR C C 1
ATOM 8066 O O . THR B 1 488 ? 36.835 52.958 -18.546 1.00 13.51 485 THR C O 1
ATOM 8070 N N . PHE B 1 489 ? 36.254 52.122 -20.571 1.00 8.55 486 PHE C N 1
ATOM 8071 C CA . PHE B 1 489 ? 35.012 51.477 -20.159 1.00 11.23 486 PHE C CA 1
ATOM 8072 C C . PHE B 1 489 ? 35.156 49.997 -20.473 1.00 14.44 486 PHE C C 1
ATOM 8073 O O . PHE B 1 489 ? 35.418 49.636 -21.623 1.00 14.76 486 PHE C O 1
ATOM 8081 N N . THR B 1 490 ? 34.982 49.141 -19.469 1.00 9.33 487 THR C N 1
ATOM 8082 C CA . THR B 1 490 ? 35.163 47.710 -19.670 1.00 9.83 487 THR C CA 1
ATOM 8083 C C . THR B 1 490 ? 34.014 46.950 -19.030 1.00 9.26 487 THR C C 1
ATOM 8084 O O . THR B 1 490 ? 33.659 47.220 -17.881 1.00 9.87 487 THR C O 1
ATOM 8088 N N . ASN B 1 491 ? 33.445 45.995 -19.761 1.00 7.62 488 ASN C N 1
ATOM 8089 C CA . ASN B 1 491 ? 32.407 45.120 -19.210 1.00 7.41 488 ASN C CA 1
ATOM 8090 C C . ASN B 1 491 ? 31.204 45.949 -18.746 1.00 8.91 488 ASN C C 1
ATOM 8091 O O . ASN B 1 491 ? 30.847 45.981 -17.565 1.00 8.54 488 ASN C O 1
ATOM 8096 N N . ILE B 1 492 ? 30.589 46.640 -19.701 1.00 9.67 489 ILE C N 1
ATOM 8097 C CA . ILE B 1 492 ? 29.406 47.454 -19.443 1.00 12.16 489 ILE C CA 1
ATOM 8098 C C . ILE B 1 492 ? 28.248 46.849 -20.222 1.00 11.24 489 ILE C C 1
ATOM 8099 O O . ILE B 1 492 ? 28.372 46.593 -21.426 1.00 11.78 489 ILE C O 1
ATOM 8104 N N . ASP B 1 493 ? 27.122 46.644 -19.546 1.00 9.55 490 ASP C N 1
ATOM 8105 C CA . ASP B 1 493 ? 25.883 46.215 -20.182 1.00 10.04 490 ASP C CA 1
ATOM 8106 C C . ASP B 1 493 ? 24.919 47.385 -20.156 1.00 11.54 490 ASP C C 1
ATOM 8107 O O . ASP B 1 493 ? 24.569 47.868 -19.075 1.00 11.22 490 ASP C O 1
ATOM 8112 N N . ILE B 1 494 ? 24.486 47.826 -21.338 1.00 8.36 491 ILE C N 1
ATOM 8113 C CA . ILE B 1 494 ? 23.619 48.994 -21.491 1.00 11.15 491 ILE C CA 1
ATOM 8114 C C . ILE B 1 494 ? 22.304 48.512 -22.092 1.00 12.00 491 ILE C C 1
ATOM 8115 O O . ILE B 1 494 ? 22.260 48.121 -23.266 1.00 9.97 491 ILE C O 1
ATOM 8120 N N . ILE B 1 495 ? 21.223 48.586 -21.315 1.00 9.11 492 ILE C N 1
ATOM 8121 C CA . ILE B 1 495 ? 19.990 47.869 -21.620 1.00 9.76 492 ILE C CA 1
ATOM 8122 C C . ILE B 1 495 ? 18.822 48.845 -21.728 1.00 11.66 492 ILE C C 1
ATOM 8123 O O . ILE B 1 495 ? 18.588 49.646 -20.815 1.00 8.60 492 ILE C O 1
ATOM 8128 N N . ASN B 1 496 ? 18.082 48.758 -22.840 1.00 10.67 493 ASN C N 1
ATOM 8129 C CA . ASN B 1 496 ? 16.816 49.478 -23.016 1.00 13.46 493 ASN C CA 1
ATOM 8130 C C . ASN B 1 496 ? 17.015 50.988 -22.876 1.00 11.76 493 ASN C C 1
ATOM 8131 O O . ASN B 1 496 ? 16.306 51.667 -22.132 1.00 13.88 493 ASN C O 1
ATOM 8136 N N . THR B 1 497 ? 17.979 51.515 -23.621 1.00 10.80 494 THR C N 1
ATOM 8137 C CA . THR B 1 497 ? 18.325 52.929 -23.524 1.00 9.21 494 THR C CA 1
ATOM 8138 C C . THR B 1 497 ? 17.253 53.786 -24.187 1.00 11.28 494 THR C C 1
ATOM 8139 O O . THR B 1 497 ? 16.696 53.419 -25.228 1.00 9.51 494 THR C O 1
ATOM 8143 N N . GLN B 1 498 ? 16.971 54.940 -23.578 1.00 10.51 495 GLN C N 1
ATOM 8144 C CA . GLN B 1 498 ? 15.884 55.791 -24.059 1.00 9.09 495 GLN C CA 1
ATOM 8145 C C . GLN B 1 498 ? 16.203 56.370 -25.432 1.00 9.96 495 GLN C C 1
ATOM 8146 O O . GLN B 1 498 ? 15.401 56.253 -26.367 1.00 10.68 495 GLN C O 1
ATOM 8152 N N . ARG B 1 499 ? 17.368 56.999 -25.582 1.00 9.46 496 ARG C N 1
ATOM 8153 C CA . ARG B 1 499 ? 17.760 57.491 -26.900 1.00 9.75 496 ARG C CA 1
ATOM 8154 C C . ARG B 1 499 ? 19.007 56.725 -27.344 1.00 9.72 496 ARG C C 1
ATOM 8155 O O . ARG B 1 499 ? 18.916 55.520 -27.600 1.00 10.57 496 ARG C O 1
ATOM 8163 N N . SER B 1 500 ? 20.171 57.380 -27.418 1.00 10.28 497 SER C N 1
ATOM 8164 C CA . SER B 1 500 ? 21.398 56.704 -27.835 1.00 11.00 497 SER C CA 1
ATOM 8165 C C . SER B 1 500 ? 22.150 56.157 -26.625 1.00 7.86 497 SER C C 1
ATOM 8166 O O . SER B 1 500 ? 22.160 56.774 -25.560 1.00 8.09 497 SER C O 1
ATOM 8169 N N . ALA B 1 501 ? 22.776 54.983 -26.792 1.00 10.88 498 ALA C N 1
ATOM 8170 C CA . ALA B 1 501 ? 23.449 54.343 -25.658 1.00 9.94 498 ALA C CA 1
ATOM 8171 C C . ALA B 1 501 ? 24.706 55.106 -25.247 1.00 8.65 498 ALA C C 1
ATOM 8172 O O . ALA B 1 501 ? 24.945 55.336 -24.053 1.00 8.74 498 ALA C O 1
ATOM 8174 N N . ILE B 1 502 ? 25.532 55.495 -26.214 1.00 8.39 499 ILE C N 1
ATOM 8175 C CA . ILE B 1 502 ? 26.793 56.179 -25.930 1.00 9.14 499 ILE C CA 1
ATOM 8176 C C . ILE B 1 502 ? 26.847 57.434 -26.786 1.00 11.66 499 ILE C C 1
ATOM 8177 O O . ILE B 1 502 ? 26.693 57.359 -28.009 1.00 12.56 499 ILE C O 1
ATOM 8182 N N . GLN B 1 503 ? 27.073 58.581 -26.147 1.00 8.95 500 GLN C N 1
ATOM 8183 C CA . GLN B 1 503 ? 26.946 59.881 -26.802 1.00 9.29 500 GLN C CA 1
ATOM 8184 C C . GLN B 1 503 ? 28.199 60.718 -26.565 1.00 10.66 500 GLN C C 1
ATOM 8185 O O . GLN B 1 503 ? 28.641 60.862 -25.421 1.00 8.65 500 GLN C O 1
ATOM 8191 N N . PHE B 1 504 ? 28.763 61.272 -27.649 1.00 9.80 501 PHE C N 1
ATOM 8192 C CA . PHE B 1 504 ? 29.931 62.156 -27.614 1.00 9.49 501 PHE C CA 1
ATOM 8193 C C . PHE B 1 504 ? 29.582 63.499 -28.247 1.00 9.32 501 PHE C C 1
ATOM 8194 O O . PHE B 1 504 ? 29.082 63.529 -29.375 1.00 12.08 501 PHE C O 1
ATOM 8202 N N . GLY B 1 505 ? 29.938 64.602 -27.594 1.00 10.49 502 GLY C N 1
ATOM 8203 C CA . GLY B 1 505 ? 29.733 65.876 -28.265 1.00 12.19 502 GLY C CA 1
ATOM 8204 C C . GLY B 1 505 ? 30.442 67.035 -27.597 1.00 11.66 502 GLY C C 1
ATOM 8205 O O . GLY B 1 505 ? 31.154 66.870 -26.606 1.00 11.02 502 GLY C O 1
ATOM 8206 N N . TYR B 1 506 ? 30.198 68.232 -28.163 1.00 11.97 503 TYR C N 1
ATOM 8207 C CA . TYR B 1 506 ? 30.933 69.481 -27.934 1.00 13.28 503 TYR C CA 1
ATOM 8208 C C . TYR B 1 506 ? 32.374 69.357 -28.421 1.00 13.81 503 TYR C C 1
ATOM 8209 O O . TYR B 1 506 ? 32.838 68.256 -28.734 1.00 13.87 503 TYR C O 1
ATOM 8218 N N . GLY B 1 507 ? 33.079 70.479 -28.543 1.00 12.88 504 GLY C N 1
ATOM 8219 C CA . GLY B 1 507 ? 34.264 70.522 -29.379 1.00 15.01 504 GLY C CA 1
ATOM 8220 C C . GLY B 1 507 ? 35.609 70.486 -28.692 1.00 15.39 504 GLY C C 1
ATOM 8221 O O . GLY B 1 507 ? 36.624 70.721 -29.357 1.00 14.26 504 GLY C O 1
ATOM 8222 N N . GLY B 1 508 ? 35.666 70.166 -27.399 1.00 12.05 505 GLY C N 1
ATOM 8223 C CA . GLY B 1 508 ? 36.919 70.237 -26.669 1.00 12.99 505 GLY C CA 1
ATOM 8224 C C . GLY B 1 508 ? 37.922 69.140 -26.990 1.00 15.28 505 GLY C C 1
ATOM 8225 O O . GLY B 1 508 ? 39.094 69.275 -26.626 1.00 13.86 505 GLY C O 1
ATOM 8226 N N . GLY B 1 509 ? 37.490 68.057 -27.625 1.00 15.99 506 GLY C N 1
ATOM 8227 C CA . GLY B 1 509 ? 38.342 66.947 -28.003 1.00 14.36 506 GLY C CA 1
ATOM 8228 C C . GLY B 1 509 ? 38.037 65.686 -27.199 1.00 15.05 506 GLY C C 1
ATOM 8229 O O . GLY B 1 509 ? 37.576 65.741 -26.051 1.00 13.97 506 GLY C O 1
ATOM 8230 N N . PHE B 1 510 ? 38.300 64.531 -27.813 1.00 11.85 507 PHE C N 1
ATOM 8231 C CA . PHE B 1 510 ? 38.208 63.237 -27.138 1.00 14.48 507 PHE C CA 1
ATOM 8232 C C . PHE B 1 510 ? 39.457 62.432 -27.459 1.00 15.90 507 PHE C C 1
ATOM 8233 O O . PHE B 1 510 ? 39.695 62.086 -28.623 1.00 13.84 507 PHE C O 1
ATOM 8241 N N . GLU B 1 511 ? 40.242 62.121 -26.430 1.00 14.11 508 GLU C N 1
ATOM 8242 C CA . GLU B 1 511 ? 41.565 61.536 -26.609 1.00 13.51 508 GLU C CA 1
ATOM 8243 C C . GLU B 1 511 ? 41.693 60.268 -25.781 1.00 16.09 508 GLU C C 1
ATOM 8244 O O . GLU B 1 511 ? 41.455 60.294 -24.572 1.00 10.80 508 GLU C O 1
ATOM 8250 N N . ASN B 1 512 ? 42.084 59.170 -26.432 1.00 12.65 509 ASN C N 1
ATOM 8251 C CA . ASN B 1 512 ? 42.339 57.892 -25.764 1.00 14.32 509 ASN C CA 1
ATOM 8252 C C . ASN B 1 512 ? 41.125 57.438 -24.949 1.00 12.37 509 ASN C C 1
ATOM 8253 O O . ASN B 1 512 ? 41.203 57.207 -23.737 1.00 11.35 509 ASN C O 1
ATOM 8258 N N . ILE B 1 513 ? 39.993 57.317 -25.637 1.00 13.30 510 ILE C N 1
ATOM 8259 C CA . ILE B 1 513 ? 38.756 56.807 -25.047 1.00 12.40 510 ILE C CA 1
ATOM 8260 C C . ILE B 1 513 ? 38.540 55.398 -25.586 1.00 12.58 510 ILE C C 1
ATOM 8261 O O . ILE B 1 513 ? 38.420 55.207 -26.802 1.00 12.47 510 ILE C O 1
ATOM 8266 N N . VAL B 1 514 ? 38.487 54.412 -24.689 1.00 11.83 511 VAL C N 1
ATOM 8267 C CA . VAL B 1 514 ? 38.475 53.000 -25.063 1.00 12.12 511 VAL C CA 1
ATOM 8268 C C . VAL B 1 514 ? 37.292 52.315 -24.395 1.00 11.72 511 VAL C C 1
ATOM 8269 O O . VAL B 1 514 ? 37.065 52.493 -23.189 1.00 12.07 511 VAL C O 1
ATOM 8273 N N . PHE B 1 515 ? 36.555 51.523 -25.176 1.00 10.79 512 PHE C N 1
ATOM 8274 C CA . PHE B 1 515 ? 35.378 50.775 -24.736 1.00 10.69 512 PHE C CA 1
ATOM 8275 C C . PHE B 1 515 ? 35.619 49.300 -25.031 1.00 14.21 512 PHE C C 1
ATOM 8276 O O . PHE B 1 515 ? 35.681 48.913 -26.202 1.00 16.48 512 PHE C O 1
ATOM 8284 N N . ASN B 1 516 ? 35.718 48.469 -23.986 1.00 11.99 513 ASN C N 1
ATOM 8285 C CA . ASN B 1 516 ? 35.991 47.044 -24.140 1.00 11.46 513 ASN C CA 1
ATOM 8286 C C . ASN B 1 516 ? 34.854 46.219 -23.554 1.00 9.93 513 ASN C C 1
ATOM 8287 O O . ASN B 1 516 ? 34.382 46.505 -22.452 1.00 10.51 513 ASN C O 1
ATOM 8292 N N . ASN B 1 517 ? 34.425 45.189 -24.291 1.00 9.42 514 ASN C N 1
ATOM 8293 C CA . ASN B 1 517 ? 33.394 44.246 -23.821 1.00 9.48 514 ASN C CA 1
ATOM 8294 C C . ASN B 1 517 ? 32.098 44.973 -23.453 1.00 11.89 514 ASN C C 1
ATOM 8295 O O . ASN B 1 517 ? 31.569 44.836 -22.353 1.00 10.93 514 ASN C O 1
ATOM 8300 N N . ILE B 1 518 ? 31.592 45.766 -24.382 1.00 10.96 515 ILE C N 1
ATOM 8301 C CA . ILE B 1 518 ? 30.355 46.515 -24.180 1.00 10.47 515 ILE C CA 1
ATOM 8302 C C . ILE B 1 518 ? 29.224 45.751 -24.844 1.00 12.22 515 ILE C C 1
ATOM 8303 O O . ILE B 1 518 ? 29.345 45.349 -26.006 1.00 12.09 515 ILE C O 1
ATOM 8308 N N . ASN B 1 519 ? 28.125 45.552 -24.117 1.00 11.39 516 ASN C N 1
ATOM 8309 C CA . ASN B 1 519 ? 26.912 44.956 -24.666 1.00 9.66 516 ASN C CA 1
ATOM 8310 C C . ASN B 1 519 ? 25.824 46.015 -24.645 1.00 12.31 516 ASN C C 1
ATOM 8311 O O . ASN B 1 519 ? 25.443 46.484 -23.569 1.00 10.26 516 ASN C O 1
ATOM 8316 N N . ILE B 1 520 ? 25.325 46.382 -25.823 1.00 10.72 517 ILE C N 1
ATOM 8317 C CA . ILE B 1 520 ? 24.258 47.372 -25.951 1.00 11.82 517 ILE C CA 1
ATOM 8318 C C . ILE B 1 520 ? 23.006 46.650 -26.436 1.00 14.67 517 ILE C C 1
ATOM 8319 O O . ILE B 1 520 ? 22.932 46.211 -27.592 1.00 13.35 517 ILE C O 1
ATOM 8324 N N . ASN B 1 521 ? 22.003 46.559 -25.576 1.00 9.57 518 ASN C N 1
ATOM 8325 C CA . ASN B 1 521 ? 20.800 45.778 -25.861 1.00 11.91 518 ASN C CA 1
ATOM 8326 C C . ASN B 1 521 ? 19.591 46.706 -25.836 1.00 12.88 518 ASN C C 1
ATOM 8327 O O . ASN B 1 521 ? 19.029 46.974 -24.770 1.00 14.20 518 ASN C O 1
ATOM 8332 N N . GLY B 1 522 ? 19.180 47.178 -27.011 1.00 13.65 519 GLY C N 1
ATOM 8333 C CA . GLY B 1 522 ? 18.044 48.077 -27.118 1.00 14.96 519 GLY C CA 1
ATOM 8334 C C . GLY B 1 522 ? 18.409 49.546 -26.994 1.00 16.60 519 GLY C C 1
ATOM 8335 O O . GLY B 1 522 ? 18.968 49.969 -25.979 1.00 13.76 519 GLY C O 1
ATOM 8336 N N . ALA B 1 523 ? 18.103 50.335 -28.022 1.00 15.97 520 ALA C N 1
ATOM 8337 C CA . ALA B 1 523 ? 18.331 51.775 -27.991 1.00 10.36 520 ALA C CA 1
ATOM 8338 C C . ALA B 1 523 ? 17.176 52.459 -28.705 1.00 12.76 520 ALA C C 1
ATOM 8339 O O . ALA B 1 523 ? 16.417 51.823 -29.442 1.00 16.32 520 ALA C O 1
ATOM 8341 N N . GLY B 1 524 ? 17.038 53.760 -28.464 1.00 10.48 521 GLY C N 1
ATOM 8342 C CA . GLY B 1 524 ? 15.922 54.498 -29.026 1.00 11.22 521 GLY C CA 1
ATOM 8343 C C . GLY B 1 524 ? 14.566 54.072 -28.514 1.00 12.77 521 GLY C C 1
ATOM 8344 O O . GLY B 1 524 ? 13.565 54.220 -29.226 1.00 12.99 521 GLY C O 1
ATOM 8345 N N . LYS B 1 525 ? 14.496 53.561 -27.284 1.00 11.10 522 LYS C N 1
ATOM 8346 C CA . LYS B 1 525 ? 13.229 53.060 -26.770 1.00 10.13 522 LYS C CA 1
ATOM 8347 C C . LYS B 1 525 ? 12.222 54.160 -26.450 1.00 13.74 522 LYS C C 1
ATOM 8348 O O . LYS B 1 525 ? 11.050 53.840 -26.240 1.00 13.63 522 LYS C O 1
ATOM 8354 N N . ASP B 1 526 ? 12.619 55.438 -26.427 1.00 11.29 523 ASP C N 1
ATOM 8355 C CA . ASP B 1 526 ? 11.621 56.475 -26.196 1.00 10.30 523 ASP C CA 1
ATOM 8356 C C . ASP B 1 526 ? 10.921 56.915 -27.481 1.00 12.61 523 ASP C C 1
ATOM 8357 O O . ASP B 1 526 ? 9.937 57.658 -27.406 1.00 12.38 523 ASP C O 1
ATOM 8362 N N . GLY B 1 527 ? 11.394 56.461 -28.645 1.00 11.57 524 GLY C N 1
ATOM 8363 C CA . GLY B 1 527 ? 10.774 56.752 -29.923 1.00 13.18 524 GLY C CA 1
ATOM 8364 C C . GLY B 1 527 ? 10.898 58.178 -30.400 1.00 15.35 524 GLY C C 1
ATOM 8365 O O . GLY B 1 527 ? 10.316 58.519 -31.443 1.00 16.22 524 GLY C O 1
ATOM 8366 N N . VAL B 1 528 ? 11.624 59.024 -29.676 1.00 11.13 525 VAL C N 1
ATOM 8367 C CA . VAL B 1 528 ? 11.775 60.426 -30.042 1.00 14.20 525 VAL C CA 1
ATOM 8368 C C . VAL B 1 528 ? 12.738 60.543 -31.215 1.00 15.52 525 VAL C C 1
ATOM 8369 O O . VAL B 1 528 ? 13.803 59.907 -31.237 1.00 15.26 525 VAL C O 1
ATOM 8373 N N . LEU B 1 529 ? 12.361 61.349 -32.208 1.00 15.89 526 LEU C N 1
ATOM 8374 C CA . LEU B 1 529 ? 13.205 61.588 -33.370 1.00 16.04 526 LEU C CA 1
ATOM 8375 C C . LEU B 1 529 ? 13.810 62.981 -33.410 1.00 13.52 526 LEU C C 1
ATOM 8376 O O . LEU B 1 529 ? 14.886 63.149 -33.986 1.00 15.47 526 LEU C O 1
ATOM 8381 N N . THR B 1 530 ? 13.157 63.978 -32.813 1.00 14.92 527 THR C N 1
ATOM 8382 C CA . THR B 1 530 ? 13.710 65.326 -32.784 1.00 15.80 527 THR C CA 1
ATOM 8383 C C . THR B 1 530 ? 15.036 65.338 -32.023 1.00 17.76 527 THR C C 1
ATOM 8384 O O . THR B 1 530 ? 15.304 64.477 -31.181 1.00 13.68 527 THR C O 1
ATOM 8388 N N . SER B 1 531 ? 15.875 66.328 -32.333 1.00 13.16 528 SER C N 1
ATOM 8389 C CA . SER B 1 531 ? 17.218 66.379 -31.770 1.00 15.58 528 SER C CA 1
ATOM 8390 C C . SER B 1 531 ? 17.624 67.818 -31.494 1.00 17.23 528 SER C C 1
ATOM 8391 O O . SER B 1 531 ? 17.418 68.707 -32.326 1.00 14.08 528 SER C O 1
ATOM 8394 N N . ARG B 1 532 ? 18.210 68.037 -30.316 1.00 13.23 529 ARG C N 1
ATOM 8395 C CA . ARG B 1 532 ? 18.800 69.335 -30.019 1.00 12.48 529 ARG C CA 1
ATOM 8396 C C . ARG B 1 532 ? 20.033 69.577 -30.882 1.00 15.29 529 ARG C C 1
ATOM 8397 O O . ARG B 1 532 ? 20.175 70.643 -31.492 1.00 12.63 529 ARG C O 1
ATOM 8405 N N . PHE B 1 533 ? 20.905 68.574 -30.993 1.00 14.02 530 PHE C N 1
ATOM 8406 C CA . PHE B 1 533 ? 22.239 68.761 -31.547 1.00 13.48 530 PHE C CA 1
ATOM 8407 C C . PHE B 1 533 ? 22.358 68.448 -33.034 1.00 15.33 530 PHE C C 1
ATOM 8408 O O . PHE B 1 533 ? 23.283 68.961 -33.677 1.00 18.28 530 PHE C O 1
ATOM 8416 N N . SER B 1 534 ? 21.485 67.617 -33.597 1.00 15.05 531 SER C N 1
ATOM 8417 C CA . SER B 1 534 ? 21.721 67.081 -34.932 1.00 16.22 531 SER C CA 1
ATOM 8418 C C . SER B 1 534 ? 20.411 67.065 -35.712 1.00 16.30 531 SER C C 1
ATOM 8419 O O . SER B 1 534 ? 19.378 67.572 -35.262 1.00 19.12 531 SER C O 1
ATOM 8422 N N . SER B 1 535 ? 20.458 66.461 -36.895 1.00 16.83 532 SER C N 1
ATOM 8423 C CA . SER B 1 535 ? 19.245 66.198 -37.646 1.00 22.04 532 SER C CA 1
ATOM 8424 C C . SER B 1 535 ? 18.426 65.117 -36.939 1.00 15.84 532 SER C C 1
ATOM 8425 O O . SER B 1 535 ? 18.931 64.421 -36.053 1.00 17.29 532 SER C O 1
ATOM 8428 N N . PRO B 1 536 ? 17.151 64.977 -37.290 1.00 16.96 533 PRO C N 1
ATOM 8429 C CA . PRO B 1 536 ? 16.318 63.960 -36.634 1.00 18.56 533 PRO C CA 1
ATOM 8430 C C . PRO B 1 536 ? 16.884 62.560 -36.822 1.00 14.98 533 PRO C C 1
ATOM 8431 O O . PRO B 1 536 ? 17.496 62.246 -37.846 1.00 14.97 533 PRO C O 1
ATOM 8435 N N . HIS B 1 537 ? 16.687 61.715 -35.803 1.00 13.29 534 HIS C N 1
ATOM 8436 C CA . HIS B 1 537 ? 17.255 60.371 -35.841 1.00 15.55 534 HIS C CA 1
ATOM 8437 C C . HIS B 1 537 ? 16.687 59.501 -34.728 1.00 16.08 534 HIS C C 1
ATOM 8438 O O . HIS B 1 537 ? 16.426 59.990 -33.622 1.00 15.33 534 HIS C O 1
ATOM 8445 N N . PRO B 1 538 ? 16.493 58.211 -34.977 1.00 12.91 535 PRO C N 1
ATOM 8446 C CA . PRO B 1 538 ? 16.212 57.294 -33.871 1.00 14.75 535 PRO C CA 1
ATOM 8447 C C . PRO B 1 538 ? 17.468 57.096 -33.042 1.00 14.05 535 PRO C C 1
ATOM 8448 O O . PRO B 1 538 ? 18.592 57.247 -33.532 1.00 11.04 535 PRO C O 1
ATOM 8452 N N . GLY B 1 539 ? 17.269 56.765 -31.768 1.00 13.52 536 GLY C N 1
ATOM 8453 C CA . GLY B 1 539 ? 18.412 56.513 -30.908 1.00 12.56 536 GLY C CA 1
ATOM 8454 C C . GLY B 1 539 ? 19.297 55.424 -31.489 1.00 10.56 536 GLY C C 1
ATOM 8455 O O . GLY B 1 539 ? 18.814 54.421 -32.020 1.00 13.17 536 GLY C O 1
ATOM 8456 N N . ALA B 1 540 ? 20.605 55.628 -31.389 1.00 10.85 537 ALA C N 1
ATOM 8457 C CA . ALA B 1 540 ? 21.592 54.707 -31.939 1.00 14.18 537 ALA C CA 1
ATOM 8458 C C . ALA B 1 540 ? 22.416 54.069 -30.822 1.00 12.79 537 ALA C C 1
ATOM 8459 O O . ALA B 1 540 ? 22.343 54.459 -29.657 1.00 12.98 537 ALA C O 1
ATOM 8461 N N . ALA B 1 541 ? 23.230 53.077 -31.189 1.00 12.30 538 ALA C N 1
ATOM 8462 C CA . ALA B 1 541 ? 24.175 52.519 -30.223 1.00 13.56 538 ALA C CA 1
ATOM 8463 C C . ALA B 1 541 ? 25.279 53.521 -29.885 1.00 11.56 538 ALA C C 1
ATOM 8464 O O . ALA B 1 541 ? 25.623 53.718 -28.711 1.00 10.09 538 ALA C O 1
ATOM 8466 N N . ILE B 1 542 ? 25.866 54.149 -30.901 1.00 12.45 539 ILE C N 1
ATOM 8467 C CA . ILE B 1 542 ? 26.919 55.141 -30.712 1.00 11.60 539 ILE C CA 1
ATOM 8468 C C . ILE B 1 542 ? 26.524 56.377 -31.498 1.00 12.67 539 ILE C C 1
ATOM 8469 O O . ILE B 1 542 ? 26.114 56.271 -32.658 1.00 12.94 539 ILE C O 1
ATOM 8474 N N . TYR B 1 543 ? 26.649 57.540 -30.865 1.00 9.07 540 TYR C N 1
ATOM 8475 C CA . TYR B 1 543 ? 26.196 58.811 -31.412 1.00 11.72 540 TYR C CA 1
ATOM 8476 C C . TYR B 1 543 ? 27.242 59.873 -31.129 1.00 12.23 540 TYR C C 1
ATOM 8477 O O . TYR B 1 543 ? 27.685 60.002 -29.987 1.00 11.15 540 TYR C O 1
ATOM 8486 N N . THR B 1 544 ? 27.631 60.649 -32.144 1.00 11.18 541 THR C N 1
ATOM 8487 C CA . THR B 1 544 ? 28.435 61.835 -31.875 1.00 10.59 541 THR C CA 1
ATOM 8488 C C . THR B 1 544 ? 27.803 63.027 -32.575 1.00 12.78 541 THR C C 1
ATOM 8489 O O . THR B 1 544 ? 27.231 62.895 -33.661 1.00 14.73 541 THR C O 1
ATOM 8493 N N . TYR B 1 545 ? 27.879 64.178 -31.920 1.00 12.89 542 TYR C N 1
ATOM 8494 C CA . TYR B 1 545 ? 27.505 65.455 -32.515 1.00 15.67 542 TYR C CA 1
ATOM 8495 C C . TYR B 1 545 ? 28.705 66.397 -32.536 1.00 14.77 542 TYR C C 1
ATOM 8496 O O . TYR B 1 545 ? 28.562 67.620 -32.467 1.00 13.55 542 TYR C O 1
ATOM 8505 N N . THR B 1 546 ? 29.904 65.820 -32.631 1.00 13.03 543 THR C N 1
ATOM 8506 C CA . THR B 1 546 ? 31.123 66.557 -32.920 1.00 14.01 543 THR C CA 1
ATOM 8507 C C . THR B 1 546 ? 31.934 65.760 -33.930 1.00 15.92 543 THR C C 1
ATOM 8508 O O . THR B 1 546 ? 31.862 64.529 -33.972 1.00 15.88 543 THR C O 1
ATOM 8512 N N . GLY B 1 547 ? 32.695 66.471 -34.753 1.00 16.81 544 GLY C N 1
ATOM 8513 C CA . GLY B 1 547 ? 33.650 65.787 -35.592 1.00 15.07 544 GLY C CA 1
ATOM 8514 C C . GLY B 1 547 ? 35.049 65.773 -35.033 1.00 16.11 544 GLY C C 1
ATOM 8515 O O . GLY B 1 547 ? 35.980 65.346 -35.722 1.00 17.08 544 GLY C O 1
ATOM 8516 N N . ASN B 1 548 ? 35.229 66.229 -33.799 1.00 12.14 545 ASN C N 1
ATOM 8517 C CA . ASN B 1 548 ? 36.548 66.352 -33.189 1.00 13.95 545 ASN C CA 1
ATOM 8518 C C . ASN B 1 548 ? 36.678 65.295 -32.099 1.00 17.58 545 ASN C C 1
ATOM 8519 O O . ASN B 1 548 ? 36.226 65.500 -30.970 1.00 12.01 545 ASN C O 1
ATOM 8524 N N . GLY B 1 549 ? 37.299 64.172 -32.429 1.00 14.07 546 GLY C N 1
ATOM 8525 C CA . GLY B 1 549 ? 37.555 63.174 -31.411 1.00 14.93 546 GLY C CA 1
ATOM 8526 C C . GLY B 1 549 ? 37.709 61.797 -32.006 1.00 15.65 546 GLY C C 1
ATOM 8527 O O . GLY B 1 549 ? 37.506 61.573 -33.200 1.00 15.76 546 GLY C O 1
ATOM 8528 N N . SER B 1 550 ? 38.069 60.866 -31.127 1.00 12.67 547 SER C N 1
ATOM 8529 C CA . SER B 1 550 ? 38.256 59.467 -31.470 1.00 13.44 547 SER C CA 1
ATOM 8530 C C . SER B 1 550 ? 37.708 58.604 -30.342 1.00 10.97 547 SER C C 1
ATOM 8531 O O . SER B 1 550 ? 37.638 59.034 -29.190 1.00 15.99 547 SER C O 1
ATOM 8534 N N . ALA B 1 551 ? 37.343 57.372 -30.682 1.00 12.96 548 ALA C N 1
ATOM 8535 C CA . ALA B 1 551 ? 37.021 56.354 -29.687 1.00 12.19 548 ALA C CA 1
ATOM 8536 C C . ALA B 1 551 ? 37.285 54.989 -30.297 1.00 13.75 548 ALA C C 1
ATOM 8537 O O . ALA B 1 551 ? 37.089 54.787 -31.499 1.00 12.65 548 ALA C O 1
ATOM 8539 N N . THR B 1 552 ? 37.721 54.053 -29.458 1.00 10.87 549 THR C N 1
ATOM 8540 C CA . THR B 1 552 ? 38.012 52.692 -29.890 1.00 12.60 549 THR C CA 1
ATOM 8541 C C . THR B 1 552 ? 37.137 51.711 -29.129 1.00 12.68 549 THR C C 1
ATOM 8542 O O . THR B 1 552 ? 37.067 51.757 -27.896 1.00 15.28 549 THR C O 1
ATOM 8546 N N . PHE B 1 553 ? 36.464 50.838 -29.869 1.00 10.92 550 PHE C N 1
ATOM 8547 C CA . PHE B 1 553 ? 35.648 49.777 -29.301 1.00 13.01 550 PHE C CA 1
ATOM 8548 C C . PHE B 1 553 ? 36.280 48.434 -29.629 1.00 16.99 550 PHE C C 1
ATOM 8549 O O . PHE B 1 553 ? 36.578 48.161 -30.797 1.00 14.42 550 PHE C O 1
ATOM 8557 N N . ASN B 1 554 ? 36.467 47.600 -28.604 1.00 13.71 551 ASN C N 1
ATOM 8558 C CA . ASN B 1 554 ? 36.857 46.204 -28.770 1.00 13.56 551 ASN C CA 1
ATOM 8559 C C . ASN B 1 554 ? 35.763 45.320 -28.199 1.00 14.42 551 ASN C C 1
ATOM 8560 O O . ASN B 1 554 ? 35.301 45.553 -27.077 1.00 13.29 551 ASN C O 1
ATOM 8565 N N . ASN B 1 555 ? 35.356 44.310 -28.964 1.00 11.42 552 ASN C N 1
ATOM 8566 C CA . ASN B 1 555 ? 34.324 43.360 -28.544 1.00 10.77 552 ASN C CA 1
ATOM 8567 C C . ASN B 1 555 ? 33.032 44.077 -28.130 1.00 14.80 552 ASN C C 1
ATOM 8568 O O . ASN B 1 555 ? 32.583 44.016 -26.982 1.00 14.17 552 ASN C O 1
ATOM 8573 N N . LEU B 1 556 ? 32.435 44.763 -29.098 1.00 9.52 553 LEU C N 1
ATOM 8574 C CA . LEU B 1 556 ? 31.142 45.413 -28.931 1.00 15.00 553 LEU C CA 1
ATOM 8575 C C . LEU B 1 556 ? 30.060 44.475 -29.439 1.00 14.67 553 LEU C C 1
ATOM 8576 O O . LEU B 1 556 ? 30.200 43.896 -30.521 1.00 14.41 553 LEU C O 1
ATOM 8581 N N . THR B 1 557 ? 28.998 44.289 -28.656 1.00 11.83 554 THR C N 1
ATOM 8582 C CA . THR B 1 557 ? 27.827 43.607 -29.179 1.00 12.09 554 THR C CA 1
ATOM 8583 C C . THR B 1 557 ? 26.640 44.553 -29.136 1.00 17.69 554 THR C C 1
ATOM 8584 O O . THR B 1 557 ? 26.550 45.422 -28.265 1.00 13.95 554 THR C O 1
ATOM 8588 N N . THR B 1 558 ? 25.740 44.402 -30.104 1.00 14.15 555 THR C N 1
ATOM 8589 C CA . THR B 1 558 ? 24.522 45.195 -30.114 1.00 17.65 555 THR C CA 1
ATOM 8590 C C . THR B 1 558 ? 23.341 44.303 -30.446 1.00 24.91 555 THR C C 1
ATOM 8591 O O . THR B 1 558 ? 23.485 43.219 -31.018 1.00 20.43 555 THR C O 1
ATOM 8595 N N . ASN B 1 559 ? 22.161 44.796 -30.078 1.00 23.43 556 ASN C N 1
ATOM 8596 C CA . ASN B 1 559 ? 20.898 44.119 -30.338 1.00 25.32 556 ASN C CA 1
ATOM 8597 C C . ASN B 1 559 ? 19.804 45.173 -30.254 1.00 25.28 556 ASN C C 1
ATOM 8598 O O . ASN B 1 559 ? 19.826 45.989 -29.331 1.00 22.38 556 ASN C O 1
ATOM 8603 N N . ASP B 1 560 ? 18.887 45.199 -31.234 1.00 21.07 557 ASP C N 1
ATOM 8604 C CA . ASP B 1 560 ? 17.638 45.950 -31.081 1.00 19.03 557 ASP C CA 1
ATOM 8605 C C . ASP B 1 560 ? 17.887 47.464 -31.076 1.00 25.29 557 ASP C C 1
ATOM 8606 O O . ASP B 1 560 ? 17.320 48.205 -30.267 1.00 23.73 557 ASP C O 1
ATOM 8611 N N . ILE B 1 561 ? 18.736 47.928 -31.991 1.00 23.30 558 ILE C N 1
ATOM 8612 C CA . ILE B 1 561 ? 19.074 49.345 -32.100 1.00 23.49 558 ILE C CA 1
ATOM 8613 C C . ILE B 1 561 ? 18.053 50.018 -33.010 1.00 23.37 558 ILE C C 1
ATOM 8614 O O . ILE B 1 561 ? 17.866 49.590 -34.154 1.00 21.01 558 ILE C O 1
ATOM 8619 N N . ALA B 1 562 ? 17.398 51.077 -32.510 1.00 18.66 559 ALA C N 1
ATOM 8620 C CA . ALA B 1 562 ? 16.435 51.816 -33.332 1.00 26.86 559 ALA C CA 1
ATOM 8621 C C . ALA B 1 562 ? 17.063 52.310 -34.636 1.00 27.46 559 ALA C C 1
ATOM 8622 O O . ALA B 1 562 ? 16.481 52.156 -35.718 1.00 26.22 559 ALA C O 1
ATOM 8624 N N . HIS B 1 563 ? 18.245 52.907 -34.556 1.00 22.28 560 HIS C N 1
ATOM 8625 C CA . HIS B 1 563 ? 18.847 53.552 -35.721 1.00 24.99 560 HIS C CA 1
ATOM 8626 C C . HIS B 1 563 ? 19.338 52.505 -36.711 1.00 30.98 560 HIS C C 1
ATOM 8627 O O . HIS B 1 563 ? 20.235 51.720 -36.373 1.00 22.95 560 HIS C O 1
ATOM 8634 N N . PRO B 1 564 ? 18.811 52.471 -37.941 1.00 32.62 561 PRO C N 1
ATOM 8635 C CA . PRO B 1 564 ? 19.148 51.367 -38.860 1.00 27.72 561 PRO C CA 1
ATOM 8636 C C . PRO B 1 564 ? 20.625 51.270 -39.175 1.00 26.59 561 PRO C C 1
ATOM 8637 O O . PRO B 1 564 ? 21.094 50.182 -39.543 1.00 28.97 561 PRO C O 1
ATOM 8641 N N . ASN B 1 565 ? 21.376 52.359 -39.024 1.00 20.95 562 ASN C N 1
ATOM 8642 C CA . ASN B 1 565 ? 22.812 52.352 -39.283 1.00 26.69 562 ASN C CA 1
ATOM 8643 C C . ASN B 1 565 ? 23.648 52.006 -38.053 1.00 21.16 562 ASN C C 1
ATOM 8644 O O . ASN B 1 565 ? 24.880 51.973 -38.162 1.00 24.52 562 ASN C O 1
ATOM 8649 N N . LEU B 1 566 ? 23.011 51.763 -36.891 1.00 24.62 563 LEU C N 1
ATOM 8650 C CA . LEU B 1 566 ? 23.659 51.383 -35.629 1.00 22.00 563 LEU C CA 1
ATOM 8651 C C . LEU B 1 566 ? 24.487 52.506 -35.014 1.00 19.39 563 LEU C C 1
ATOM 8652 O O . LEU B 1 566 ? 24.527 52.656 -33.787 1.00 16.59 563 LEU C O 1
ATOM 8657 N N . TYR B 1 567 ? 25.197 53.258 -35.845 1.00 16.94 564 TYR C N 1
ATOM 8658 C CA . TYR B 1 567 ? 25.964 54.407 -35.397 1.00 17.40 564 TYR C CA 1
ATOM 8659 C C . TYR B 1 567 ? 25.468 55.628 -36.134 1.00 22.95 564 TYR C C 1
ATOM 8660 O O . TYR B 1 567 ? 25.006 55.541 -37.275 1.00 23.09 564 TYR C O 1
ATOM 8669 N N . PHE B 1 568 ? 25.576 56.766 -35.471 1.00 14.47 565 PHE C N 1
ATOM 8670 C CA . PHE B 1 568 ? 25.202 58.045 -36.066 1.00 15.85 565 PHE C CA 1
ATOM 8671 C C . PHE B 1 568 ? 26.338 58.983 -35.678 1.00 14.69 565 PHE C C 1
ATOM 8672 O O . PHE B 1 568 ? 26.323 59.575 -34.597 1.00 14.01 565 PHE C O 1
ATOM 8680 N N . ILE B 1 569 ? 27.335 59.082 -36.552 1.00 15.52 566 ILE C N 1
ATOM 8681 C CA . ILE B 1 569 ? 28.621 59.680 -36.229 1.00 16.03 566 ILE C CA 1
ATOM 8682 C C . ILE B 1 569 ? 28.820 60.907 -37.100 1.00 18.55 566 ILE C C 1
ATOM 8683 O O . ILE B 1 569 ? 28.728 60.817 -38.329 1.00 16.39 566 ILE C O 1
ATOM 8688 N N . GLN B 1 570 ? 29.126 62.039 -36.473 1.00 15.80 567 GLN C N 1
ATOM 8689 C CA . GLN B 1 570 ? 29.371 63.254 -37.237 1.00 19.21 567 GLN C CA 1
ATOM 8690 C C . GLN B 1 570 ? 30.690 63.160 -37.996 1.00 21.26 567 GLN C C 1
ATOM 8691 O O . GLN B 1 570 ? 31.694 62.662 -37.478 1.00 17.30 567 GLN C O 1
ATOM 8697 N N . ASN B 1 571 ? 30.682 63.662 -39.232 1.00 21.50 568 ASN C N 1
ATOM 8698 C CA . ASN B 1 571 ? 31.856 63.612 -40.096 1.00 22.10 568 ASN C CA 1
ATOM 8699 C C . ASN B 1 571 ? 33.091 64.176 -39.404 1.00 19.16 568 ASN C C 1
ATOM 8700 O O . ASN B 1 571 ? 33.070 65.293 -38.876 1.00 21.92 568 ASN C O 1
ATOM 8705 N N . GLY B 1 572 ? 34.178 63.397 -39.423 1.00 16.82 569 GLY C N 1
ATOM 8706 C CA . GLY B 1 572 ? 35.441 63.767 -38.815 1.00 20.65 569 GLY C CA 1
ATOM 8707 C C . GLY B 1 572 ? 35.774 62.980 -37.558 1.00 18.01 569 GLY C C 1
ATOM 8708 O O . GLY B 1 572 ? 36.952 62.848 -37.219 1.00 17.65 569 GLY C O 1
ATOM 8709 N N . PHE B 1 573 ? 34.765 62.482 -36.850 1.00 15.70 570 PHE C N 1
ATOM 8710 C CA . PHE B 1 573 ? 35.016 61.686 -35.655 1.00 16.07 570 PHE C CA 1
ATOM 8711 C C . PHE B 1 573 ? 35.564 60.325 -36.054 1.00 15.97 570 PHE C C 1
ATOM 8712 O O . PHE B 1 573 ? 34.994 59.639 -36.903 1.00 17.72 570 PHE C O 1
ATOM 8720 N N . ASN B 1 574 ? 36.659 59.922 -35.429 1.00 15.23 571 ASN C N 1
ATOM 8721 C CA . ASN B 1 574 ? 37.335 58.680 -35.788 1.00 17.84 571 ASN C CA 1
ATOM 8722 C C . ASN B 1 574 ? 36.908 57.581 -34.827 1.00 14.37 571 ASN C C 1
ATOM 8723 O O . ASN B 1 574 ? 37.423 57.481 -33.711 1.00 16.98 571 ASN C O 1
ATOM 8728 N N . LEU B 1 575 ? 35.976 56.750 -35.275 1.00 16.25 572 LEU C N 1
ATOM 8729 C CA . LEU B 1 575 ? 35.429 55.654 -34.487 1.00 15.59 572 LEU C CA 1
ATOM 8730 C C . LEU B 1 575 ? 35.990 54.345 -35.017 1.00 17.57 572 LEU C C 1
ATOM 8731 O O . LEU B 1 575 ? 35.789 54.007 -36.190 1.00 17.19 572 LEU C O 1
ATOM 8736 N N . THR B 1 576 ? 36.691 53.619 -34.152 1.00 12.60 573 THR C N 1
ATOM 8737 C CA . THR B 1 576 ? 37.233 52.303 -34.452 1.00 14.12 573 THR C CA 1
ATOM 8738 C C . THR B 1 576 ? 36.389 51.262 -33.735 1.00 15.23 573 THR C C 1
ATOM 8739 O O . THR B 1 576 ? 36.098 51.419 -32.548 1.00 11.88 573 THR C O 1
ATOM 8743 N N . ILE B 1 577 ? 35.965 50.225 -34.453 1.00 12.32 574 ILE C N 1
ATOM 8744 C CA . ILE B 1 577 ? 35.208 49.123 -33.857 1.00 13.99 574 ILE C CA 1
ATOM 8745 C C . ILE B 1 577 ? 35.835 47.826 -34.333 1.00 18.41 574 ILE C C 1
ATOM 8746 O O . ILE B 1 577 ? 35.775 47.506 -35.527 1.00 15.37 574 ILE C O 1
ATOM 8751 N N . GLN B 1 578 ? 36.405 47.067 -33.404 1.00 17.69 575 GLN C N 1
ATOM 8752 C CA . GLN B 1 578 ? 37.170 45.876 -33.760 1.00 22.01 575 GLN C CA 1
ATOM 8753 C C . GLN B 1 578 ? 36.970 44.754 -32.749 1.00 25.71 575 GLN C C 1
ATOM 8754 O O . GLN B 1 578 ? 36.265 44.907 -31.750 1.00 18.88 575 GLN C O 1
#

B-factor: mean 15.21, std 7.02, range [5.5, 52.43]